Protein AF-0000000080881670 (afdb_homodimer)

Organism: NCBI:txid3140254

Secondary structure (DSSP, 8-state):
----------------------------SSEEEEEEEEEE------SS-TTSSS------HHHHHHHHHHHHHHHHHHT-TT-TTPPTT--SS--TTTEEEEEES-HHHHHHHHHHHHHHT----HHHH--S-TTTTS-GGG--TTSHHHH------EEE-TTSGGGGGT-TTTS--HHHHHHHHHHTTSHHHHHHHHHHHHHHHHHIIIIIBTTB-GGG-SGGGHHHHHHHHHHHHHTT-HHHHTS-HHHHHHHHHHHHHHHHHHHT--TT--SS-TT-TT--S--TTHHHHHHHHHHHHHHHHHHHTTS-S-SEEEEEE-HHHHHHHHHHTTGGGT-GGGGSPPPTT-EEEEEEEE--TTHHHH----GGGEEEEEEEE-SSSTT---EE---TTPPPPTT-TTEEEHHHHHHHHHHH---SHHHHHHHHT--SH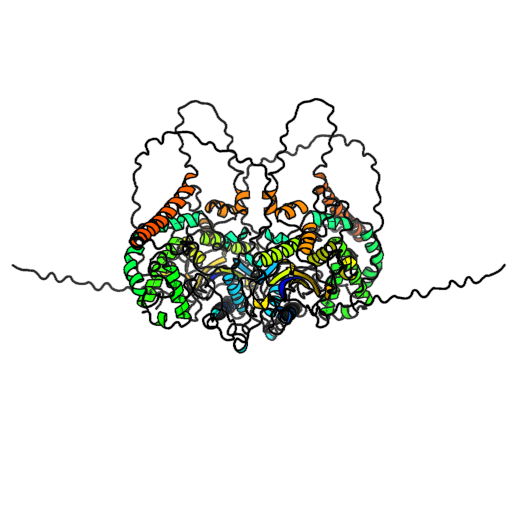HHHHHHTTS-----------S---------TTHHHHHHHHHHHHHHHHHHHHHHHHTTS---------------TT--S--------S-------S---------------------------------------/----------------------------SSEEEEEEEEEE------SS-TTSSS------HHHHHHHHHHHHHHHHHHT-TT-TTPPTT--SS--TTTEEEEEES-HHHHHHHHHHHHHHT----HHHH--S-TTTTTTGGG--TTSHHHH------EEE-TTSGGGGGT-TTTS--HHHHHHHHHHTTSHHHHHHHHHHHHHHHHHIIIIIBTTB-GGG-SGGGHHHHHHHHHHHHHTT-HHHHTS-HHHHHHHHHHHHHHHHHHHT--TT--SSSTT-TT--S--TTHHHHHHHHHHHHHHHHHHHTTS-S-SEEEEEE-HHHHHHHHHHTTGGGT-GGGGSPPPTT-EEEEEEEE--TTHHHH----GGGEEEEEEEE-SSSTT---EE---TTPPPPTT-TTEEEHHHHHHHHHHH---SHHHHHHHHT--SHHHHHHHTTS-----------S---------TTHHHHHHHHHHHHHHHHHHHHHHHHTTS------S--------SS--S--------S-------S---------------------------------------

Sequence (1144 aa):
MKVSFIAASFGLLGLAAAQSTTSPVLATNGTVLAVFIYHNHCDRTSLYSSDGTYSGGLFGSPGATMCFTDGTFYWNKYLREASALKIYGTTQIYNEDYVNAEVPNVDISIQSATAFMQGVFKPVDLVSSVTSGPSLLESDNSTFMNGPLSGYQYTPITTYRSTDPQSVYVASSLLQCNYQRVSANLYYGSDDYDEAYVESMSFYVSLYEPYFAGAFRKDQMIYYNAYVLYDYANQNRLAGNETLLAMSDDDFQRLRVYANRLQFNIFANTTVATLPDWADDAYDGDRREVAGRALAGKIALMFRNSVASGGWQNKFNFVLGDYDLMLSFFAIANLTSRSDNFYGLPDLGSSMVFELYTDDPTLRTDGQLDPESIKIAFGFRNGTTVDDTLTYWPLFDEDPQGDEPAGMVYDRFLEKMDTVSIKSVGQWCSVCSSQVDFCKTNGNGNSGQPSNSPVTSGPDGGKKRMAPAVAGIIGAIIMLAIVGILAAIAFFVFGVGVKRDRRRSSVLSSVGSIGRSGRKEKMDSEIELPLSPTAQPMARNFDDEFDYGTASTAATKVASPLASPEEAHFKTMKVSFIAASFGLLGLAAAQSTTSPVLATNGTVLAVFIYHNHCDRTSLYSSDGTYSGGLFGSPGATMCFTDGTFYWNKYLREASALKIYGTTQIYNEDYVNAEVPNVDISIQSATAFMQGVFKPVDLVSSVTSGPSLLESDNSTFMNGPLSGYQYTPITTYRSTDPQSVYVASSLLQCNYQRVSANLYYGSDDYDEAYVESMSFYVSLYEPYFAGAFRKDQMIYYNAYVLYDYANQNRLAGNETLLAMSDDDFQRLRVYANRLQFNIFANTTVATLPDWADDAYDGDRREVAGRALAGKIALMFRNSVASGGWQNKFNFVLGDYDLMLSFFAIANLTSRSDNFYGLPDLGSSMVFELYTDDPTLRTDGQLDPESIKIAFGFRNGTTVDDTLTYWPLFDEDPQGDEPAGMVYDRFLEKMDTVSIKSVGQWCSVCSSQVDFCKTNGNGNSGQPSNSPVTSGPDGGKKRMAPAVAGIIGAIIMLAIVGILAAIAFFVFGVGVKRDRRRSSVLSSVGSIGRSGRKEKMDSEIELPLSPTAQPMARNFDDEFDYGTASTAATKVASPLASPEEAHFKT

Radius of gyration: 34.01 Å; Cα contacts (8 Å, |Δi|>4): 1827; chains: 2; bounding box: 92×154×95 Å

pLDDT: mean 72.1, std 30.13, range [16.12, 98.69]

Foldseek 3Di:
DCPPPPPPPPPPPPPPPPPPPLPPPCPPLWEFLAKAKEWEFFAWAACFDLQQDRPTQHDDDRRLVLLLLLLLVVLQAAADPPHPHHHPPDHLFDDPQAAAAEEAPFDRQVSSSQSNVLNNNPADPVPPPPPDDPPPVVPPVRWQCVPPPRRGGDDDYHYDACQDLLCLQFPCLRPPQQLLQQLLLVVCVDPVVVVLFVVCVVLLLVCAVQAPDSRHDSVCSTLVCLQSVLSNLVSVVVVVPPSSVPDDPVSSVVSQVSNLVSLLSSAADPPQDDDPQLLDLVHNSDDRLQNLQSNLQVVLVLVVVCVVVQSRHNRYHYGYDHQSNQLSNCRLQVVCVVALLSSGGADHGKMKMKTWIFSPPCCVPPVGDDLQRIKIWIWIFRGRDPPTDTGTAATHPDADDPPSGGIGGSVVSSVSSVRRHDNDSQSSCSSSVDPRPVNVVNPDPPPPPPPPPPVDPDPPPDPPPVDPPVVPVSVVVVVVVVVVVVVVVCVVPPDDDDDDDDCPVVPDDPDDSDGRDTDDDDPPVPPDPDDDPDDDPPDPPVDDDPDPDDDDDDDDPDPDDDDDSPDNDDDD/DCPDPPPPPPPPPPPPPPPPPLPPPCPPLWEFLAKAKEWEFFAWAACFDLQQDRPTQHDDDRRLVLLLLLLLVVLQAAADPPHPHHHPPDHLFDDPQAAAAEEAQFDRQVSSSQSNVLNNNPADPVPPPPPDDPPVVVPPVRFQCPPPPRRGHDDDYHYDACQDLLCLQFPCLRPPQQLLQQLLLVVCVDPVVVVLFVVCVVLLLVCAVQAPDSRHDSVCSTLVCLQSVLSNLVSVVVVVPPSSVPDDPVSSVVSQVSNLVSLLSSAADPVQDDDPQLLDLVHNSDDRLQNLQSNLQVVLVLVVVCVVVQSRHNRYHYGYDHQSNQLSNCRLQVVCVVAVLSSGGADHGKMKMKTWIFSPPCCVPPVGDDLQRIKIWIWIFRGRDPPTD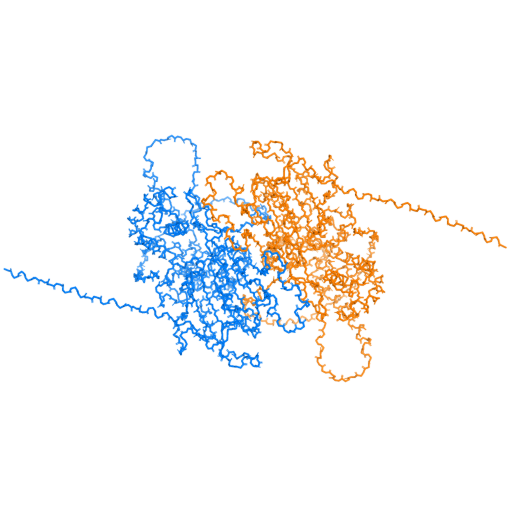TGTDATHPDADDDPRGGIGGSVVSSVSSVRRHDNDSQSSCSSSVDDRPVNVVNPDDPPPPPCPPPPDDDPPPDPPPPDPPVVPVSVVVVVCVVVVVVVVVCVVPPPDDPPPDDDPCPDDDDDDSDGRHGDDDDPPVPPDPDDDPDDPPPPPPVDDDDDPDDPDDDDDPDPDDDDDSPDNDDDD

Nearest PDB structures (foldseek):
  3it2-assembly1_B  TM=8.153E-01  e=1.564E-12  Francisella tularensis subsp. holarctica LVS
  3it0-assembly1_A  TM=7.943E-01  e=1.017E-12  Francisella tularensis subsp. holarctica LVS
  3it3-assembly1_B  TM=7.971E-01  e=3.150E-12  Francisella tularensis subsp. holarctica LVS
  5cdh-assembly1_B  TM=6.666E-01  e=9.245E-12  Legionella pneumophila
  7d2f-assembly1_B  TM=6.855E-01  e=2.437E-11  Legionella pneumophila subsp. pneumophila str. Philadelphia 1

Structure (mmCIF, N/CA/C/O backbone):
data_AF-0000000080881670-model_v1
#
loop_
_entity.id
_entity.type
_entity.pdbx_description
1 polymer 'Histidine acid phosphatase'
#
loop_
_atom_site.group_PDB
_atom_site.id
_atom_site.type_symbol
_atom_site.label_atom_id
_atom_site.label_alt_id
_atom_site.label_comp_id
_atom_site.label_asym_id
_atom_site.label_entity_id
_atom_site.label_seq_id
_atom_site.pdbx_PDB_ins_code
_atom_site.Cartn_x
_atom_site.Cartn_y
_atom_site.Cartn_z
_atom_site.occupancy
_atom_site.B_iso_or_equiv
_atom_site.auth_seq_id
_atom_site.auth_comp_id
_atom_site.auth_asym_id
_atom_site.auth_atom_id
_atom_site.pdbx_PDB_model_num
ATOM 1 N N . MET A 1 1 ? -8.578 -78.438 -35.625 1 18.69 1 MET A N 1
ATOM 2 C CA . MET A 1 1 ? -8.047 -77.062 -35.812 1 18.69 1 MET A CA 1
ATOM 3 C C . MET A 1 1 ? -7.355 -76.562 -34.562 1 18.69 1 MET A C 1
ATOM 5 O O . MET A 1 1 ? -7.836 -76.812 -33.438 1 18.69 1 MET A O 1
ATOM 9 N N . LYS A 1 2 ? -5.973 -76.188 -34.812 1 19.95 2 LYS A N 1
ATOM 10 C CA . LYS A 1 2 ? -4.762 -75.812 -34.094 1 19.95 2 LYS A CA 1
ATOM 11 C C . LYS A 1 2 ? -5.016 -74.562 -33.188 1 19.95 2 LYS A C 1
ATOM 13 O O . LYS A 1 2 ? -5.406 -73.5 -33.688 1 19.95 2 LYS A O 1
ATOM 18 N N . VAL A 1 3 ? -5.484 -74.75 -31.984 1 23.16 3 VAL A N 1
ATOM 19 C CA . VAL A 1 3 ? -5.863 -73.875 -30.875 1 23.16 3 VAL A CA 1
ATOM 20 C C . VAL A 1 3 ? -4.66 -73.062 -30.422 1 23.16 3 VAL A C 1
ATOM 22 O O . VAL A 1 3 ? -3.922 -73.438 -29.531 1 23.16 3 VAL A O 1
ATOM 25 N N . SER A 1 4 ? -3.809 -72.625 -31.453 1 25.27 4 SER A N 1
ATOM 26 C CA . SER A 1 4 ? -2.527 -72.125 -30.953 1 25.27 4 SER A CA 1
ATOM 27 C C . SER A 1 4 ? -2.723 -70.938 -30 1 25.27 4 SER A C 1
ATOM 29 O O . SER A 1 4 ? -3.539 -70.062 -30.25 1 25.27 4 SER A O 1
ATOM 31 N N . PHE A 1 5 ? -2.426 -71.188 -28.688 1 24.08 5 PHE A N 1
ATOM 32 C CA . PHE A 1 5 ? -2.334 -70.375 -27.453 1 24.08 5 PHE A CA 1
ATOM 33 C C . PHE A 1 5 ? -1.397 -69.188 -27.625 1 24.08 5 PHE A C 1
ATOM 35 O O . PHE A 1 5 ? -0.194 -69.375 -27.828 1 24.08 5 PHE A O 1
ATOM 42 N N . ILE A 1 6 ? -1.775 -68.125 -28.406 1 23.27 6 ILE A N 1
ATOM 43 C CA . ILE A 1 6 ? -0.98 -66.938 -28.656 1 23.27 6 ILE A CA 1
ATOM 44 C C . ILE A 1 6 ? -0.633 -66.25 -27.328 1 23.27 6 ILE A C 1
ATOM 46 O O . ILE A 1 6 ? -1.522 -65.812 -26.594 1 23.27 6 ILE A O 1
ATOM 50 N N . ALA A 1 7 ? 0.347 -66.75 -26.531 1 24.45 7 ALA A N 1
ATOM 51 C CA . ALA A 1 7 ? 0.951 -66.25 -25.297 1 24.45 7 ALA A CA 1
ATOM 52 C C . ALA A 1 7 ? 1.446 -64.812 -25.453 1 24.45 7 ALA A C 1
ATOM 54 O O . ALA A 1 7 ? 2.352 -64.562 -26.25 1 24.45 7 ALA A O 1
ATOM 55 N N . ALA A 1 8 ? 0.576 -63.812 -25.531 1 24.12 8 ALA A N 1
ATOM 56 C CA . ALA A 1 8 ? 0.942 -62.406 -25.641 1 24.12 8 ALA A CA 1
ATOM 57 C C . ALA A 1 8 ? 1.909 -62 -24.531 1 24.12 8 ALA A C 1
ATOM 59 O O . ALA A 1 8 ? 1.615 -62.188 -23.344 1 24.12 8 ALA A O 1
ATOM 60 N N . SER A 1 9 ? 3.24 -62.125 -24.734 1 21.89 9 SER A N 1
ATOM 61 C CA . SER A 1 9 ? 4.383 -61.688 -23.938 1 21.89 9 SER A CA 1
ATOM 62 C C . SER A 1 9 ? 4.234 -60.25 -23.484 1 21.89 9 SER A C 1
ATOM 64 O O . SER A 1 9 ? 4.172 -59.344 -24.312 1 21.89 9 SER A O 1
ATOM 66 N N . PHE A 1 10 ? 3.477 -59.938 -22.422 1 25.16 10 PHE A N 1
ATOM 67 C CA . PHE A 1 10 ? 3.354 -58.656 -21.719 1 25.16 10 PHE A CA 1
ATOM 68 C C . PHE A 1 10 ? 4.723 -58.125 -21.328 1 25.16 10 PHE A C 1
ATOM 70 O O . PHE A 1 10 ? 5.406 -58.688 -20.469 1 25.16 10 PHE A O 1
ATOM 77 N N . GLY A 1 11 ? 5.531 -57.625 -22.312 1 21.81 11 GLY A N 1
ATOM 78 C CA . GLY A 1 11 ? 6.832 -57 -22.078 1 21.81 11 GLY A CA 1
ATOM 79 C C . GLY A 1 11 ? 6.836 -56.062 -20.906 1 21.81 11 GLY A C 1
ATOM 80 O O . GLY A 1 11 ? 5.859 -55.344 -20.672 1 21.81 11 GLY A O 1
ATOM 81 N N . LEU A 1 12 ? 7.613 -56.281 -19.844 1 24.91 12 LEU A N 1
ATOM 82 C CA . LEU A 1 12 ? 8.062 -55.562 -18.656 1 24.91 12 LEU A CA 1
ATOM 83 C C . LEU A 1 12 ? 8.508 -54.156 -19.016 1 24.91 12 LEU A C 1
ATOM 85 O O . LEU A 1 12 ? 9.539 -53.969 -19.672 1 24.91 12 LEU A O 1
ATOM 89 N N . LEU A 1 13 ? 7.562 -53.281 -19.406 1 26.94 13 LEU A N 1
ATOM 90 C CA . LEU A 1 13 ? 7.934 -51.875 -19.578 1 26.94 13 LEU A CA 1
ATOM 91 C C . LEU A 1 13 ? 8.703 -51.375 -18.375 1 26.94 13 LEU A C 1
ATOM 93 O O . LEU A 1 13 ? 8.188 -51.375 -17.25 1 26.94 13 LEU A O 1
ATOM 97 N N . GLY A 1 14 ? 10.023 -51.469 -18.344 1 25.44 14 GLY A N 1
ATOM 98 C CA . GLY A 1 14 ? 10.984 -50.906 -17.422 1 25.44 14 GLY A CA 1
ATOM 99 C C . GLY A 1 14 ? 10.688 -49.438 -17.078 1 25.44 14 GLY A C 1
ATOM 100 O O . GLY A 1 14 ? 10.57 -48.594 -17.969 1 25.44 14 GLY A O 1
ATOM 101 N N . LEU A 1 15 ? 9.984 -49.219 -16.031 1 27.59 15 LEU A N 1
ATOM 102 C CA . LEU A 1 15 ? 9.82 -47.906 -15.367 1 27.59 15 LEU A CA 1
ATOM 103 C C . LEU A 1 15 ? 11.156 -47.188 -15.219 1 27.59 15 LEU A C 1
ATOM 105 O O . LEU A 1 15 ? 12.016 -47.625 -14.445 1 27.59 15 LEU A O 1
ATOM 109 N N . ALA A 1 16 ? 11.703 -46.625 -16.281 1 29.34 16 ALA A N 1
ATOM 110 C CA . ALA A 1 16 ? 12.867 -45.781 -16.062 1 29.34 16 ALA A CA 1
ATOM 111 C C . ALA A 1 16 ? 12.57 -44.688 -15.031 1 29.34 16 ALA A C 1
ATOM 113 O O . ALA A 1 16 ? 11.688 -43.844 -15.234 1 29.34 16 ALA A O 1
ATOM 114 N N . ALA A 1 17 ? 12.852 -44.906 -13.797 1 29.92 17 ALA A N 1
ATOM 115 C CA . ALA A 1 17 ? 12.961 -43.906 -12.742 1 29.92 17 ALA A CA 1
ATOM 116 C C . ALA A 1 17 ? 13.781 -42.719 -13.203 1 29.92 17 ALA A C 1
ATOM 118 O O . ALA A 1 17 ? 15.008 -42.812 -13.352 1 29.92 17 ALA A O 1
ATOM 119 N N . ALA A 1 18 ? 13.227 -41.875 -13.977 1 33.06 18 ALA A N 1
ATOM 120 C CA . ALA A 1 18 ? 13.969 -40.625 -14.141 1 33.06 18 ALA A CA 1
ATOM 121 C C . ALA A 1 18 ? 14.391 -40.062 -12.789 1 33.06 18 ALA A C 1
ATOM 123 O O . ALA A 1 18 ? 13.547 -39.75 -11.945 1 33.06 18 ALA A O 1
ATOM 124 N N . GLN A 1 19 ? 15.562 -40.375 -12.297 1 29.09 19 GLN A N 1
ATOM 125 C CA . GLN A 1 19 ? 16.25 -39.75 -11.164 1 29.09 19 GLN A CA 1
ATOM 126 C C . GLN A 1 19 ? 16.109 -38.219 -11.195 1 29.09 19 GLN A C 1
ATOM 128 O O . GLN A 1 19 ? 16.469 -37.594 -12.18 1 29.09 19 GLN A O 1
ATOM 133 N N . SER A 1 20 ? 15.062 -37.719 -10.562 1 34.56 20 SER A N 1
ATOM 134 C CA . SER A 1 20 ? 15.055 -36.281 -10.234 1 34.56 20 SER A CA 1
ATOM 135 C C . SER A 1 20 ? 16.438 -35.812 -9.805 1 34.56 20 SER A C 1
ATOM 137 O O . SER A 1 20 ? 16.938 -36.219 -8.75 1 34.56 20 SER A O 1
ATOM 139 N N . THR A 1 21 ? 17.391 -35.719 -10.641 1 32.25 21 THR A N 1
ATOM 140 C CA . THR A 1 21 ? 18.625 -35.062 -10.234 1 32.25 21 THR A CA 1
ATOM 141 C C . THR A 1 21 ? 18.344 -33.75 -9.531 1 32.25 21 THR A C 1
ATOM 143 O O . THR A 1 21 ? 17.922 -32.781 -10.164 1 32.25 21 THR A O 1
ATOM 146 N N . THR A 1 22 ? 17.797 -33.812 -8.289 1 37.06 22 THR A N 1
ATOM 147 C CA . THR A 1 22 ? 17.828 -32.625 -7.434 1 37.06 22 THR A CA 1
ATOM 148 C C . THR A 1 22 ? 19.141 -31.844 -7.633 1 37.06 22 THR A C 1
ATOM 150 O O . THR A 1 22 ? 20.219 -32.406 -7.512 1 37.06 22 THR A O 1
ATOM 153 N N . SER A 1 23 ? 19.203 -30.984 -8.477 1 37.47 23 SER A N 1
ATOM 154 C CA . SER A 1 23 ? 20.422 -30.203 -8.609 1 37.47 23 SER A CA 1
ATOM 155 C C . SER A 1 23 ? 20.953 -29.766 -7.25 1 37.47 23 SER A C 1
ATOM 157 O O . SER A 1 23 ? 20.188 -29.375 -6.367 1 37.47 23 SER A O 1
ATOM 159 N N . PRO A 1 24 ? 22.172 -30.125 -6.914 1 40.06 24 PRO A N 1
ATOM 160 C CA . PRO A 1 24 ? 22.844 -29.703 -5.68 1 40.06 24 PRO A CA 1
ATOM 161 C C . PRO A 1 24 ? 22.578 -28.25 -5.328 1 40.06 24 PRO A C 1
ATOM 163 O O . PRO A 1 24 ? 22.234 -27.453 -6.207 1 40.06 24 PRO A O 1
ATOM 166 N N . VAL A 1 25 ? 22.203 -27.938 -4.02 1 43.34 25 VAL A N 1
ATOM 167 C CA . VAL A 1 25 ? 22.375 -26.594 -3.459 1 43.34 25 VAL A CA 1
ATOM 168 C C . VAL A 1 25 ? 23.484 -25.859 -4.215 1 43.34 25 VAL A C 1
ATOM 170 O O . VAL A 1 25 ? 24.594 -26.375 -4.355 1 43.34 25 VAL A O 1
ATOM 173 N N . LEU A 1 26 ? 23.172 -25.141 -5.137 1 45.59 26 LEU A N 1
ATOM 174 C CA . LEU A 1 26 ? 24.188 -24.328 -5.801 1 45.59 26 LEU A CA 1
ATOM 175 C C . LEU A 1 26 ? 25.25 -23.875 -4.812 1 45.59 26 LEU A C 1
ATOM 177 O O . LEU A 1 26 ? 24.953 -23.188 -3.832 1 45.59 26 LEU A O 1
ATOM 181 N N . ALA A 1 27 ? 26.141 -24.594 -4.352 1 45.88 27 ALA A N 1
ATOM 182 C CA . ALA A 1 27 ? 27.375 -24.016 -3.84 1 45.88 27 ALA A CA 1
ATOM 183 C C . ALA A 1 27 ? 27.859 -22.875 -4.734 1 45.88 27 ALA A C 1
ATOM 185 O O . ALA A 1 27 ? 28.344 -23.109 -5.844 1 45.88 27 ALA A O 1
ATOM 186 N N . THR A 1 28 ? 26.984 -21.875 -4.922 1 52.69 28 THR A N 1
ATOM 187 C CA . THR A 1 28 ? 27.391 -20.922 -5.953 1 52.69 28 THR A CA 1
ATOM 188 C C . THR A 1 28 ? 28.797 -20.391 -5.672 1 52.69 28 THR A C 1
ATOM 190 O O . THR A 1 28 ? 29.188 -20.234 -4.516 1 52.69 28 THR A O 1
ATOM 193 N N . ASN A 1 29 ? 29.719 -20.75 -6.453 1 56.12 29 ASN A N 1
ATOM 194 C CA . ASN A 1 29 ? 31.031 -20.141 -6.594 1 56.12 29 ASN A CA 1
ATOM 195 C C . ASN A 1 29 ? 30.906 -18.641 -6.883 1 56.12 29 ASN A C 1
ATOM 197 O O . ASN A 1 29 ? 31.906 -18 -7.238 1 56.12 29 ASN A O 1
ATOM 201 N N . GLY A 1 30 ? 29.656 -17.891 -6.723 1 80.19 30 GLY A N 1
ATOM 202 C CA . GLY A 1 30 ? 29.656 -16.469 -7.02 1 80.19 30 GLY A CA 1
ATOM 203 C C . GLY A 1 30 ? 29.031 -15.633 -5.926 1 80.19 30 GLY A C 1
ATOM 204 O O . GLY A 1 30 ? 28.609 -16.156 -4.898 1 80.19 30 GLY A O 1
ATOM 205 N N . THR A 1 31 ? 29.219 -14.375 -6.168 1 90.06 31 THR A N 1
ATOM 206 C CA . THR A 1 31 ? 28.688 -13.375 -5.25 1 90.06 31 THR A CA 1
ATOM 207 C C . THR A 1 31 ? 27.344 -12.867 -5.734 1 90.06 31 THR A C 1
ATOM 209 O O . THR A 1 31 ? 27.219 -12.352 -6.848 1 90.06 31 THR A O 1
ATOM 212 N N . VAL A 1 32 ? 26.312 -13.031 -4.891 1 94.06 32 VAL A N 1
ATOM 213 C CA . VAL A 1 32 ? 24.969 -12.547 -5.246 1 94.06 32 VAL A CA 1
ATOM 214 C C . VAL A 1 32 ? 24.938 -11.023 -5.172 1 94.06 32 VAL A C 1
ATOM 216 O O . VAL A 1 32 ? 25.375 -10.438 -4.184 1 94.06 32 VAL A O 1
ATOM 219 N N . LEU A 1 33 ? 24.469 -10.406 -6.258 1 95.06 33 LEU A N 1
ATOM 220 C CA . LEU A 1 33 ? 24.375 -8.953 -6.352 1 95.06 33 LEU A CA 1
ATOM 221 C C . LEU A 1 33 ? 22.969 -8.469 -6.059 1 95.06 33 LEU A C 1
ATOM 223 O O . LEU A 1 33 ? 22.781 -7.402 -5.473 1 95.06 33 LEU A O 1
ATOM 227 N N . ALA A 1 34 ? 21.984 -9.188 -6.5 1 97.06 34 ALA A N 1
ATOM 228 C CA . ALA A 1 34 ? 20.562 -8.836 -6.348 1 97.06 34 ALA A CA 1
ATOM 229 C C . ALA A 1 34 ? 19.672 -10.07 -6.461 1 97.06 34 ALA A C 1
ATOM 231 O O . ALA A 1 34 ? 20.078 -11.078 -7.043 1 97.06 34 ALA A O 1
ATOM 232 N N . VAL A 1 35 ? 18.547 -9.984 -5.891 1 97.69 35 VAL A N 1
ATOM 233 C CA . VAL A 1 35 ? 17.562 -11.055 -6.023 1 97.69 35 VAL A CA 1
ATOM 234 C C . VAL A 1 35 ? 16.203 -10.461 -6.363 1 97.69 35 VAL A C 1
ATOM 236 O O . VAL A 1 35 ? 15.906 -9.32 -5.992 1 97.69 35 VAL A O 1
ATOM 239 N N . PHE A 1 36 ? 15.469 -11.164 -7.16 1 98.19 36 PHE A N 1
ATOM 240 C CA . PHE A 1 36 ? 14.047 -10.945 -7.387 1 98.19 36 PHE A CA 1
ATOM 241 C C . PHE A 1 36 ? 13.234 -12.156 -6.938 1 98.19 36 PHE A C 1
ATOM 243 O O . PHE A 1 36 ? 13.398 -13.258 -7.469 1 98.19 36 PHE A O 1
ATOM 250 N N . ILE A 1 37 ? 12.367 -11.953 -5.945 1 98.5 37 ILE A N 1
ATOM 251 C CA . ILE A 1 37 ? 11.531 -13.023 -5.41 1 98.5 37 ILE A CA 1
ATOM 252 C C . ILE A 1 37 ? 10.07 -12.75 -5.762 1 98.5 37 ILE A C 1
ATOM 254 O O . ILE A 1 37 ? 9.492 -11.75 -5.332 1 98.5 37 ILE A O 1
ATOM 258 N N . TYR A 1 38 ? 9.469 -13.57 -6.609 1 98.44 38 TYR A N 1
ATOM 259 C CA . TYR A 1 38 ? 8.016 -13.609 -6.719 1 98.44 38 TYR A CA 1
ATOM 260 C C . TYR A 1 38 ? 7.43 -14.664 -5.785 1 98.44 38 TYR A C 1
ATOM 262 O O . TYR A 1 38 ? 7.832 -15.828 -5.824 1 98.44 38 TYR A O 1
ATOM 270 N N . HIS A 1 39 ? 6.535 -14.289 -4.984 1 98.25 39 HIS A N 1
ATOM 271 C CA . HIS A 1 39 ? 6.008 -15.156 -3.936 1 98.25 39 HIS A CA 1
ATOM 272 C C . HIS A 1 39 ? 4.492 -15.297 -4.043 1 98.25 39 HIS A C 1
ATOM 274 O O . HIS A 1 39 ? 3.781 -14.297 -4.16 1 98.25 39 HIS A O 1
ATOM 280 N N . ASN A 1 40 ? 3.992 -16.531 -4.121 1 97.44 40 ASN A N 1
ATOM 281 C CA . ASN A 1 40 ? 2.561 -16.797 -4 1 97.44 40 ASN A CA 1
ATOM 282 C C . ASN A 1 40 ? 2.037 -16.422 -2.617 1 97.44 40 ASN A C 1
ATOM 284 O O . ASN A 1 40 ? 2.764 -16.516 -1.626 1 97.44 40 ASN A O 1
ATOM 288 N N . HIS A 1 41 ? 0.817 -15.938 -2.555 1 96.81 41 HIS A N 1
ATOM 289 C CA . HIS A 1 41 ? 0.28 -15.617 -1.238 1 96.81 41 HIS A CA 1
ATOM 290 C C . HIS A 1 41 ? 0.236 -16.844 -0.343 1 96.81 41 HIS A C 1
ATOM 292 O O . HIS A 1 41 ? 0.333 -17.984 -0.83 1 96.81 41 HIS A O 1
ATOM 298 N N . CYS A 1 42 ? 0.116 -16.641 0.965 1 96 42 CYS A N 1
ATOM 299 C CA . CYS A 1 42 ? 0.223 -17.719 1.947 1 96 42 CYS A CA 1
ATOM 300 C C . CYS A 1 42 ? -1.152 -18.266 2.307 1 96 42 CYS A C 1
ATOM 302 O O . CYS A 1 42 ? -2.146 -17.938 1.656 1 96 42 CYS A O 1
ATOM 304 N N . ASP A 1 43 ? -1.164 -19.109 3.236 1 93.62 43 ASP A N 1
ATOM 305 C CA . ASP A 1 43 ? -2.348 -19.891 3.604 1 93.62 43 ASP A CA 1
ATOM 306 C C . ASP A 1 43 ? -3.549 -18.984 3.836 1 93.62 43 ASP A C 1
ATOM 308 O O . ASP A 1 43 ? -3.398 -17.859 4.32 1 93.62 43 ASP A O 1
ATOM 312 N N . ARG A 1 44 ? -4.68 -19.5 3.512 1 93 44 ARG A N 1
ATOM 313 C CA . ARG A 1 44 ? -5.988 -18.875 3.686 1 93 44 ARG A CA 1
ATOM 314 C C . ARG A 1 44 ? -7.086 -19.922 3.777 1 93 44 ARG A C 1
ATOM 316 O O . ARG A 1 44 ? -6.855 -21.109 3.488 1 93 44 ARG A O 1
ATOM 323 N N . THR A 1 45 ? -8.219 -19.516 4.195 1 91.12 45 THR A N 1
ATOM 324 C CA . THR A 1 45 ? -9.367 -20.406 4.094 1 91.12 45 THR A CA 1
ATOM 325 C C . THR A 1 45 ? -9.719 -20.672 2.631 1 91.12 45 THR A C 1
ATOM 327 O O . THR A 1 45 ? -9.266 -19.969 1.736 1 91.12 45 THR A O 1
ATOM 330 N N . SER A 1 46 ? -10.484 -21.797 2.447 1 94 46 SER A N 1
ATOM 331 C CA . SER A 1 46 ? -10.93 -22.062 1.086 1 94 46 SER A CA 1
ATOM 332 C C . SER A 1 46 ? -11.742 -20.906 0.522 1 94 46 SER A C 1
ATOM 334 O O . SER A 1 46 ? -12.375 -20.156 1.274 1 94 46 SER A O 1
ATOM 336 N N . LEU A 1 47 ? -11.641 -20.734 -0.775 1 92.94 47 LEU A N 1
ATOM 337 C CA . LEU A 1 47 ? -12.391 -19.672 -1.429 1 92.94 47 LEU A CA 1
ATOM 338 C C . LEU A 1 47 ? -13.891 -19.875 -1.243 1 92.94 47 LEU A C 1
ATOM 340 O O . LEU A 1 47 ? -14.617 -18.922 -0.969 1 92.94 47 LEU A O 1
ATOM 344 N N . TYR A 1 48 ? -14.266 -21.094 -1.533 1 91.88 48 TYR A N 1
ATOM 345 C CA . TYR A 1 48 ? -15.648 -21.5 -1.312 1 91.88 48 TYR A CA 1
ATOM 346 C C . TYR A 1 48 ? -15.852 -22 0.115 1 91.88 48 TYR A C 1
ATOM 348 O O . TYR A 1 48 ? -15.078 -22.828 0.606 1 91.88 48 TYR A O 1
ATOM 356 N N . SER A 1 49 ? -16.859 -21.344 0.771 1 88.75 49 SER A N 1
ATOM 357 C CA . SER A 1 49 ? -17.078 -21.656 2.18 1 88.75 49 SER A CA 1
ATOM 358 C C . SER A 1 49 ? -18.094 -22.781 2.35 1 88.75 49 SER A C 1
ATOM 360 O O . SER A 1 49 ? -18.812 -23.109 1.412 1 88.75 49 SER A O 1
ATOM 362 N N . SER A 1 50 ? -18.141 -23.344 3.539 1 88.12 50 SER A N 1
ATOM 363 C CA . SER A 1 50 ? -18.984 -24.5 3.832 1 88.12 50 SER A CA 1
ATOM 364 C C . SER A 1 50 ? -20.469 -24.125 3.785 1 88.12 50 SER A C 1
ATOM 366 O O . SER A 1 50 ? -21.328 -25 3.693 1 88.12 50 SER A O 1
ATOM 368 N N . ASP A 1 51 ? -20.688 -22.812 3.814 1 88 51 ASP A N 1
ATOM 369 C CA . ASP A 1 51 ? -22.094 -22.375 3.756 1 88 51 ASP A CA 1
ATOM 370 C C . ASP A 1 51 ? -22.547 -22.219 2.311 1 88 51 ASP A C 1
ATOM 372 O O . ASP A 1 51 ? -23.672 -21.766 2.059 1 88 51 ASP A O 1
ATOM 376 N N . GLY A 1 52 ? -21.703 -22.578 1.41 1 86.81 52 GLY A N 1
ATOM 377 C CA . GLY A 1 52 ? -22.078 -22.594 0.006 1 86.81 52 GLY A CA 1
ATOM 378 C C . GLY A 1 52 ? -21.891 -21.25 -0.673 1 86.81 52 GLY A C 1
ATOM 379 O O . GLY A 1 52 ? -22.5 -20.984 -1.706 1 86.81 52 GLY A O 1
ATOM 380 N N . THR A 1 53 ? -21 -20.406 -0.044 1 86.44 53 THR A N 1
ATOM 381 C CA . THR A 1 53 ? -20.781 -19.078 -0.616 1 86.44 53 THR A CA 1
ATOM 382 C C . THR A 1 53 ? -19.297 -18.828 -0.864 1 86.44 53 THR A C 1
ATOM 384 O O . THR A 1 53 ? -18.438 -19.547 -0.331 1 86.44 53 THR A O 1
ATOM 387 N N . TYR A 1 54 ? -19.078 -17.891 -1.764 1 86.62 54 TYR A N 1
ATOM 388 C CA . TYR A 1 54 ? -17.703 -17.453 -2.008 1 86.62 54 TYR A CA 1
ATOM 389 C C . TYR A 1 54 ? -17.281 -16.406 -0.984 1 86.62 54 TYR A C 1
ATOM 391 O O . TYR A 1 54 ? -16.938 -15.273 -1.346 1 86.62 54 TYR A O 1
ATOM 399 N N . SER A 1 55 ? -17.266 -16.703 0.318 1 81.06 55 SER A N 1
ATOM 400 C CA . SER A 1 55 ? -16.938 -15.789 1.406 1 81.06 55 SER A CA 1
ATOM 401 C C . SER A 1 55 ? -15.625 -16.172 2.066 1 81.06 55 SER A C 1
ATOM 403 O O . SER A 1 55 ? -15.25 -15.594 3.094 1 81.06 55 SER A O 1
ATOM 405 N N . GLY A 1 56 ? -14.945 -17.078 1.428 1 86.19 56 GLY A N 1
ATOM 406 C CA . GLY A 1 56 ? -13.68 -17.516 2 1 86.19 56 GLY A CA 1
ATOM 407 C C . GLY A 1 56 ? -12.484 -16.75 1.468 1 86.19 56 GLY A C 1
ATOM 408 O O . GLY A 1 56 ? -12.578 -15.547 1.211 1 86.19 56 GLY A O 1
ATOM 409 N N . GLY A 1 57 ? -11.297 -17.422 1.531 1 88.88 57 GLY A N 1
ATOM 410 C CA . GLY A 1 57 ? -10.062 -16.781 1.127 1 88.88 57 GLY A CA 1
ATOM 411 C C . GLY A 1 57 ? -9.5 -15.852 2.189 1 88.88 57 GLY A C 1
ATOM 412 O O . GLY A 1 57 ? -8.836 -14.867 1.871 1 88.88 57 GLY A O 1
ATOM 413 N N . LEU A 1 58 ? -9.789 -16.156 3.391 1 86.5 58 LEU A N 1
ATOM 414 C CA . LEU A 1 58 ? -9.438 -15.273 4.496 1 86.5 58 LEU A CA 1
ATOM 415 C C . LEU A 1 58 ? -8.062 -15.625 5.055 1 86.5 58 LEU A C 1
ATOM 417 O O . LEU A 1 58 ? -7.727 -16.797 5.207 1 86.5 58 LEU A O 1
ATOM 421 N N . PHE A 1 59 ? -7.324 -14.562 5.289 1 89.56 59 PHE A N 1
ATOM 422 C CA . PHE A 1 59 ? -5.984 -14.68 5.855 1 89.56 59 PHE A CA 1
ATOM 423 C C . PHE A 1 59 ? -6.051 -14.797 7.371 1 89.56 59 PHE A C 1
ATOM 425 O O . PHE A 1 59 ? -6.812 -14.086 8.023 1 89.56 59 PHE A O 1
ATOM 432 N N . GLY A 1 60 ? -5.344 -15.773 8 1 85.25 60 GLY A N 1
ATOM 433 C CA . GLY A 1 60 ? -5.305 -15.977 9.445 1 85.25 60 GLY A CA 1
ATOM 434 C C . GLY A 1 60 ? -3.924 -16.328 9.961 1 85.25 60 GLY A C 1
ATOM 435 O O . GLY A 1 60 ? -2.918 -16.016 9.32 1 85.25 60 GLY A O 1
ATOM 436 N N . SER A 1 61 ? -3.859 -16.906 11.102 1 85.69 61 SER A N 1
ATOM 437 C CA . SER A 1 61 ? -2.602 -17.219 11.781 1 85.69 61 SER A CA 1
ATOM 438 C C . SER A 1 61 ? -1.765 -18.203 10.969 1 85.69 61 SER A C 1
ATOM 440 O O . SER A 1 61 ? -0.545 -18.062 10.867 1 85.69 61 SER A O 1
ATOM 442 N N . PRO A 1 62 ? -2.461 -19.219 10.344 1 87.12 62 PRO A N 1
ATOM 443 C CA . PRO A 1 62 ? -1.643 -20.156 9.562 1 87.12 62 PRO A CA 1
ATOM 444 C C . PRO A 1 62 ? -0.938 -19.469 8.391 1 87.12 62 PRO A C 1
ATOM 446 O O . PRO A 1 62 ? 0.23 -19.766 8.117 1 87.12 62 PRO A O 1
ATOM 449 N N . GLY A 1 63 ? -1.67 -18.594 7.727 1 91.94 63 GLY A N 1
ATOM 450 C CA . GLY A 1 63 ? -1.05 -17.859 6.637 1 91.94 63 GLY A CA 1
ATOM 451 C C . GLY A 1 63 ? 0.067 -16.938 7.094 1 91.94 63 GLY A C 1
ATOM 452 O O . GLY A 1 63 ? 1.121 -16.859 6.457 1 91.94 63 GLY A O 1
ATOM 453 N N . ALA A 1 64 ? -0.152 -16.219 8.188 1 91.19 64 ALA A N 1
ATOM 454 C CA . ALA A 1 64 ? 0.859 -15.328 8.742 1 91.19 64 ALA A CA 1
ATOM 455 C C . ALA A 1 64 ? 2.117 -16.094 9.133 1 91.19 64 ALA A C 1
ATOM 457 O O . ALA A 1 64 ? 3.234 -15.656 8.852 1 91.19 64 ALA A O 1
ATOM 458 N N . THR A 1 65 ? 1.909 -17.234 9.766 1 89.81 65 THR A N 1
ATOM 459 C CA . THR A 1 65 ? 3.035 -18.062 10.18 1 89.81 65 THR A CA 1
ATOM 460 C C . THR A 1 65 ? 3.795 -18.594 8.969 1 89.81 65 THR A C 1
ATOM 462 O O . THR A 1 65 ? 5.027 -18.578 8.945 1 89.81 65 THR A O 1
ATOM 465 N N . MET A 1 66 ? 3.047 -19.047 8.016 1 92.38 66 MET A N 1
ATOM 466 C CA . MET A 1 66 ? 3.641 -19.562 6.789 1 92.38 66 MET A CA 1
ATOM 467 C C . MET A 1 66 ? 4.523 -18.516 6.125 1 92.38 66 MET A C 1
ATOM 469 O O . MET A 1 66 ? 5.684 -18.781 5.809 1 92.38 66 MET A O 1
ATOM 473 N N . CYS A 1 67 ? 3.994 -17.297 5.957 1 95.06 67 CYS A N 1
ATOM 474 C CA . CYS A 1 67 ? 4.73 -16.234 5.273 1 95.06 67 CYS A CA 1
ATOM 475 C C . CYS A 1 67 ? 5.902 -15.758 6.125 1 95.06 67 CYS A C 1
ATOM 477 O O . CYS A 1 67 ? 6.977 -15.469 5.602 1 95.06 67 CYS A O 1
ATOM 479 N N . PHE A 1 68 ? 5.707 -15.633 7.43 1 91.56 68 PHE A N 1
ATOM 480 C CA . PHE A 1 68 ? 6.785 -15.227 8.32 1 91.56 68 PHE A CA 1
ATOM 481 C C . PHE A 1 68 ? 7.945 -16.203 8.258 1 91.56 68 PHE A C 1
ATOM 483 O O . PHE A 1 68 ? 9.109 -15.805 8.188 1 91.56 68 PHE A O 1
ATOM 490 N N . THR A 1 69 ? 7.613 -17.5 8.281 1 91.25 69 THR A N 1
ATOM 491 C CA . THR A 1 69 ? 8.625 -18.547 8.219 1 91.25 69 THR A CA 1
ATOM 492 C C . THR A 1 69 ? 9.352 -18.516 6.879 1 91.25 69 THR A C 1
ATOM 494 O O . THR A 1 69 ? 10.57 -18.688 6.824 1 91.25 69 THR A O 1
ATOM 497 N N . ASP A 1 70 ? 8.617 -18.281 5.863 1 95.06 70 ASP A N 1
ATOM 498 C CA . ASP A 1 70 ? 9.242 -18.172 4.547 1 95.06 70 ASP A CA 1
ATOM 499 C C . ASP A 1 70 ? 10.164 -16.969 4.477 1 95.06 70 ASP A C 1
ATOM 501 O O . ASP A 1 70 ? 11.242 -17.031 3.883 1 95.06 70 ASP A O 1
ATOM 505 N N . GLY A 1 71 ? 9.656 -15.844 4.98 1 95.19 71 GLY A N 1
ATOM 506 C CA . GLY A 1 71 ? 10.531 -14.688 5.07 1 95.19 71 GLY A CA 1
ATOM 507 C C . GLY A 1 71 ? 11.828 -14.977 5.809 1 95.19 71 GLY A C 1
ATOM 508 O O . GLY A 1 71 ? 12.898 -14.555 5.375 1 95.19 71 GLY A O 1
ATOM 509 N N . THR A 1 72 ? 11.727 -15.719 6.867 1 91.81 72 THR A N 1
ATOM 510 C CA . THR A 1 72 ? 12.898 -16.094 7.652 1 91.81 72 THR A CA 1
ATOM 511 C C . THR A 1 72 ? 13.828 -16.984 6.844 1 91.81 72 THR A C 1
ATOM 513 O O . THR A 1 72 ? 15.055 -16.875 6.953 1 91.81 72 THR A O 1
ATOM 516 N N . PHE A 1 73 ? 13.266 -17.938 6.09 1 93.81 73 PHE A N 1
ATOM 517 C CA . PHE A 1 73 ? 14.047 -18.781 5.191 1 93.81 73 PHE A CA 1
ATOM 518 C C . PHE A 1 73 ? 14.922 -17.938 4.273 1 93.81 73 PHE A C 1
ATOM 520 O O . PHE A 1 73 ? 16.109 -18.203 4.113 1 93.81 73 PHE A O 1
ATOM 527 N N . TYR A 1 74 ? 14.414 -16.875 3.736 1 95.94 74 TYR A N 1
ATOM 528 C CA . TYR A 1 74 ? 15.156 -16.062 2.787 1 95.94 74 TYR A CA 1
ATOM 529 C C . TYR A 1 74 ? 16.078 -15.086 3.512 1 95.94 74 TYR A C 1
ATOM 531 O O . TYR A 1 74 ? 17.109 -14.672 2.967 1 95.94 74 TYR A O 1
ATOM 539 N N . TRP A 1 75 ? 15.695 -14.641 4.715 1 93.81 75 TRP A N 1
ATOM 540 C CA . TRP A 1 75 ? 16.656 -13.938 5.555 1 93.81 75 TRP A CA 1
ATOM 541 C C . TRP A 1 75 ? 17.922 -14.758 5.742 1 93.81 75 TRP A C 1
ATOM 543 O O . TRP A 1 75 ? 19.031 -14.242 5.586 1 93.81 75 TRP A O 1
ATOM 553 N N . ASN A 1 76 ? 17.766 -16.031 6.055 1 92.44 76 ASN A N 1
ATOM 554 C CA . ASN A 1 76 ? 18.891 -16.938 6.27 1 92.44 76 ASN A CA 1
ATOM 555 C C . ASN A 1 76 ? 19.734 -17.078 5.008 1 92.44 76 ASN A C 1
ATOM 557 O O . ASN A 1 76 ? 20.953 -17.234 5.094 1 92.44 76 ASN A O 1
ATOM 561 N N . LYS A 1 77 ? 19.125 -16.969 3.961 1 93.31 77 LYS A N 1
ATOM 562 C CA . LYS A 1 77 ? 19.812 -17.203 2.693 1 93.31 77 LYS A CA 1
ATOM 563 C C . LYS A 1 77 ? 20.5 -15.945 2.186 1 93.31 77 LYS A C 1
ATOM 565 O O . LYS A 1 77 ? 21.656 -16 1.74 1 93.31 77 LYS A O 1
ATOM 570 N N . TYR A 1 78 ? 19.844 -14.789 2.293 1 95.81 78 TYR A N 1
ATOM 571 C CA . TYR A 1 78 ? 20.328 -13.656 1.511 1 95.81 78 TYR A CA 1
ATOM 572 C C . TYR A 1 78 ? 20.781 -12.523 2.42 1 95.81 78 TYR A C 1
ATOM 574 O O . TYR A 1 78 ? 21.438 -11.578 1.962 1 95.81 78 TYR A O 1
ATOM 582 N N . LEU A 1 79 ? 20.438 -12.555 3.748 1 93.38 79 LEU A N 1
ATOM 583 C CA . LEU A 1 79 ? 20.75 -11.406 4.59 1 93.38 79 LEU A CA 1
ATOM 584 C C . LEU A 1 79 ? 21.625 -11.82 5.777 1 93.38 79 LEU A C 1
ATOM 586 O O . LEU A 1 79 ? 22.297 -10.984 6.375 1 93.38 79 LEU A O 1
ATOM 590 N N . ARG A 1 80 ? 21.516 -13.062 6.141 1 90.81 80 ARG A N 1
ATOM 591 C CA . ARG A 1 80 ? 22.359 -13.531 7.242 1 90.81 80 ARG A CA 1
ATOM 592 C C . ARG A 1 80 ? 23.828 -13.344 6.926 1 90.81 80 ARG A C 1
ATOM 594 O O . ARG A 1 80 ? 24.297 -13.711 5.84 1 90.81 80 ARG A O 1
ATOM 601 N N . GLU A 1 81 ? 24.609 -12.883 7.883 1 87.12 81 GLU A N 1
ATOM 602 C CA . GLU A 1 81 ? 26.016 -12.508 7.672 1 87.12 81 GLU A CA 1
ATOM 603 C C . GLU A 1 81 ? 26.844 -13.719 7.273 1 87.12 81 GLU A C 1
ATOM 605 O O . GLU A 1 81 ? 27.75 -13.617 6.441 1 87.12 81 GLU A O 1
ATOM 610 N N . ALA A 1 82 ? 26.594 -14.844 7.785 1 88.56 82 ALA A N 1
ATOM 611 C CA . ALA A 1 82 ? 27.406 -16.047 7.57 1 88.56 82 ALA A CA 1
ATOM 612 C C . ALA A 1 82 ? 26.969 -16.781 6.316 1 88.56 82 ALA A C 1
ATOM 614 O O . ALA A 1 82 ? 27.594 -17.781 5.926 1 88.56 82 ALA A O 1
ATOM 615 N N . SER A 1 83 ? 25.953 -16.266 5.648 1 90.19 83 SER A N 1
ATOM 616 C CA . SER A 1 83 ? 25.453 -16.969 4.477 1 90.19 83 SER A CA 1
ATOM 617 C C . SER A 1 83 ? 26.406 -16.812 3.287 1 90.19 83 SER A C 1
ATOM 619 O O . SER A 1 83 ? 26.859 -15.703 3.004 1 90.19 83 SER A O 1
ATOM 621 N N . ALA A 1 84 ? 26.625 -17.922 2.559 1 87.88 84 ALA A N 1
ATOM 622 C CA . ALA A 1 84 ? 27.438 -17.875 1.345 1 87.88 84 ALA A CA 1
ATOM 623 C C . ALA A 1 84 ? 26.703 -17.125 0.23 1 87.88 84 ALA A C 1
ATOM 625 O O . ALA A 1 84 ? 27.328 -16.703 -0.745 1 87.88 84 ALA A O 1
ATOM 626 N N . LEU A 1 85 ? 25.359 -16.938 0.401 1 92.06 85 LEU A N 1
ATOM 627 C CA . LEU A 1 85 ? 24.562 -16.297 -0.641 1 92.06 85 LEU A CA 1
ATOM 628 C C . LEU A 1 85 ? 24.125 -14.906 -0.208 1 92.06 85 LEU A C 1
ATOM 630 O O . LEU A 1 85 ? 23.25 -14.305 -0.839 1 92.06 85 LEU A O 1
ATOM 634 N N . LYS A 1 86 ? 24.734 -14.43 0.821 1 93.19 86 LYS A N 1
ATOM 635 C CA . LYS A 1 86 ? 24.375 -13.086 1.256 1 93.19 86 LYS A CA 1
ATOM 636 C C . LYS A 1 86 ? 24.547 -12.078 0.119 1 93.19 86 LYS A C 1
ATOM 638 O O . LYS A 1 86 ? 25.562 -12.078 -0.574 1 93.19 86 LYS A O 1
ATOM 643 N N . ILE A 1 87 ? 23.578 -11.242 -0.061 1 95.69 87 ILE A N 1
ATOM 644 C CA . ILE A 1 87 ? 23.641 -10.234 -1.116 1 95.69 87 ILE A CA 1
ATOM 645 C C . ILE A 1 87 ? 24.75 -9.227 -0.817 1 95.69 87 ILE A C 1
ATOM 647 O O . ILE A 1 87 ? 24.812 -8.68 0.283 1 95.69 87 ILE A O 1
ATOM 651 N N . TYR A 1 88 ? 25.547 -8.992 -1.784 1 93.25 88 TYR A N 1
ATOM 652 C CA . TYR A 1 88 ? 26.688 -8.102 -1.666 1 93.25 88 TYR A CA 1
ATOM 653 C C . TYR A 1 88 ? 26.25 -6.684 -1.332 1 93.25 88 TYR A C 1
ATOM 655 O O . TYR A 1 88 ? 25.359 -6.137 -1.984 1 93.25 88 TYR A O 1
ATOM 663 N N . GLY A 1 89 ? 26.828 -6.102 -0.262 1 90.5 89 GLY A N 1
ATOM 664 C CA . GLY A 1 89 ? 26.625 -4.699 0.054 1 90.5 89 GLY A CA 1
ATOM 665 C C . GLY A 1 89 ? 25.375 -4.441 0.865 1 90.5 89 GLY A C 1
ATOM 666 O O . GLY A 1 89 ? 24.969 -3.293 1.044 1 90.5 89 GLY A O 1
ATOM 667 N N . THR A 1 90 ? 24.719 -5.527 1.337 1 92.12 90 THR A N 1
ATOM 668 C CA . THR A 1 90 ? 23.516 -5.336 2.143 1 92.12 90 THR A CA 1
ATOM 669 C C . THR A 1 90 ? 23.797 -5.629 3.613 1 92.12 90 THR A C 1
ATOM 671 O O . THR A 1 90 ? 24.844 -6.184 3.951 1 92.12 90 THR A O 1
ATOM 674 N N . THR A 1 91 ? 22.938 -5.121 4.449 1 88.38 91 THR A N 1
ATOM 675 C CA . THR A 1 91 ? 22.938 -5.453 5.867 1 88.38 91 THR A CA 1
ATOM 676 C C . THR A 1 91 ? 21.594 -6.066 6.277 1 88.38 91 THR A C 1
ATOM 678 O O . THR A 1 91 ? 20.719 -6.281 5.434 1 88.38 91 THR A O 1
ATOM 681 N N . GLN A 1 92 ? 21.5 -6.395 7.512 1 88 92 GLN A N 1
ATOM 682 C CA . GLN A 1 92 ? 20.266 -6.957 8.031 1 88 92 GLN A CA 1
ATOM 683 C C . GLN A 1 92 ? 19.266 -5.859 8.383 1 88 92 GLN A C 1
ATOM 685 O O . GLN A 1 92 ? 18.109 -6.145 8.727 1 88 92 GLN A O 1
ATOM 690 N N . ILE A 1 93 ? 19.703 -4.609 8.266 1 85.19 93 ILE A N 1
ATOM 691 C CA . ILE A 1 93 ? 18.844 -3.459 8.516 1 85.19 93 ILE A CA 1
ATOM 692 C C . ILE A 1 93 ? 18.172 -3.031 7.215 1 85.19 93 ILE A C 1
ATOM 694 O O . ILE A 1 93 ? 18.812 -2.92 6.176 1 85.19 93 ILE A O 1
ATOM 698 N N . TYR A 1 94 ? 16.953 -2.893 7.312 1 89 94 TYR A N 1
ATOM 699 C CA . TYR A 1 94 ? 16.188 -2.428 6.156 1 89 94 TYR A CA 1
ATOM 700 C C . TYR A 1 94 ? 16.781 -1.143 5.594 1 89 94 TYR A C 1
ATOM 702 O O . TYR A 1 94 ? 17.141 -0.232 6.352 1 89 94 TYR A O 1
ATOM 710 N N . ASN A 1 95 ? 16.891 -1.138 4.273 1 87.81 95 ASN A N 1
ATOM 711 C CA . ASN A 1 95 ? 17.375 0.035 3.559 1 87.81 95 ASN A CA 1
ATOM 712 C C . ASN A 1 95 ? 16.484 0.382 2.367 1 87.81 95 ASN A C 1
ATOM 714 O O . ASN A 1 95 ? 16.344 -0.419 1.44 1 87.81 95 ASN A O 1
ATOM 718 N N . GLU A 1 96 ? 15.938 1.533 2.354 1 85.44 96 GLU A N 1
ATOM 719 C CA . GLU A 1 96 ? 14.977 1.954 1.337 1 85.44 96 GLU A CA 1
ATOM 720 C C . GLU A 1 96 ? 15.648 2.119 -0.023 1 85.44 96 GLU A C 1
ATOM 722 O O . GLU A 1 96 ? 14.984 2.096 -1.059 1 85.44 96 GLU A O 1
ATOM 727 N N . ASP A 1 97 ? 16.906 2.238 -0.053 1 84.88 97 ASP A N 1
ATOM 728 C CA . ASP A 1 97 ? 17.625 2.523 -1.297 1 84.88 97 ASP A CA 1
ATOM 729 C C . ASP A 1 97 ? 17.672 1.289 -2.195 1 84.88 97 ASP A C 1
ATOM 731 O O . ASP A 1 97 ? 17.812 1.407 -3.414 1 84.88 97 ASP A O 1
ATOM 735 N N . TYR A 1 98 ? 17.547 0.065 -1.549 1 92.81 98 TYR A N 1
ATOM 736 C CA . TYR A 1 98 ? 17.766 -1.066 -2.443 1 92.81 98 TYR A CA 1
ATOM 737 C C . TYR A 1 98 ? 16.75 -2.176 -2.166 1 92.81 98 TYR A C 1
ATOM 739 O O . TYR A 1 98 ? 16.828 -3.256 -2.758 1 92.81 98 TYR A O 1
ATOM 747 N N . VAL A 1 99 ? 15.805 -1.976 -1.216 1 95.25 99 VAL A N 1
ATOM 748 C CA . VAL A 1 99 ? 14.75 -2.955 -0.951 1 95.25 99 VAL A CA 1
ATOM 749 C C . VAL A 1 99 ? 13.438 -2.482 -1.566 1 95.25 99 VAL A C 1
ATOM 751 O O . VAL A 1 99 ? 13.008 -1.35 -1.338 1 95.25 99 VAL A O 1
ATOM 754 N N . ASN A 1 100 ? 12.859 -3.326 -2.371 1 96 100 ASN A N 1
ATOM 755 C CA . ASN A 1 100 ? 11.57 -3.059 -2.994 1 96 100 ASN A CA 1
ATOM 756 C C . ASN A 1 100 ? 10.57 -4.18 -2.719 1 96 100 ASN A C 1
ATOM 758 O O . ASN A 1 100 ? 10.906 -5.359 -2.844 1 96 100 ASN A O 1
ATOM 762 N N . ALA A 1 101 ? 9.422 -3.848 -2.264 1 97.62 101 ALA A N 1
ATOM 763 C CA . ALA A 1 101 ? 8.328 -4.797 -2.062 1 97.62 101 ALA A CA 1
ATOM 764 C C . ALA A 1 101 ? 7.031 -4.277 -2.68 1 97.62 101 ALA A C 1
ATOM 766 O O . ALA A 1 101 ? 6.617 -3.146 -2.414 1 97.62 101 ALA A O 1
ATOM 767 N N . GLU A 1 102 ? 6.418 -5.094 -3.527 1 97.31 102 GLU A N 1
ATOM 768 C CA . GLU A 1 102 ? 5.25 -4.668 -4.293 1 97.31 102 GLU A CA 1
ATOM 769 C C . GLU A 1 102 ? 4.184 -5.754 -4.328 1 97.31 102 GLU A C 1
ATOM 771 O O . GLU A 1 102 ? 4.5 -6.941 -4.449 1 97.31 102 GLU A O 1
ATOM 776 N N . VAL A 1 103 ? 2.912 -5.34 -4.176 1 97.38 103 VAL A N 1
ATOM 777 C CA . VAL A 1 103 ? 1.813 -6.301 -4.195 1 97.38 103 VAL A CA 1
ATOM 778 C C . VAL A 1 103 ? 0.576 -5.656 -4.816 1 97.38 103 VAL A C 1
ATOM 780 O O . VAL A 1 103 ? 0.438 -4.43 -4.816 1 97.38 103 VAL A O 1
ATOM 783 N N . PRO A 1 104 ? -0.316 -6.516 -5.418 1 96.12 104 PRO A N 1
ATOM 784 C CA . PRO A 1 104 ? -1.629 -5.957 -5.754 1 96.12 104 PRO A CA 1
ATOM 785 C C . PRO A 1 104 ? -2.414 -5.516 -4.523 1 96.12 104 PRO A C 1
ATOM 787 O O . PRO A 1 104 ? -2.234 -6.074 -3.438 1 96.12 104 PRO A O 1
ATOM 790 N N . ASN A 1 105 ? -3.219 -4.484 -4.684 1 95.56 105 ASN A N 1
ATOM 791 C CA . ASN A 1 105 ? -4.047 -3.986 -3.59 1 95.56 105 ASN A CA 1
ATOM 792 C C . ASN A 1 105 ? -5.195 -4.941 -3.277 1 95.56 105 ASN A C 1
ATOM 794 O O . ASN A 1 105 ? -6.363 -4.594 -3.459 1 95.56 105 ASN A O 1
ATOM 798 N N . VAL A 1 106 ? -4.828 -6.109 -2.832 1 94.12 106 VAL A N 1
ATOM 799 C CA . VAL A 1 106 ? -5.699 -7.191 -2.387 1 94.12 106 VAL A CA 1
ATOM 800 C C . VAL A 1 106 ? -5.336 -7.598 -0.96 1 94.12 106 VAL A C 1
ATOM 802 O O . VAL A 1 106 ? -4.156 -7.699 -0.62 1 94.12 106 VAL A O 1
ATOM 805 N N . ASP A 1 107 ? -6.316 -7.82 -0.119 1 91.56 107 ASP A N 1
ATOM 806 C CA . ASP A 1 107 ? -6.09 -8.008 1.31 1 91.56 107 ASP A CA 1
ATOM 807 C C . ASP A 1 107 ? -5.102 -9.148 1.562 1 91.56 107 ASP A C 1
ATOM 809 O O . ASP A 1 107 ? -4.094 -8.961 2.248 1 91.56 107 ASP A O 1
ATOM 813 N N . ILE A 1 108 ? -5.32 -10.266 0.979 1 93.25 108 ILE A N 1
ATOM 814 C CA . ILE A 1 108 ? -4.492 -11.43 1.254 1 93.25 108 ILE A CA 1
ATOM 815 C C . ILE A 1 108 ? -3.064 -11.172 0.776 1 93.25 108 ILE A C 1
ATOM 817 O O . ILE A 1 108 ? -2.104 -11.641 1.392 1 93.25 108 ILE A O 1
ATOM 821 N N . SER A 1 109 ? -2.904 -10.453 -0.328 1 96.25 109 SER A N 1
ATOM 822 C CA . SER A 1 109 ? -1.571 -10.148 -0.834 1 96.25 109 SER A CA 1
ATOM 823 C C . SER A 1 109 ? -0.819 -9.219 0.117 1 96.25 109 SER A C 1
ATOM 825 O O . SER A 1 109 ? 0.35 -9.453 0.426 1 96.25 109 SER A O 1
ATOM 827 N N . ILE A 1 110 ? -1.5 -8.211 0.583 1 96.94 110 ILE A N 1
ATOM 828 C CA . ILE A 1 110 ? -0.887 -7.242 1.49 1 96.94 110 ILE A CA 1
ATOM 829 C C . ILE A 1 110 ? -0.542 -7.926 2.812 1 96.94 110 ILE A C 1
ATOM 831 O O . ILE A 1 110 ? 0.562 -7.758 3.334 1 96.94 110 ILE A O 1
ATOM 835 N N . GLN A 1 111 ? -1.459 -8.719 3.332 1 94.88 111 GLN A N 1
ATOM 836 C CA . GLN A 1 111 ? -1.26 -9.398 4.609 1 94.88 111 GLN A CA 1
ATOM 837 C C . GLN A 1 111 ? -0.122 -10.414 4.523 1 94.88 111 GLN A C 1
ATOM 839 O O . GLN A 1 111 ? 0.747 -10.453 5.395 1 94.88 111 GLN A O 1
ATOM 844 N N . SER A 1 112 ? -0.114 -11.164 3.43 1 96.69 112 SER A N 1
ATOM 845 C CA . SER A 1 112 ? 0.953 -12.133 3.201 1 96.69 112 SER A CA 1
ATOM 846 C C . SER A 1 112 ? 2.309 -11.453 3.084 1 96.69 112 SER A C 1
ATOM 848 O O . SER A 1 112 ? 3.285 -11.883 3.699 1 96.69 112 SER A O 1
ATOM 850 N N . ALA A 1 113 ? 2.324 -10.414 2.305 1 97.94 113 ALA A N 1
ATOM 851 C CA . ALA A 1 113 ? 3.578 -9.695 2.092 1 97.94 113 ALA A CA 1
ATOM 852 C C . ALA A 1 113 ? 4.09 -9.086 3.393 1 97.94 113 ALA A C 1
ATOM 854 O O . ALA A 1 113 ? 5.297 -9.078 3.648 1 97.94 113 ALA A O 1
ATOM 855 N N . THR A 1 114 ? 3.186 -8.523 4.172 1 95.56 114 THR A N 1
ATOM 856 C CA . THR A 1 114 ? 3.576 -7.93 5.445 1 95.56 114 THR A CA 1
ATOM 857 C C . THR A 1 114 ? 4.219 -8.977 6.355 1 95.56 114 THR A C 1
ATOM 859 O O . THR A 1 114 ? 5.289 -8.742 6.922 1 95.56 114 THR A O 1
ATOM 862 N N . ALA A 1 115 ? 3.582 -10.117 6.484 1 93.81 115 ALA A N 1
ATOM 863 C CA . ALA A 1 115 ? 4.129 -11.188 7.316 1 93.81 115 ALA A CA 1
ATOM 864 C C . ALA A 1 115 ? 5.477 -11.664 6.785 1 93.81 115 ALA A C 1
ATOM 866 O O . ALA A 1 115 ? 6.41 -11.891 7.559 1 93.81 115 ALA A O 1
ATOM 867 N N . PHE A 1 116 ? 5.551 -11.852 5.48 1 96.31 116 PHE A N 1
ATOM 868 C CA . PHE A 1 116 ? 6.789 -12.289 4.84 1 96.31 116 PHE A CA 1
ATOM 869 C C . PHE A 1 116 ? 7.926 -11.312 5.148 1 96.31 116 PHE A C 1
ATOM 871 O O . PHE A 1 116 ? 9.008 -11.734 5.559 1 96.31 116 PHE A O 1
ATOM 878 N N . MET A 1 117 ? 7.676 -10.008 4.969 1 96 117 MET A N 1
ATOM 879 C CA . MET A 1 117 ? 8.711 -9 5.152 1 96 117 MET A CA 1
ATOM 880 C C . MET A 1 117 ? 9.125 -8.906 6.617 1 96 117 MET A C 1
ATOM 882 O O . MET A 1 117 ? 10.281 -8.609 6.922 1 96 117 MET A O 1
ATOM 886 N N . GLN A 1 118 ? 8.219 -9.172 7.492 1 91.5 118 GLN A N 1
ATOM 887 C CA . GLN A 1 118 ? 8.562 -9.219 8.914 1 91.5 118 GLN A CA 1
ATOM 888 C C . GLN A 1 118 ? 9.531 -10.359 9.203 1 91.5 118 GLN A C 1
ATOM 890 O O . GLN A 1 118 ? 10.359 -10.266 10.109 1 91.5 118 GLN A O 1
ATOM 895 N N . GLY A 1 119 ? 9.391 -11.43 8.461 1 91.69 119 GLY A N 1
ATOM 896 C CA . GLY A 1 119 ? 10.344 -12.516 8.578 1 91.69 119 GLY A CA 1
ATOM 897 C C . GLY A 1 119 ? 11.703 -12.188 7.996 1 91.69 119 GLY A C 1
ATOM 898 O O . GLY A 1 119 ? 12.734 -12.594 8.539 1 91.69 119 GLY A O 1
ATOM 899 N N . VAL A 1 120 ? 11.727 -11.461 6.926 1 94.69 120 VAL A N 1
ATOM 900 C CA . VAL A 1 120 ? 12.969 -11.078 6.258 1 94.69 120 VAL A CA 1
ATOM 901 C C . VAL A 1 120 ? 13.719 -10.07 7.113 1 94.69 120 VAL A C 1
ATOM 903 O O . VAL A 1 120 ? 14.945 -10.156 7.254 1 94.69 120 VAL A O 1
ATOM 906 N N . PHE A 1 121 ? 13.031 -9.102 7.617 1 90.12 121 PHE A N 1
ATOM 907 C CA . PHE A 1 121 ? 13.664 -8.047 8.398 1 90.12 121 PHE A CA 1
ATOM 908 C C . PHE A 1 121 ? 13.25 -8.141 9.867 1 90.12 121 PHE A C 1
ATOM 910 O O . PHE A 1 121 ? 12.625 -7.227 10.398 1 90.12 121 PHE A O 1
ATOM 917 N N . LYS A 1 122 ? 13.656 -9.227 10.422 1 84.25 122 LYS A N 1
ATOM 918 C CA . LYS A 1 122 ? 13.422 -9.492 11.836 1 84.25 122 LYS A CA 1
ATOM 919 C C . LYS A 1 122 ? 14.195 -8.516 12.719 1 84.25 122 LYS A C 1
ATOM 921 O O . LYS A 1 122 ? 15.086 -7.812 12.242 1 84.25 122 LYS A O 1
ATOM 926 N N . PRO A 1 123 ? 13.805 -8.469 13.961 1 77.06 123 PRO A N 1
ATOM 927 C CA . PRO A 1 123 ? 14.531 -7.586 14.875 1 77.06 123 PRO A CA 1
ATOM 928 C C . PRO A 1 123 ? 16.031 -7.871 14.906 1 77.06 123 PRO A C 1
ATOM 930 O O . PRO A 1 123 ? 16.438 -9.031 14.844 1 77.06 123 PRO A O 1
ATOM 933 N N . VAL A 1 124 ? 16.812 -6.855 14.742 1 72.5 124 VAL A N 1
ATOM 934 C CA . VAL A 1 124 ? 18.266 -7 14.789 1 72.5 124 VAL A CA 1
ATOM 935 C C . VAL A 1 124 ? 18.781 -6.59 16.172 1 72.5 124 VAL A C 1
ATOM 937 O O . VAL A 1 124 ? 18.281 -5.629 16.766 1 72.5 124 VAL A O 1
ATOM 940 N N . ASP A 1 125 ? 19.359 -7.645 16.938 1 54.59 125 ASP A N 1
ATOM 941 C CA . ASP A 1 125 ? 20 -7.309 18.203 1 54.59 125 ASP A CA 1
ATOM 942 C C . ASP A 1 125 ? 21.188 -6.375 17.984 1 54.59 125 ASP A C 1
ATOM 944 O O . ASP A 1 125 ? 22.078 -6.676 17.188 1 54.59 125 ASP A O 1
ATOM 948 N N . LEU A 1 126 ? 21 -5.137 17.969 1 47.28 126 LEU A N 1
ATOM 949 C CA . LEU A 1 126 ? 22.125 -4.223 17.75 1 47.28 126 LEU A CA 1
ATOM 950 C C . LEU A 1 126 ? 23.359 -4.699 18.516 1 47.28 126 LEU A C 1
ATOM 952 O O . LEU A 1 126 ? 24.453 -4.188 18.297 1 47.28 126 LEU A O 1
ATOM 956 N N . VAL A 1 127 ? 23.281 -5.414 19.625 1 40.06 127 VAL A N 1
ATOM 957 C CA . VAL A 1 127 ? 24.609 -5.633 20.188 1 40.06 127 VAL A CA 1
ATOM 958 C C . VAL A 1 127 ? 25.562 -6.105 19.094 1 40.06 127 VAL A C 1
ATOM 960 O O . VAL A 1 127 ? 26.703 -5.617 19.016 1 40.06 127 VAL A O 1
ATOM 963 N N . SER A 1 128 ? 25.422 -7.195 18.469 1 35.59 128 SER A N 1
ATOM 964 C CA . SER A 1 128 ? 26.406 -7.887 17.641 1 35.59 128 SER A CA 1
ATOM 965 C C . SER A 1 128 ? 26.578 -7.211 16.297 1 35.59 128 SER A C 1
ATOM 967 O O . SER A 1 128 ? 27.516 -7.516 15.555 1 35.59 128 SER A O 1
ATOM 969 N N . SER A 1 129 ? 25.5 -6.77 15.625 1 36.06 129 SER A N 1
ATOM 970 C CA . SER A 1 129 ? 25.703 -6.391 14.234 1 36.06 129 SER A CA 1
ATOM 971 C C . SER A 1 129 ? 26.406 -5.043 14.125 1 36.06 129 SER A C 1
ATOM 973 O O . SER A 1 129 ? 26.703 -4.586 13.016 1 36.06 129 SER A O 1
ATOM 975 N N . VAL A 1 130 ? 26 -4.098 14.953 1 36.22 130 VAL A N 1
ATOM 976 C CA . VAL A 1 130 ? 26.625 -2.799 14.734 1 36.22 130 VAL A CA 1
ATOM 977 C C . VAL A 1 130 ? 28.109 -2.873 15.078 1 36.22 130 VAL A C 1
ATOM 979 O O . VAL A 1 130 ? 28.484 -2.93 16.25 1 36.22 130 VAL A O 1
ATOM 982 N N . THR A 1 131 ? 28.922 -3.562 14.414 1 32.81 131 THR A N 1
ATOM 983 C CA . THR A 1 131 ? 30.344 -3.287 14.57 1 32.81 131 THR A CA 1
ATOM 984 C C . THR A 1 131 ? 30.594 -1.788 14.688 1 32.81 131 THR A C 1
ATOM 986 O O . THR A 1 131 ? 29.703 -0.98 14.43 1 32.81 131 THR A O 1
ATOM 989 N N . SER A 1 132 ? 31.969 -1.288 14.328 1 31.52 132 SER A N 1
ATOM 990 C CA . SER A 1 132 ? 32.844 -0.184 14.695 1 31.52 132 SER A CA 1
ATOM 991 C C . SER A 1 132 ? 32.281 1.154 14.242 1 31.52 132 SER A C 1
ATOM 993 O O . SER A 1 132 ? 32.781 2.213 14.633 1 31.52 132 SER A O 1
ATOM 995 N N . GLY A 1 133 ? 31.719 1.288 12.969 1 31.62 133 GLY A N 1
ATOM 996 C CA . GLY A 1 133 ? 31.922 2.648 12.5 1 31.62 133 GLY A CA 1
ATOM 997 C C . GLY A 1 133 ? 30.953 3.641 13.109 1 31.62 133 GLY A C 1
ATOM 998 O O . GLY A 1 133 ? 29.922 3.248 13.672 1 31.62 133 GLY A O 1
ATOM 999 N N . PRO A 1 134 ? 31.359 4.988 13.336 1 32.72 134 PRO A N 1
ATOM 1000 C CA . PRO A 1 134 ? 30.688 6.145 13.93 1 32.72 134 PRO A CA 1
ATOM 1001 C C . PRO A 1 134 ? 29.203 6.227 13.547 1 32.72 134 PRO A C 1
ATOM 1003 O O . PRO A 1 134 ? 28.453 7.027 14.117 1 32.72 134 PRO A O 1
ATOM 1006 N N . SER A 1 135 ? 28.891 5.691 12.484 1 31.92 135 SER A N 1
ATOM 1007 C CA . SER A 1 135 ? 27.594 6.035 11.922 1 31.92 135 SER A CA 1
ATOM 1008 C C . SER A 1 135 ? 26.469 5.324 12.664 1 31.92 135 SER A C 1
ATOM 1010 O O . SER A 1 135 ? 25.297 5.461 12.305 1 31.92 135 SER A O 1
ATOM 1012 N N . LEU A 1 136 ? 26.734 4.414 13.562 1 35.59 136 LEU A N 1
ATOM 1013 C CA . LEU A 1 136 ? 25.672 3.584 14.125 1 35.59 136 LEU A CA 1
ATOM 1014 C C . LEU A 1 136 ? 24.766 4.406 15.039 1 35.59 136 LEU A C 1
ATOM 1016 O O . LEU A 1 136 ? 23.562 4.148 15.117 1 35.59 136 LEU A O 1
ATOM 1020 N N . LEU A 1 137 ? 25.406 4.977 16.109 1 36.53 137 LEU A N 1
ATOM 1021 C CA . LEU A 1 137 ? 24.688 5.625 17.203 1 36.53 137 LEU A CA 1
ATOM 1022 C C . LEU A 1 137 ? 23.828 6.773 16.703 1 36.53 137 LEU A C 1
ATOM 1024 O O . LEU A 1 137 ? 22.938 7.254 17.406 1 36.53 137 LEU A O 1
ATOM 1028 N N . GLU A 1 138 ? 24.484 7.523 15.883 1 35.53 138 GLU A N 1
ATOM 1029 C CA . GLU A 1 138 ? 23.672 8.656 15.453 1 35.53 138 GLU A CA 1
ATOM 1030 C C . GLU A 1 138 ? 22.359 8.195 14.828 1 35.53 138 GLU A C 1
ATOM 1032 O O . GLU A 1 138 ? 21.438 9 14.625 1 35.53 138 GLU A O 1
ATOM 1037 N N . SER A 1 139 ? 22.391 6.895 14.242 1 35.47 139 SER A N 1
ATOM 1038 C CA . SER A 1 139 ? 21.188 6.367 13.609 1 35.47 139 SER A CA 1
ATOM 1039 C C . SER A 1 139 ? 20.25 5.742 14.633 1 35.47 139 SER A C 1
ATOM 1041 O O . SER A 1 139 ? 20.172 4.52 14.75 1 35.47 139 SER A O 1
ATOM 1043 N N . ASP A 1 140 ? 20.344 5.965 15.844 1 37.72 140 ASP A N 1
ATOM 1044 C CA . ASP A 1 140 ? 19.312 5.539 16.781 1 37.72 140 ASP A CA 1
ATOM 1045 C C . ASP A 1 140 ? 17.984 5.277 16.062 1 37.72 140 ASP A C 1
ATOM 1047 O O . ASP A 1 140 ? 17.203 4.418 16.469 1 37.72 140 ASP A O 1
ATOM 1051 N N . ASN A 1 141 ? 17.719 6.125 15.172 1 40.94 141 ASN A N 1
ATOM 1052 C CA . ASN A 1 141 ? 16.438 6.094 14.477 1 40.94 141 ASN A CA 1
ATOM 1053 C C . ASN A 1 141 ? 16.281 4.82 13.648 1 40.94 141 ASN A C 1
ATOM 1055 O O . ASN A 1 141 ? 15.18 4.484 13.227 1 40.94 141 ASN A O 1
ATOM 1059 N N . SER A 1 142 ? 17.484 4.203 13.297 1 46.44 142 SER A N 1
ATOM 1060 C CA . SER A 1 142 ? 17.375 3.15 12.297 1 46.44 142 SER A CA 1
ATOM 1061 C C . SER A 1 142 ? 17.078 1.8 12.938 1 46.44 142 SER A C 1
ATOM 1063 O O . SER A 1 142 ? 16.75 0.834 12.25 1 46.44 142 SER A O 1
ATOM 1065 N N . THR A 1 143 ? 17.219 1.776 14.43 1 55.5 143 THR A N 1
ATOM 1066 C CA . THR A 1 143 ? 17.031 0.405 14.891 1 55.5 143 THR A CA 1
ATOM 1067 C C . THR A 1 143 ? 15.742 0.273 15.68 1 55.5 143 THR A C 1
ATOM 1069 O O . THR A 1 143 ? 15.344 1.201 16.391 1 55.5 143 THR A O 1
ATOM 1072 N N . PHE A 1 144 ? 14.844 -0.556 15.242 1 58.41 144 PHE A N 1
ATOM 1073 C CA . PHE A 1 144 ? 13.547 -0.88 15.812 1 58.41 144 PHE A CA 1
ATOM 1074 C C . PHE A 1 144 ? 13.703 -1.685 17.094 1 58.41 144 PHE A C 1
ATOM 1076 O O . PHE A 1 144 ? 12.711 -2.107 17.703 1 58.41 144 PHE A O 1
ATOM 1083 N N . MET A 1 145 ? 14.898 -1.86 17.703 1 56.44 145 MET A N 1
ATOM 1084 C CA . MET A 1 145 ? 15.117 -2.795 18.812 1 56.44 145 MET A CA 1
ATOM 1085 C C . MET A 1 145 ? 14.203 -2.469 19.984 1 56.44 145 MET A C 1
ATOM 1087 O O . MET A 1 145 ? 13.68 -3.373 20.641 1 56.44 145 MET A O 1
ATOM 1091 N N . ASN A 1 146 ? 13.977 -1.277 20.172 1 64.69 146 ASN A N 1
ATOM 1092 C CA . ASN A 1 146 ? 13.117 -0.94 21.312 1 64.69 146 ASN A CA 1
ATOM 1093 C C . ASN A 1 146 ? 11.734 -0.489 20.844 1 64.69 146 ASN A C 1
ATOM 1095 O O . ASN A 1 146 ? 11.008 0.164 21.609 1 64.69 146 ASN A O 1
ATOM 1099 N N . GLY A 1 147 ? 11.508 -1.008 19.719 1 73.19 147 GLY A N 1
ATOM 1100 C CA . GLY A 1 147 ? 10.195 -0.64 19.203 1 73.19 147 GLY A CA 1
ATOM 1101 C C . GLY A 1 147 ? 9.102 -1.612 19.625 1 73.19 147 GLY A C 1
ATOM 1102 O O . GLY A 1 147 ? 9.367 -2.582 20.328 1 73.19 147 GLY A O 1
ATOM 1103 N N . PRO A 1 148 ? 7.961 -1.264 19.203 1 76.69 148 PRO A N 1
ATOM 1104 C CA . PRO A 1 148 ? 6.832 -2.135 19.547 1 76.69 148 PRO A CA 1
ATOM 1105 C C . PRO A 1 148 ? 6.957 -3.527 18.938 1 76.69 148 PRO A C 1
ATOM 1107 O O . PRO A 1 148 ? 7.723 -3.723 17.984 1 76.69 148 PRO A O 1
ATOM 1110 N N . LEU A 1 149 ? 6.254 -4.59 19.531 1 75 149 LEU A N 1
ATOM 1111 C CA . LEU A 1 149 ? 6.145 -5.965 19.047 1 75 149 LEU A CA 1
ATOM 1112 C C . LEU A 1 149 ? 7.523 -6.582 18.859 1 75 149 LEU A C 1
ATOM 1114 O O . LEU A 1 149 ? 7.809 -7.164 17.812 1 75 149 LEU A O 1
ATOM 1118 N N . SER A 1 150 ? 8.383 -6.328 19.656 1 72 150 SER A N 1
ATOM 1119 C CA . SER A 1 150 ? 9.711 -6.926 19.766 1 72 150 SER A CA 1
ATOM 1120 C C . SER A 1 150 ? 10.664 -6.367 18.719 1 72 150 SER A C 1
ATOM 1122 O O . SER A 1 150 ? 11.594 -7.051 18.297 1 72 150 SER A O 1
ATOM 1124 N N . GLY A 1 151 ? 10.367 -5.25 18.172 1 73.19 151 GLY A N 1
ATOM 1125 C CA . GLY A 1 151 ? 11.328 -4.465 17.422 1 73.19 151 GLY A CA 1
ATOM 1126 C C . GLY A 1 151 ? 11.453 -4.906 15.969 1 73.19 151 GLY A C 1
ATOM 1127 O O . GLY A 1 151 ? 12.523 -4.805 15.375 1 73.19 151 GLY A O 1
ATOM 1128 N N . TYR A 1 152 ? 10.484 -5.5 15.344 1 77.19 152 TYR A N 1
ATOM 1129 C CA . TYR A 1 152 ? 10.672 -5.793 13.93 1 77.19 152 TYR A CA 1
ATOM 1130 C C . TYR A 1 152 ? 10.82 -4.512 13.117 1 77.19 152 TYR A C 1
ATOM 1132 O O . TYR A 1 152 ? 10.414 -3.436 13.562 1 77.19 152 TYR A O 1
ATOM 1140 N N . GLN A 1 153 ? 11.422 -4.598 12.039 1 85.81 153 GLN A N 1
ATOM 1141 C CA . GLN A 1 153 ? 11.648 -3.445 11.172 1 85.81 153 GLN A CA 1
ATOM 1142 C C . GLN A 1 153 ? 10.453 -3.211 10.25 1 85.81 153 GLN A C 1
ATOM 1144 O O . GLN A 1 153 ? 9.891 -4.16 9.695 1 85.81 153 GLN A O 1
ATOM 1149 N N . TYR A 1 154 ? 9.961 -2.074 10.211 1 90 154 TYR A N 1
ATOM 1150 C CA . TYR A 1 154 ? 8.82 -1.718 9.375 1 90 154 TYR A CA 1
ATOM 1151 C C . TYR A 1 154 ? 9.25 -1.478 7.934 1 90 154 TYR A C 1
ATOM 1153 O O . TYR A 1 154 ? 9.82 -0.434 7.617 1 90 154 TYR A O 1
ATOM 1161 N N . THR A 1 155 ? 9.016 -2.439 7.094 1 92.56 155 THR A N 1
ATOM 1162 C CA . THR A 1 155 ? 9.383 -2.344 5.688 1 92.56 155 THR A CA 1
ATOM 1163 C C . THR A 1 155 ? 8.203 -1.871 4.844 1 92.56 155 THR A C 1
ATOM 1165 O O . THR A 1 155 ? 7.145 -2.506 4.84 1 92.56 155 THR A O 1
ATOM 1168 N N . PRO A 1 156 ? 8.359 -0.831 4.113 1 95.88 156 PRO A N 1
ATOM 1169 C CA . PRO A 1 156 ? 7.246 -0.338 3.297 1 95.88 156 PRO A CA 1
ATOM 1170 C C . PRO A 1 156 ? 6.91 -1.271 2.135 1 95.88 156 PRO A C 1
ATOM 1172 O O . PRO A 1 156 ? 7.812 -1.765 1.454 1 95.88 156 PRO A O 1
ATOM 1175 N N . ILE A 1 157 ? 5.641 -1.505 1.955 1 97.75 157 ILE A N 1
ATOM 1176 C CA . ILE A 1 157 ? 5.129 -2.301 0.845 1 97.75 157 ILE A CA 1
ATOM 1177 C C . ILE A 1 157 ? 4.246 -1.432 -0.047 1 97.75 157 ILE A C 1
ATOM 1179 O O . ILE A 1 157 ? 3.312 -0.783 0.434 1 97.75 157 ILE A O 1
ATOM 1183 N N . THR A 1 158 ? 4.574 -1.357 -1.319 1 97.38 158 THR A N 1
ATOM 1184 C CA . THR A 1 158 ? 3.744 -0.658 -2.295 1 97.38 158 THR A CA 1
ATOM 1185 C C . THR A 1 158 ? 2.553 -1.52 -2.709 1 97.38 158 THR A C 1
ATOM 1187 O O . THR A 1 158 ? 2.721 -2.688 -3.066 1 97.38 158 THR A O 1
ATOM 1190 N N . THR A 1 159 ? 1.351 -0.996 -2.629 1 97.19 159 THR A N 1
ATOM 1191 C CA . THR A 1 159 ? 0.147 -1.709 -3.043 1 97.19 159 THR A CA 1
ATOM 1192 C C . THR A 1 159 ? -0.447 -1.079 -4.301 1 97.19 159 THR A C 1
ATOM 1194 O O . THR A 1 159 ? -0.667 0.133 -4.352 1 97.19 159 THR A O 1
ATOM 1197 N N . TYR A 1 160 ? -0.66 -1.864 -5.344 1 95.44 160 TYR A N 1
ATOM 1198 C CA . TYR A 1 160 ? -1.126 -1.356 -6.633 1 95.44 160 TYR A CA 1
ATOM 1199 C C . TYR A 1 160 ? -2.623 -1.591 -6.801 1 95.44 160 TYR A C 1
ATOM 1201 O O . TYR A 1 160 ? -3.078 -2.736 -6.832 1 95.44 160 TYR A O 1
ATOM 1209 N N . ARG A 1 161 ? -3.332 -0.501 -6.918 1 93.81 161 ARG A N 1
ATOM 1210 C CA . ARG A 1 161 ? -4.734 -0.571 -7.312 1 93.81 161 ARG A CA 1
ATOM 1211 C C . ARG A 1 161 ? -4.875 -0.722 -8.82 1 93.81 161 ARG A C 1
ATOM 1213 O O . ARG A 1 161 ? -3.928 -0.459 -9.57 1 93.81 161 ARG A O 1
ATOM 1220 N N . SER A 1 162 ? -6.07 -1.091 -9.258 1 90.94 162 SER A N 1
ATOM 1221 C CA . SER A 1 162 ? -6.32 -1.271 -10.688 1 90.94 162 SER A CA 1
ATOM 1222 C C . SER A 1 162 ? -6.246 0.058 -11.43 1 90.94 162 SER A C 1
ATOM 1224 O O . SER A 1 162 ? -6.062 0.082 -12.648 1 90.94 162 SER A O 1
ATOM 1226 N N . THR A 1 163 ? -6.32 1.181 -10.68 1 91.25 163 THR A N 1
ATOM 1227 C CA . THR A 1 163 ? -6.316 2.49 -11.32 1 91.25 163 THR A CA 1
ATOM 1228 C C . THR A 1 163 ? -4.887 2.982 -11.539 1 91.25 163 THR A C 1
ATOM 1230 O O . THR A 1 163 ? -4.664 3.965 -12.25 1 91.25 163 THR A O 1
ATOM 1233 N N . ASP A 1 164 ? -3.914 2.389 -10.953 1 93.56 164 ASP A N 1
ATOM 1234 C CA . ASP A 1 164 ? -2.504 2.699 -11.172 1 93.56 164 ASP A CA 1
ATOM 1235 C C . ASP A 1 164 ? -1.964 1.961 -12.398 1 93.56 164 ASP A C 1
ATOM 1237 O O . ASP A 1 164 ? -1.926 0.729 -12.414 1 93.56 164 ASP A O 1
ATOM 1241 N N . PRO A 1 165 ? -1.426 2.607 -13.367 1 92.69 165 PRO A N 1
ATOM 1242 C CA . PRO A 1 165 ? -0.954 1.931 -14.578 1 92.69 165 PRO A CA 1
ATOM 1243 C C . PRO A 1 165 ? 0.16 0.924 -14.297 1 92.69 165 PRO A C 1
ATOM 1245 O O . PRO A 1 165 ? 0.295 -0.07 -15.016 1 92.69 165 PRO A O 1
ATOM 1248 N N . GLN A 1 166 ? 0.901 1.104 -13.273 1 93.38 166 GLN A N 1
ATOM 1249 C CA . GLN A 1 166 ? 2.014 0.21 -12.969 1 93.38 166 GLN A CA 1
ATOM 1250 C C . GLN A 1 166 ? 1.513 -1.124 -12.422 1 93.38 166 GLN A C 1
ATOM 1252 O O . GLN A 1 166 ? 2.275 -2.088 -12.328 1 93.38 166 GLN A O 1
ATOM 1257 N N . SER A 1 167 ? 0.201 -1.175 -12.195 1 94.69 167 SER A N 1
ATOM 1258 C CA . SER A 1 167 ? -0.395 -2.408 -11.688 1 94.69 167 SER A CA 1
ATOM 1259 C C . SER A 1 167 ? -0.323 -3.521 -12.727 1 94.69 167 SER A C 1
ATOM 1261 O O . SER A 1 167 ? -0.419 -4.703 -12.391 1 94.69 167 SER A O 1
ATOM 1263 N N . VAL A 1 168 ? -0.053 -3.23 -13.961 1 94.56 168 VAL A N 1
ATOM 1264 C CA . VAL A 1 168 ? -0.107 -4.203 -15.047 1 94.56 168 VAL A CA 1
ATOM 1265 C C . VAL A 1 168 ? 0.964 -5.27 -14.844 1 94.56 168 VAL A C 1
ATOM 1267 O O . VAL A 1 168 ? 0.821 -6.402 -15.312 1 94.56 168 VAL A O 1
ATOM 1270 N N . TYR A 1 169 ? 1.973 -4.934 -14.094 1 94.06 169 TYR A N 1
ATOM 1271 C CA . TYR A 1 169 ? 3.129 -5.816 -13.992 1 94.06 169 TYR A CA 1
ATOM 1272 C C . TYR A 1 169 ? 2.957 -6.816 -12.852 1 94.06 169 TYR A C 1
ATOM 1274 O O . TYR A 1 169 ? 3.66 -7.828 -12.797 1 94.06 169 TYR A O 1
ATOM 1282 N N . VAL A 1 170 ? 2.08 -6.484 -11.891 1 91.12 170 VAL A N 1
ATOM 1283 C CA . VAL A 1 170 ? 2.086 -7.324 -10.695 1 91.12 170 VAL A CA 1
ATOM 1284 C C . VAL A 1 170 ? 0.651 -7.664 -10.297 1 91.12 170 VAL A C 1
ATOM 1286 O O . VAL A 1 170 ? 0.425 -8.539 -9.453 1 91.12 170 VAL A O 1
ATOM 1289 N N . ALA A 1 171 ? -0.33 -6.961 -10.859 1 87.25 171 ALA A N 1
ATOM 1290 C CA . ALA A 1 171 ? -1.698 -7.078 -10.359 1 87.25 171 ALA A CA 1
ATOM 1291 C C . ALA A 1 171 ? -2.629 -7.625 -11.445 1 87.25 171 ALA A C 1
ATOM 1293 O O . ALA A 1 171 ? -3.693 -7.059 -11.695 1 87.25 171 ALA A O 1
ATOM 1294 N N . SER A 1 172 ? -2.283 -8.695 -12.016 1 77.5 172 SER A N 1
ATOM 1295 C CA . SER A 1 172 ? -3.092 -9.289 -13.07 1 77.5 172 SER A CA 1
ATOM 1296 C C . SER A 1 172 ? -4.469 -9.695 -12.555 1 77.5 172 SER A C 1
ATOM 1298 O O . SER A 1 172 ? -5.457 -9.633 -13.289 1 77.5 172 SER A O 1
ATOM 1300 N N . SER A 1 173 ? -4.512 -9.992 -11.344 1 72.94 173 SER A N 1
ATOM 1301 C CA . SER A 1 173 ? -5.758 -10.445 -10.742 1 72.94 173 SER A CA 1
ATOM 1302 C C . SER A 1 173 ? -6.766 -9.305 -10.625 1 72.94 173 SER A C 1
ATOM 1304 O O . SER A 1 173 ? -7.973 -9.539 -10.57 1 72.94 173 SER A O 1
ATOM 1306 N N . LEU A 1 174 ? -6.199 -8.125 -10.523 1 79.69 174 LEU A N 1
ATOM 1307 C CA . LEU A 1 174 ? -7.051 -6.953 -10.375 1 79.69 174 LEU A CA 1
ATOM 1308 C C . LEU A 1 174 ? -7.414 -6.363 -11.734 1 79.69 174 LEU A C 1
ATOM 1310 O O . LEU A 1 174 ? -8.539 -5.906 -11.93 1 79.69 174 LEU A O 1
ATOM 1314 N N . LEU A 1 175 ? -6.328 -6.398 -12.562 1 80.12 175 LEU A N 1
ATOM 1315 C CA . LEU A 1 175 ? -6.469 -5.805 -13.891 1 80.12 175 LEU A CA 1
ATOM 1316 C C . LEU A 1 175 ? -6.816 -6.867 -14.922 1 80.12 175 LEU A C 1
ATOM 1318 O O . LEU A 1 175 ? -6.098 -7.859 -15.07 1 80.12 175 LEU A O 1
ATOM 1322 N N . GLN A 1 176 ? -7.961 -6.852 -15.359 1 79.25 176 GLN A N 1
ATOM 1323 C CA . GLN A 1 176 ? -8.359 -7.918 -16.281 1 79.25 176 GLN A CA 1
ATOM 1324 C C . GLN A 1 176 ? -7.988 -7.57 -17.719 1 79.25 176 GLN A C 1
ATOM 1326 O O . GLN A 1 176 ? -8.508 -6.602 -18.281 1 79.25 176 GLN A O 1
ATOM 1331 N N . CYS A 1 177 ? -7.059 -8.258 -18.203 1 91.56 177 CYS A N 1
ATOM 1332 C CA . CYS A 1 177 ? -6.707 -8.227 -19.625 1 91.56 177 CYS A CA 1
ATOM 1333 C C . CYS A 1 177 ? -7.809 -8.859 -20.469 1 91.56 177 CYS A C 1
ATOM 1335 O O . CYS A 1 177 ? -8.102 -10.047 -20.328 1 91.56 177 CYS A O 1
ATOM 1337 N N . ASN A 1 178 ? -8.383 -8.055 -21.344 1 92.06 178 ASN A N 1
ATOM 1338 C CA . ASN A 1 178 ? -9.523 -8.508 -22.141 1 92.06 178 ASN A CA 1
ATOM 1339 C C . ASN A 1 178 ? -9.164 -9.719 -23 1 92.06 178 ASN A C 1
ATOM 1341 O O . ASN A 1 178 ? -9.883 -10.727 -22.984 1 92.06 178 ASN A O 1
ATOM 1345 N N . TYR A 1 179 ? -8.062 -9.703 -23.703 1 93.56 179 TYR A N 1
ATOM 1346 C CA . TYR A 1 179 ? -7.703 -10.797 -24.609 1 93.56 179 TYR A CA 1
ATOM 1347 C C . TYR A 1 179 ? -7.309 -12.047 -23.828 1 93.56 179 TYR A C 1
ATOM 1349 O O . TYR A 1 179 ? -7.434 -13.164 -24.328 1 93.56 179 TYR A O 1
ATOM 1357 N N . GLN A 1 180 ? -6.816 -11.883 -22.641 1 94.94 180 GLN A N 1
ATOM 1358 C CA . GLN A 1 180 ? -6.59 -13.055 -21.797 1 94.94 180 GLN A CA 1
ATOM 1359 C C . GLN A 1 180 ? -7.91 -13.719 -21.422 1 94.94 180 GLN A C 1
ATOM 1361 O O . GLN A 1 180 ? -8.023 -14.945 -21.438 1 94.94 180 GLN A O 1
ATOM 1366 N N . ARG A 1 181 ? -8.867 -12.883 -21.047 1 93.25 181 ARG A N 1
ATOM 1367 C CA . ARG A 1 181 ? -10.18 -13.414 -20.703 1 93.25 181 ARG A CA 1
ATOM 1368 C C . ARG A 1 181 ? -10.812 -14.133 -21.891 1 93.25 181 ARG A C 1
ATOM 1370 O O . ARG A 1 181 ? -11.367 -15.219 -21.734 1 93.25 181 ARG A O 1
ATOM 1377 N N . VAL A 1 182 ? -10.719 -13.516 -23.031 1 92.31 182 VAL A N 1
ATOM 1378 C CA . VAL A 1 182 ? -11.25 -14.117 -24.25 1 92.31 182 VAL A CA 1
ATOM 1379 C C . VAL A 1 182 ? -10.562 -15.453 -24.516 1 92.31 182 VAL A C 1
ATOM 1381 O O . VAL A 1 182 ? -11.219 -16.453 -24.766 1 92.31 182 VAL A O 1
ATOM 1384 N N . SER A 1 183 ? -9.289 -15.43 -24.453 1 94.31 183 SER A N 1
ATOM 1385 C CA . SER A 1 183 ? -8.508 -16.641 -24.688 1 94.31 183 SER A CA 1
ATOM 1386 C C . SER A 1 183 ? -8.875 -17.734 -23.703 1 94.31 183 SER A C 1
ATOM 1388 O O . SER A 1 183 ? -9.031 -18.891 -24.078 1 94.31 183 SER A O 1
ATOM 1390 N N . ALA A 1 184 ? -8.984 -17.406 -22.453 1 93.5 184 ALA A N 1
ATOM 1391 C CA . ALA A 1 184 ? -9.383 -18.359 -21.422 1 93.5 184 ALA A CA 1
ATOM 1392 C C . ALA A 1 184 ? -10.758 -18.938 -21.719 1 93.5 184 ALA A C 1
ATOM 1394 O O . ALA A 1 184 ? -10.977 -20.141 -21.562 1 93.5 184 ALA A O 1
ATOM 1395 N N . ASN A 1 185 ? -11.602 -18.109 -22.172 1 92.75 185 ASN A N 1
ATOM 1396 C CA . ASN A 1 185 ? -12.953 -18.562 -22.469 1 92.75 185 ASN A CA 1
ATOM 1397 C C . ASN A 1 185 ? -12.977 -19.516 -23.656 1 92.75 185 ASN A C 1
ATOM 1399 O O . ASN A 1 185 ? -13.805 -20.422 -23.719 1 92.75 185 ASN A O 1
ATOM 1403 N N . LEU A 1 186 ? -12.141 -19.328 -24.578 1 94.06 186 LEU A N 1
ATOM 1404 C CA . LEU A 1 186 ? -12.039 -20.234 -25.734 1 94.06 186 LEU A CA 1
ATOM 1405 C C . LEU A 1 186 ? -11.703 -21.641 -25.281 1 94.06 186 LEU A C 1
ATOM 1407 O O . LEU A 1 186 ? -12.07 -22.609 -25.953 1 94.06 186 LEU A O 1
ATOM 1411 N N . TYR A 1 187 ? -11.094 -21.781 -24.219 1 96 187 TYR A N 1
ATOM 1412 C CA . TYR A 1 187 ? -10.773 -23.109 -23.703 1 96 187 TYR A CA 1
ATOM 1413 C C . TYR A 1 187 ? -12.039 -23.922 -23.422 1 96 187 TYR A C 1
ATOM 1415 O O . TYR A 1 187 ? -12.086 -25.125 -23.688 1 96 187 TYR A O 1
ATOM 1423 N N . TYR A 1 188 ? -13.039 -23.312 -22.938 1 94.5 188 TYR A N 1
ATOM 1424 C CA . TYR A 1 188 ? -14.258 -24 -22.531 1 94.5 188 TYR A CA 1
ATOM 1425 C C . TYR A 1 188 ? -15 -24.547 -23.75 1 94.5 188 TYR A C 1
ATOM 1427 O O . TYR A 1 188 ? -15.891 -25.391 -23.609 1 94.5 188 TYR A O 1
ATOM 1435 N N . GLY A 1 189 ? -14.672 -24.109 -24.875 1 93.12 189 GLY A N 1
ATOM 1436 C CA . GLY A 1 189 ? -15.242 -24.641 -26.094 1 93.12 189 GLY A CA 1
ATOM 1437 C C . GLY A 1 189 ? -14.305 -25.578 -26.844 1 93.12 189 GLY A C 1
ATOM 1438 O O . GLY A 1 189 ? -14.602 -25.984 -27.969 1 93.12 189 GLY A O 1
ATOM 1439 N N . SER A 1 190 ? -13.242 -25.953 -26.297 1 94.94 190 SER A N 1
ATOM 1440 C CA . SER A 1 190 ? -12.227 -26.75 -26.953 1 94.94 190 SER A CA 1
ATOM 1441 C C . SER A 1 190 ? -12.5 -28.25 -26.781 1 94.94 190 SER A C 1
ATOM 1443 O O . SER A 1 190 ? -13.258 -28.641 -25.891 1 94.94 190 SER A O 1
ATOM 1445 N N . ASP A 1 191 ? -11.836 -29.078 -27.625 1 94.94 191 ASP A N 1
ATOM 1446 C CA . ASP A 1 191 ? -11.922 -30.531 -27.516 1 94.94 191 ASP A CA 1
ATOM 1447 C C . ASP A 1 191 ? -11.297 -31.016 -26.219 1 94.94 191 ASP A C 1
ATOM 1449 O O . ASP A 1 191 ? -11.797 -31.953 -25.594 1 94.94 191 ASP A O 1
ATOM 1453 N N . ASP A 1 192 ? -10.234 -30.328 -25.875 1 95.69 192 ASP A N 1
ATOM 1454 C CA . ASP A 1 192 ? -9.562 -30.703 -24.641 1 95.69 192 ASP A CA 1
ATOM 1455 C C . ASP A 1 192 ? -10.492 -30.547 -23.438 1 95.69 192 ASP A C 1
ATOM 1457 O O . ASP A 1 192 ? -10.547 -31.422 -22.578 1 95.69 192 ASP A O 1
ATOM 1461 N N . TYR A 1 193 ? -11.211 -29.469 -23.344 1 97.12 193 TYR A N 1
ATOM 1462 C CA . TYR A 1 193 ? -12.141 -29.234 -22.25 1 97.12 193 TYR A CA 1
ATOM 1463 C C . TYR A 1 193 ? -13.242 -30.297 -22.25 1 97.12 193 TYR A C 1
ATOM 1465 O O . TYR A 1 193 ? -13.578 -30.859 -21.203 1 97.12 193 TYR A O 1
ATOM 1473 N N . ASP A 1 194 ? -13.773 -30.547 -23.422 1 97 194 ASP A N 1
ATOM 1474 C CA . ASP A 1 194 ? -14.852 -31.531 -23.547 1 97 194 ASP A CA 1
ATOM 1475 C C . ASP A 1 194 ? -14.406 -32.906 -23.078 1 97 194 ASP A C 1
ATOM 1477 O O . ASP A 1 194 ? -15.148 -33.594 -22.391 1 97 194 ASP A O 1
ATOM 1481 N N . GLU A 1 195 ? -13.242 -33.25 -23.5 1 97.56 195 GLU A N 1
ATOM 1482 C CA . GLU A 1 195 ? -12.688 -34.531 -23.094 1 97.56 195 GLU A CA 1
ATOM 1483 C C . GLU A 1 195 ? -12.531 -34.625 -21.578 1 97.56 195 GLU A C 1
ATOM 1485 O O . GLU A 1 195 ? -12.945 -35.594 -20.953 1 97.56 195 GLU A O 1
ATOM 1490 N N . ALA A 1 196 ? -11.992 -33.562 -20.984 1 97.75 196 ALA A N 1
ATOM 1491 C CA . ALA A 1 196 ? -11.805 -33.531 -19.547 1 97.75 196 ALA A CA 1
ATOM 1492 C C . ALA A 1 196 ? -13.148 -33.562 -18.812 1 97.75 196 ALA A C 1
ATOM 1494 O O . ALA A 1 196 ? -13.289 -34.219 -17.781 1 97.75 196 ALA A O 1
ATOM 1495 N N . TYR A 1 197 ? -14.086 -32.844 -19.328 1 97.81 197 TYR A N 1
ATOM 1496 C CA . TYR A 1 197 ? -15.43 -32.781 -18.75 1 97.81 197 TYR A CA 1
ATOM 1497 C C . TYR A 1 197 ? -16.062 -34.156 -18.703 1 97.81 197 TYR A C 1
ATOM 1499 O O . TYR A 1 197 ? -16.547 -34.594 -17.656 1 97.81 197 TYR A O 1
ATOM 1507 N N . VAL A 1 198 ? -16.016 -34.875 -19.797 1 97.69 198 VAL A N 1
ATOM 1508 C CA . VAL A 1 198 ? -16.641 -36.188 -19.906 1 97.69 198 VAL A CA 1
ATOM 1509 C C . VAL A 1 198 ? -15.883 -37.219 -19.047 1 97.69 198 VAL A C 1
ATOM 1511 O O . VAL A 1 198 ? -16.484 -37.969 -18.297 1 97.69 198 VAL A O 1
ATOM 1514 N N . GLU A 1 199 ? -14.578 -37.125 -19.125 1 97.62 199 GLU A N 1
ATOM 1515 C CA . GLU A 1 199 ? -13.727 -38.094 -18.422 1 97.62 199 GLU A CA 1
ATOM 1516 C C . GLU A 1 199 ? -13.883 -37.938 -16.906 1 97.62 199 GLU A C 1
ATOM 1518 O O . GLU A 1 199 ? -13.789 -38.938 -16.172 1 97.62 199 GLU A O 1
ATOM 1523 N N . SER A 1 200 ? -14.156 -36.75 -16.453 1 98.12 200 SER A N 1
ATOM 1524 C CA . SER A 1 200 ? -14.133 -36.5 -15.008 1 98.12 200 SER A CA 1
ATOM 1525 C C . SER A 1 200 ? -15.531 -36.562 -14.414 1 98.12 200 SER A C 1
ATOM 1527 O O . SER A 1 200 ? -15.695 -36.562 -13.188 1 98.12 200 SER A O 1
ATOM 1529 N N . MET A 1 201 ? -16.5 -36.688 -15.141 1 97.69 201 MET A N 1
ATOM 1530 C CA . MET A 1 201 ? -17.891 -36.562 -14.703 1 97.69 201 MET A CA 1
ATOM 1531 C C . MET A 1 201 ? -18.203 -37.562 -13.602 1 97.69 201 MET A C 1
ATOM 1533 O O . MET A 1 201 ? -18.688 -37.156 -12.531 1 97.69 201 MET A O 1
ATOM 1537 N N . SER A 1 202 ? -17.984 -38.875 -13.898 1 97.88 202 SER A N 1
ATOM 1538 C CA . SER A 1 202 ? -18.312 -39.906 -12.914 1 97.88 202 SER A CA 1
ATOM 1539 C C . SER A 1 202 ? -17.5 -39.719 -11.633 1 97.88 202 SER A C 1
ATOM 1541 O O . SER A 1 202 ? -18 -40 -10.539 1 97.88 202 SER A O 1
ATOM 1543 N N . PHE A 1 203 ? -16.297 -39.312 -11.719 1 98.44 203 PHE A N 1
ATOM 1544 C CA . PHE A 1 203 ? -15.414 -39.094 -10.586 1 98.44 203 PHE A CA 1
ATOM 1545 C C . PHE A 1 203 ? -15.984 -38 -9.672 1 98.44 203 PHE A C 1
ATOM 1547 O O . PHE A 1 203 ? -16.156 -38.219 -8.469 1 98.44 203 PHE A O 1
ATOM 1554 N N . TYR A 1 204 ? -16.359 -36.812 -10.289 1 98.69 204 TYR A N 1
ATOM 1555 C CA . TYR A 1 204 ? -16.875 -35.688 -9.492 1 98.69 204 TYR A CA 1
ATOM 1556 C C . TYR A 1 204 ? -18.203 -36.062 -8.844 1 98.69 204 TYR A C 1
ATOM 1558 O O . TYR A 1 204 ? -18.453 -35.719 -7.684 1 98.69 204 TYR A O 1
ATOM 1566 N N . VAL A 1 205 ? -19.062 -36.75 -9.586 1 97.88 205 VAL A N 1
ATOM 1567 C CA . VAL A 1 205 ? -20.344 -37.156 -9.039 1 97.88 205 VAL A CA 1
ATOM 1568 C C . VAL A 1 205 ? -20.125 -38.094 -7.852 1 97.88 205 VAL A C 1
ATOM 1570 O O . VAL A 1 205 ? -20.828 -38.031 -6.848 1 97.88 205 VAL A O 1
ATOM 1573 N N . SER A 1 206 ? -19.141 -38.969 -7.945 1 98.12 206 SER A N 1
ATOM 1574 C CA . SER A 1 206 ? -18.859 -39.938 -6.902 1 98.12 206 SER A CA 1
ATOM 1575 C C . SER A 1 206 ? -18.391 -39.25 -5.621 1 98.12 206 SER A C 1
ATOM 1577 O O . SER A 1 206 ? -18.5 -39.844 -4.535 1 98.12 206 SER A O 1
ATOM 1579 N N . LEU A 1 207 ? -17.859 -38.062 -5.66 1 98.56 207 LEU A N 1
ATOM 1580 C CA . LEU A 1 207 ? -17.281 -37.375 -4.512 1 98.56 207 LEU A CA 1
ATOM 1581 C C . LEU A 1 207 ? -18.328 -36.531 -3.793 1 98.56 207 LEU A C 1
ATOM 1583 O O . LEU A 1 207 ? -18.109 -36.094 -2.67 1 98.56 207 LEU A O 1
ATOM 1587 N N . TYR A 1 208 ? -19.5 -36.344 -4.375 1 98.06 208 TYR A N 1
ATOM 1588 C CA . TYR A 1 208 ? -20.484 -35.406 -3.861 1 98.06 208 TYR A CA 1
ATOM 1589 C C . TYR A 1 208 ? -20.984 -35.844 -2.486 1 98.06 208 TYR A C 1
ATOM 1591 O O . TYR A 1 208 ? -20.781 -35.125 -1.495 1 98.06 208 TYR A O 1
ATOM 1599 N N . GLU A 1 209 ? -21.531 -36.969 -2.26 1 97.5 209 GLU A N 1
ATOM 1600 C CA . GLU A 1 209 ? -22.203 -37.375 -1.027 1 97.5 209 GLU A CA 1
ATOM 1601 C C . GLU A 1 209 ? -21.203 -37.5 0.123 1 97.5 209 GLU A C 1
ATOM 1603 O O . GLU A 1 209 ? -21.453 -37 1.222 1 97.5 209 GLU A O 1
ATOM 1608 N N . PRO A 1 210 ? -20.031 -38.125 -0.179 1 97.69 210 PRO A N 1
ATOM 1609 C CA . PRO A 1 210 ? -19.156 -38.344 0.973 1 97.69 210 PRO A CA 1
ATOM 1610 C C . PRO A 1 210 ? -18.406 -37.094 1.389 1 97.69 210 PRO A C 1
ATOM 1612 O O . PRO A 1 210 ? -18.062 -36.938 2.562 1 97.69 210 PRO A O 1
ATOM 1615 N N . TYR A 1 211 ? -18.219 -36.156 0.494 1 97.94 211 TYR A N 1
ATOM 1616 C CA . TYR A 1 211 ? -17.219 -35.156 0.865 1 97.94 211 TYR A CA 1
ATOM 1617 C C . TYR A 1 211 ? -17.734 -33.75 0.629 1 97.94 211 TYR A C 1
ATOM 1619 O O . TYR A 1 211 ? -17.344 -32.812 1.32 1 97.94 211 TYR A O 1
ATOM 1627 N N . PHE A 1 212 ? -18.562 -33.469 -0.407 1 98.06 212 PHE A N 1
ATOM 1628 C CA . PHE A 1 212 ? -18.812 -32.094 -0.837 1 98.06 212 PHE A CA 1
ATOM 1629 C C . PHE A 1 212 ? -20.266 -31.719 -0.582 1 98.06 212 PHE A C 1
ATOM 1631 O O . PHE A 1 212 ? -20.609 -30.531 -0.634 1 98.06 212 PHE A O 1
ATOM 1638 N N . ALA A 1 213 ? -21.109 -32.688 -0.265 1 96.5 213 ALA A N 1
ATOM 1639 C CA . ALA A 1 213 ? -22.516 -32.406 0.017 1 96.5 213 ALA A CA 1
ATOM 1640 C C . ALA A 1 213 ? -22.641 -31.422 1.18 1 96.5 213 ALA A C 1
ATOM 1642 O O . ALA A 1 213 ? -21.922 -31.531 2.178 1 96.5 213 ALA A O 1
ATOM 1643 N N . GLY A 1 214 ? -23.562 -30.438 1.074 1 93.62 214 GLY A N 1
ATOM 1644 C CA . GLY A 1 214 ? -23.734 -29.406 2.08 1 93.62 214 GLY A CA 1
ATOM 1645 C C . GLY A 1 214 ? -23.062 -28.094 1.701 1 93.62 214 GLY A C 1
ATOM 1646 O O . GLY A 1 214 ? -23.672 -27.016 1.841 1 93.62 214 GLY A O 1
ATOM 1647 N N . ALA A 1 215 ? -21.812 -28.266 1.265 1 94.06 215 ALA A N 1
ATOM 1648 C CA . ALA A 1 215 ? -21.094 -27.062 0.84 1 94.06 215 ALA A CA 1
ATOM 1649 C C . ALA A 1 215 ? -21.375 -26.734 -0.622 1 94.06 215 ALA A C 1
ATOM 1651 O O . ALA A 1 215 ? -21.562 -25.578 -0.98 1 94.06 215 ALA A O 1
ATOM 1652 N N . PHE A 1 216 ? -21.469 -27.75 -1.397 1 96.94 216 PHE A N 1
ATOM 1653 C CA . PHE A 1 216 ? -21.719 -27.594 -2.826 1 96.94 216 PHE A CA 1
ATOM 1654 C C . PHE A 1 216 ? -23.047 -28.219 -3.207 1 96.94 216 PHE A C 1
ATOM 1656 O O . PHE A 1 216 ? -23.547 -29.109 -2.516 1 96.94 216 PHE A O 1
ATOM 1663 N N . ARG A 1 217 ? -23.547 -27.719 -4.27 1 95.75 217 ARG A N 1
ATOM 1664 C CA . ARG A 1 217 ? -24.688 -28.406 -4.887 1 95.75 217 ARG A CA 1
ATOM 1665 C C . ARG A 1 217 ? -24.219 -29.516 -5.824 1 95.75 217 ARG A C 1
ATOM 1667 O O . ARG A 1 217 ? -23.094 -29.469 -6.336 1 95.75 217 ARG A O 1
ATOM 1674 N N . LYS A 1 218 ? -25.094 -30.453 -6.113 1 95.81 218 LYS A N 1
ATOM 1675 C CA . LYS A 1 218 ? -24.75 -31.609 -6.949 1 95.81 218 LYS A CA 1
ATOM 1676 C C . LYS A 1 218 ? -24.359 -31.156 -8.359 1 95.81 218 LYS A C 1
ATOM 1678 O O . LYS A 1 218 ? -23.484 -31.766 -8.984 1 95.81 218 LYS A O 1
ATOM 1683 N N . ASP A 1 219 ? -24.969 -30.141 -8.883 1 93.5 219 ASP A N 1
ATOM 1684 C CA . ASP A 1 219 ? -24.734 -29.688 -10.242 1 93.5 219 ASP A CA 1
ATOM 1685 C C . ASP A 1 219 ? -23.406 -28.938 -10.352 1 93.5 219 ASP A C 1
ATOM 1687 O O . ASP A 1 219 ? -22.922 -28.688 -11.461 1 93.5 219 ASP A O 1
ATOM 1691 N N . GLN A 1 220 ? -22.781 -28.641 -9.234 1 95.81 220 GLN A N 1
ATOM 1692 C CA . GLN A 1 220 ? -21.5 -27.953 -9.227 1 95.81 220 GLN A CA 1
ATOM 1693 C C . GLN A 1 220 ? -20.344 -28.938 -9.297 1 95.81 220 GLN A C 1
ATOM 1695 O O . GLN A 1 220 ? -19.188 -28.547 -9.484 1 95.81 220 GLN A O 1
ATOM 1700 N N . MET A 1 221 ? -20.672 -30.234 -9.203 1 97.94 221 MET A N 1
ATOM 1701 C CA . MET A 1 221 ? -19.656 -31.281 -9.211 1 97.94 221 MET A CA 1
ATOM 1702 C C . MET A 1 221 ? -19.219 -31.625 -10.633 1 97.94 221 MET A C 1
ATOM 1704 O O . MET A 1 221 ? -19.391 -32.75 -11.078 1 97.94 221 MET A O 1
ATOM 1708 N N . ILE A 1 222 ? -18.641 -30.625 -11.359 1 97.38 222 ILE A N 1
ATOM 1709 C CA . ILE A 1 222 ? -18.234 -30.766 -12.758 1 97.38 222 ILE A CA 1
ATOM 1710 C C . ILE A 1 222 ? -16.844 -30.172 -12.961 1 97.38 222 ILE A C 1
ATOM 1712 O O . ILE A 1 222 ? -16.344 -29.438 -12.109 1 97.38 222 ILE A O 1
ATOM 1716 N N . TYR A 1 223 ? -16.219 -30.422 -14.062 1 98.38 223 TYR A N 1
ATOM 1717 C CA . TYR A 1 223 ? -14.844 -30.031 -14.398 1 98.38 223 TYR A CA 1
ATOM 1718 C C . TYR A 1 223 ? -14.688 -28.516 -14.406 1 98.38 223 TYR A C 1
ATOM 1720 O O . TYR A 1 223 ? -13.633 -28 -14.047 1 98.38 223 TYR A O 1
ATOM 1728 N N . TYR A 1 224 ? -15.719 -27.812 -14.711 1 97.38 224 TYR A N 1
ATOM 1729 C CA . TYR A 1 224 ? -15.703 -26.359 -14.695 1 97.38 224 TYR A CA 1
ATOM 1730 C C . TYR A 1 224 ? -15.25 -25.828 -13.336 1 97.38 224 TYR A C 1
ATOM 1732 O O . TYR A 1 224 ? -14.578 -24.797 -13.25 1 97.38 224 TYR A O 1
ATOM 1740 N N . ASN A 1 225 ? -15.562 -26.562 -12.258 1 97.62 225 ASN A N 1
ATOM 1741 C CA . ASN A 1 225 ? -15.281 -26.156 -10.883 1 97.62 225 ASN A CA 1
ATOM 1742 C C . ASN A 1 225 ? -14.07 -26.891 -10.32 1 97.62 225 ASN A C 1
ATOM 1744 O O . ASN A 1 225 ? -13.906 -26.969 -9.102 1 97.62 225 ASN A O 1
ATOM 1748 N N . ALA A 1 226 ? -13.266 -27.438 -11.227 1 98.62 226 ALA A N 1
ATOM 1749 C CA . ALA A 1 226 ? -12.172 -28.297 -10.789 1 98.62 226 ALA A CA 1
ATOM 1750 C C . ALA A 1 226 ? -11.289 -27.578 -9.773 1 98.62 226 ALA A C 1
ATOM 1752 O O . ALA A 1 226 ? -10.906 -28.156 -8.758 1 98.62 226 ALA A O 1
ATOM 1753 N N . TYR A 1 227 ? -10.984 -26.344 -10.039 1 98.06 227 TYR A N 1
ATOM 1754 C CA . TYR A 1 227 ? -10.094 -25.625 -9.133 1 98.06 227 TYR A CA 1
ATOM 1755 C C . TYR A 1 227 ? -10.766 -25.359 -7.789 1 98.06 227 TYR A C 1
ATOM 1757 O O . TYR A 1 227 ? -10.156 -25.547 -6.734 1 98.06 227 TYR A O 1
ATOM 1765 N N . VAL A 1 228 ? -11.992 -24.859 -7.789 1 97.81 228 VAL A N 1
ATOM 1766 C CA . VAL A 1 228 ? -12.688 -24.484 -6.559 1 97.81 228 VAL A CA 1
ATOM 1767 C C . VAL A 1 228 ? -12.914 -25.734 -5.699 1 97.81 228 VAL A C 1
ATOM 1769 O O . VAL A 1 228 ? -12.828 -25.672 -4.473 1 97.81 228 VAL A O 1
ATOM 1772 N N . LEU A 1 229 ? -13.203 -26.859 -6.363 1 98.38 229 LEU A N 1
ATOM 1773 C CA . LEU A 1 229 ? -13.383 -28.109 -5.641 1 98.38 229 LEU A CA 1
ATOM 1774 C C . LEU A 1 229 ? -12.062 -28.562 -5.016 1 98.38 229 LEU A C 1
ATOM 1776 O O . LEU A 1 229 ? -12.031 -28.969 -3.85 1 98.38 229 LEU A O 1
ATOM 1780 N N . TYR A 1 230 ? -11.047 -28.484 -5.766 1 98.5 230 TYR A N 1
ATOM 1781 C CA . TYR A 1 230 ? -9.734 -28.828 -5.23 1 98.5 230 TYR A CA 1
ATOM 1782 C C . TYR A 1 230 ? -9.359 -27.891 -4.082 1 98.5 230 TYR A C 1
ATOM 1784 O O . TYR A 1 230 ? -8.891 -28.359 -3.035 1 98.5 230 TYR A O 1
ATOM 1792 N N . ASP A 1 231 ? -9.477 -26.609 -4.305 1 97.81 231 ASP A N 1
ATOM 1793 C CA . ASP A 1 231 ? -9.141 -25.609 -3.297 1 97.81 231 ASP A CA 1
ATOM 1794 C C . ASP A 1 231 ? -9.898 -25.875 -1.997 1 97.81 231 ASP A C 1
ATOM 1796 O O . ASP A 1 231 ? -9.32 -25.797 -0.911 1 97.81 231 ASP A O 1
ATOM 1800 N N . TYR A 1 232 ? -11.203 -26.156 -2.139 1 97.5 232 TYR A N 1
ATOM 1801 C CA . TYR A 1 232 ? -12.023 -26.469 -0.975 1 97.5 232 TYR A CA 1
ATOM 1802 C C . TYR A 1 232 ? -11.469 -27.656 -0.21 1 97.5 232 TYR A C 1
ATOM 1804 O O . TYR A 1 232 ? -11.305 -27.594 1.012 1 97.5 232 TYR A O 1
ATOM 1812 N N . ALA A 1 233 ? -11.164 -28.703 -0.907 1 97.94 233 ALA A N 1
ATOM 1813 C CA . ALA A 1 233 ? -10.641 -29.922 -0.281 1 97.94 233 ALA A CA 1
ATOM 1814 C C . ALA A 1 233 ? -9.266 -29.672 0.327 1 97.94 233 ALA A C 1
ATOM 1816 O O . ALA A 1 233 ? -9.008 -30.047 1.474 1 97.94 233 ALA A O 1
ATOM 1817 N N . ASN A 1 234 ? -8.406 -29.047 -0.432 1 96.56 234 ASN A N 1
ATOM 1818 C CA . ASN A 1 234 ? -7.023 -28.828 -0.012 1 96.56 234 ASN A CA 1
ATOM 1819 C C . ASN A 1 234 ? -6.957 -27.984 1.261 1 96.56 234 ASN A C 1
ATOM 1821 O O . ASN A 1 234 ? -6.309 -28.375 2.232 1 96.56 234 ASN A O 1
ATOM 1825 N N . GLN A 1 235 ? -7.633 -26.859 1.281 1 94.5 235 GLN A N 1
ATOM 1826 C CA . GLN A 1 235 ? -7.566 -25.922 2.404 1 94.5 235 GLN A CA 1
ATOM 1827 C C . GLN A 1 235 ? -8.219 -26.516 3.648 1 94.5 235 GLN A C 1
ATOM 1829 O O . GLN A 1 235 ? -7.723 -26.344 4.762 1 94.5 235 GLN A O 1
ATOM 1834 N N . ASN A 1 236 ? -9.289 -27.203 3.453 1 94 236 ASN A N 1
ATOM 1835 C CA . ASN A 1 236 ? -9.977 -27.781 4.605 1 94 236 ASN A CA 1
ATOM 1836 C C . ASN A 1 236 ? -9.242 -29 5.152 1 94 236 ASN A C 1
ATOM 1838 O O . ASN A 1 236 ? -9.258 -29.25 6.359 1 94 236 ASN A O 1
ATOM 1842 N N . ARG A 1 237 ? -8.57 -29.75 4.301 1 94.12 237 ARG A N 1
ATOM 1843 C CA . ARG A 1 237 ? -7.699 -30.812 4.789 1 94.12 237 ARG A CA 1
ATOM 1844 C C . ARG A 1 237 ? -6.562 -30.25 5.633 1 94.12 237 ARG A C 1
ATOM 1846 O O . ARG A 1 237 ? -6.266 -30.766 6.715 1 94.12 237 ARG A O 1
ATOM 1853 N N . LEU A 1 238 ? -5.98 -29.219 5.148 1 88.5 238 LEU A N 1
ATOM 1854 C CA . LEU A 1 238 ? -4.895 -28.562 5.867 1 88.5 238 LEU A CA 1
ATOM 1855 C C . LEU A 1 238 ? -5.375 -28.031 7.215 1 88.5 238 LEU A C 1
ATOM 1857 O O . LEU A 1 238 ? -4.609 -28 8.18 1 88.5 238 LEU A O 1
ATOM 1861 N N . ALA A 1 239 ? -6.637 -27.672 7.238 1 87.38 239 ALA A N 1
ATOM 1862 C CA . ALA A 1 239 ? -7.227 -27.125 8.461 1 87.38 239 ALA A CA 1
ATOM 1863 C C . ALA A 1 239 ? -7.695 -28.25 9.383 1 87.38 239 ALA A C 1
ATOM 1865 O O . ALA A 1 239 ? -8.258 -27.984 10.453 1 87.38 239 ALA A O 1
ATOM 1866 N N . GLY A 1 240 ? -7.594 -29.516 8.984 1 88.5 240 GLY A N 1
ATOM 1867 C CA . GLY A 1 240 ? -7.887 -30.656 9.844 1 88.5 240 GLY A CA 1
ATOM 1868 C C . GLY A 1 240 ? -9.32 -31.141 9.719 1 88.5 240 GLY A C 1
ATOM 1869 O O . GLY A 1 240 ? -9.828 -31.828 10.602 1 88.5 240 GLY A O 1
ATOM 1870 N N . ASN A 1 241 ? -10.008 -30.781 8.656 1 92.31 241 ASN A N 1
ATOM 1871 C CA . ASN A 1 241 ? -11.367 -31.25 8.445 1 92.31 241 ASN A CA 1
ATOM 1872 C C . ASN A 1 241 ? -11.422 -32.781 8.344 1 92.31 241 ASN A C 1
ATOM 1874 O O . ASN A 1 241 ? -10.961 -33.344 7.352 1 92.31 241 ASN A O 1
ATOM 1878 N N . GLU A 1 242 ? -12.086 -33.406 9.18 1 92.94 242 GLU A N 1
ATOM 1879 C CA . GLU A 1 242 ? -12.062 -34.875 9.281 1 92.94 242 GLU A CA 1
ATOM 1880 C C . GLU A 1 242 ? -12.719 -35.531 8.07 1 92.94 242 GLU A C 1
ATOM 1882 O O . GLU A 1 242 ? -12.266 -36.562 7.594 1 92.94 242 GLU A O 1
ATOM 1887 N N . THR A 1 243 ? -13.781 -34.938 7.656 1 95.25 243 THR A N 1
ATOM 1888 C CA . THR A 1 243 ? -14.492 -35.469 6.504 1 95.25 243 THR A CA 1
ATOM 1889 C C . THR A 1 243 ? -13.578 -35.5 5.277 1 95.25 243 THR A C 1
ATOM 1891 O O . THR A 1 243 ? -13.492 -36.531 4.59 1 95.25 243 THR A O 1
ATOM 1894 N N . LEU A 1 244 ? -12.93 -34.469 5.008 1 96.5 244 LEU A N 1
ATOM 1895 C CA . LEU A 1 244 ? -12.094 -34.375 3.818 1 96.5 244 LEU A CA 1
ATOM 1896 C C . LEU A 1 244 ? -10.789 -35.125 4.008 1 96.5 244 LEU A C 1
ATOM 1898 O O . LEU A 1 244 ? -10.195 -35.625 3.041 1 96.5 244 LEU A O 1
ATOM 1902 N N . LEU A 1 245 ? -10.367 -35.281 5.211 1 95.88 245 LEU A N 1
ATOM 1903 C CA . LEU A 1 245 ? -9.18 -36.062 5.504 1 95.88 245 LEU A CA 1
ATOM 1904 C C . LEU A 1 245 ? -9.438 -37.531 5.273 1 95.88 245 LEU A C 1
ATOM 1906 O O . LEU A 1 245 ? -8.5 -38.312 5.09 1 95.88 245 LEU A O 1
ATOM 1910 N N . ALA A 1 246 ? -10.688 -37.906 5.289 1 97.5 246 ALA A N 1
ATOM 1911 C CA . ALA A 1 246 ? -11.055 -39.281 5.039 1 97.5 246 ALA A CA 1
ATOM 1912 C C . ALA A 1 246 ? -10.969 -39.625 3.553 1 97.5 246 ALA A C 1
ATOM 1914 O O . ALA A 1 246 ? -10.953 -40.812 3.174 1 97.5 246 ALA A O 1
ATOM 1915 N N . MET A 1 247 ? -10.906 -38.656 2.707 1 97.94 247 MET A N 1
ATOM 1916 C CA . MET A 1 247 ? -10.727 -38.875 1.274 1 97.94 247 MET A CA 1
ATOM 1917 C C . MET A 1 247 ? -9.391 -39.562 0.994 1 97.94 247 MET A C 1
ATOM 1919 O O . MET A 1 247 ? -8.375 -39.219 1.598 1 97.94 247 MET A O 1
ATOM 1923 N N . SER A 1 248 ? -9.422 -40.531 0.065 1 97.5 248 SER A N 1
ATOM 1924 C CA . SER A 1 248 ? -8.18 -41.219 -0.271 1 97.5 248 SER A CA 1
ATOM 1925 C C . SER A 1 248 ? -7.18 -40.281 -0.921 1 97.5 248 SER A C 1
ATOM 1927 O O . SER A 1 248 ? -7.566 -39.312 -1.599 1 97.5 248 SER A O 1
ATOM 1929 N N . ASP A 1 249 ? -5.973 -40.594 -0.723 1 96.31 249 ASP A N 1
ATOM 1930 C CA . ASP A 1 249 ? -4.926 -39.781 -1.343 1 96.31 249 ASP A CA 1
ATOM 1931 C C . ASP A 1 249 ? -5.043 -39.812 -2.865 1 96.31 249 ASP A C 1
ATOM 1933 O O . ASP A 1 249 ? -4.754 -38.812 -3.531 1 96.31 249 ASP A O 1
ATOM 1937 N N . ASP A 1 250 ? -5.465 -40.906 -3.398 1 97.25 250 ASP A N 1
ATOM 1938 C CA . ASP A 1 250 ? -5.629 -41.031 -4.844 1 97.25 250 ASP A CA 1
ATOM 1939 C C . ASP A 1 250 ? -6.719 -40.094 -5.355 1 97.25 250 ASP A C 1
ATOM 1941 O O . ASP A 1 250 ? -6.535 -39.406 -6.375 1 97.25 250 ASP A O 1
ATOM 1945 N N . ASP A 1 251 ? -7.82 -40.062 -4.625 1 98.19 251 ASP A N 1
ATOM 1946 C CA . ASP A 1 251 ? -8.906 -39.156 -5.016 1 98.19 251 ASP A CA 1
ATOM 1947 C C . ASP A 1 251 ? -8.492 -37.719 -4.895 1 98.19 251 ASP A C 1
ATOM 1949 O O . ASP A 1 251 ? -8.805 -36.875 -5.766 1 98.19 251 ASP A O 1
ATOM 1953 N N . PHE A 1 252 ? -7.793 -37.438 -3.828 1 98.31 252 PHE A N 1
ATOM 1954 C CA . PHE A 1 252 ? -7.324 -36.094 -3.623 1 98.31 252 PHE A CA 1
ATOM 1955 C C . PHE A 1 252 ? -6.352 -35.656 -4.723 1 98.31 252 PHE A C 1
ATOM 1957 O O . PHE A 1 252 ? -6.418 -34.562 -5.234 1 98.31 252 PHE A O 1
ATOM 1964 N N . GLN A 1 253 ? -5.484 -36.562 -5.043 1 97.56 253 GLN A N 1
ATOM 1965 C CA . GLN A 1 253 ? -4.543 -36.281 -6.125 1 97.56 253 GLN A CA 1
ATOM 1966 C C . GLN A 1 253 ? -5.273 -36.094 -7.449 1 97.56 253 GLN A C 1
ATOM 1968 O O . GLN A 1 253 ? -4.883 -35.25 -8.258 1 97.56 253 GLN A O 1
ATOM 1973 N N . ARG A 1 254 ? -6.25 -36.875 -7.723 1 98.12 254 ARG A N 1
ATOM 1974 C CA . ARG A 1 254 ? -7.023 -36.75 -8.953 1 98.12 254 ARG A CA 1
ATOM 1975 C C . ARG A 1 254 ? -7.742 -35.406 -9 1 98.12 254 ARG A C 1
ATOM 1977 O O . ARG A 1 254 ? -7.84 -34.781 -10.062 1 98.12 254 ARG A O 1
ATOM 1984 N N . LEU A 1 255 ? -8.266 -34.906 -7.812 1 98.69 255 LEU A N 1
ATOM 1985 C CA . LEU A 1 255 ? -8.797 -33.562 -7.734 1 98.69 255 LEU A CA 1
ATOM 1986 C C . LEU A 1 255 ? -7.758 -32.531 -8.188 1 98.69 255 LEU A C 1
ATOM 1988 O O . LEU A 1 255 ? -8.062 -31.625 -8.977 1 98.69 255 LEU A O 1
ATOM 1992 N N . ARG A 1 256 ? -6.613 -32.688 -7.75 1 98.19 256 ARG A N 1
ATOM 1993 C CA . ARG A 1 256 ? -5.531 -31.75 -8.07 1 98.19 256 ARG A CA 1
ATOM 1994 C C . ARG A 1 256 ? -5.176 -31.812 -9.547 1 98.19 256 ARG A C 1
ATOM 1996 O O . ARG A 1 256 ? -4.922 -30.781 -10.172 1 98.19 256 ARG A O 1
ATOM 2003 N N . VAL A 1 257 ? -5.109 -32.969 -10.094 1 98.19 257 VAL A N 1
ATOM 2004 C CA . VAL A 1 257 ? -4.727 -33.156 -11.492 1 98.19 257 VAL A CA 1
ATOM 2005 C C . VAL A 1 257 ? -5.703 -32.438 -12.398 1 98.19 257 VAL A C 1
ATOM 2007 O O . VAL A 1 257 ? -5.289 -31.734 -13.336 1 98.19 257 VAL A O 1
ATOM 2010 N N . TYR A 1 258 ? -7.016 -32.531 -12.141 1 98.69 258 TYR A N 1
ATOM 2011 C CA . TYR A 1 258 ? -8 -31.812 -12.961 1 98.69 258 TYR A CA 1
ATOM 2012 C C . TYR A 1 258 ? -7.914 -30.312 -12.742 1 98.69 258 TYR A C 1
ATOM 2014 O O . TYR A 1 258 ? -8.109 -29.531 -13.68 1 98.69 258 TYR A O 1
ATOM 2022 N N . ALA A 1 259 ? -7.621 -29.906 -11.508 1 98.69 259 ALA A N 1
ATOM 2023 C CA . ALA A 1 259 ? -7.414 -28.484 -11.242 1 98.69 259 ALA A CA 1
ATOM 2024 C C . ALA A 1 259 ? -6.195 -27.969 -11.992 1 98.69 259 ALA A C 1
ATOM 2026 O O . ALA A 1 259 ? -6.238 -26.875 -12.57 1 98.69 259 ALA A O 1
ATOM 2027 N N . ASN A 1 260 ? -5.129 -28.734 -12.008 1 98.44 260 ASN A N 1
ATOM 2028 C CA . ASN A 1 260 ? -3.93 -28.375 -12.758 1 98.44 260 ASN A CA 1
ATOM 2029 C C . ASN A 1 260 ? -4.238 -28.156 -14.234 1 98.44 260 ASN A C 1
ATOM 2031 O O . ASN A 1 260 ? -3.852 -27.141 -14.812 1 98.44 260 ASN A O 1
ATOM 2035 N N . ARG A 1 261 ? -4.891 -29.172 -14.797 1 97.94 261 ARG A N 1
ATOM 2036 C CA . ARG A 1 261 ? -5.219 -29.141 -16.219 1 97.94 261 ARG A CA 1
ATOM 2037 C C . ARG A 1 261 ? -6.059 -27.922 -16.562 1 97.94 261 ARG A C 1
ATOM 2039 O O . ARG A 1 261 ? -5.766 -27.203 -17.516 1 97.94 261 ARG A O 1
ATOM 2046 N N . LEU A 1 262 ? -7 -27.656 -15.742 1 98.5 262 LEU A N 1
ATOM 2047 C CA . LEU A 1 262 ? -7.891 -26.516 -15.984 1 98.5 262 LEU A CA 1
ATOM 2048 C C . LEU A 1 262 ? -7.129 -25.203 -15.875 1 98.5 262 LEU A C 1
ATOM 2050 O O . LEU A 1 262 ? -7.211 -24.359 -16.766 1 98.5 262 LEU A O 1
ATOM 2054 N N . GLN A 1 263 ? -6.367 -25.016 -14.82 1 98.06 263 GLN A N 1
ATOM 2055 C CA . GLN A 1 263 ? -5.73 -23.734 -14.539 1 98.06 263 GLN A CA 1
ATOM 2056 C C . GLN A 1 263 ? -4.586 -23.469 -15.508 1 98.06 263 GLN A C 1
ATOM 2058 O O . GLN A 1 263 ? -4.367 -22.328 -15.914 1 98.06 263 GLN A O 1
ATOM 2063 N N . PHE A 1 264 ? -3.871 -24.469 -15.883 1 98.12 264 PHE A N 1
ATOM 2064 C CA . PHE A 1 264 ? -2.809 -24.281 -16.859 1 98.12 264 PHE A CA 1
ATOM 2065 C C . PHE A 1 264 ? -3.383 -23.844 -18.203 1 98.12 264 PHE A C 1
ATOM 2067 O O . PHE A 1 264 ? -2.826 -22.969 -18.875 1 98.12 264 PHE A O 1
ATOM 2074 N N . ASN A 1 265 ? -4.504 -24.438 -18.609 1 97.81 265 ASN A N 1
ATOM 2075 C CA . ASN A 1 265 ? -5.117 -24.109 -19.891 1 97.81 265 ASN A CA 1
ATOM 2076 C C . ASN A 1 265 ? -5.734 -22.719 -19.875 1 97.81 265 ASN A C 1
ATOM 2078 O O . ASN A 1 265 ? -5.871 -22.078 -20.922 1 97.81 265 ASN A O 1
ATOM 2082 N N . ILE A 1 266 ? -5.953 -22.219 -18.703 1 96.19 266 ILE A N 1
ATOM 2083 C CA . ILE A 1 266 ? -6.609 -20.922 -18.578 1 96.19 266 ILE A CA 1
ATOM 2084 C C . ILE A 1 266 ? -5.559 -19.812 -18.5 1 96.19 266 ILE A C 1
ATOM 2086 O O . ILE A 1 266 ? -5.75 -18.719 -19.031 1 96.19 266 ILE A O 1
ATOM 2090 N N . PHE A 1 267 ? -4.387 -20.141 -17.906 1 96.06 267 PHE A N 1
ATOM 2091 C CA . PHE A 1 267 ? -3.51 -19.031 -17.547 1 96.06 267 PHE A CA 1
ATOM 2092 C C . PHE A 1 267 ? -2.146 -19.172 -18.203 1 96.06 267 PHE A C 1
ATOM 2094 O O . PHE A 1 267 ? -1.321 -18.266 -18.156 1 96.06 267 PHE A O 1
ATOM 2101 N N . ALA A 1 268 ? -1.887 -20.266 -18.906 1 97.06 268 ALA A N 1
ATOM 2102 C CA . ALA A 1 268 ? -0.47 -20.453 -19.219 1 97.06 268 ALA A CA 1
ATOM 2103 C C . ALA A 1 268 ? -0.281 -21.094 -20.594 1 97.06 268 ALA A C 1
ATOM 2105 O O . ALA A 1 268 ? 0.752 -20.891 -21.234 1 97.06 268 ALA A O 1
ATOM 2106 N N . ASN A 1 269 ? -1.269 -21.891 -21.047 1 96.25 269 ASN A N 1
ATOM 2107 C CA . ASN A 1 269 ? -1.08 -22.734 -22.219 1 96.25 269 ASN A CA 1
ATOM 2108 C C . ASN A 1 269 ? -0.795 -21.891 -23.469 1 96.25 269 ASN A C 1
ATOM 2110 O O . ASN A 1 269 ? -1.671 -21.172 -23.953 1 96.25 269 ASN A O 1
ATOM 2114 N N . THR A 1 270 ? 0.37 -22.016 -24.031 1 94.25 270 THR A N 1
ATOM 2115 C CA . THR A 1 270 ? 0.792 -21.219 -25.172 1 94.25 270 THR A CA 1
ATOM 2116 C C . THR A 1 270 ? 0.646 -22 -26.469 1 94.25 270 THR A C 1
ATOM 2118 O O . THR A 1 270 ? 0.913 -21.484 -27.562 1 94.25 270 THR A O 1
ATOM 2121 N N . THR A 1 271 ? 0.3 -23.188 -26.406 1 91.44 271 THR A N 1
ATOM 2122 C CA . THR A 1 271 ? 0.338 -24.047 -27.578 1 91.44 271 THR A CA 1
ATOM 2123 C C . THR A 1 271 ? -0.84 -23.766 -28.5 1 91.44 271 THR A C 1
ATOM 2125 O O . THR A 1 271 ? -0.878 -24.25 -29.641 1 91.44 271 THR A O 1
ATOM 2128 N N . VAL A 1 272 ? -1.713 -22.953 -28.094 1 90.31 272 VAL A N 1
ATOM 2129 C CA . VAL A 1 272 ? -2.873 -22.625 -28.906 1 90.31 272 VAL A CA 1
ATOM 2130 C C . VAL A 1 272 ? -2.529 -21.484 -29.859 1 90.31 272 VAL A C 1
ATOM 2132 O O . VAL A 1 272 ? -3.324 -21.141 -30.75 1 90.31 272 VAL A O 1
ATOM 2135 N N . ALA A 1 273 ? -1.41 -20.906 -29.625 1 91.69 273 ALA A N 1
ATOM 2136 C CA . ALA A 1 273 ? -0.971 -19.797 -30.469 1 91.69 273 ALA A CA 1
ATOM 2137 C C . ALA A 1 273 ? -0.761 -20.25 -31.906 1 91.69 273 ALA A C 1
ATOM 2139 O O . ALA A 1 273 ? -0.243 -21.344 -32.156 1 91.69 273 ALA A O 1
ATOM 2140 N N . THR A 1 274 ? -1.125 -19.375 -32.906 1 91.31 274 THR A N 1
ATOM 2141 C CA . THR A 1 274 ? -0.939 -19.703 -34.312 1 91.31 274 THR A CA 1
ATOM 2142 C C . THR A 1 274 ? -0.006 -18.703 -34.969 1 91.31 274 THR A C 1
ATOM 2144 O O . THR A 1 274 ? 0.5 -18.938 -36.062 1 91.31 274 THR A O 1
ATOM 2147 N N . LEU A 1 275 ? 0.229 -17.609 -34.312 1 91.81 275 LEU A N 1
ATOM 2148 C CA . LEU A 1 275 ? 1.145 -16.594 -34.812 1 91.81 275 LEU A CA 1
ATOM 2149 C C . LEU A 1 275 ? 2.504 -16.688 -34.125 1 91.81 275 LEU A C 1
ATOM 2151 O O . LEU A 1 275 ? 2.582 -16.984 -32.938 1 91.81 275 LEU A O 1
ATOM 2155 N N . PRO A 1 276 ? 3.568 -16.422 -34.938 1 90.44 276 PRO A N 1
ATOM 2156 C CA . PRO A 1 276 ? 4.898 -16.484 -34.312 1 90.44 276 PRO A CA 1
ATOM 2157 C C . PRO A 1 276 ? 5.133 -15.367 -33.312 1 90.44 276 PRO A C 1
ATOM 2159 O O . PRO A 1 276 ? 5.82 -15.578 -32.281 1 90.44 276 PRO A O 1
ATOM 2162 N N . ASP A 1 277 ? 4.605 -14.25 -33.625 1 93.19 277 ASP A N 1
ATOM 2163 C CA . ASP A 1 277 ? 4.688 -13.125 -32.688 1 93.19 277 ASP A CA 1
ATOM 2164 C C . ASP A 1 277 ? 3.49 -13.102 -31.75 1 93.19 277 ASP A C 1
ATOM 2166 O O . ASP A 1 277 ? 2.367 -12.812 -32.188 1 93.19 277 ASP A O 1
ATOM 2170 N N . TRP A 1 278 ? 3.783 -13.359 -30.5 1 94.69 278 TRP A N 1
ATOM 2171 C CA . TRP A 1 278 ? 2.709 -13.461 -29.516 1 94.69 278 TRP A CA 1
ATOM 2172 C C . TRP A 1 278 ? 1.993 -12.125 -29.359 1 94.69 278 TRP A C 1
ATOM 2174 O O . TRP A 1 278 ? 0.84 -12.078 -28.922 1 94.69 278 TRP A O 1
ATOM 2184 N N . ALA A 1 279 ? 2.719 -11.023 -29.641 1 93.19 279 ALA A N 1
ATOM 2185 C CA . ALA A 1 279 ? 2.186 -9.688 -29.391 1 93.19 279 ALA A CA 1
ATOM 2186 C C . ALA A 1 279 ? 1.564 -9.102 -30.656 1 93.19 279 ALA A C 1
ATOM 2188 O O . ALA A 1 279 ? 1.26 -7.91 -30.719 1 93.19 279 ALA A O 1
ATOM 2189 N N . ASP A 1 280 ? 1.39 -9.906 -31.609 1 91.38 280 ASP A N 1
ATOM 2190 C CA . ASP A 1 280 ? 0.864 -9.43 -32.875 1 91.38 280 ASP A CA 1
ATOM 2191 C C . ASP A 1 280 ? -0.534 -8.836 -32.719 1 91.38 280 ASP A C 1
ATOM 2193 O O . ASP A 1 280 ? -1.366 -9.391 -32 1 91.38 280 ASP A O 1
ATOM 2197 N N . ASP A 1 281 ? -0.816 -7.781 -33.375 1 86.31 281 ASP A N 1
ATOM 2198 C CA . ASP A 1 281 ? -2.088 -7.066 -33.312 1 86.31 281 ASP A CA 1
ATOM 2199 C C . ASP A 1 281 ? -3.219 -7.887 -33.906 1 86.31 281 ASP A C 1
ATOM 2201 O O . ASP A 1 281 ? -4.387 -7.691 -33.594 1 86.31 281 ASP A O 1
ATOM 2205 N N . ALA A 1 282 ? -2.916 -8.742 -34.812 1 87.56 282 ALA A N 1
ATOM 2206 C CA . ALA A 1 282 ? -3.939 -9.562 -35.438 1 87.56 282 ALA A CA 1
ATOM 2207 C C . ALA A 1 282 ? -4.598 -10.5 -34.438 1 87.56 282 ALA A C 1
ATOM 2209 O O . ALA A 1 282 ? -5.715 -10.977 -34.656 1 87.56 282 ALA A O 1
ATOM 2210 N N . TYR A 1 283 ? -3.994 -10.68 -33.219 1 88.75 283 TYR A N 1
ATOM 2211 C CA . TYR A 1 283 ? -4.5 -11.531 -32.156 1 88.75 283 TYR A CA 1
ATOM 2212 C C . TYR A 1 283 ? -4.969 -12.875 -32.719 1 88.75 283 TYR A C 1
ATOM 2214 O O . TYR A 1 283 ? -5.852 -12.922 -33.562 1 88.75 283 TYR A O 1
ATOM 2222 N N . ASP A 1 284 ? -4.539 -13.984 -32.312 1 88.81 284 ASP A N 1
ATOM 2223 C CA . ASP A 1 284 ? -4.867 -15.305 -32.844 1 88.81 284 ASP A CA 1
ATOM 2224 C C . ASP A 1 284 ? -5.621 -16.141 -31.828 1 88.81 284 ASP A C 1
ATOM 2226 O O . ASP A 1 284 ? -5.66 -17.375 -31.938 1 88.81 284 ASP A O 1
ATOM 2230 N N . GLY A 1 285 ? -6.035 -15.484 -30.797 1 89.81 285 GLY A N 1
ATOM 2231 C CA . GLY A 1 285 ? -6.812 -16.203 -29.812 1 89.81 285 GLY A CA 1
ATOM 2232 C C . GLY A 1 285 ? -5.992 -16.641 -28.609 1 89.81 285 GLY A C 1
ATOM 2233 O O . GLY A 1 285 ? -6.531 -17.203 -27.656 1 89.81 285 GLY A O 1
ATOM 2234 N N . ASP A 1 286 ? -4.762 -16.359 -28.672 1 92.12 286 ASP A N 1
ATOM 2235 C CA . ASP A 1 286 ? -3.908 -16.75 -27.547 1 92.12 286 ASP A CA 1
ATOM 2236 C C . ASP A 1 286 ? -3.363 -15.523 -26.812 1 92.12 286 ASP A C 1
ATOM 2238 O O . ASP A 1 286 ? -2.668 -14.703 -27.406 1 92.12 286 ASP A O 1
ATOM 2242 N N . ARG A 1 287 ? -3.672 -15.461 -25.516 1 94.38 287 ARG A N 1
ATOM 2243 C CA . ARG A 1 287 ? -3.123 -14.477 -24.594 1 94.38 287 ARG A CA 1
ATOM 2244 C C . ARG A 1 287 ? -3.203 -14.969 -23.141 1 94.38 287 ARG A C 1
ATOM 2246 O O . ARG A 1 287 ? -3.262 -14.164 -22.219 1 94.38 287 ARG A O 1
ATOM 2253 N N . ARG A 1 288 ? -3.18 -16.266 -23 1 95.06 288 ARG A N 1
ATOM 2254 C CA . ARG A 1 288 ? -3.4 -16.859 -21.688 1 95.06 288 ARG A CA 1
ATOM 2255 C C . ARG A 1 288 ? -2.268 -16.5 -20.734 1 95.06 288 ARG A C 1
ATOM 2257 O O . ARG A 1 288 ? -2.488 -16.344 -19.531 1 95.06 288 ARG A O 1
ATOM 2264 N N . GLU A 1 289 ? -1.112 -16.328 -21.25 1 96.31 289 GLU A N 1
ATOM 2265 C CA . GLU A 1 289 ? 0.102 -16.203 -20.438 1 96.31 289 GLU A CA 1
ATOM 2266 C C . GLU A 1 289 ? 0.493 -14.734 -20.266 1 96.31 289 GLU A C 1
ATOM 2268 O O . GLU A 1 289 ? 1.646 -14.43 -19.953 1 96.31 289 GLU A O 1
ATOM 2273 N N . VAL A 1 290 ? -0.408 -13.805 -20.375 1 95.88 290 VAL A N 1
ATOM 2274 C CA . VAL A 1 290 ? -0.096 -12.383 -20.391 1 95.88 290 VAL A CA 1
ATOM 2275 C C . VAL A 1 290 ? 0.471 -11.977 -19.031 1 95.88 290 VAL A C 1
ATOM 2277 O O . VAL A 1 290 ? 1.363 -11.125 -18.953 1 95.88 290 VAL A O 1
ATOM 2280 N N . ALA A 1 291 ? -0.002 -12.531 -17.922 1 96.19 291 ALA A N 1
ATOM 2281 C CA . ALA A 1 291 ? 0.458 -12.164 -16.594 1 96.19 291 ALA A CA 1
ATOM 2282 C C . ALA A 1 291 ? 1.941 -12.477 -16.422 1 96.19 291 ALA A C 1
ATOM 2284 O O . ALA A 1 291 ? 2.68 -11.695 -15.812 1 96.19 291 ALA A O 1
ATOM 2285 N N . GLY A 1 292 ? 2.369 -13.602 -16.922 1 97.25 292 GLY A N 1
ATOM 2286 C CA . GLY A 1 292 ? 3.779 -13.953 -16.859 1 97.25 292 GLY A CA 1
ATOM 2287 C C . GLY A 1 292 ? 4.648 -13.055 -17.719 1 97.25 292 GLY A C 1
ATOM 2288 O O . GLY A 1 292 ? 5.801 -12.773 -17.375 1 97.25 292 GLY A O 1
ATOM 2289 N N . ARG A 1 293 ? 4.102 -12.648 -18.875 1 97.62 293 ARG A N 1
ATOM 2290 C CA . ARG A 1 293 ? 4.836 -11.75 -19.75 1 97.62 293 ARG A CA 1
ATOM 2291 C C . ARG A 1 293 ? 5.047 -10.391 -19.094 1 97.62 293 ARG A C 1
ATOM 2293 O O . ARG A 1 293 ? 6.105 -9.773 -19.25 1 97.62 293 ARG A O 1
ATOM 2300 N N . ALA A 1 294 ? 4.039 -9.922 -18.391 1 97.06 294 ALA A N 1
ATOM 2301 C CA . ALA A 1 294 ? 4.18 -8.672 -17.641 1 97.06 294 ALA A CA 1
ATOM 2302 C C . ALA A 1 294 ? 5.211 -8.812 -16.516 1 97.06 294 ALA A C 1
ATOM 2304 O O . ALA A 1 294 ? 6.078 -7.953 -16.359 1 97.06 294 ALA A O 1
ATOM 2305 N N . LEU A 1 295 ? 5.133 -9.875 -15.766 1 97.69 295 LEU A N 1
ATOM 2306 C CA . LEU A 1 295 ? 6.094 -10.133 -14.695 1 97.69 295 LEU A CA 1
ATOM 2307 C C . LEU A 1 295 ? 7.512 -10.211 -15.25 1 97.69 295 LEU A C 1
ATOM 2309 O O . LEU A 1 295 ? 8.453 -9.703 -14.625 1 97.69 295 LEU A O 1
ATOM 2313 N N . ALA A 1 296 ? 7.66 -10.852 -16.406 1 98.25 296 ALA A N 1
ATOM 2314 C CA . ALA A 1 296 ? 8.969 -10.938 -17.047 1 98.25 296 ALA A CA 1
ATOM 2315 C C . ALA A 1 296 ? 9.539 -9.547 -17.328 1 98.25 296 ALA A C 1
ATOM 2317 O O . ALA A 1 296 ? 10.734 -9.312 -17.141 1 98.25 296 ALA A O 1
ATOM 2318 N N . GLY A 1 297 ? 8.68 -8.703 -17.797 1 97.62 297 GLY A N 1
ATOM 2319 C CA . GLY A 1 297 ? 9.109 -7.332 -18 1 97.62 297 GLY A CA 1
ATOM 2320 C C . GLY A 1 297 ? 9.609 -6.668 -16.734 1 97.62 297 GLY A C 1
ATOM 2321 O O . GLY A 1 297 ? 10.633 -5.984 -16.75 1 97.62 297 GLY A O 1
ATOM 2322 N N . LYS A 1 298 ? 8.914 -6.879 -15.664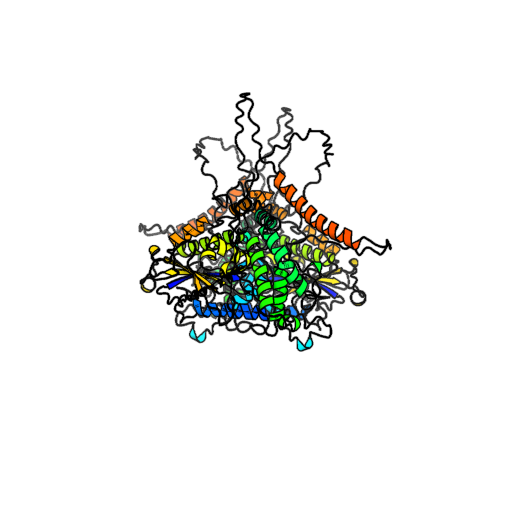 1 97.12 298 LYS A N 1
ATOM 2323 C CA . LYS 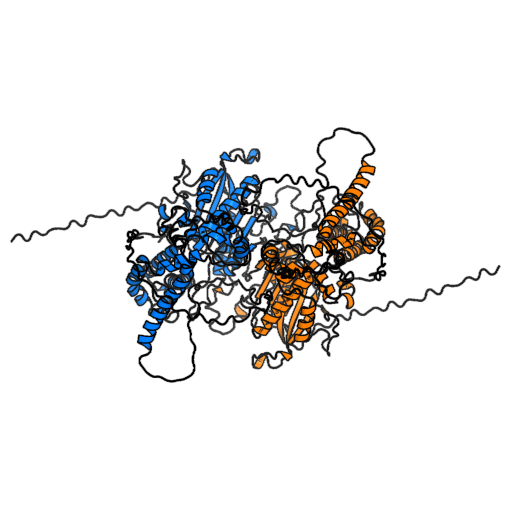A 1 298 ? 9.289 -6.305 -14.375 1 97.12 298 LYS A CA 1
ATOM 2324 C C . LYS A 1 298 ? 10.633 -6.855 -13.898 1 97.12 298 LYS A C 1
ATOM 2326 O O . LYS A 1 298 ? 11.484 -6.102 -13.422 1 97.12 298 LYS A O 1
ATOM 2331 N N . ILE A 1 299 ? 10.82 -8.117 -13.984 1 97.94 299 ILE A N 1
ATOM 2332 C CA . ILE A 1 299 ? 12.055 -8.758 -13.562 1 97.94 299 ILE A CA 1
ATOM 2333 C C . ILE A 1 299 ? 13.234 -8.18 -14.344 1 97.94 299 ILE A C 1
ATOM 2335 O O . ILE A 1 299 ? 14.242 -7.785 -13.758 1 97.94 299 ILE A O 1
ATOM 2339 N N . ALA A 1 300 ? 13.078 -8.133 -15.688 1 97.75 300 ALA A N 1
ATOM 2340 C CA . ALA A 1 300 ? 14.133 -7.602 -16.547 1 97.75 300 ALA A CA 1
ATOM 2341 C C . ALA A 1 300 ? 14.453 -6.152 -16.188 1 97.75 300 ALA A C 1
ATOM 2343 O O . ALA A 1 300 ? 15.625 -5.773 -16.094 1 97.75 300 ALA A O 1
ATOM 2344 N N . LEU A 1 301 ? 13.43 -5.395 -15.945 1 95.81 301 LEU A N 1
ATOM 2345 C CA . LEU A 1 301 ? 13.609 -3.986 -15.609 1 95.81 301 LEU A CA 1
ATOM 2346 C C . LEU A 1 301 ? 14.375 -3.832 -14.297 1 95.81 301 LEU A C 1
ATOM 2348 O O . LEU A 1 301 ? 15.281 -3.01 -14.195 1 95.81 301 LEU A O 1
ATOM 2352 N N . MET A 1 302 ? 14.016 -4.582 -13.281 1 95.94 302 MET A N 1
ATOM 2353 C CA . MET A 1 302 ? 14.664 -4.465 -11.977 1 95.94 302 MET A CA 1
ATOM 2354 C C . MET A 1 302 ? 16.141 -4.824 -12.07 1 95.94 302 MET A C 1
ATOM 2356 O O . MET A 1 302 ? 16.984 -4.16 -11.469 1 95.94 302 MET A O 1
ATOM 2360 N N . PHE A 1 303 ? 16.453 -5.801 -12.828 1 96.44 303 PHE A N 1
ATOM 2361 C CA . PHE A 1 303 ? 17.844 -6.207 -12.953 1 96.44 303 PHE A CA 1
ATOM 2362 C C . PHE A 1 303 ? 18.625 -5.211 -13.805 1 96.44 303 PHE A C 1
ATOM 2364 O O . PHE A 1 303 ? 19.781 -4.926 -13.523 1 96.44 303 PHE A O 1
ATOM 2371 N N . ARG A 1 304 ? 18.016 -4.691 -14.867 1 94.88 304 ARG A N 1
ATOM 2372 C CA . ARG A 1 304 ? 18.656 -3.621 -15.617 1 94.88 304 ARG A CA 1
ATOM 2373 C C . ARG A 1 304 ? 19.016 -2.449 -14.703 1 94.88 304 ARG A C 1
ATOM 2375 O O . ARG A 1 304 ? 20.109 -1.903 -14.781 1 94.88 304 ARG A O 1
ATOM 2382 N N . ASN A 1 305 ? 18.078 -2.119 -13.82 1 91.75 305 ASN A N 1
ATOM 2383 C CA . ASN A 1 305 ? 18.312 -1.025 -12.883 1 91.75 305 ASN A CA 1
ATOM 2384 C C . ASN A 1 305 ? 19.422 -1.354 -11.891 1 91.75 305 ASN A C 1
ATOM 2386 O O . ASN A 1 305 ? 20.234 -0.486 -11.547 1 91.75 305 ASN A O 1
ATOM 2390 N N . SER A 1 306 ? 19.422 -2.582 -11.438 1 91.5 306 SER A N 1
ATOM 2391 C CA . SER A 1 306 ? 20.469 -3.01 -10.523 1 91.5 306 SER A CA 1
ATOM 2392 C C . SER A 1 306 ? 21.844 -2.887 -11.156 1 91.5 306 SER A C 1
ATOM 2394 O O . SER A 1 306 ? 22.766 -2.305 -10.57 1 91.5 306 SER A O 1
ATOM 2396 N N . VAL A 1 307 ? 22.016 -3.33 -12.359 1 91.94 307 VAL A N 1
ATOM 2397 C CA . VAL A 1 307 ? 23.312 -3.326 -13.039 1 91.94 307 VAL A CA 1
ATOM 2398 C C . VAL A 1 307 ? 23.688 -1.897 -13.43 1 91.94 307 VAL A C 1
ATOM 2400 O O . VAL A 1 307 ? 24.828 -1.489 -13.281 1 91.94 307 VAL A O 1
ATOM 2403 N N . ALA A 1 308 ? 22.719 -1.124 -13.906 1 89.06 308 ALA A N 1
ATOM 2404 C CA . ALA A 1 308 ? 22.969 0.254 -14.32 1 89.06 308 ALA A CA 1
ATOM 2405 C C . ALA A 1 308 ? 23.453 1.103 -13.148 1 89.06 308 ALA A C 1
ATOM 2407 O O . ALA A 1 308 ? 24.203 2.062 -13.328 1 89.06 308 ALA A O 1
ATOM 2408 N N . SER A 1 309 ? 23.047 0.759 -11.953 1 85.38 309 SER A N 1
ATOM 2409 C CA . SER A 1 309 ? 23.453 1.503 -10.758 1 85.38 309 SER A CA 1
ATOM 2410 C C . SER A 1 309 ? 24.781 1.006 -10.219 1 85.38 309 SER A C 1
ATOM 2412 O O . SER A 1 309 ? 25.234 1.447 -9.156 1 85.38 309 SER A O 1
ATOM 2414 N N . GLY A 1 310 ? 25.438 0.101 -10.867 1 79.5 310 GLY A N 1
ATOM 2415 C CA . GLY A 1 310 ? 26.656 -0.518 -10.367 1 79.5 310 GLY A CA 1
ATOM 2416 C C . GLY A 1 310 ? 26.406 -1.521 -9.258 1 79.5 310 GLY A C 1
ATOM 2417 O O . GLY A 1 310 ? 27.297 -1.801 -8.453 1 79.5 310 GLY A O 1
ATOM 2418 N N . GLY A 1 311 ? 25.125 -1.917 -9.172 1 78 311 GLY A N 1
ATOM 2419 C CA . GLY A 1 311 ? 24.766 -2.906 -8.172 1 78 311 GLY A CA 1
ATOM 2420 C C . GLY A 1 311 ? 24.281 -2.293 -6.875 1 78 311 GLY A C 1
ATOM 2421 O O . GLY A 1 311 ? 24.188 -2.977 -5.855 1 78 311 GLY A O 1
ATOM 2422 N N . TRP A 1 312 ? 23.906 -1.039 -6.887 1 81 312 TRP A N 1
ATOM 2423 C CA . TRP A 1 312 ? 23.609 -0.37 -5.625 1 81 312 TRP A CA 1
ATOM 2424 C C . TRP A 1 312 ? 22.094 -0.186 -5.445 1 81 312 TRP A C 1
ATOM 2426 O O . TRP A 1 312 ? 21.625 0.08 -4.34 1 81 312 TRP A O 1
ATOM 2436 N N . GLN A 1 313 ? 21.391 -0.367 -6.543 1 87.31 313 GLN A N 1
ATOM 2437 C CA . GLN A 1 313 ? 19.938 -0.267 -6.457 1 87.31 313 GLN A CA 1
ATOM 2438 C C . GLN A 1 313 ? 19.281 -1.619 -6.707 1 87.31 313 GLN A C 1
ATOM 2440 O O . GLN A 1 313 ? 19.891 -2.521 -7.277 1 87.31 313 GLN A O 1
ATOM 2445 N N . ASN A 1 314 ? 18.141 -1.787 -6.223 1 94.19 314 ASN A N 1
ATOM 2446 C CA . ASN A 1 314 ? 17.312 -2.957 -6.492 1 94.19 314 ASN A CA 1
ATOM 2447 C C . ASN A 1 314 ? 18.031 -4.25 -6.125 1 94.19 314 ASN A C 1
ATOM 2449 O O . ASN A 1 314 ? 18.109 -5.18 -6.934 1 94.19 314 ASN A O 1
ATOM 2453 N N . LYS A 1 315 ? 18.625 -4.328 -4.973 1 96.5 315 LYS A N 1
ATOM 2454 C CA . LYS A 1 315 ? 19.359 -5.508 -4.52 1 96.5 315 LYS A CA 1
ATOM 2455 C C . LYS A 1 315 ? 18.406 -6.59 -4.027 1 96.5 315 LYS A C 1
ATOM 2457 O O . LYS A 1 315 ? 18.672 -7.781 -4.191 1 96.5 315 LYS A O 1
ATOM 2462 N N . PHE A 1 316 ? 17.344 -6.141 -3.363 1 97.56 316 PHE A N 1
ATOM 2463 C CA . PHE A 1 316 ? 16.312 -7.047 -2.881 1 97.56 316 PHE A CA 1
ATOM 2464 C C . PHE A 1 316 ? 14.938 -6.641 -3.42 1 97.56 316 PHE A C 1
ATOM 2466 O O . PHE A 1 316 ? 14.352 -5.664 -2.955 1 97.56 316 PHE A O 1
ATOM 2473 N N . ASN A 1 317 ? 14.461 -7.379 -4.387 1 98.19 317 ASN A N 1
ATOM 2474 C CA . ASN A 1 317 ? 13.172 -7.113 -5.02 1 98.19 317 ASN A CA 1
ATOM 2475 C C . ASN A 1 317 ? 12.156 -8.203 -4.703 1 98.19 317 ASN A C 1
ATOM 2477 O O . ASN A 1 317 ? 12.414 -9.383 -4.949 1 98.19 317 ASN A O 1
ATOM 2481 N N . PHE A 1 318 ? 11.078 -7.789 -4.129 1 98.44 318 PHE A N 1
ATOM 2482 C CA . PHE A 1 318 ? 10.039 -8.719 -3.699 1 98.44 318 PHE A CA 1
ATOM 2483 C C . PHE A 1 318 ? 8.695 -8.344 -4.301 1 98.44 318 PHE A C 1
ATOM 2485 O O . PHE A 1 318 ? 8.25 -7.199 -4.188 1 98.44 318 PHE A O 1
ATOM 2492 N N . VAL A 1 319 ? 8.055 -9.266 -5.012 1 98.25 319 VAL A N 1
ATOM 2493 C CA . VAL A 1 319 ? 6.688 -9.141 -5.512 1 98.25 319 VAL A CA 1
ATOM 2494 C C . VAL A 1 319 ? 5.855 -10.328 -5.035 1 98.25 319 VAL A C 1
ATOM 2496 O O . VAL A 1 319 ? 6.32 -11.469 -5.055 1 98.25 319 VAL A O 1
ATOM 2499 N N . LEU A 1 320 ? 4.723 -10.062 -4.512 1 97.81 320 LEU A N 1
ATOM 2500 C CA . LEU A 1 320 ? 3.83 -11.133 -4.086 1 97.81 320 LEU A CA 1
ATOM 2501 C C . LEU A 1 320 ? 2.48 -11.023 -4.785 1 97.81 320 LEU A C 1
ATOM 2503 O O . LEU A 1 320 ? 1.944 -9.93 -4.945 1 97.81 320 LEU A O 1
ATOM 2507 N N . GLY A 1 321 ? 1.97 -12.133 -5.266 1 94.94 321 GLY A N 1
ATOM 2508 C CA . GLY A 1 321 ? 0.68 -12.234 -5.93 1 94.94 321 GLY A CA 1
ATOM 2509 C C . GLY A 1 321 ? 0.125 -13.641 -5.945 1 94.94 321 GLY A C 1
ATOM 2510 O O . GLY A 1 321 ? 0.293 -14.391 -4.984 1 94.94 321 GLY A O 1
ATOM 2511 N N . ASP A 1 322 ? -0.572 -13.953 -7.004 1 93.56 322 ASP A N 1
ATOM 2512 C CA . ASP A 1 322 ? -1.232 -15.25 -7.113 1 93.56 322 ASP A CA 1
ATOM 2513 C C . ASP A 1 322 ? -0.443 -16.188 -8.023 1 93.56 322 ASP A C 1
ATOM 2515 O O . ASP A 1 322 ? 0.534 -15.789 -8.648 1 93.56 322 ASP A O 1
ATOM 2519 N N . TYR A 1 323 ? -0.86 -17.391 -8.07 1 95.94 323 TYR A N 1
ATOM 2520 C CA . TYR A 1 323 ? -0.14 -18.453 -8.758 1 95.94 323 TYR A CA 1
ATOM 2521 C C . TYR A 1 323 ? -0.248 -18.297 -10.273 1 95.94 323 TYR A C 1
ATOM 2523 O O . TYR A 1 323 ? 0.513 -18.906 -11.023 1 95.94 323 TYR A O 1
ATOM 2531 N N . ASP A 1 324 ? -1.246 -17.562 -10.773 1 94.69 324 ASP A N 1
ATOM 2532 C CA . ASP A 1 324 ? -1.445 -17.469 -12.211 1 94.69 324 ASP A CA 1
ATOM 2533 C C . ASP A 1 324 ? -0.219 -16.875 -12.898 1 94.69 324 ASP A C 1
ATOM 2535 O O . ASP A 1 324 ? 0.141 -17.281 -14.008 1 94.69 324 ASP A O 1
ATOM 2539 N N . LEU A 1 325 ? 0.441 -15.906 -12.219 1 96.44 325 LEU A N 1
ATOM 2540 C CA . LEU A 1 325 ? 1.663 -15.328 -12.773 1 96.44 325 LEU A CA 1
ATOM 2541 C C . LEU A 1 325 ? 2.771 -16.375 -12.844 1 96.44 325 LEU A C 1
ATOM 2543 O O . LEU A 1 325 ? 3.564 -16.391 -13.789 1 96.44 325 LEU A O 1
ATOM 2547 N N . MET A 1 326 ? 2.801 -17.234 -11.898 1 97.31 326 MET A N 1
ATOM 2548 C CA . MET A 1 326 ? 3.814 -18.281 -11.875 1 97.31 326 MET A CA 1
ATOM 2549 C C . MET A 1 326 ? 3.582 -19.297 -13 1 97.31 326 MET A C 1
ATOM 2551 O O . MET A 1 326 ? 4.504 -19.609 -13.758 1 97.31 326 MET A O 1
ATOM 2555 N N . LEU A 1 327 ? 2.328 -19.75 -13.156 1 97.38 327 LEU A N 1
ATOM 2556 C CA . LEU A 1 327 ? 1.999 -20.688 -14.227 1 97.38 327 LEU A CA 1
ATOM 2557 C C . LEU A 1 327 ? 2.332 -20.078 -15.594 1 97.38 327 LEU A C 1
ATOM 2559 O O . LEU A 1 327 ? 2.92 -20.75 -16.438 1 97.38 327 LEU A O 1
ATOM 2563 N N . SER A 1 328 ? 1.93 -18.828 -15.695 1 97.19 328 SER A N 1
ATOM 2564 C CA . SER A 1 328 ? 2.195 -18.109 -16.938 1 97.19 328 SER A CA 1
ATOM 2565 C C . SER A 1 328 ? 3.691 -18.031 -17.219 1 97.19 328 SER A C 1
ATOM 2567 O O . SER A 1 328 ? 4.125 -18.281 -18.359 1 97.19 328 SER A O 1
ATOM 2569 N N . PHE A 1 329 ? 4.422 -17.734 -16.25 1 98.12 329 PHE A N 1
ATOM 2570 C CA . PHE A 1 329 ? 5.863 -17.609 -16.438 1 98.12 329 PHE A CA 1
ATOM 2571 C C . PHE A 1 329 ? 6.488 -18.969 -16.734 1 98.12 329 PHE A C 1
ATOM 2573 O O . PHE A 1 329 ? 7.398 -19.062 -17.562 1 98.12 329 PHE A O 1
ATOM 2580 N N . PHE A 1 330 ? 6.09 -20 -16.078 1 98.25 330 PHE A N 1
ATOM 2581 C CA . PHE A 1 330 ? 6.598 -21.344 -16.344 1 98.25 330 PHE A CA 1
ATOM 2582 C C . PHE A 1 330 ? 6.492 -21.688 -17.828 1 98.25 330 PHE A C 1
ATOM 2584 O O . PHE A 1 330 ? 7.434 -22.219 -18.422 1 98.25 330 PHE A O 1
ATOM 2591 N N . ALA A 1 331 ? 5.379 -21.344 -18.344 1 97.69 331 ALA A N 1
ATOM 2592 C CA . ALA A 1 331 ? 5.121 -21.688 -19.734 1 97.69 331 ALA A CA 1
ATOM 2593 C C . ALA A 1 331 ? 6.035 -20.891 -20.672 1 97.69 331 ALA A C 1
ATOM 2595 O O . ALA A 1 331 ? 6.707 -21.469 -21.531 1 97.69 331 ALA A O 1
ATOM 2596 N N . ILE A 1 332 ? 6.133 -19.578 -20.453 1 97.56 332 ILE A N 1
ATOM 2597 C CA . ILE A 1 332 ? 6.844 -18.75 -21.406 1 97.56 332 ILE A CA 1
ATOM 2598 C C . ILE A 1 332 ? 8.352 -18.922 -21.234 1 97.56 332 ILE A C 1
ATOM 2600 O O . ILE A 1 332 ? 9.133 -18.609 -22.141 1 97.56 332 ILE A O 1
ATOM 2604 N N . ALA A 1 333 ? 8.766 -19.406 -20.062 1 97.31 333 ALA A N 1
ATOM 2605 C CA . ALA A 1 333 ? 10.18 -19.641 -19.812 1 97.31 333 ALA A CA 1
ATOM 2606 C C . ALA A 1 333 ? 10.562 -21.078 -20.172 1 97.31 333 ALA A C 1
ATOM 2608 O O . ALA A 1 333 ? 11.688 -21.516 -19.922 1 97.31 333 ALA A O 1
ATOM 2609 N N . ASN A 1 334 ? 9.625 -21.844 -20.672 1 95.69 334 ASN A N 1
ATOM 2610 C CA . ASN A 1 334 ? 9.82 -23.203 -21.172 1 95.69 334 ASN A CA 1
ATOM 2611 C C . ASN A 1 334 ? 10.219 -24.156 -20.047 1 95.69 334 ASN A C 1
ATOM 2613 O O . ASN A 1 334 ? 11.008 -25.078 -20.266 1 95.69 334 ASN A O 1
ATOM 2617 N N . LEU A 1 335 ? 9.734 -23.922 -18.906 1 96.12 335 LEU A N 1
ATOM 2618 C CA . LEU A 1 335 ? 10.039 -24.797 -17.766 1 96.12 335 LEU A CA 1
ATOM 2619 C C . LEU A 1 335 ? 9.266 -26.109 -17.859 1 96.12 335 LEU A C 1
ATOM 2621 O O . LEU A 1 335 ? 9.695 -27.125 -17.312 1 96.12 335 LEU A O 1
ATOM 2625 N N . THR A 1 336 ? 8.133 -26.078 -18.625 1 95.06 336 THR A N 1
ATOM 2626 C CA . THR A 1 336 ? 7.336 -27.281 -18.812 1 95.06 336 THR A CA 1
ATOM 2627 C C . THR A 1 336 ? 8.125 -28.328 -19.578 1 95.06 336 THR A C 1
ATOM 2629 O O . THR A 1 336 ? 7.84 -29.531 -19.469 1 95.06 336 THR A O 1
ATOM 2632 N N . SER A 1 337 ? 9.117 -27.891 -20.312 1 93.19 337 SER A N 1
ATOM 2633 C CA . SER A 1 337 ? 9.977 -28.828 -21.031 1 93.19 337 SER A CA 1
ATOM 2634 C C . SER A 1 337 ? 10.992 -29.484 -20.094 1 93.19 337 SER A C 1
ATOM 2636 O O . SER A 1 337 ? 11.562 -30.531 -20.422 1 93.19 337 SER A O 1
ATOM 2638 N N . ARG A 1 338 ? 11.242 -28.812 -18.953 1 91.19 338 ARG A N 1
ATOM 2639 C CA . ARG A 1 338 ? 12.219 -29.312 -18 1 91.19 338 ARG A CA 1
ATOM 2640 C C . ARG A 1 338 ? 11.594 -30.359 -17.062 1 91.19 338 ARG A C 1
ATOM 2642 O O . ARG A 1 338 ? 12.258 -31.297 -16.641 1 91.19 338 ARG A O 1
ATOM 2649 N N . SER A 1 339 ? 10.367 -30.109 -16.781 1 93.31 339 SER A N 1
ATOM 2650 C CA . SER A 1 339 ? 9.648 -31 -15.875 1 93.31 339 SER A CA 1
ATOM 2651 C C . SER A 1 339 ? 8.141 -30.844 -16.031 1 93.31 339 SER A C 1
ATOM 2653 O O . SER A 1 339 ? 7.637 -29.719 -16.172 1 93.31 339 SER A O 1
ATOM 2655 N N . ASP A 1 340 ? 7.379 -31.953 -15.914 1 94 340 ASP A N 1
ATOM 2656 C CA . ASP A 1 340 ? 5.918 -31.938 -15.961 1 94 340 ASP A CA 1
ATOM 2657 C C . ASP A 1 340 ? 5.34 -31.234 -14.734 1 94 340 ASP A C 1
ATOM 2659 O O . ASP A 1 340 ? 4.18 -30.812 -14.742 1 94 340 ASP A O 1
ATOM 2663 N N . ASN A 1 341 ? 6.16 -31.062 -13.742 1 93.69 341 ASN A N 1
ATOM 2664 C CA . ASN A 1 341 ? 5.707 -30.406 -12.523 1 93.69 341 ASN A CA 1
ATOM 2665 C C . ASN A 1 341 ? 5.305 -28.953 -12.789 1 93.69 341 ASN A C 1
ATOM 2667 O O . ASN A 1 341 ? 4.453 -28.406 -12.086 1 93.69 341 ASN A O 1
ATOM 2671 N N . PHE A 1 342 ? 5.832 -28.391 -13.812 1 96.94 342 PHE A N 1
ATOM 2672 C CA . PHE A 1 342 ? 5.609 -26.969 -14.078 1 96.94 342 PHE A CA 1
ATOM 2673 C C . PHE A 1 342 ? 4.266 -26.766 -14.766 1 96.94 342 PHE A C 1
ATOM 2675 O O . PHE A 1 342 ? 3.85 -25.625 -14.984 1 96.94 342 PHE A O 1
ATOM 2682 N N . TYR A 1 343 ? 3.498 -27.891 -15.102 1 96.5 343 TYR A N 1
ATOM 2683 C CA . TYR A 1 343 ? 2.111 -27.781 -15.539 1 96.5 343 TYR A CA 1
ATOM 2684 C C . TYR A 1 343 ? 1.17 -27.641 -14.352 1 96.5 343 TYR A C 1
ATOM 2686 O O . TYR A 1 343 ? -0.002 -27.297 -14.516 1 96.5 343 TYR A O 1
ATOM 2694 N N . GLY A 1 344 ? 1.66 -27.953 -13.156 1 96.94 344 GLY A N 1
ATOM 2695 C CA . GLY A 1 344 ? 0.817 -28.031 -11.969 1 96.94 344 GLY A CA 1
ATOM 2696 C C . GLY A 1 344 ? 0.728 -26.719 -11.211 1 96.94 344 GLY A C 1
ATOM 2697 O O . GLY A 1 344 ? 1.631 -25.891 -11.297 1 96.94 344 GLY A O 1
ATOM 2698 N N . LEU A 1 345 ? -0.292 -26.594 -10.414 1 97.06 345 LEU A N 1
ATOM 2699 C CA . LEU A 1 345 ? -0.485 -25.453 -9.523 1 97.06 345 LEU A CA 1
ATOM 2700 C C . LEU A 1 345 ? 0.611 -25.391 -8.461 1 97.06 345 LEU A C 1
ATOM 2702 O O . LEU A 1 345 ? 0.867 -26.391 -7.777 1 97.06 345 LEU A O 1
ATOM 2706 N N . PRO A 1 346 ? 1.25 -24.203 -8.383 1 96.44 346 PRO A N 1
ATOM 2707 C CA . PRO A 1 346 ? 2.133 -24.062 -7.227 1 96.44 346 PRO A CA 1
ATOM 2708 C C . PRO A 1 346 ? 1.373 -24.094 -5.898 1 96.44 346 PRO A C 1
ATOM 2710 O O . PRO A 1 346 ? 0.251 -23.578 -5.82 1 96.44 346 PRO A O 1
ATOM 2713 N N . ASP A 1 347 ? 2.01 -24.625 -4.902 1 95 347 ASP A N 1
ATOM 2714 C CA . ASP A 1 347 ? 1.433 -24.578 -3.564 1 95 347 ASP A CA 1
ATOM 2715 C C . ASP A 1 347 ? 1.384 -23.141 -3.049 1 95 347 ASP A C 1
ATOM 2717 O O . ASP A 1 347 ? 2.141 -22.281 -3.512 1 95 347 ASP A O 1
ATOM 2721 N N . LEU A 1 348 ? 0.522 -22.922 -2.119 1 95.5 348 LEU A N 1
ATOM 2722 C CA . LEU A 1 348 ? 0.533 -21.625 -1.45 1 95.5 348 LEU A CA 1
ATOM 2723 C C . LEU A 1 348 ? 1.872 -21.375 -0.766 1 95.5 348 LEU A C 1
ATOM 2725 O O . LEU A 1 348 ? 2.498 -22.312 -0.258 1 95.5 348 LEU A O 1
ATOM 2729 N N . GLY A 1 349 ? 2.334 -20.141 -0.872 1 96.5 349 GLY A N 1
ATOM 2730 C CA . GLY A 1 349 ? 3.594 -19.781 -0.246 1 96.5 349 GLY A CA 1
ATOM 2731 C C . GLY A 1 349 ? 4.805 -20.125 -1.097 1 96.5 349 GLY A C 1
ATOM 2732 O O . GLY A 1 349 ? 5.941 -19.875 -0.69 1 96.5 349 GLY A O 1
ATOM 2733 N N . SER A 1 350 ? 4.59 -20.688 -2.322 1 97.06 350 SER A N 1
ATOM 2734 C CA . SER A 1 350 ? 5.707 -21 -3.207 1 97.06 350 SER A CA 1
ATOM 2735 C C . SER A 1 350 ? 6.402 -19.734 -3.699 1 97.06 350 SER A C 1
ATOM 2737 O O . SER A 1 350 ? 5.816 -18.656 -3.68 1 97.06 350 SER A O 1
ATOM 2739 N N . SER A 1 351 ? 7.695 -19.922 -4.137 1 97.62 351 SER A N 1
ATOM 2740 C CA . SER A 1 351 ? 8.469 -18.766 -4.578 1 97.62 351 SER A CA 1
ATOM 2741 C C . SER A 1 351 ? 9.258 -19.078 -5.844 1 97.62 351 SER A C 1
ATOM 2743 O O . SER A 1 351 ? 9.805 -20.172 -5.98 1 97.62 351 SER A O 1
ATOM 2745 N N . MET A 1 352 ? 9.234 -18.172 -6.785 1 97.62 352 MET A N 1
ATOM 2746 C CA . MET A 1 352 ? 10.219 -18.078 -7.855 1 97.62 352 MET A CA 1
ATOM 2747 C C . MET A 1 352 ? 11.312 -17.062 -7.504 1 97.62 352 MET A C 1
ATOM 2749 O O . MET A 1 352 ? 11.016 -15.938 -7.113 1 97.62 352 MET A O 1
ATOM 2753 N N . VAL A 1 353 ? 12.539 -17.516 -7.648 1 97.12 353 VAL A N 1
ATOM 2754 C CA . VAL A 1 353 ? 13.648 -16.641 -7.25 1 97.12 353 VAL A CA 1
ATOM 2755 C C . VAL A 1 353 ? 14.633 -16.5 -8.406 1 97.12 353 VAL A C 1
ATOM 2757 O O . VAL A 1 353 ? 15.047 -17.5 -9 1 97.12 353 VAL A O 1
ATOM 2760 N N . PHE A 1 354 ? 14.945 -15.289 -8.734 1 97.12 354 PHE A N 1
ATOM 2761 C CA . PHE A 1 354 ? 16.016 -14.945 -9.656 1 97.12 354 PHE A CA 1
ATOM 2762 C C . PHE A 1 354 ? 17.203 -14.336 -8.914 1 97.12 354 PHE A C 1
ATOM 2764 O O . PHE A 1 354 ? 17.047 -13.359 -8.18 1 97.12 354 PHE A O 1
ATOM 2771 N N . GLU A 1 355 ? 18.328 -14.906 -9.062 1 95.44 355 GLU A N 1
ATOM 2772 C CA . GLU A 1 355 ? 19.562 -14.391 -8.461 1 95.44 355 GLU A CA 1
ATOM 2773 C C . GLU A 1 355 ? 20.484 -13.789 -9.516 1 95.44 355 GLU A C 1
ATOM 2775 O O . GLU A 1 355 ? 20.891 -14.477 -10.453 1 95.44 355 GLU A O 1
ATOM 2780 N N . LEU A 1 356 ? 20.719 -12.547 -9.406 1 95.25 356 LEU A N 1
ATOM 2781 C CA . LEU A 1 356 ? 21.797 -11.891 -10.133 1 95.25 356 LEU A CA 1
ATOM 2782 C C . LEU A 1 356 ? 23.125 -12.055 -9.398 1 95.25 356 LEU A C 1
ATOM 2784 O O . LEU A 1 356 ? 23.266 -11.633 -8.25 1 95.25 356 LEU A O 1
ATOM 2788 N N . TYR A 1 357 ? 24.062 -12.742 -10.047 1 92.44 357 TYR A N 1
ATOM 2789 C CA . TYR A 1 357 ? 25.312 -12.992 -9.344 1 92.44 357 TYR A CA 1
ATOM 2790 C C . TYR A 1 357 ? 26.516 -12.836 -10.281 1 92.44 357 TYR A C 1
ATOM 2792 O O . TYR A 1 357 ? 26.344 -12.672 -11.492 1 92.44 357 TYR A O 1
ATOM 2800 N N . THR A 1 358 ? 27.688 -12.734 -9.688 1 91.06 358 THR A N 1
ATOM 2801 C CA . THR A 1 358 ? 28.922 -12.57 -10.445 1 91.06 358 THR A CA 1
ATOM 2802 C C . THR A 1 358 ? 30.016 -13.508 -9.922 1 91.06 358 THR A C 1
ATOM 2804 O O . THR A 1 358 ? 30.047 -13.805 -8.727 1 91.06 358 THR A O 1
ATOM 2807 N N . ASP A 1 359 ? 30.844 -13.945 -10.812 1 85.81 359 ASP A N 1
ATOM 2808 C CA . ASP A 1 359 ? 32.031 -14.719 -10.445 1 85.81 359 ASP A CA 1
ATOM 2809 C C . ASP A 1 359 ? 33.281 -13.852 -10.445 1 85.81 359 ASP A C 1
ATOM 2811 O O . ASP A 1 359 ? 34.406 -14.359 -10.5 1 85.81 359 ASP A O 1
ATOM 2815 N N . ASP A 1 360 ? 32.969 -12.641 -10.43 1 84.38 360 ASP A N 1
ATOM 2816 C CA . ASP A 1 360 ? 34.094 -11.703 -10.406 1 84.38 360 ASP A CA 1
ATOM 2817 C C . ASP A 1 360 ? 34.906 -11.859 -9.125 1 84.38 360 ASP A C 1
ATOM 2819 O O . ASP A 1 360 ? 34.438 -11.508 -8.039 1 84.38 360 ASP A O 1
ATOM 2823 N N . PRO A 1 361 ? 36.125 -12.305 -9.234 1 81.81 361 PRO A N 1
ATOM 2824 C CA . PRO A 1 361 ? 36.938 -12.547 -8.031 1 81.81 361 PRO A CA 1
ATOM 2825 C C . PRO A 1 361 ? 37.406 -11.258 -7.367 1 81.81 361 PRO A C 1
ATOM 2827 O O . PRO A 1 361 ? 37.844 -11.273 -6.215 1 81.81 361 PRO A O 1
ATOM 2830 N N . THR A 1 362 ? 37.281 -10.172 -8.062 1 85.62 362 THR A N 1
ATOM 2831 C CA . THR A 1 362 ? 37.875 -8.945 -7.531 1 85.62 362 THR A CA 1
ATOM 2832 C C . THR A 1 362 ? 36.812 -8.031 -6.957 1 85.62 362 THR A C 1
ATOM 2834 O O . THR A 1 362 ? 37.125 -7.008 -6.344 1 85.62 362 THR A O 1
ATOM 2837 N N . LEU A 1 363 ? 35.656 -8.375 -7.066 1 85.75 363 LEU A N 1
ATOM 2838 C CA . LEU A 1 363 ? 34.562 -7.496 -6.613 1 85.75 363 LEU A CA 1
ATOM 2839 C C . LEU A 1 363 ? 34.781 -7.102 -5.156 1 85.75 363 LEU A C 1
ATOM 2841 O O . LEU A 1 363 ? 34.656 -5.926 -4.801 1 85.75 363 LEU A O 1
ATOM 2845 N N . ARG A 1 364 ? 35.188 -7.957 -4.289 1 82.62 364 ARG A N 1
ATOM 2846 C CA . ARG A 1 364 ? 35.281 -7.719 -2.854 1 82.62 364 ARG A CA 1
ATOM 2847 C C . ARG A 1 364 ? 36.531 -6.898 -2.518 1 82.62 364 ARG A C 1
ATOM 2849 O O . ARG A 1 364 ? 36.594 -6.234 -1.478 1 82.62 364 ARG A O 1
ATOM 2856 N N . THR A 1 365 ? 37.469 -6.961 -3.406 1 85.62 365 THR A N 1
ATOM 2857 C CA . THR A 1 365 ? 38.719 -6.285 -3.107 1 85.62 365 THR A CA 1
ATOM 2858 C C . THR A 1 365 ? 38.719 -4.879 -3.699 1 85.62 365 THR A C 1
ATOM 2860 O O . THR A 1 365 ? 39.219 -3.939 -3.066 1 85.62 365 THR A O 1
ATOM 2863 N N . ASP A 1 366 ? 38.125 -4.676 -4.891 1 84.5 366 ASP A N 1
ATOM 2864 C CA . ASP A 1 366 ? 38.25 -3.363 -5.52 1 84.5 366 ASP A CA 1
ATOM 2865 C C . ASP A 1 366 ? 36.875 -2.684 -5.648 1 84.5 366 ASP A C 1
ATOM 2867 O O . ASP A 1 366 ? 36.781 -1.507 -6.008 1 84.5 366 ASP A O 1
ATOM 2871 N N . GLY A 1 367 ? 35.875 -3.432 -5.422 1 81.06 367 GLY A N 1
ATOM 2872 C CA . GLY A 1 367 ? 34.531 -2.881 -5.441 1 81.06 367 GLY A CA 1
ATOM 2873 C C . GLY A 1 367 ? 34 -2.611 -6.84 1 81.06 367 GLY A C 1
ATOM 2874 O O . GLY A 1 367 ? 33 -1.911 -7.016 1 81.06 367 GLY A O 1
ATOM 2875 N N . GLN A 1 368 ? 34.719 -3.129 -7.844 1 84 368 GLN A N 1
ATOM 2876 C CA . GLN A 1 368 ? 34.344 -2.889 -9.227 1 84 368 GLN A CA 1
ATOM 2877 C C . GLN A 1 368 ? 33.719 -4.141 -9.859 1 84 368 GLN A C 1
ATOM 2879 O O . GLN A 1 368 ? 34.344 -5.199 -9.875 1 84 368 GLN A O 1
ATOM 2884 N N . LEU A 1 369 ? 32.531 -4.02 -10.398 1 87.31 369 LEU A N 1
ATOM 2885 C CA . LEU A 1 369 ? 31.797 -5.141 -10.992 1 87.31 369 LEU A CA 1
ATOM 2886 C C . LEU A 1 369 ? 32.125 -5.281 -12.469 1 87.31 369 LEU A C 1
ATOM 2888 O O . LEU A 1 369 ? 32.031 -4.324 -13.234 1 87.31 369 LEU A O 1
ATOM 2892 N N . ASP A 1 370 ? 32.625 -6.43 -12.836 1 86.5 370 ASP A N 1
ATOM 2893 C CA . ASP A 1 370 ? 32.781 -6.77 -14.25 1 86.5 370 ASP A CA 1
ATOM 2894 C C . ASP A 1 370 ? 31.453 -7.188 -14.875 1 86.5 370 ASP A C 1
ATOM 2896 O O . ASP A 1 370 ? 30.938 -8.258 -14.578 1 86.5 370 ASP A O 1
ATOM 2900 N N . PRO A 1 371 ? 30.969 -6.395 -15.758 1 86.19 371 PRO A N 1
ATOM 2901 C CA . PRO A 1 371 ? 29.641 -6.699 -16.312 1 86.19 371 PRO A CA 1
ATOM 2902 C C . PRO A 1 371 ? 29.609 -8.031 -17.062 1 86.19 371 PRO A C 1
ATOM 2904 O O . PRO A 1 371 ? 28.562 -8.688 -17.109 1 86.19 371 PRO A O 1
ATOM 2907 N N . GLU A 1 372 ? 30.734 -8.484 -17.562 1 88.44 372 GLU A N 1
ATOM 2908 C CA . GLU A 1 372 ? 30.781 -9.703 -18.359 1 88.44 372 GLU A CA 1
ATOM 2909 C C . GLU A 1 372 ? 30.703 -10.945 -17.469 1 88.44 372 GLU A C 1
ATOM 2911 O O . GLU A 1 372 ? 30.469 -12.055 -17.969 1 88.44 372 GLU A O 1
ATOM 2916 N N . SER A 1 373 ? 30.922 -10.75 -16.234 1 89.94 373 SER A N 1
ATOM 2917 C CA . SER A 1 373 ? 30.922 -11.875 -15.297 1 89.94 373 SER A CA 1
ATOM 2918 C C . SER A 1 373 ? 29.547 -12.117 -14.695 1 89.94 373 SER A C 1
ATOM 2920 O O . SER A 1 373 ? 29.359 -13.062 -13.938 1 89.94 373 SER A O 1
ATOM 2922 N N . ILE A 1 374 ? 28.594 -11.258 -15.016 1 92.75 374 ILE A N 1
ATOM 2923 C CA . ILE A 1 374 ? 27.297 -11.289 -14.375 1 92.75 374 ILE A CA 1
ATOM 2924 C C . ILE A 1 374 ? 26.438 -12.398 -14.992 1 92.75 374 ILE A C 1
ATOM 2926 O O . ILE A 1 374 ? 26.406 -12.562 -16.219 1 92.75 374 ILE A O 1
ATOM 2930 N N . LYS A 1 375 ? 25.766 -13.148 -14.117 1 91.88 375 LYS A N 1
ATOM 2931 C CA . LYS A 1 375 ? 24.906 -14.258 -14.508 1 91.88 375 LYS A CA 1
ATOM 2932 C C . LYS A 1 375 ? 23.594 -14.234 -13.727 1 91.88 375 LYS A C 1
ATOM 2934 O O . LYS A 1 375 ? 23.438 -13.445 -12.797 1 91.88 375 LYS A O 1
ATOM 2939 N N . ILE A 1 376 ? 22.656 -15.039 -14.234 1 94.12 376 ILE A N 1
ATOM 2940 C CA . ILE A 1 376 ? 21.359 -15.195 -13.578 1 94.12 376 ILE A CA 1
ATOM 2941 C C . ILE A 1 376 ? 21.109 -16.672 -13.25 1 94.12 376 ILE A C 1
ATOM 2943 O O . ILE A 1 376 ? 21.344 -17.547 -14.094 1 94.12 376 ILE A O 1
ATOM 2947 N N . ALA A 1 377 ? 20.688 -16.953 -12.055 1 93 377 ALA A N 1
ATOM 2948 C CA . ALA A 1 377 ? 20.172 -18.266 -11.672 1 93 377 ALA A CA 1
ATOM 2949 C C . ALA A 1 377 ? 18.703 -18.188 -11.305 1 93 377 ALA A C 1
ATOM 2951 O O . ALA A 1 377 ? 18.266 -17.234 -10.656 1 93 377 ALA A O 1
ATOM 2952 N N . PHE A 1 378 ? 17.953 -19.188 -11.828 1 95.25 378 PHE A N 1
ATOM 2953 C CA . PHE A 1 378 ? 16.547 -19.281 -11.492 1 95.25 378 PHE A CA 1
ATOM 2954 C C . PHE A 1 378 ? 16.297 -20.453 -10.547 1 95.25 378 PHE A C 1
ATOM 2956 O O . PHE A 1 378 ? 16.734 -21.578 -10.805 1 95.25 378 PHE A O 1
ATOM 2963 N N . GLY A 1 379 ? 15.594 -20.125 -9.438 1 94.25 379 GLY A N 1
ATOM 2964 C CA . GLY A 1 379 ? 15.172 -21.156 -8.492 1 94.25 379 GLY A CA 1
ATOM 2965 C C . GLY A 1 379 ? 13.672 -21.156 -8.242 1 94.25 379 GLY A C 1
ATOM 2966 O O . GLY A 1 379 ? 13.031 -20.109 -8.289 1 94.25 379 GLY A O 1
ATOM 2967 N N . PHE A 1 380 ? 13.18 -22.359 -8 1 95.75 380 PHE A N 1
ATOM 2968 C CA . PHE A 1 380 ? 11.781 -22.516 -7.625 1 95.75 380 PHE A CA 1
ATOM 2969 C C . PHE A 1 380 ? 11.656 -23.344 -6.355 1 95.75 380 PHE A C 1
ATOM 2971 O O . PHE A 1 380 ? 12.25 -24.422 -6.242 1 95.75 380 PHE A O 1
ATOM 2978 N N . ARG A 1 381 ? 11 -22.766 -5.391 1 95.06 381 ARG A N 1
ATOM 2979 C CA . ARG A 1 381 ? 10.641 -23.438 -4.148 1 95.06 381 ARG A CA 1
ATOM 2980 C C . ARG A 1 381 ? 9.125 -23.641 -4.055 1 95.06 381 ARG A C 1
ATOM 2982 O O . ARG A 1 381 ? 8.383 -22.672 -3.848 1 95.06 381 ARG A O 1
ATOM 2989 N N . ASN A 1 382 ? 8.664 -24.875 -4.211 1 92.69 382 ASN A N 1
ATOM 2990 C CA . ASN A 1 382 ? 7.238 -25.172 -4.219 1 92.69 382 ASN A CA 1
ATOM 2991 C C . ASN A 1 382 ? 6.715 -25.453 -2.812 1 92.69 382 ASN A C 1
ATOM 2993 O O . ASN A 1 382 ? 6.688 -26.609 -2.377 1 92.69 382 ASN A O 1
ATOM 2997 N N . GLY A 1 383 ? 6.293 -24.469 -2.131 1 85.38 383 GLY A N 1
ATOM 2998 C CA . GLY A 1 383 ? 5.793 -24.594 -0.771 1 85.38 383 GLY A CA 1
ATOM 2999 C C . GLY A 1 383 ? 6.711 -23.984 0.264 1 85.38 383 GLY A C 1
ATOM 3000 O O . GLY A 1 383 ? 7.539 -23.125 -0.064 1 85.38 383 GLY A O 1
ATOM 3001 N N . THR A 1 384 ? 6.438 -24.328 1.596 1 83.62 384 THR A N 1
ATOM 3002 C CA . THR A 1 384 ? 7.137 -23.625 2.662 1 83.62 384 THR A CA 1
ATOM 3003 C C . THR A 1 384 ? 7.617 -24.594 3.734 1 83.62 384 THR A C 1
ATOM 3005 O O . THR A 1 384 ? 8.18 -24.188 4.75 1 83.62 384 THR A O 1
ATOM 3008 N N . THR A 1 385 ? 7.402 -25.781 3.48 1 76.88 385 THR A N 1
ATOM 3009 C CA . THR A 1 385 ? 7.797 -26.734 4.512 1 76.88 385 THR A CA 1
ATOM 3010 C C . THR A 1 385 ? 9.312 -26.922 4.52 1 76.88 385 THR A C 1
ATOM 3012 O O . THR A 1 385 ? 10 -26.469 3.602 1 76.88 385 THR A O 1
ATOM 3015 N N . VAL A 1 386 ? 9.82 -27.438 5.551 1 73 386 VAL A N 1
ATOM 3016 C CA . VAL A 1 386 ? 11.25 -27.641 5.75 1 73 386 VAL A CA 1
ATOM 3017 C C . VAL A 1 386 ? 11.812 -28.5 4.625 1 73 386 VAL A C 1
ATOM 3019 O O . VAL A 1 386 ? 13 -28.406 4.285 1 73 386 VAL A O 1
ATOM 3022 N N . ASP A 1 387 ? 10.992 -29.266 4.047 1 71.38 387 ASP A N 1
ATOM 3023 C CA . ASP A 1 387 ? 11.422 -30.172 2.98 1 71.38 387 ASP A CA 1
ATOM 3024 C C . ASP A 1 387 ? 11.469 -29.438 1.638 1 71.38 387 ASP A C 1
ATOM 3026 O O . ASP A 1 387 ? 12.078 -29.938 0.683 1 71.38 387 ASP A O 1
ATOM 3030 N N . ASP A 1 388 ? 10.852 -28.312 1.676 1 78.62 388 ASP A N 1
ATOM 3031 C CA . ASP A 1 388 ? 10.844 -27.562 0.429 1 78.62 388 ASP A CA 1
ATOM 3032 C C . ASP A 1 388 ? 12.125 -26.734 0.282 1 78.62 388 ASP A C 1
ATOM 3034 O O . ASP A 1 388 ? 12.383 -25.828 1.074 1 78.62 388 ASP A O 1
ATOM 3038 N N . THR A 1 389 ? 12.914 -27.062 -0.698 1 83.19 389 THR A N 1
ATOM 3039 C CA . THR A 1 389 ? 14.172 -26.375 -0.943 1 83.19 389 THR A CA 1
ATOM 3040 C C . THR A 1 389 ? 14.086 -25.531 -2.223 1 83.19 389 THR A C 1
ATOM 3042 O O . THR A 1 389 ? 13.227 -25.781 -3.068 1 83.19 389 THR A O 1
ATOM 3045 N N . LEU A 1 390 ? 14.828 -24.547 -2.264 1 90.5 390 LEU A N 1
ATOM 3046 C CA . LEU A 1 390 ? 14.969 -23.797 -3.506 1 90.5 390 LEU A CA 1
ATOM 3047 C C . LEU A 1 390 ? 15.758 -24.594 -4.539 1 90.5 390 LEU A C 1
ATOM 3049 O O . LEU A 1 390 ? 16.984 -24.703 -4.445 1 90.5 390 LEU A O 1
ATOM 3053 N N . THR A 1 391 ? 15.055 -25.125 -5.555 1 90.25 391 THR A N 1
ATOM 3054 C CA . THR A 1 391 ? 15.664 -25.922 -6.613 1 90.25 391 THR A CA 1
ATOM 3055 C C . THR A 1 391 ? 15.914 -25.062 -7.855 1 90.25 391 THR A C 1
ATOM 3057 O O . THR A 1 391 ? 15.031 -24.344 -8.312 1 90.25 391 THR A O 1
ATOM 3060 N N . TYR A 1 392 ? 17.078 -25.188 -8.383 1 90.19 392 TYR A N 1
ATOM 3061 C CA . TYR A 1 392 ? 17.453 -24.344 -9.516 1 90.19 392 TYR A CA 1
ATOM 3062 C C . TYR A 1 392 ? 17.156 -25.062 -10.836 1 90.19 392 TYR A C 1
ATOM 3064 O O . TYR A 1 392 ? 17.328 -26.281 -10.945 1 90.19 392 TYR A O 1
ATOM 3072 N N . TRP A 1 393 ? 16.688 -24.344 -11.828 1 90.81 393 TRP A N 1
ATOM 3073 C CA . TRP A 1 393 ? 16.297 -24.859 -13.141 1 90.81 393 TRP A CA 1
ATOM 3074 C C . TRP A 1 393 ? 16.844 -23.969 -14.258 1 90.81 393 TRP A C 1
ATOM 3076 O O . TRP A 1 393 ? 16.859 -22.75 -14.125 1 90.81 393 TRP A O 1
ATOM 3086 N N . PRO A 1 394 ? 17.281 -24.547 -15.344 1 91.56 394 PRO A N 1
ATOM 3087 C CA . PRO A 1 394 ? 17.594 -23.719 -16.5 1 91.56 394 PRO A CA 1
ATOM 3088 C C . PRO A 1 394 ? 16.375 -23.031 -17.109 1 91.56 394 PRO A C 1
ATOM 3090 O O . PRO A 1 394 ? 15.289 -23.625 -17.141 1 91.56 394 PRO A O 1
ATOM 3093 N N . LEU A 1 395 ? 16.594 -21.875 -17.531 1 93.75 395 LEU A N 1
ATOM 3094 C CA . LEU A 1 395 ? 15.508 -21.125 -18.141 1 93.75 395 LEU A CA 1
ATOM 3095 C C . LEU A 1 395 ? 15.555 -21.25 -19.672 1 93.75 395 LEU A C 1
ATOM 3097 O O . LEU A 1 395 ? 16.625 -21.391 -20.25 1 93.75 395 LEU A O 1
ATOM 3101 N N . PHE A 1 396 ? 14.336 -21.203 -20.172 1 93.81 396 PHE A N 1
ATOM 3102 C CA . PHE A 1 396 ? 14.172 -21.172 -21.625 1 93.81 396 PHE A CA 1
ATOM 3103 C C . PHE A 1 396 ? 14.797 -22.406 -22.25 1 93.81 396 PHE A C 1
ATOM 3105 O O . PHE A 1 396 ? 14.703 -23.516 -21.703 1 93.81 396 PHE A O 1
ATOM 3112 N N . ASP A 1 397 ? 15.203 -22.422 -23.469 1 84.06 397 ASP A N 1
ATOM 3113 C CA . ASP A 1 397 ? 15.773 -23.547 -24.203 1 84.06 397 ASP A CA 1
ATOM 3114 C C . ASP A 1 397 ? 17.297 -23.562 -24.094 1 84.06 397 ASP A C 1
ATOM 3116 O O . ASP A 1 397 ? 17.984 -24.109 -24.953 1 84.06 397 ASP A O 1
ATOM 3120 N N . GLU A 1 398 ? 17.703 -22.922 -22.953 1 78.75 398 GLU A N 1
ATOM 3121 C CA . GLU A 1 398 ? 19.141 -22.812 -22.812 1 78.75 398 GLU A CA 1
ATOM 3122 C C . GLU A 1 398 ? 19.688 -23.906 -21.891 1 78.75 398 GLU A C 1
ATOM 3124 O O . GLU A 1 398 ? 19.156 -24.141 -20.812 1 78.75 398 GLU A O 1
ATOM 3129 N N . ASP A 1 399 ? 20.562 -24.656 -22.469 1 72.06 399 ASP A N 1
ATOM 3130 C CA . ASP A 1 399 ? 21.219 -25.656 -21.641 1 72.06 399 ASP A CA 1
ATOM 3131 C C . ASP A 1 399 ? 22.297 -25.031 -20.75 1 72.06 399 ASP A C 1
ATOM 3133 O O . ASP A 1 399 ? 22.859 -24 -21.094 1 72.06 399 ASP A O 1
ATOM 3137 N N . PRO A 1 400 ? 22.328 -25.531 -19.562 1 65.75 400 PRO A N 1
ATOM 3138 C CA . PRO A 1 400 ? 23.359 -24.984 -18.672 1 65.75 400 PRO A CA 1
ATOM 3139 C C . PRO A 1 400 ? 24.734 -24.906 -19.328 1 65.75 400 PRO A C 1
ATOM 3141 O O . PRO A 1 400 ? 25.078 -25.781 -20.141 1 65.75 400 PRO A O 1
ATOM 3144 N N . GLN A 1 401 ? 25.203 -23.703 -19.422 1 58.19 401 GLN A N 1
ATOM 3145 C CA . GLN A 1 401 ? 26.562 -23.578 -19.938 1 58.19 401 GLN A CA 1
ATOM 3146 C C . GLN A 1 401 ? 27.594 -23.953 -18.875 1 58.19 401 GLN A C 1
ATOM 3148 O O . GLN A 1 401 ? 27.641 -23.344 -17.812 1 58.19 401 GLN A O 1
ATOM 3153 N N . GLY A 1 402 ? 28.266 -24.828 -19.188 1 54.5 402 GLY A N 1
ATOM 3154 C CA . GLY A 1 402 ? 29.344 -25.297 -18.344 1 54.5 402 GLY A CA 1
ATOM 3155 C C . GLY A 1 402 ? 28.875 -26.141 -17.172 1 54.5 402 GLY A C 1
ATOM 3156 O O . GLY A 1 402 ? 27.844 -26.812 -17.266 1 54.5 402 GLY A O 1
ATOM 3157 N N . ASP A 1 403 ? 29.766 -26.188 -16.188 1 50.72 403 ASP A N 1
ATOM 3158 C CA . ASP A 1 403 ? 29.609 -27.078 -15.031 1 50.72 403 ASP A CA 1
ATOM 3159 C C . ASP A 1 403 ? 28.547 -26.547 -14.07 1 50.72 403 ASP A C 1
ATOM 3161 O O . ASP A 1 403 ? 28.219 -27.188 -13.07 1 50.72 403 ASP A O 1
ATOM 3165 N N . GLU A 1 404 ? 28.156 -25.203 -14.367 1 55.28 404 GLU A N 1
ATOM 3166 C CA . GLU A 1 404 ? 27.172 -24.719 -13.406 1 55.28 404 GLU A CA 1
ATOM 3167 C C . GLU A 1 404 ? 25.75 -24.922 -13.93 1 55.28 404 GLU A C 1
ATOM 3169 O O . GLU A 1 404 ? 25.406 -24.469 -15.023 1 55.28 404 GLU A O 1
ATOM 3174 N N . PRO A 1 405 ? 25.125 -25.891 -13.492 1 55.62 405 PRO A N 1
ATOM 3175 C CA . PRO A 1 405 ? 23.891 -26.344 -14.117 1 55.62 405 PRO A CA 1
ATOM 3176 C C . PRO A 1 405 ? 22.844 -25.234 -14.266 1 55.62 405 PRO A C 1
ATOM 3178 O O . PRO A 1 405 ? 22.016 -25.281 -15.18 1 55.62 405 PRO A O 1
ATOM 3181 N N . ALA A 1 406 ? 22.859 -24.078 -13.562 1 65 406 ALA A N 1
ATOM 3182 C CA . ALA A 1 406 ? 21.594 -23.359 -13.617 1 65 406 ALA A CA 1
ATOM 3183 C C . ALA A 1 406 ? 21.828 -21.859 -13.836 1 65 406 ALA A C 1
ATOM 3185 O O . ALA A 1 406 ? 20.891 -21.078 -13.875 1 65 406 ALA A O 1
ATOM 3186 N N . GLY A 1 407 ? 23.078 -21.5 -14.344 1 82.38 407 GLY A N 1
ATOM 3187 C CA . GLY A 1 407 ? 23.281 -20.078 -14.516 1 82.38 407 GLY A CA 1
ATOM 3188 C C . GLY A 1 407 ? 23.266 -19.641 -15.969 1 82.38 407 GLY A C 1
ATOM 3189 O O . GLY A 1 407 ? 23.719 -20.375 -16.844 1 82.38 407 GLY A O 1
ATOM 3190 N N . MET A 1 408 ? 22.641 -18.547 -16.297 1 88.69 408 MET A N 1
ATOM 3191 C CA . MET A 1 408 ? 22.609 -17.906 -17.625 1 88.69 408 MET A CA 1
ATOM 3192 C C . MET A 1 408 ? 23.344 -16.578 -17.594 1 88.69 408 MET A C 1
ATOM 3194 O O . MET A 1 408 ? 23.219 -15.812 -16.641 1 88.69 408 MET A O 1
ATOM 3198 N N . VAL A 1 409 ? 24.156 -16.375 -18.703 1 90.94 409 VAL A N 1
ATOM 3199 C CA . VAL A 1 409 ? 24.828 -15.078 -18.828 1 90.94 409 VAL A CA 1
ATOM 3200 C C . VAL A 1 409 ? 23.781 -13.961 -18.875 1 90.94 409 VAL A C 1
ATOM 3202 O O . VAL A 1 409 ? 22.75 -14.094 -19.516 1 90.94 409 VAL A O 1
ATOM 3205 N N . TYR A 1 410 ? 24.125 -12.938 -18.266 1 93.81 410 TYR A N 1
ATOM 3206 C CA . TYR A 1 410 ? 23.188 -11.836 -18.031 1 93.81 410 TYR A CA 1
ATOM 3207 C C . TYR A 1 410 ? 22.641 -11.312 -19.359 1 93.81 410 TYR A C 1
ATOM 3209 O O . TYR A 1 410 ? 21.422 -11.148 -19.5 1 93.81 410 TYR A O 1
ATOM 3217 N N . ASP A 1 411 ? 23.453 -11.031 -20.297 1 92.75 411 ASP A N 1
ATOM 3218 C CA . ASP A 1 411 ? 23.016 -10.477 -21.578 1 92.75 411 ASP A CA 1
ATOM 3219 C C . ASP A 1 411 ? 22.078 -11.453 -22.297 1 92.75 411 ASP A C 1
ATOM 3221 O O . ASP A 1 411 ? 21.094 -11.031 -22.922 1 92.75 411 ASP A O 1
ATOM 3225 N N . ARG A 1 412 ? 22.422 -12.734 -22.234 1 93.38 412 ARG A N 1
ATOM 3226 C CA . ARG A 1 412 ? 21.578 -13.75 -22.859 1 93.38 412 ARG A CA 1
ATOM 3227 C C . ARG A 1 412 ? 20.234 -13.836 -22.172 1 93.38 412 ARG A C 1
ATOM 3229 O O . ARG A 1 412 ? 19.203 -13.969 -22.828 1 93.38 412 ARG A O 1
ATOM 3236 N N . PHE A 1 413 ? 20.25 -13.789 -20.906 1 95.69 413 PHE A N 1
ATOM 3237 C CA . PHE A 1 413 ? 19.031 -13.7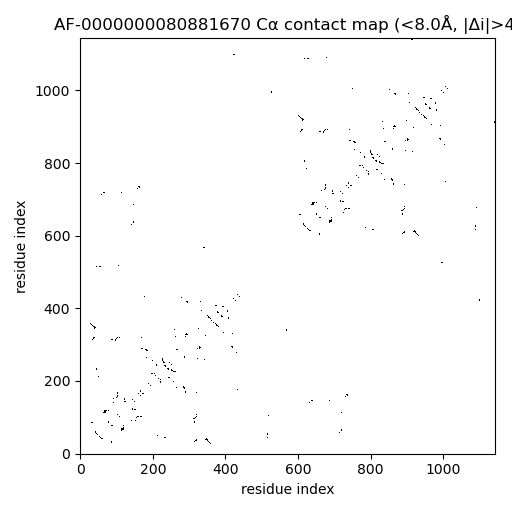73 -20.125 1 95.69 413 PHE A CA 1
ATOM 3238 C C . PHE A 1 413 ? 18.125 -12.617 -20.547 1 95.69 413 PHE A C 1
ATOM 3240 O O . PHE A 1 413 ? 16.938 -12.82 -20.797 1 95.69 413 PHE A O 1
ATOM 3247 N N . LEU A 1 414 ? 18.656 -11.383 -20.641 1 96.56 414 LEU A N 1
ATOM 3248 C CA . LEU A 1 414 ? 17.859 -10.211 -21.016 1 96.56 414 LEU A CA 1
ATOM 3249 C C . LEU A 1 414 ? 17.312 -10.336 -22.422 1 96.56 414 LEU A C 1
ATOM 3251 O O . LEU A 1 414 ? 16.203 -9.914 -22.703 1 96.56 414 LEU A O 1
ATOM 3255 N N . GLU A 1 415 ? 18.156 -10.891 -23.281 1 95.94 415 GLU A N 1
ATOM 3256 C CA . GLU A 1 415 ? 17.688 -11.125 -24.641 1 95.94 415 GLU A CA 1
ATOM 3257 C C . GLU A 1 415 ? 16.469 -12.031 -24.656 1 95.94 415 GLU A C 1
ATOM 3259 O O . GLU A 1 415 ? 15.477 -11.734 -25.344 1 95.94 415 GLU A O 1
ATOM 3264 N N . LYS A 1 416 ? 16.547 -13.164 -23.938 1 96.38 416 LYS A N 1
ATOM 3265 C CA . LYS A 1 416 ? 15.43 -14.102 -23.875 1 96.38 416 LYS A CA 1
ATOM 3266 C C . LYS A 1 416 ? 14.219 -13.469 -23.203 1 96.38 416 LYS A C 1
ATOM 3268 O O . LYS A 1 416 ? 13.094 -13.609 -23.688 1 96.38 416 LYS A O 1
ATOM 3273 N N . MET A 1 417 ? 14.445 -12.734 -22.141 1 97.62 417 MET A N 1
ATOM 3274 C CA . MET A 1 417 ? 13.359 -12.039 -21.453 1 97.62 417 MET A CA 1
ATOM 3275 C C . MET A 1 417 ? 12.688 -11.023 -22.375 1 97.62 417 MET A C 1
ATOM 3277 O O . MET A 1 417 ? 11.461 -10.914 -22.391 1 97.62 417 MET A O 1
ATOM 3281 N N . ASP A 1 418 ? 13.43 -10.352 -23.109 1 96.19 418 ASP A N 1
ATOM 3282 C CA . ASP A 1 418 ? 12.898 -9.312 -23.984 1 96.19 418 ASP A CA 1
ATOM 3283 C C . ASP A 1 418 ? 12.008 -9.914 -25.062 1 96.19 418 ASP A C 1
ATOM 3285 O O . ASP A 1 418 ? 11.094 -9.25 -25.562 1 96.19 418 ASP A O 1
ATOM 3289 N N . THR A 1 419 ? 12.25 -11.141 -25.422 1 95.81 419 THR A N 1
ATOM 3290 C CA . THR A 1 419 ? 11.461 -11.797 -26.453 1 95.81 419 THR A CA 1
ATOM 3291 C C . THR A 1 419 ? 10.078 -12.156 -25.922 1 95.81 419 THR A C 1
ATOM 3293 O O . THR A 1 419 ? 9.109 -12.203 -26.688 1 95.81 419 THR A O 1
ATOM 3296 N N . VAL A 1 420 ? 9.977 -12.328 -24.641 1 97.12 420 VAL A N 1
ATOM 3297 C CA . VAL A 1 420 ? 8.727 -12.891 -24.141 1 97.12 420 VAL A CA 1
ATOM 3298 C C . VAL A 1 420 ? 7.992 -11.852 -23.297 1 97.12 420 VAL A C 1
ATOM 3300 O O . VAL A 1 420 ? 6.828 -12.039 -22.953 1 97.12 420 VAL A O 1
ATOM 3303 N N . SER A 1 421 ? 8.555 -10.688 -22.984 1 97.81 421 SER A N 1
ATOM 3304 C CA . SER A 1 421 ? 8.055 -9.797 -21.938 1 97.81 421 SER A CA 1
ATOM 3305 C C . SER A 1 421 ? 7.195 -8.68 -22.531 1 97.81 421 SER A C 1
ATOM 3307 O O . SER A 1 421 ? 7.316 -8.367 -23.719 1 97.81 421 SER A O 1
ATOM 3309 N N . ILE A 1 422 ? 6.289 -8.234 -21.719 1 96.62 422 ILE A N 1
ATOM 3310 C CA . ILE A 1 422 ? 5.68 -6.926 -21.906 1 96.62 422 ILE A CA 1
ATOM 3311 C C . ILE A 1 422 ? 6.602 -5.84 -21.359 1 96.62 422 ILE A C 1
ATOM 3313 O O . ILE A 1 422 ? 7.008 -5.898 -20.203 1 96.62 422 ILE A O 1
ATOM 3317 N N . LYS A 1 423 ? 6.82 -4.809 -22.125 1 94.25 423 LYS A N 1
ATOM 3318 C CA . LYS A 1 423 ? 7.914 -3.902 -21.781 1 94.25 423 LYS A CA 1
ATOM 3319 C C . LYS A 1 423 ? 7.383 -2.539 -21.344 1 94.25 423 LYS A C 1
ATOM 3321 O O . LYS A 1 423 ? 8.125 -1.721 -20.797 1 94.25 423 LYS A O 1
ATOM 3326 N N . SER A 1 424 ? 6.105 -2.295 -21.562 1 93.12 424 SER A N 1
ATOM 3327 C CA . SER A 1 424 ? 5.535 -1.002 -21.188 1 93.12 424 SER A CA 1
ATOM 3328 C C . SER A 1 424 ? 4.043 -1.117 -20.906 1 93.12 424 SER A C 1
ATOM 3330 O O . SER A 1 424 ? 3.404 -2.096 -21.297 1 93.12 424 SER A O 1
ATOM 3332 N N . VAL A 1 425 ? 3.59 -0.108 -20.234 1 94 425 VAL A N 1
ATOM 3333 C CA . VAL A 1 425 ? 2.158 -0.035 -19.969 1 94 425 VAL A CA 1
ATOM 3334 C C . VAL A 1 425 ? 1.391 0.044 -21.281 1 94 425 VAL A C 1
ATOM 3336 O O . VAL A 1 425 ? 0.353 -0.604 -21.453 1 94 425 VAL A O 1
ATOM 3339 N N . GLY A 1 426 ? 1.903 0.835 -22.234 1 92.94 426 GLY A N 1
ATOM 3340 C CA . GLY A 1 426 ? 1.281 0.935 -23.547 1 92.94 426 GLY A CA 1
ATOM 3341 C C . GLY A 1 426 ? 1.194 -0.396 -24.266 1 92.94 426 GLY A C 1
ATOM 3342 O O . GLY A 1 426 ? 0.17 -0.712 -24.875 1 92.94 426 GLY A O 1
ATOM 3343 N N . GLN A 1 427 ? 2.266 -1.17 -24.188 1 94.62 427 GLN A N 1
ATOM 3344 C CA . GLN A 1 427 ? 2.246 -2.49 -24.812 1 94.62 427 GLN A CA 1
ATOM 3345 C C . GLN A 1 427 ? 1.213 -3.395 -24.141 1 94.62 427 GLN A C 1
ATOM 3347 O O . GLN A 1 427 ? 0.516 -4.152 -24.828 1 94.62 427 GLN A O 1
ATOM 3352 N N . TRP A 1 428 ? 1.138 -3.348 -22.844 1 96 428 TRP A N 1
ATOM 3353 C CA . TRP A 1 428 ? 0.122 -4.125 -22.141 1 96 428 TRP A CA 1
ATOM 3354 C C . TRP A 1 428 ? -1.277 -3.752 -22.625 1 96 428 TRP A C 1
ATOM 3356 O O . TRP A 1 428 ? -2.111 -4.625 -22.859 1 96 428 TRP A O 1
ATOM 3366 N N . CYS A 1 429 ? -1.539 -2.451 -22.719 1 93.62 429 CYS A N 1
ATOM 3367 C CA . CYS A 1 429 ? -2.838 -1.978 -23.188 1 93.62 429 CYS A CA 1
ATOM 3368 C C . CYS A 1 429 ? -3.162 -2.539 -24.562 1 93.62 429 CYS A C 1
ATOM 3370 O O . CYS A 1 429 ? -4.281 -2.996 -24.797 1 93.62 429 CYS A O 1
ATOM 3372 N N . SER A 1 430 ? -2.164 -2.572 -25.391 1 93.25 430 SER A N 1
ATOM 3373 C CA . SER A 1 430 ? -2.355 -3.041 -26.766 1 93.25 430 SER A CA 1
ATOM 3374 C C . SER A 1 430 ? -2.586 -4.547 -26.812 1 93.25 430 SER A C 1
ATOM 3376 O O . SER A 1 430 ? -3.562 -5.016 -27.391 1 93.25 430 SER A O 1
ATOM 3378 N N . VAL A 1 431 ? -1.731 -5.285 -26.109 1 95.31 431 VAL A N 1
ATOM 3379 C CA . VAL A 1 431 ? -1.799 -6.738 -26.203 1 95.31 431 VAL A CA 1
ATOM 3380 C C . VAL A 1 431 ? -3.061 -7.242 -25.516 1 95.31 431 VAL A C 1
ATOM 3382 O O . VAL A 1 431 ? -3.537 -8.344 -25.797 1 95.31 431 VAL A O 1
ATOM 3385 N N . CYS A 1 432 ? -3.615 -6.426 -24.641 1 94.94 432 CYS A N 1
ATOM 3386 C CA . CYS A 1 432 ? -4.805 -6.816 -23.891 1 94.94 432 CYS A CA 1
ATOM 3387 C C . CYS A 1 432 ? -6.062 -6.234 -24.516 1 94.94 432 CYS A C 1
ATOM 3389 O O . CYS A 1 432 ? -7.18 -6.605 -24.156 1 94.94 432 CYS A O 1
ATOM 3391 N N . SER A 1 433 ? -5.914 -5.367 -25.469 1 93.06 433 SER A N 1
ATOM 3392 C CA . SER A 1 433 ? -7.062 -4.602 -25.953 1 93.06 433 SER A CA 1
ATOM 3393 C C . SER A 1 433 ? -7.887 -4.055 -24.797 1 93.06 433 SER A C 1
ATOM 3395 O O . SER A 1 433 ? -9.102 -4.266 -24.734 1 93.06 433 SER A O 1
ATOM 3397 N N . SER A 1 434 ? -7.184 -3.455 -23.844 1 90.94 434 SER A N 1
ATOM 3398 C CA . SER A 1 434 ? -7.816 -3.031 -22.609 1 90.94 434 SER A CA 1
ATOM 3399 C C . SER A 1 434 ? -8.508 -1.682 -22.766 1 90.94 434 SER A C 1
ATOM 3401 O O . SER A 1 434 ? -8.016 -0.807 -23.484 1 90.94 434 SER A O 1
ATOM 3403 N N . GLN A 1 435 ? -9.672 -1.562 -21.984 1 85.75 435 GLN A N 1
ATOM 3404 C CA . GLN A 1 435 ? -10.422 -0.314 -22.047 1 85.75 435 GLN A CA 1
ATOM 3405 C C . GLN A 1 435 ? -10.383 0.418 -20.703 1 85.75 435 GLN A C 1
ATOM 3407 O O . GLN A 1 435 ? -11.227 1.271 -20.438 1 85.75 435 GLN A O 1
ATOM 3412 N N . VAL A 1 436 ? -9.445 -0.028 -19.906 1 87.06 436 VAL A N 1
ATOM 3413 C CA . VAL A 1 436 ? -9.297 0.681 -18.641 1 87.06 436 VAL A CA 1
ATOM 3414 C C . VAL A 1 436 ? -8.883 2.127 -18.891 1 87.06 436 VAL A C 1
ATOM 3416 O O . VAL A 1 436 ? -8.305 2.434 -19.938 1 87.06 436 VAL A O 1
ATOM 3419 N N . ASP A 1 437 ? -9.031 3.047 -18 1 84.06 437 ASP A N 1
ATOM 3420 C CA . ASP A 1 437 ? -8.953 4.484 -18.234 1 84.06 437 ASP A CA 1
ATOM 3421 C C . ASP A 1 437 ? -7.559 4.887 -18.703 1 84.06 437 ASP A C 1
ATOM 3423 O O . ASP A 1 437 ? -7.422 5.68 -19.641 1 84.06 437 ASP A O 1
ATOM 3427 N N . PHE A 1 438 ? -6.523 4.328 -18.156 1 88.62 438 PHE A N 1
ATOM 3428 C CA . PHE A 1 438 ? -5.188 4.762 -18.547 1 88.62 438 PHE A CA 1
ATOM 3429 C C . PHE A 1 438 ? -4.812 4.211 -19.906 1 88.62 438 PHE A C 1
ATOM 3431 O O . PHE A 1 438 ? -3.84 4.656 -20.531 1 88.62 438 PHE A O 1
ATOM 3438 N N . CYS A 1 439 ? -5.535 3.236 -20.391 1 89.38 439 CYS A N 1
ATOM 3439 C CA . CYS A 1 439 ? -5.305 2.707 -21.734 1 89.38 439 CYS A CA 1
ATOM 3440 C C . CYS A 1 439 ? -6.059 3.518 -22.781 1 89.38 439 CYS A C 1
ATOM 3442 O O . CYS A 1 439 ? -5.719 3.486 -23.969 1 89.38 439 CYS A O 1
ATOM 3444 N N . LYS A 1 440 ? -7.188 4.141 -22.531 1 79.62 440 LYS A N 1
ATOM 3445 C CA . LYS A 1 440 ? -7.957 4.957 -23.453 1 79.62 440 LYS A CA 1
ATOM 3446 C C . LYS A 1 440 ? -7.164 6.184 -23.906 1 79.62 440 LYS A C 1
ATOM 3448 O O . LYS A 1 440 ? -7.293 6.633 -25.047 1 79.62 440 LYS A O 1
ATOM 3453 N N . THR A 1 441 ? -6.496 6.781 -23.141 1 62.47 441 THR A N 1
ATOM 3454 C CA . THR A 1 441 ? -5.734 7.992 -23.438 1 62.47 441 THR A CA 1
ATOM 3455 C C . THR A 1 441 ? -4.535 7.672 -24.312 1 62.47 441 THR A C 1
ATOM 3457 O O . THR A 1 441 ? -4.094 8.516 -25.109 1 62.47 441 THR A O 1
ATOM 3460 N N . ASN A 1 442 ? -4.07 6.465 -24.391 1 49.12 442 ASN A N 1
ATOM 3461 C CA . ASN A 1 442 ? -2.906 6.055 -25.172 1 49.12 442 ASN A CA 1
ATOM 3462 C C . ASN A 1 442 ? -3.293 5.641 -26.578 1 49.12 442 ASN A C 1
ATOM 3464 O O . ASN A 1 442 ? -2.449 5.625 -27.484 1 49.12 442 ASN A O 1
ATOM 3468 N N . GLY A 1 443 ? -4.465 5.266 -27.078 1 43.53 443 GLY A N 1
ATOM 3469 C CA . GLY A 1 443 ? -4.891 4.719 -28.359 1 43.53 443 GLY A CA 1
ATOM 3470 C C . GLY A 1 443 ? -4.977 5.766 -29.453 1 43.53 443 GLY A C 1
ATOM 3471 O O . GLY A 1 443 ? -4.879 5.445 -30.641 1 43.53 443 GLY A O 1
ATOM 3472 N N . ASN A 1 444 ? -5.734 6.906 -29.406 1 37.22 444 ASN A N 1
ATOM 3473 C CA . ASN A 1 444 ? -6.191 7.52 -30.641 1 37.22 444 ASN A CA 1
ATOM 3474 C C . ASN A 1 444 ? -5.031 8.102 -31.438 1 37.22 444 ASN A C 1
ATOM 3476 O O . ASN A 1 444 ? -5.242 8.852 -32.406 1 37.22 444 ASN A O 1
ATOM 3480 N N . GLY A 1 445 ? -3.869 8.25 -31.141 1 33.56 445 GLY A N 1
ATOM 3481 C CA . GLY A 1 445 ? -3.021 9.016 -32.031 1 33.56 445 GLY A CA 1
ATOM 3482 C C . GLY A 1 445 ? -2.672 8.258 -33.312 1 33.56 445 GLY A C 1
ATOM 3483 O O . GLY A 1 445 ? -2.135 8.828 -34.25 1 33.56 445 GLY A O 1
ATOM 3484 N N . ASN A 1 446 ? -2.342 6.969 -33.406 1 30.31 446 ASN A N 1
ATOM 3485 C CA . ASN A 1 446 ? -1.632 6.562 -34.625 1 30.31 446 ASN A CA 1
ATOM 3486 C C . ASN A 1 446 ? -2.594 6.301 -35.781 1 30.31 446 ASN A C 1
ATOM 3488 O O . ASN A 1 446 ? -2.227 5.656 -36.75 1 30.31 446 ASN A O 1
ATOM 3492 N N . SER A 1 447 ? -3.871 6.297 -35.781 1 30.11 447 SER A N 1
ATOM 3493 C CA . SER A 1 447 ? -4.426 6.012 -37.094 1 30.11 447 SER A CA 1
ATOM 3494 C C . SER A 1 447 ? -4.332 7.23 -38.031 1 30.11 447 SER A C 1
ATOM 3496 O O . SER A 1 447 ? -5.352 7.828 -38.375 1 30.11 447 SER A O 1
ATOM 3498 N N . GLY A 1 448 ? -3.424 8.156 -37.906 1 27.41 448 GLY A N 1
ATOM 3499 C CA . GLY A 1 448 ? -3.357 9.156 -38.938 1 27.41 448 GLY A CA 1
ATOM 3500 C C . GLY A 1 448 ? -2.855 8.609 -40.281 1 27.41 448 GLY A C 1
ATOM 3501 O O . GLY A 1 448 ? -1.661 8.688 -40.562 1 27.41 448 GLY A O 1
ATOM 3502 N N . GLN A 1 449 ? -3.266 7.449 -40.875 1 25.84 449 GLN A N 1
ATOM 3503 C CA . GLN A 1 449 ? -3.039 7.297 -42.312 1 25.84 449 GLN A CA 1
ATOM 3504 C C . GLN A 1 449 ? -3.582 8.5 -43.062 1 25.84 449 GLN A C 1
ATOM 3506 O O . GLN A 1 449 ? -4.734 8.891 -42.906 1 25.84 449 GLN A O 1
ATOM 3511 N N . PRO A 1 450 ? -2.66 9.328 -43.562 1 25.69 450 PRO A N 1
ATOM 3512 C CA . PRO A 1 450 ? -3.125 10.258 -44.594 1 25.69 450 PRO A CA 1
ATOM 3513 C C . PRO A 1 450 ? -3.887 9.562 -45.719 1 25.69 450 PRO A C 1
ATOM 3515 O O . PRO A 1 450 ? -3.422 8.555 -46.25 1 25.69 450 PRO A O 1
ATOM 3518 N N . SER A 1 451 ? -5.207 9.5 -45.75 1 23.83 451 SER A N 1
ATOM 3519 C CA . SER A 1 451 ? -6.066 9.117 -46.875 1 23.83 451 SER A CA 1
ATOM 3520 C C . SER A 1 451 ? -5.699 9.891 -48.156 1 23.83 451 SER A C 1
ATOM 3522 O O . SER A 1 451 ? -6.035 11.07 -48.281 1 23.83 451 SER A O 1
ATOM 3524 N N . ASN A 1 452 ? -4.434 9.922 -48.594 1 22.7 452 ASN A N 1
ATOM 3525 C CA . ASN A 1 452 ? -4.324 10.391 -49.969 1 22.7 452 ASN A CA 1
ATOM 3526 C C . ASN A 1 452 ? -5.137 9.516 -50.906 1 22.7 452 ASN A C 1
ATOM 3528 O O . ASN A 1 452 ? -4.816 8.344 -51.125 1 22.7 452 ASN A O 1
ATOM 3532 N N . SER A 1 453 ? -6.457 9.711 -50.938 1 21.36 453 SER A N 1
ATOM 3533 C CA . SER A 1 453 ? -7.438 9.172 -51.875 1 21.36 453 SER A CA 1
ATOM 3534 C C . SER A 1 453 ? -7.078 9.523 -53.312 1 21.36 453 SER A C 1
ATOM 3536 O O . SER A 1 453 ? -7.168 10.688 -53.688 1 21.36 453 SER A O 1
ATOM 3538 N N . PRO A 1 454 ? -5.918 9.094 -53.938 1 25.31 454 PRO A N 1
ATOM 3539 C CA . PRO A 1 454 ? -6.133 9.289 -55.375 1 25.31 454 PRO A CA 1
ATOM 3540 C C . PRO A 1 454 ? -7.41 8.625 -55.875 1 25.31 454 PRO A C 1
ATOM 3542 O O . PRO A 1 454 ? -7.844 7.609 -55.312 1 25.31 454 PRO A O 1
ATOM 3545 N N . VAL A 1 455 ? -8.359 9.406 -56.562 1 24.67 455 VAL A N 1
ATOM 3546 C CA . VAL A 1 455 ? -9.672 9.102 -57.125 1 24.67 455 VAL A CA 1
ATOM 3547 C C . VAL A 1 455 ? -9.539 7.957 -58.125 1 24.67 455 VAL A C 1
ATOM 3549 O O . VAL A 1 455 ? -10.508 7.621 -58.812 1 24.67 455 VAL A O 1
ATOM 3552 N N . THR A 1 456 ? -8.305 7.375 -58.344 1 23.45 456 THR A N 1
ATOM 3553 C CA . THR A 1 456 ? -8.492 6.551 -59.531 1 23.45 456 THR A CA 1
ATOM 3554 C C . THR A 1 456 ? -9.492 5.434 -59.281 1 23.45 456 THR A C 1
ATOM 3556 O O . THR A 1 456 ? -9.57 4.914 -58.156 1 23.45 456 THR A O 1
ATOM 3559 N N . SER A 1 457 ? -10.539 5.195 -60.219 1 23.91 457 SER A N 1
ATOM 3560 C CA . SER A 1 457 ? -11.781 4.445 -60.406 1 23.91 457 SER A CA 1
ATOM 3561 C C . SER A 1 457 ? -11.562 2.951 -60.219 1 23.91 457 SER A C 1
ATOM 3563 O O . SER A 1 457 ? -12.516 2.17 -60.25 1 23.91 457 SER A O 1
ATOM 3565 N N . GLY A 1 458 ? -10.273 2.455 -60.25 1 24.14 458 GLY A N 1
ATOM 3566 C CA . GLY A 1 458 ? -10.484 1.065 -60.625 1 24.14 458 GLY A CA 1
ATOM 3567 C C . GLY A 1 458 ? -11.203 0.263 -59.562 1 24.14 458 GLY A C 1
ATOM 3568 O O . GLY A 1 458 ? -11.312 0.701 -58.406 1 24.14 458 GLY A O 1
ATOM 3569 N N . PRO A 1 459 ? -11.945 -0.947 -59.938 1 27.58 459 PRO A N 1
ATOM 3570 C CA . PRO A 1 459 ? -12.898 -1.749 -59.156 1 27.58 459 PRO A CA 1
ATOM 3571 C C . PRO A 1 459 ? -12.32 -2.238 -57.844 1 27.58 459 PRO A C 1
ATOM 3573 O O . PRO A 1 459 ? -11.312 -2.953 -57.812 1 27.58 459 PRO A O 1
ATOM 3576 N N . ASP A 1 460 ? -12.023 -1.26 -56.938 1 25.53 460 ASP A N 1
ATOM 3577 C CA . ASP A 1 460 ? -11.195 -1.469 -55.75 1 25.53 460 ASP A CA 1
ATOM 3578 C C . ASP A 1 460 ? -11.797 -2.547 -54.844 1 25.53 460 ASP A C 1
ATOM 3580 O O . ASP A 1 460 ? -12.953 -2.445 -54.438 1 25.53 460 ASP A O 1
ATOM 3584 N N . GLY A 1 461 ? -11.312 -3.799 -55.031 1 23.11 461 GLY A N 1
ATOM 3585 C CA . GLY A 1 461 ? -11.703 -4.992 -54.312 1 23.11 461 GLY A CA 1
ATOM 3586 C C . GLY A 1 461 ? -11.75 -4.781 -52.812 1 23.11 461 GLY A C 1
ATOM 3587 O O . GLY A 1 461 ? -11.062 -3.908 -52.281 1 23.11 461 GLY A O 1
ATOM 3588 N N . GLY A 1 462 ? -12.906 -5.184 -52.219 1 25.22 462 GLY A N 1
ATOM 3589 C CA . GLY A 1 462 ? -13.578 -5.062 -50.938 1 25.22 462 GLY A CA 1
ATOM 3590 C C . GLY A 1 462 ? -12.727 -5.504 -49.75 1 25.22 462 GLY A C 1
ATOM 3591 O O . GLY A 1 462 ? -12.469 -6.695 -49.594 1 25.22 462 GLY A O 1
ATOM 3592 N N . LYS A 1 463 ? -11.555 -4.777 -49.531 1 26.25 463 LYS A N 1
ATOM 3593 C CA . LYS A 1 463 ? -10.828 -5.211 -48.344 1 26.25 463 LYS A CA 1
ATOM 3594 C C . LYS A 1 463 ? -11.758 -5.305 -47.125 1 26.25 463 LYS A C 1
ATOM 3596 O O . LYS A 1 463 ? -12.367 -4.309 -46.719 1 26.25 463 LYS A O 1
ATOM 3601 N N . LYS A 1 464 ? -12.32 -6.508 -46.938 1 26.31 464 LYS A N 1
ATOM 3602 C CA . LYS A 1 464 ? -13.125 -6.918 -45.781 1 26.31 464 LYS A CA 1
ATOM 3603 C C . LYS A 1 464 ? -12.414 -6.59 -44.469 1 26.31 464 LYS A C 1
ATOM 3605 O O . LYS A 1 464 ? -11.43 -7.238 -44.125 1 26.31 464 LYS A O 1
ATOM 3610 N N . ARG A 1 465 ? -12.258 -5.324 -44.125 1 26.25 465 ARG A N 1
ATOM 3611 C CA . ARG A 1 465 ? -11.828 -4.961 -42.781 1 26.25 465 ARG A CA 1
ATOM 3612 C C . ARG A 1 465 ? -12.57 -5.773 -41.75 1 26.25 465 ARG A C 1
ATOM 3614 O O . ARG A 1 465 ? -13.805 -5.84 -41.75 1 26.25 465 ARG A O 1
ATOM 3621 N N . MET A 1 466 ? -11.93 -6.777 -41.375 1 25.05 466 MET A N 1
ATOM 3622 C CA . MET A 1 466 ? -12.422 -7.578 -40.25 1 25.05 466 MET A CA 1
ATOM 3623 C C . MET A 1 466 ? -13.016 -6.688 -39.156 1 25.05 466 MET A C 1
ATOM 3625 O O . MET A 1 466 ? -12.336 -5.793 -38.656 1 25.05 466 MET A O 1
ATOM 3629 N N . ALA A 1 467 ? -14.32 -6.32 -39.281 1 26.44 467 ALA A N 1
ATOM 3630 C CA . ALA A 1 467 ? -15.203 -5.523 -38.438 1 26.44 467 ALA A CA 1
ATOM 3631 C C . ALA A 1 467 ? -15.086 -5.941 -37 1 26.44 467 ALA A C 1
ATOM 3633 O O . ALA A 1 467 ? -14.719 -7.078 -36.688 1 26.44 467 ALA A O 1
ATOM 3634 N N . PRO A 1 468 ? -15.312 -4.953 -36.094 1 32.03 468 PRO A N 1
ATOM 3635 C CA . PRO A 1 468 ? -15.406 -4.938 -34.625 1 32.03 468 PRO A CA 1
ATOM 3636 C C . PRO A 1 468 ? -16.266 -6.078 -34.062 1 32.03 468 PRO A C 1
ATOM 3638 O O . PRO A 1 468 ? -16.594 -6.09 -32.875 1 32.03 468 PRO A O 1
ATOM 3641 N N . ALA A 1 469 ? -16.734 -7.047 -34.906 1 30.36 469 ALA A N 1
ATOM 3642 C CA . ALA A 1 469 ? -17.766 -8.047 -34.656 1 30.36 469 ALA A CA 1
ATOM 3643 C C . ALA A 1 469 ? -17.312 -9.008 -33.562 1 30.36 469 ALA A C 1
ATOM 3645 O O . ALA A 1 469 ? -18.141 -9.742 -32.969 1 30.36 469 ALA A O 1
ATOM 3646 N N . VAL A 1 470 ? -16.094 -9.156 -33.406 1 29.53 470 VAL A N 1
ATOM 3647 C CA . VAL A 1 470 ? -15.727 -10.305 -32.594 1 29.53 470 VAL A CA 1
ATOM 3648 C C . VAL A 1 470 ? -16.078 -10.023 -31.125 1 29.53 470 VAL A C 1
ATOM 3650 O O . VAL A 1 470 ? -16.297 -10.953 -30.344 1 29.53 470 VAL A O 1
ATOM 3653 N N . ALA A 1 471 ? -16.219 -8.828 -30.688 1 31.89 471 ALA A N 1
ATOM 3654 C CA . ALA A 1 471 ? -16.469 -8.562 -29.266 1 31.89 471 ALA A CA 1
ATOM 3655 C C . ALA A 1 471 ? -17.859 -9.047 -28.859 1 31.89 471 ALA A C 1
ATOM 3657 O O . ALA A 1 471 ? -18.062 -9.523 -27.734 1 31.89 471 ALA A O 1
ATOM 3658 N N . GLY A 1 472 ? -18.875 -8.969 -29.703 1 31.06 472 GLY A N 1
ATOM 3659 C CA . GLY A 1 472 ? -20.281 -9.281 -29.453 1 31.06 472 GLY A CA 1
ATOM 3660 C C . GLY A 1 472 ? -20.547 -10.766 -29.297 1 31.06 472 GLY A C 1
ATOM 3661 O O . GLY A 1 472 ? -21.469 -11.172 -28.594 1 31.06 472 GLY A O 1
ATOM 3662 N N . ILE A 1 473 ? -19.938 -11.602 -30.109 1 30.58 473 ILE A N 1
ATOM 3663 C CA . ILE A 1 473 ? -20.297 -13.016 -30.203 1 30.58 473 ILE A CA 1
ATOM 3664 C C . ILE A 1 473 ? -19.906 -13.734 -28.906 1 30.58 473 ILE A C 1
ATOM 3666 O O . ILE A 1 473 ? -20.641 -14.602 -28.438 1 30.58 473 ILE A O 1
ATOM 3670 N N . ILE A 1 474 ? -18.891 -13.344 -28.312 1 32.22 474 ILE A N 1
ATOM 3671 C CA . ILE A 1 474 ? -18.438 -14.094 -27.141 1 32.22 474 ILE A CA 1
ATOM 3672 C C . ILE A 1 474 ? -19.422 -13.914 -26 1 32.22 474 ILE A C 1
ATOM 3674 O O . ILE A 1 474 ? -19.75 -14.883 -25.297 1 32.22 474 ILE A O 1
ATOM 3678 N N . GLY A 1 475 ? -20.078 -12.805 -25.875 1 34.22 475 GLY A N 1
ATOM 3679 C CA . GLY A 1 475 ? -21.141 -12.664 -24.906 1 34.22 475 GLY A CA 1
ATOM 3680 C C . GLY A 1 475 ? -22.312 -13.586 -25.172 1 34.22 475 GLY A C 1
ATOM 3681 O O . GLY A 1 475 ? -22.891 -14.148 -24.234 1 34.22 475 GLY A O 1
ATOM 3682 N N . ALA A 1 476 ? -22.641 -13.766 -26.469 1 35.41 476 ALA A N 1
ATOM 3683 C CA . ALA A 1 476 ? -23.797 -14.594 -26.828 1 35.41 476 ALA A CA 1
ATOM 3684 C C . ALA A 1 476 ? -23.516 -16.062 -26.547 1 35.41 476 ALA A C 1
ATOM 3686 O O . ALA A 1 476 ? -24.391 -16.797 -26.078 1 35.41 476 ALA A O 1
ATOM 3687 N N . ILE A 1 477 ? -22.375 -16.531 -26.844 1 33.91 477 ILE A N 1
ATOM 3688 C CA . ILE A 1 477 ? -22.109 -17.953 -26.625 1 33.91 477 ILE A CA 1
ATOM 3689 C C . ILE A 1 477 ? -22.031 -18.219 -25.125 1 33.91 477 ILE A C 1
ATOM 3691 O O . ILE A 1 477 ? -22.578 -19.219 -24.641 1 33.91 477 ILE A O 1
ATOM 3695 N N . ILE A 1 478 ? -21.5 -17.281 -24.406 1 35.75 478 ILE A N 1
ATOM 3696 C CA . ILE A 1 478 ? -21.516 -17.5 -22.969 1 35.75 478 ILE A CA 1
ATOM 3697 C C . ILE A 1 478 ? -22.953 -17.422 -22.453 1 35.75 478 ILE A C 1
ATOM 3699 O O . ILE A 1 478 ? -23.375 -18.25 -21.641 1 35.75 478 ILE A O 1
ATOM 3703 N N . MET A 1 479 ? -23.766 -16.562 -23 1 36.88 479 MET A N 1
ATOM 3704 C CA . MET A 1 479 ? -25.172 -16.578 -22.672 1 36.88 479 MET A CA 1
ATOM 3705 C C . MET A 1 479 ? -25.828 -17.875 -23.141 1 36.88 479 MET A C 1
ATOM 3707 O O . MET A 1 479 ? -26.672 -18.453 -22.438 1 36.88 479 MET A O 1
ATOM 3711 N N . LEU A 1 480 ? -25.453 -18.312 -24.297 1 37.25 480 LEU A N 1
ATOM 3712 C CA . LEU A 1 480 ? -26.062 -19.547 -24.766 1 37.25 480 LEU A CA 1
ATOM 3713 C C . LEU A 1 480 ? -25.625 -20.734 -23.922 1 37.25 480 LEU A C 1
ATOM 3715 O O . LEU A 1 480 ? -26.438 -21.609 -23.609 1 37.25 480 LEU A O 1
ATOM 3719 N N . ALA A 1 481 ? -24.422 -20.797 -23.578 1 38.06 481 ALA A N 1
ATOM 3720 C CA . ALA A 1 481 ? -24.016 -21.906 -22.719 1 38.06 481 ALA A CA 1
ATOM 3721 C C . ALA A 1 481 ? -24.609 -21.766 -21.328 1 38.06 481 ALA A C 1
ATOM 3723 O O . ALA A 1 481 ? -25.094 -22.75 -20.75 1 38.06 481 ALA A O 1
ATOM 3724 N N . ILE A 1 482 ? -24.719 -20.594 -20.812 1 38.69 482 ILE A N 1
ATOM 3725 C CA . ILE A 1 482 ? -25.422 -20.422 -19.547 1 38.69 482 ILE A CA 1
ATOM 3726 C C . ILE A 1 482 ? -26.922 -20.594 -19.75 1 38.69 482 ILE A C 1
ATOM 3728 O O . ILE A 1 482 ? -27.578 -21.281 -18.969 1 38.69 482 ILE A O 1
ATOM 3732 N N . VAL A 1 483 ? -27.453 -20.047 -20.828 1 42.5 483 VAL A N 1
ATOM 3733 C CA . VAL A 1 483 ? -28.875 -20.281 -21.094 1 42.5 483 VAL A CA 1
ATOM 3734 C C . VAL A 1 483 ? -29.109 -21.75 -21.391 1 42.5 483 VAL A C 1
ATOM 3736 O O . VAL A 1 483 ? -30.109 -22.328 -20.969 1 42.5 483 VAL A O 1
ATOM 3739 N N . GLY A 1 484 ? -28.172 -22.438 -22.109 1 39.75 484 GLY A N 1
ATOM 3740 C CA . GLY A 1 484 ? -28.344 -23.875 -22.312 1 39.75 484 GLY A CA 1
ATOM 3741 C C . GLY A 1 484 ? -28.312 -24.656 -21.016 1 39.75 484 GLY A C 1
ATOM 3742 O O . GLY A 1 484 ? -29.141 -25.562 -20.828 1 39.75 484 GLY A O 1
ATOM 3743 N N . ILE A 1 485 ? -27.406 -24.328 -20.172 1 40.06 485 ILE A N 1
ATOM 3744 C CA . ILE A 1 485 ? -27.375 -25.047 -18.906 1 40.06 485 ILE A CA 1
ATOM 3745 C C . ILE A 1 485 ? -28.594 -24.656 -18.062 1 40.06 485 ILE A C 1
ATOM 3747 O O . ILE A 1 485 ? -29.25 -25.516 -17.484 1 40.06 485 ILE A O 1
ATOM 3751 N N . LEU A 1 486 ? -28.922 -23.406 -18.094 1 41.66 486 LEU A N 1
ATOM 3752 C CA . LEU A 1 486 ? -30.156 -23.047 -17.375 1 41.66 486 LEU A CA 1
ATOM 3753 C C . LEU A 1 486 ? -31.375 -23.672 -18.031 1 41.66 486 LEU A C 1
ATOM 3755 O O . LEU A 1 486 ? -32.281 -24.141 -17.359 1 41.66 486 LEU A O 1
ATOM 3759 N N . ALA A 1 487 ? -31.344 -23.672 -19.328 1 40.72 487 ALA A N 1
ATOM 3760 C CA . ALA A 1 487 ? -32.469 -24.359 -20.016 1 40.72 487 ALA A CA 1
ATOM 3761 C C . ALA A 1 487 ? -32.469 -25.844 -19.688 1 40.72 487 ALA A C 1
ATOM 3763 O O . ALA A 1 487 ? -33.531 -26.422 -19.484 1 40.72 487 ALA A O 1
ATOM 3764 N N . ALA A 1 488 ? -31.375 -26.516 -19.609 1 40.03 488 ALA A N 1
ATOM 3765 C CA . ALA A 1 488 ? -31.359 -27.938 -19.25 1 40.03 488 ALA A CA 1
ATOM 3766 C C . ALA A 1 488 ? -31.812 -28.141 -17.812 1 40.03 488 ALA A C 1
ATOM 3768 O O . ALA A 1 488 ? -32.625 -29.047 -17.516 1 40.03 488 ALA A O 1
ATOM 3769 N N . ILE A 1 489 ? -31.438 -27.281 -16.906 1 40.59 489 ILE A N 1
ATOM 3770 C CA . ILE A 1 489 ? -31.906 -27.406 -15.539 1 40.59 489 ILE A CA 1
ATOM 3771 C C . ILE A 1 489 ? -33.406 -27.047 -15.461 1 40.59 489 ILE A C 1
ATOM 3773 O O . ILE A 1 489 ? -34.188 -27.75 -14.82 1 40.59 489 ILE A O 1
ATOM 3777 N N . ALA A 1 490 ? -33.75 -26.016 -16.156 1 38.06 490 ALA A N 1
ATOM 3778 C CA . ALA A 1 490 ? -35.156 -25.656 -16.141 1 38.06 490 ALA A CA 1
ATOM 3779 C C . ALA A 1 490 ? -36.031 -26.812 -16.656 1 38.06 490 ALA A C 1
ATOM 3781 O O . ALA A 1 490 ? -37.125 -27.047 -16.141 1 38.06 490 ALA A O 1
ATOM 3782 N N . PHE A 1 491 ? -35.562 -27.5 -17.703 1 37.25 491 PHE A N 1
ATOM 3783 C CA . PHE A 1 491 ? -36.375 -28.594 -18.188 1 37.25 491 PHE A CA 1
ATOM 3784 C C . PHE A 1 491 ? -36.594 -29.641 -17.094 1 37.25 491 PHE A C 1
ATOM 3786 O O . PHE A 1 491 ? -37.688 -30.234 -16.984 1 37.25 491 PHE A O 1
ATOM 3793 N N . PHE A 1 492 ? -35.5 -29.984 -16.406 1 34 492 PHE A N 1
ATOM 3794 C CA . PHE A 1 492 ? -35.688 -31.062 -15.43 1 34 492 PHE A CA 1
ATOM 3795 C C . PHE A 1 492 ? -36.562 -30.578 -14.266 1 34 492 PHE A C 1
ATOM 3797 O O . PHE A 1 492 ? -37.344 -31.344 -13.727 1 34 492 PHE A O 1
ATOM 3804 N N . VAL A 1 493 ? -36.219 -29.391 -13.742 1 33.81 493 VAL A N 1
ATOM 3805 C CA . VAL A 1 493 ? -36.938 -29 -12.531 1 33.81 493 VAL A CA 1
ATOM 3806 C C . VAL A 1 493 ? -38.375 -28.625 -12.883 1 33.81 493 VAL A C 1
ATOM 3808 O O . VAL A 1 493 ? -39.281 -28.875 -12.109 1 33.81 493 VAL A O 1
ATOM 3811 N N . PHE A 1 494 ? -38.562 -27.875 -13.906 1 36.5 494 PHE A N 1
ATOM 3812 C CA . PHE A 1 494 ? -39.906 -27.312 -14.039 1 36.5 494 PHE A CA 1
ATOM 3813 C C . PHE A 1 494 ? -40.875 -28.375 -14.516 1 36.5 494 PHE A C 1
ATOM 3815 O O . PHE A 1 494 ? -41.812 -28.062 -15.25 1 36.5 494 PHE A O 1
ATOM 3822 N N . GLY A 1 495 ? -40.812 -29.641 -14.25 1 30.83 495 GLY A N 1
ATOM 3823 C CA . GLY A 1 495 ? -42.094 -30.281 -14.383 1 30.83 495 GLY A CA 1
ATOM 3824 C C . GLY A 1 495 ? -43.219 -29.516 -13.703 1 30.83 495 GLY A C 1
ATOM 3825 O O . GLY A 1 495 ? -44.281 -29.281 -14.305 1 30.83 495 GLY A O 1
ATOM 3826 N N . VAL A 1 496 ? -43.5 -29.734 -12.391 1 28.67 496 VAL A N 1
ATOM 3827 C CA . VAL A 1 496 ? -44.875 -29.562 -11.945 1 28.67 496 VAL A CA 1
ATOM 3828 C C . VAL A 1 496 ? -45.219 -28.078 -11.828 1 28.67 496 VAL A C 1
ATOM 3830 O O . VAL A 1 496 ? -46.031 -27.562 -12.602 1 28.67 496 VAL A O 1
ATOM 3833 N N . GLY A 1 497 ? -45.844 -27.656 -10.547 1 28.11 497 GLY A N 1
ATOM 3834 C CA . GLY A 1 497 ? -46.906 -26.766 -10.094 1 28.11 497 GLY A CA 1
ATOM 3835 C C . GLY A 1 497 ? -46.531 -25.297 -10.188 1 28.11 497 GLY A C 1
ATOM 3836 O O . GLY A 1 497 ? -45.375 -24.922 -9.945 1 28.11 497 GLY A O 1
ATOM 3837 N N . VAL A 1 498 ? -47.375 -24.469 -10.812 1 25.75 498 VAL A N 1
ATOM 3838 C CA . VAL A 1 498 ? -47.406 -23.094 -11.32 1 25.75 498 VAL A CA 1
ATOM 3839 C C . VAL A 1 498 ? -47.312 -22.109 -10.156 1 25.75 498 VAL A C 1
ATOM 3841 O O . VAL A 1 498 ? -47.5 -20.906 -10.344 1 25.75 498 VAL A O 1
ATOM 3844 N N . LYS A 1 499 ? -47.344 -22.469 -8.805 1 24.64 499 LYS A N 1
ATOM 3845 C CA . LYS A 1 499 ? -47.781 -21.25 -8.133 1 24.64 499 LYS A CA 1
ATOM 3846 C C . LYS A 1 499 ? -47 -20.031 -8.617 1 24.64 499 LYS A C 1
ATOM 3848 O O . LYS A 1 499 ? -45.844 -20.156 -8.977 1 24.64 499 LYS A O 1
ATOM 3853 N N . ARG A 1 500 ? -47.75 -18.906 -8.625 1 21.39 500 ARG A N 1
ATOM 3854 C CA . ARG A 1 500 ? -47.688 -17.531 -9.078 1 21.39 500 ARG A CA 1
ATOM 3855 C C . ARG A 1 500 ? -46.344 -16.891 -8.719 1 21.39 500 ARG A C 1
ATOM 3857 O O . ARG A 1 500 ? -45.656 -16.312 -9.578 1 21.39 500 ARG A O 1
ATOM 3864 N N . ASP A 1 501 ? -46.469 -16.141 -7.586 1 20.55 501 ASP A N 1
ATOM 3865 C CA . ASP A 1 501 ? -46.188 -14.703 -7.688 1 20.55 501 ASP A CA 1
ATOM 3866 C C . ASP A 1 501 ? -44.688 -14.438 -7.836 1 20.55 501 ASP A C 1
ATOM 3868 O O . ASP A 1 501 ? -44.281 -13.656 -8.695 1 20.55 501 ASP A O 1
ATOM 3872 N N . ARG A 1 502 ? -44.188 -14.445 -6.57 1 22.2 502 ARG A N 1
ATOM 3873 C CA . ARG A 1 502 ? -43.219 -13.422 -6.199 1 22.2 502 ARG A CA 1
ATOM 3874 C C . ARG A 1 502 ? -41.875 -13.633 -6.93 1 22.2 502 ARG A C 1
ATOM 3876 O O . ARG A 1 502 ? -41.281 -14.695 -6.816 1 22.2 502 ARG A O 1
ATOM 3883 N N . ARG A 1 503 ? -41.875 -12.977 -8.109 1 22.16 503 ARG A N 1
ATOM 3884 C CA . ARG A 1 503 ? -40.781 -12.867 -9.078 1 22.16 503 ARG A CA 1
ATOM 3885 C C . ARG A 1 503 ? -39.438 -12.789 -8.367 1 22.16 503 ARG A C 1
ATOM 3887 O O . ARG A 1 503 ? -39.094 -11.781 -7.742 1 22.16 503 ARG A O 1
ATOM 3894 N N . ARG A 1 504 ? -39.125 -13.922 -7.738 1 22.52 504 ARG A N 1
ATOM 3895 C CA . ARG A 1 504 ? -37.75 -14.086 -7.281 1 22.52 504 ARG A CA 1
ATOM 3896 C C . ARG A 1 504 ? -36.75 -13.859 -8.422 1 22.52 504 ARG A C 1
ATOM 3898 O O . ARG A 1 504 ? -36.625 -14.695 -9.312 1 22.52 504 ARG A O 1
ATOM 3905 N N . SER A 1 505 ? -37.094 -12.672 -9.133 1 21.31 505 SER A N 1
ATOM 3906 C CA . SER A 1 505 ? -36.094 -12.469 -10.156 1 21.31 505 SER A CA 1
ATOM 3907 C C . SER A 1 505 ? -34.719 -12.93 -9.68 1 21.31 505 SER A C 1
ATOM 3909 O O . SER A 1 505 ? -34.188 -12.383 -8.719 1 21.31 505 SER A O 1
ATOM 3911 N N . SER A 1 506 ? -34.625 -14.109 -9.633 1 22.3 506 SER A N 1
ATOM 3912 C CA . SER A 1 506 ? -33.375 -14.844 -9.406 1 22.3 506 SER A CA 1
ATOM 3913 C C . SER A 1 506 ? -32.312 -14.438 -10.406 1 22.3 506 SER A C 1
ATOM 3915 O O . SER A 1 506 ? -31.312 -15.141 -10.562 1 22.3 506 SER A O 1
ATOM 3917 N N . VAL A 1 507 ? -32.812 -13.797 -11.516 1 21.83 507 VAL A N 1
ATOM 3918 C CA . VAL A 1 507 ? -31.828 -13.773 -12.594 1 21.83 507 VAL A CA 1
ATOM 3919 C C . VAL A 1 507 ? -30.438 -13.594 -12.016 1 21.83 507 VAL A C 1
ATOM 3921 O O . VAL A 1 507 ? -30.234 -12.82 -11.07 1 21.83 507 VAL A O 1
ATOM 3924 N N . LEU A 1 508 ? -29.469 -14.32 -12.594 1 20.8 508 LEU A N 1
ATOM 3925 C CA . LEU A 1 508 ? -28.219 -15.078 -12.766 1 20.8 508 LEU A CA 1
ATOM 3926 C C . LEU A 1 508 ? -27.031 -14.141 -12.898 1 20.8 508 LEU A C 1
ATOM 3928 O O . LEU A 1 508 ? -26.938 -13.375 -13.859 1 20.8 508 LEU A O 1
ATOM 3932 N N . SER A 1 509 ? -26.656 -13.602 -12.016 1 22.47 509 SER A N 1
ATOM 3933 C CA . SER A 1 509 ? -25.516 -12.805 -11.586 1 22.47 509 SER A CA 1
ATOM 3934 C C . SER A 1 509 ? -24.266 -13.164 -12.367 1 22.47 509 SER A C 1
ATOM 3936 O O . SER A 1 509 ? -24.156 -14.273 -12.891 1 22.47 509 SER A O 1
ATOM 3938 N N . SER A 1 510 ? -23.547 -12.234 -13.242 1 23.75 510 SER A N 1
ATOM 3939 C CA . SER A 1 510 ? -22.172 -11.984 -13.664 1 23.75 510 SER A CA 1
ATOM 3940 C C . SER A 1 510 ? -21.188 -12.883 -12.93 1 23.75 510 SER A C 1
ATOM 3942 O O . SER A 1 510 ? -20.953 -12.703 -11.734 1 23.75 510 SER A O 1
ATOM 3944 N N . VAL A 1 511 ? -20.875 -14.266 -13.086 1 24.16 511 VAL A N 1
ATOM 3945 C CA . VAL A 1 511 ? -20.344 -15.547 -12.641 1 24.16 511 VAL A CA 1
ATOM 3946 C C . VAL A 1 511 ? -18.828 -15.469 -12.516 1 24.16 511 VAL A C 1
ATOM 3948 O O . VAL A 1 511 ? -18.266 -15.828 -11.484 1 24.16 511 VAL A O 1
ATOM 3951 N N . GLY A 1 512 ? -17.906 -16.25 -13.664 1 25.73 512 GLY A N 1
ATOM 3952 C CA . GLY A 1 512 ? -16.703 -16.906 -13.164 1 25.73 512 GLY A CA 1
ATOM 3953 C C . GLY A 1 512 ? -15.664 -15.922 -12.641 1 25.73 512 GLY A C 1
ATOM 3954 O O . GLY A 1 512 ? -14.469 -16.234 -12.625 1 25.73 512 GLY A O 1
ATOM 3955 N N . SER A 1 513 ? -15.711 -14.992 -12.984 1 27.83 513 SER A N 1
ATOM 3956 C CA . SER A 1 513 ? -14.656 -14.188 -12.383 1 27.83 513 SER A CA 1
ATOM 3957 C C . SER A 1 513 ? -14.445 -14.555 -10.922 1 27.83 513 SER A C 1
ATOM 3959 O O . SER A 1 513 ? -13.867 -13.773 -10.156 1 27.83 513 SER A O 1
ATOM 3961 N N . ILE A 1 514 ? -15.055 -15.75 -10.273 1 26.52 514 ILE A N 1
ATOM 3962 C CA . ILE A 1 514 ? -15.461 -15.844 -8.883 1 26.52 514 ILE A CA 1
ATOM 3963 C C . ILE A 1 514 ? -14.266 -16.234 -8.016 1 26.52 514 ILE A C 1
ATOM 3965 O O . ILE A 1 514 ? -14.25 -15.992 -6.809 1 26.52 514 ILE A O 1
ATOM 3969 N N . GLY A 1 515 ? -13.641 -17.453 -8.039 1 28.17 515 GLY A N 1
ATOM 3970 C CA . GLY A 1 515 ? -13.484 -18.062 -6.727 1 28.17 515 GLY A CA 1
ATOM 3971 C C . GLY A 1 515 ? -12.688 -17.188 -5.766 1 28.17 515 GLY A C 1
ATOM 3972 O O . GLY A 1 515 ? -13.047 -17.062 -4.594 1 28.17 515 GLY A O 1
ATOM 3973 N N . ARG A 1 516 ? -11.344 -17.484 -5.828 1 30.48 516 ARG A N 1
ATOM 3974 C CA . ARG A 1 516 ? -10.805 -17.062 -4.539 1 30.48 516 ARG A CA 1
ATOM 3975 C C . ARG A 1 516 ? -11.273 -15.656 -4.176 1 30.48 516 ARG A C 1
ATOM 3977 O O . ARG A 1 516 ? -11.758 -14.922 -5.039 1 30.48 516 ARG A O 1
ATOM 3984 N N . SER A 1 517 ? -10.352 -15.383 -3.273 1 32.88 517 SER A N 1
ATOM 3985 C CA . SER A 1 517 ? -9.938 -14.734 -2.035 1 32.88 517 SER A CA 1
ATOM 3986 C C . SER A 1 517 ? -9.75 -13.234 -2.236 1 32.88 517 SER A C 1
ATOM 3988 O O . SER A 1 517 ? -9.297 -12.531 -1.331 1 32.88 517 SER A O 1
ATOM 3990 N N . GLY A 1 518 ? -9.891 -12.586 -3.453 1 40.19 518 GLY A N 1
ATOM 3991 C CA . GLY A 1 518 ? -9.086 -11.375 -3.434 1 40.19 518 GLY A CA 1
ATOM 3992 C C . GLY A 1 518 ? -9.82 -10.188 -2.838 1 40.19 518 GLY A C 1
ATOM 3993 O O . GLY A 1 518 ? -9.328 -9.055 -2.906 1 40.19 518 GLY A O 1
ATOM 3994 N N . ARG A 1 519 ? -10.203 -9.805 -1.986 1 41.97 519 ARG A N 1
ATOM 3995 C CA . ARG A 1 519 ? -10.789 -8.477 -1.871 1 41.97 519 ARG A CA 1
ATOM 3996 C C . ARG A 1 519 ? -9.711 -7.43 -1.593 1 41.97 519 ARG A C 1
ATOM 3998 O O . ARG A 1 519 ? -8.711 -7.723 -0.942 1 41.97 519 ARG A O 1
ATOM 4005 N N . LYS A 1 520 ? -8.828 -6.609 -1.23 1 48.22 520 LYS A N 1
ATOM 4006 C CA . LYS A 1 520 ? -9.172 -5.199 -1.08 1 48.22 520 LYS A CA 1
ATOM 4007 C C . LYS A 1 520 ? -9.273 -4.512 -2.438 1 48.22 520 LYS A C 1
ATOM 4009 O O . LYS A 1 520 ? -8.953 -3.326 -2.564 1 48.22 520 LYS A O 1
ATOM 4014 N N . GLU A 1 521 ? -10.383 -4.227 -3.645 1 49.56 521 GLU A N 1
ATOM 4015 C CA . GLU A 1 521 ? -10.375 -2.955 -4.359 1 49.56 521 GLU A CA 1
ATOM 4016 C C . GLU A 1 521 ? -11.453 -2.014 -3.822 1 49.56 521 GLU A C 1
ATOM 4018 O O . GLU A 1 521 ? -12.562 -1.964 -4.352 1 49.56 521 GLU A O 1
ATOM 4023 N N . LYS A 1 522 ? -11.852 -1.437 -3.131 1 43.16 522 LYS A N 1
ATOM 4024 C CA . LYS A 1 522 ? -12.922 -0.475 -2.857 1 43.16 522 LYS A CA 1
ATOM 4025 C C . LYS A 1 522 ? -12.469 0.95 -3.16 1 43.16 522 LYS A C 1
ATOM 4027 O O . LYS A 1 522 ? -11.344 1.332 -2.828 1 43.16 522 LYS A O 1
ATOM 4032 N N . MET A 1 523 ? -12.25 2.07 -4.301 1 38.06 523 MET A N 1
ATOM 4033 C CA . MET A 1 523 ? -12.953 3.352 -4.359 1 38.06 523 MET A CA 1
ATOM 4034 C C . MET A 1 523 ? -14.266 3.221 -5.113 1 38.06 523 MET A C 1
ATOM 4036 O O . MET A 1 523 ? -14.281 3.141 -6.344 1 38.06 523 MET A O 1
ATOM 4040 N N . ASP A 1 524 ? -15.469 2.74 -4.875 1 36.06 524 ASP A N 1
ATOM 4041 C CA . ASP A 1 524 ? -16.688 3.01 -5.633 1 36.06 524 ASP A CA 1
ATOM 4042 C C . ASP A 1 524 ? -16.984 4.504 -5.68 1 36.06 524 ASP A C 1
ATOM 4044 O O . ASP A 1 524 ? -17.281 5.051 -6.746 1 36.06 524 ASP A O 1
ATOM 4048 N N . SER A 1 525 ? -18.031 5.016 -4.828 1 32.34 525 SER A N 1
ATOM 4049 C CA . SER A 1 525 ? -18.547 6.301 -5.273 1 32.34 525 SER A CA 1
ATOM 4050 C C . SER A 1 525 ? -17.438 7.207 -5.789 1 32.34 525 SER A C 1
ATOM 4052 O O . SER A 1 525 ? -16.719 7.828 -5.004 1 32.34 525 SER A O 1
ATOM 4054 N N . GLU A 1 526 ? -16.875 6.93 -6.73 1 34.38 526 GLU A N 1
ATOM 4055 C CA . GLU A 1 526 ? -16.078 7.852 -7.527 1 34.38 526 GLU A CA 1
ATOM 4056 C C . GLU A 1 526 ? -16.719 9.242 -7.57 1 34.38 526 GLU A C 1
ATOM 4058 O O . GLU A 1 526 ? -17.906 9.375 -7.863 1 34.38 526 GLU A O 1
ATOM 4063 N N . ILE A 1 527 ? -16.297 9.984 -6.852 1 34.91 527 ILE A N 1
ATOM 4064 C CA . ILE A 1 527 ? -16.688 11.328 -7.273 1 34.91 527 ILE A CA 1
ATOM 4065 C C . ILE A 1 527 ? -16.688 11.406 -8.797 1 34.91 527 ILE A C 1
ATOM 4067 O O . ILE A 1 527 ? -15.641 11.297 -9.438 1 34.91 527 ILE A O 1
ATOM 4071 N N . GLU A 1 528 ? -17.797 10.992 -9.391 1 32.06 528 GLU A N 1
ATOM 4072 C CA . GLU A 1 528 ? -18.078 10.938 -10.828 1 32.06 528 GLU A CA 1
ATOM 4073 C C . GLU A 1 528 ? -17.578 12.195 -11.531 1 32.06 528 GLU A C 1
ATOM 4075 O O . GLU A 1 528 ? -17.781 13.312 -11.039 1 32.06 528 GLU A O 1
ATOM 4080 N N . LEU A 1 529 ? -16.844 12.117 -12.469 1 29.7 529 LEU A N 1
ATOM 4081 C CA . LEU A 1 529 ? -16.672 13.195 -13.445 1 29.7 529 LEU A CA 1
ATOM 4082 C C . LEU A 1 529 ? -18 13.578 -14.078 1 29.7 529 LEU A C 1
ATOM 4084 O O . LEU A 1 529 ? -18.703 12.727 -14.625 1 29.7 529 LEU A O 1
ATOM 4088 N N . PRO A 1 530 ? -18.812 14.578 -13.664 1 24.69 530 PRO A N 1
ATOM 4089 C CA . PRO A 1 530 ? -20.047 15 -14.312 1 24.69 530 PRO A CA 1
ATOM 4090 C C . PRO A 1 530 ? -19.938 15.055 -15.836 1 24.69 530 PRO A C 1
ATOM 4092 O O . PRO A 1 530 ? -19.125 15.805 -16.375 1 24.69 530 PRO A O 1
ATOM 4095 N N . LEU A 1 531 ? -20.281 14.055 -16.672 1 23.5 531 LEU A N 1
ATOM 4096 C CA . LEU A 1 531 ? -20.453 14.195 -18.109 1 23.5 531 LEU A CA 1
ATOM 4097 C C . LEU A 1 531 ? -21.641 15.094 -18.422 1 23.5 531 LEU A C 1
ATOM 4099 O O . LEU A 1 531 ? -22.609 15.148 -17.656 1 23.5 531 LEU A O 1
ATOM 4103 N N . SER A 1 532 ? -21.578 16.062 -19.453 1 20.66 532 SER A N 1
ATOM 4104 C CA . SER A 1 532 ? -22.516 17 -20.031 1 20.66 532 SER A CA 1
ATOM 4105 C C . SER A 1 532 ? -23.766 16.297 -20.531 1 20.66 532 SER A C 1
ATOM 4107 O O . SER A 1 532 ? -23.703 15.188 -21.062 1 20.66 532 SER A O 1
ATOM 4109 N N . PRO A 1 533 ? -25.016 16.797 -20.328 1 20.97 533 PRO A N 1
ATOM 4110 C CA . PRO A 1 533 ? -26.391 16.344 -20.516 1 20.97 533 PRO A CA 1
ATOM 4111 C C . PRO A 1 533 ? -26.766 16.172 -21.984 1 20.97 533 PRO A C 1
ATOM 4113 O O . PRO A 1 533 ? -27.891 15.758 -22.297 1 20.97 533 PRO A O 1
ATOM 4116 N N . THR A 1 534 ? -26.172 16.812 -23.016 1 20.22 534 THR A N 1
ATOM 4117 C CA . THR A 1 534 ? -27.047 17.188 -24.109 1 20.22 534 THR A CA 1
ATOM 4118 C C . THR A 1 534 ? -27.438 15.961 -24.938 1 20.22 534 THR A C 1
ATOM 4120 O O . THR A 1 534 ? -28.094 16.094 -25.969 1 20.22 534 THR A O 1
ATOM 4123 N N . ALA A 1 535 ? -26.734 14.828 -24.906 1 19.17 535 ALA A N 1
ATOM 4124 C CA . ALA A 1 535 ? -26.891 14.055 -26.141 1 19.17 535 ALA A CA 1
ATOM 4125 C C . ALA A 1 535 ? -28.312 13.516 -26.281 1 19.17 535 ALA A C 1
ATOM 4127 O O . ALA A 1 535 ? -28.844 12.906 -25.344 1 19.17 535 ALA A O 1
ATOM 4128 N N . GLN A 1 536 ? -29.062 14.109 -27.219 1 18.7 536 GLN A N 1
ATOM 4129 C CA . GLN A 1 536 ? -30.438 13.883 -27.641 1 18.7 536 GLN A CA 1
ATOM 4130 C C . GLN A 1 536 ? -30.688 12.406 -27.922 1 18.7 536 GLN A C 1
ATOM 4132 O O . GLN A 1 536 ? -29.781 11.68 -28.328 1 18.7 536 GLN A O 1
ATOM 4137 N N . PRO A 1 537 ? -31.734 11.898 -27.453 1 19.19 537 PRO A N 1
ATOM 4138 C CA . PRO A 1 537 ? -32.156 10.508 -27.578 1 19.19 537 PRO A CA 1
ATOM 4139 C C . PRO A 1 537 ? -32.406 10.094 -29.031 1 19.19 537 PRO A C 1
ATOM 4141 O O . PRO A 1 537 ? -33.25 10.664 -29.719 1 19.19 537 PRO A O 1
ATOM 4144 N N . MET A 1 538 ? -31.266 10.109 -29.891 1 17.92 538 MET A N 1
ATOM 4145 C CA . MET A 1 538 ? -31.609 9.828 -31.281 1 17.92 538 MET A CA 1
ATOM 4146 C C . MET A 1 538 ? -32.438 8.547 -31.406 1 17.92 538 MET A C 1
ATOM 4148 O O . MET A 1 538 ? -32.156 7.57 -30.703 1 17.92 538 MET A O 1
ATOM 4152 N N . ALA A 1 539 ? -33.625 8.727 -31.844 1 18.12 539 ALA A N 1
ATOM 4153 C CA . ALA A 1 539 ? -34.656 7.754 -32.125 1 18.12 539 ALA A CA 1
ATOM 4154 C C . ALA A 1 539 ? -34.125 6.617 -33 1 18.12 539 ALA A C 1
ATOM 4156 O O . ALA A 1 539 ? -33.438 6.859 -34 1 18.12 539 ALA A O 1
ATOM 4157 N N . ARG A 1 540 ? -33.875 5.559 -32.375 1 18.86 540 ARG A N 1
ATOM 4158 C CA . ARG A 1 540 ? -33.375 4.309 -32.938 1 18.86 540 ARG A CA 1
ATOM 4159 C C . ARG A 1 540 ? -34.188 3.881 -34.156 1 18.86 540 ARG A C 1
ATOM 4161 O O . ARG A 1 540 ? -34.969 2.947 -34.094 1 18.86 540 ARG A O 1
ATOM 4168 N N . ASN A 1 541 ? -34.5 4.785 -35.062 1 17.61 541 ASN A N 1
ATOM 4169 C CA . ASN A 1 541 ? -35.375 4.195 -36.062 1 17.61 541 ASN A CA 1
ATOM 4170 C C . ASN A 1 541 ? -34.625 3.174 -36.938 1 17.61 541 ASN A C 1
ATOM 4172 O O . ASN A 1 541 ? -33.969 3.541 -37.906 1 17.61 541 ASN A O 1
ATOM 4176 N N . PHE A 1 542 ? -33.781 2.273 -36.344 1 18.8 542 PHE A N 1
ATOM 4177 C CA . PHE A 1 542 ? -33.031 1.401 -37.219 1 18.8 542 PHE A CA 1
ATOM 4178 C C . PHE A 1 542 ? -33.938 0.583 -38.125 1 18.8 542 PHE A C 1
ATOM 4180 O O . PHE A 1 542 ? -34.531 -0.406 -37.688 1 18.8 542 PHE A O 1
ATOM 4187 N N . ASP A 1 543 ? -34.688 1.164 -38.906 1 17.27 543 ASP A N 1
ATOM 4188 C CA . ASP A 1 543 ? -35.594 0.358 -39.719 1 17.27 543 ASP A CA 1
ATOM 4189 C C . ASP A 1 543 ? -34.812 -0.648 -40.562 1 17.27 543 ASP A C 1
ATOM 4191 O O . ASP A 1 543 ? -35.25 -1.784 -40.75 1 17.27 543 ASP A O 1
ATOM 4195 N N . ASP A 1 544 ? -33.719 -0.254 -41.281 1 17.52 544 ASP A N 1
ATOM 4196 C CA . ASP A 1 544 ? -33.812 -0.703 -42.688 1 17.52 544 ASP A CA 1
ATOM 4197 C C . ASP A 1 544 ? -33.406 -2.172 -42.812 1 17.52 544 ASP A C 1
ATOM 4199 O O . ASP A 1 544 ? -32.656 -2.689 -42 1 17.52 544 ASP A O 1
ATOM 4203 N N . GLU A 1 545 ? -33.812 -3.004 -43.875 1 18.39 545 GLU A N 1
ATOM 4204 C CA . GLU A 1 545 ? -34.156 -4.309 -44.438 1 18.39 545 GLU A CA 1
ATOM 4205 C C . GLU A 1 545 ? -32.906 -5.02 -44.938 1 18.39 545 GLU A C 1
ATOM 4207 O O . GLU A 1 545 ? -33 -6.098 -45.531 1 18.39 545 GLU A O 1
ATOM 4212 N N . PHE A 1 546 ? -31.641 -4.66 -44.469 1 17.64 546 PHE A N 1
ATOM 4213 C CA . PHE A 1 546 ? -30.672 -5.102 -45.469 1 17.64 546 PHE A CA 1
ATOM 4214 C C . PHE A 1 546 ? -30.656 -6.621 -45.562 1 17.64 546 PHE A C 1
ATOM 4216 O O . PHE A 1 546 ? -30.859 -7.316 -44.562 1 17.64 546 PHE A O 1
ATOM 4223 N N . ASP A 1 547 ? -30.672 -7.223 -46.75 1 17.52 547 ASP A N 1
ATOM 4224 C CA . ASP A 1 547 ? -30.781 -8.539 -47.375 1 17.52 547 ASP A CA 1
ATOM 4225 C C . ASP A 1 547 ? -29.531 -9.375 -47.125 1 17.52 547 ASP A C 1
ATOM 4227 O O . ASP A 1 547 ? -28.422 -8.93 -47.406 1 17.52 547 ASP A O 1
ATOM 4231 N N . TYR A 1 548 ? -29.578 -10.336 -46.156 1 17.03 548 TYR A N 1
ATOM 4232 C CA . TYR A 1 548 ? -28.656 -11.273 -45.5 1 17.03 548 TYR A CA 1
ATOM 4233 C C . TYR A 1 548 ? -28.016 -12.203 -46.5 1 17.03 548 TYR A C 1
ATOM 4235 O O . TYR A 1 548 ? -28.656 -13.141 -47 1 17.03 548 TYR A O 1
ATOM 4243 N N . GLY A 1 549 ? -27.219 -11.594 -47.5 1 17.28 549 GLY A N 1
ATOM 4244 C CA . GLY A 1 549 ? -26.75 -12.516 -48.531 1 17.28 549 GLY A CA 1
ATOM 4245 C C . GLY A 1 549 ? -26 -13.711 -47.969 1 17.28 549 GLY A C 1
ATOM 4246 O O . GLY A 1 549 ? -25.609 -13.711 -46.812 1 17.28 549 GLY A O 1
ATOM 4247 N N . THR A 1 550 ? -25.641 -14.781 -48.812 1 16.25 550 THR A N 1
ATOM 4248 C CA . THR A 1 550 ? -25.406 -16.219 -48.875 1 16.25 550 THR A CA 1
ATOM 4249 C C . THR A 1 550 ? -24.031 -16.562 -48.312 1 16.25 550 THR A C 1
ATOM 4251 O O . THR A 1 550 ? -23.047 -15.852 -48.562 1 16.25 550 THR A O 1
ATOM 4254 N N . ALA A 1 551 ? -23.938 -17.328 -47.25 1 16.58 551 ALA A N 1
ATOM 4255 C CA . ALA A 1 551 ? -23.094 -17.891 -46.188 1 16.58 551 ALA A CA 1
ATOM 4256 C C . ALA A 1 551 ? -21.984 -18.75 -46.781 1 16.58 551 ALA A C 1
ATOM 4258 O O . ALA A 1 551 ? -22.25 -19.844 -47.312 1 16.58 551 ALA A O 1
ATOM 4259 N N . SER A 1 552 ? -20.938 -18.172 -47.531 1 16.89 552 SER A N 1
ATOM 4260 C CA . SER A 1 552 ? -20.094 -19.156 -48.188 1 16.89 552 SER A CA 1
ATOM 4261 C C . SER A 1 552 ? -19.344 -20.016 -47.188 1 16.89 552 SER A C 1
ATOM 4263 O O . SER A 1 552 ? -19.125 -19.594 -46.031 1 16.89 552 SER A O 1
ATOM 4265 N N . THR A 1 553 ? -18.781 -21.344 -47.469 1 16.94 553 THR A N 1
ATOM 4266 C CA . THR A 1 553 ? -18.438 -22.688 -47 1 16.94 553 THR A CA 1
ATOM 4267 C C . THR A 1 553 ? -17.016 -22.719 -46.438 1 16.94 553 THR A C 1
ATOM 4269 O O . THR A 1 553 ? -16.5 -23.781 -46.094 1 16.94 553 THR A O 1
ATOM 4272 N N . ALA A 1 554 ? -16.438 -21.703 -45.875 1 17.33 554 ALA A N 1
ATOM 4273 C CA . ALA A 1 554 ? -15 -21.938 -45.844 1 17.33 554 ALA A CA 1
ATOM 4274 C C . ALA A 1 554 ? -14.672 -23.156 -44.969 1 17.33 554 ALA A C 1
ATOM 4276 O O . ALA A 1 554 ? -15.391 -23.438 -44 1 17.33 554 ALA A O 1
ATOM 4277 N N . ALA A 1 555 ? -13.594 -23.969 -45.25 1 17.05 555 ALA A N 1
ATOM 4278 C CA . ALA A 1 555 ? -12.961 -25.25 -44.938 1 17.05 555 ALA A CA 1
ATOM 4279 C C . ALA A 1 555 ? -12.297 -25.234 -43.562 1 17.05 555 ALA A C 1
ATOM 4281 O O . ALA A 1 555 ? -11.633 -24.266 -43.219 1 17.05 555 ALA A O 1
ATOM 4282 N N . THR A 1 556 ? -12.68 -26.031 -42.625 1 17 556 THR A N 1
ATOM 4283 C CA . THR A 1 556 ? -12.508 -26.328 -41.219 1 17 556 THR A CA 1
ATOM 4284 C C . THR A 1 556 ? -11.086 -26.812 -40.938 1 17 556 THR A C 1
ATOM 4286 O O . THR A 1 556 ? -10.719 -27.922 -41.281 1 17 556 THR A O 1
ATOM 4289 N N . LYS A 1 557 ? -9.992 -26.094 -41.188 1 19.27 557 LYS A N 1
ATOM 4290 C CA . LYS A 1 557 ? -8.703 -26.734 -40.938 1 19.27 557 LYS A CA 1
ATOM 4291 C C . LYS A 1 557 ? -8.594 -27.188 -39.5 1 19.27 557 LYS A C 1
ATOM 4293 O O . LYS A 1 557 ? -8.789 -26.391 -38.562 1 19.27 557 LYS A O 1
ATOM 4298 N N . VAL A 1 558 ? -8.656 -28.547 -39.062 1 18.17 558 VAL A N 1
ATOM 4299 C CA . VAL A 1 558 ? -8.695 -29.375 -37.875 1 18.17 558 VAL A CA 1
ATOM 4300 C C . VAL A 1 558 ? -7.34 -29.328 -37.156 1 18.17 558 VAL A C 1
ATOM 4302 O O . VAL A 1 558 ? -6.305 -29.625 -37.781 1 18.17 558 VAL A O 1
ATOM 4305 N N . ALA A 1 559 ? -7.086 -28.531 -36.188 1 21.52 559 ALA A N 1
ATOM 4306 C CA . ALA A 1 559 ? -5.879 -28.422 -35.375 1 21.52 559 ALA A CA 1
ATOM 4307 C C . ALA A 1 559 ? -5.555 -29.766 -34.719 1 21.52 559 ALA A C 1
ATOM 4309 O O . ALA A 1 559 ? -6.457 -30.484 -34.312 1 21.52 559 ALA A O 1
ATOM 4310 N N . SER A 1 560 ? -4.453 -30.375 -35.031 1 20.47 560 SER A N 1
ATOM 4311 C CA . SER A 1 560 ? -3.926 -31.656 -34.562 1 20.47 560 SER A CA 1
ATOM 4312 C C . SER A 1 560 ? -3.889 -31.734 -33.062 1 20.47 560 SER A C 1
ATOM 4314 O O . SER A 1 560 ? -3.711 -30.719 -32.375 1 20.47 560 SER A O 1
ATOM 4316 N N . PRO A 1 561 ? -4.254 -32.875 -32.375 1 21.11 561 PRO A N 1
ATOM 4317 C 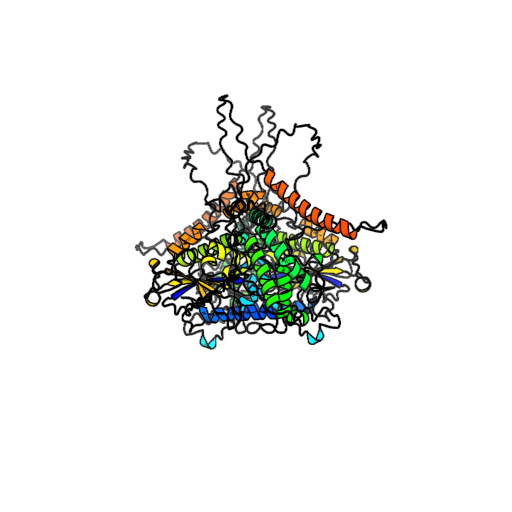CA . PRO A 1 561 ? -4.5 -33.281 -30.984 1 21.11 561 PRO A CA 1
ATOM 4318 C C . PRO A 1 561 ? -3.27 -33.125 -30.094 1 21.11 561 PRO A C 1
ATOM 4320 O O . PRO A 1 561 ? -2.16 -33.469 -30.5 1 21.11 561 PRO A O 1
ATOM 4323 N N . LEU A 1 562 ? -3.195 -32.156 -29.25 1 23.94 562 LEU A N 1
ATOM 4324 C CA . LEU A 1 562 ? -2.152 -31.938 -28.25 1 23.94 562 LEU A CA 1
ATOM 4325 C C . LEU A 1 562 ? -1.924 -33.188 -27.406 1 23.94 562 LEU A C 1
ATOM 4327 O O . LEU A 1 562 ? -2.871 -33.906 -27.094 1 23.94 562 LEU A O 1
ATOM 4331 N N . ALA A 1 563 ? -0.722 -33.719 -27.281 1 25.44 563 ALA A N 1
ATOM 4332 C CA . ALA A 1 563 ? -0.222 -34.906 -26.578 1 25.44 563 ALA A CA 1
ATOM 4333 C C . ALA A 1 563 ? -0.605 -34.844 -25.109 1 25.44 563 ALA A C 1
ATOM 4335 O O . ALA A 1 563 ? -0.795 -33.781 -24.531 1 25.44 563 ALA A O 1
ATOM 4336 N N . SER A 1 564 ? -1.12 -36 -24.484 1 21.89 564 SER A N 1
ATOM 4337 C CA . SER A 1 564 ? -1.704 -36.344 -23.203 1 21.89 564 SER A CA 1
ATOM 4338 C C . SER A 1 564 ? -0.738 -36.031 -22.062 1 21.89 564 SER A C 1
ATOM 4340 O O . SER A 1 564 ? 0.435 -36.406 -22.109 1 21.89 564 SER A O 1
ATOM 4342 N N . PRO A 1 565 ? -0.932 -35.062 -21.234 1 23.59 565 PRO A N 1
ATOM 4343 C CA . PRO A 1 565 ? -0.183 -34.688 -20.031 1 23.59 565 PRO A CA 1
ATOM 4344 C C . PRO A 1 565 ? -0.062 -35.812 -19.016 1 23.59 565 PRO A C 1
ATOM 4346 O O . PRO A 1 565 ? -1.031 -36.125 -18.328 1 23.59 565 PRO A O 1
ATOM 4349 N N . GLU A 1 566 ? 0.431 -36.938 -19.312 1 22.53 566 GLU A N 1
ATOM 4350 C CA . GLU A 1 566 ? 0.431 -38 -18.312 1 22.53 566 GLU A CA 1
ATOM 4351 C C . GLU A 1 566 ? 0.993 -37.5 -16.984 1 22.53 566 GLU A C 1
ATOM 4353 O O . GLU A 1 566 ? 0.353 -37.656 -15.938 1 22.53 566 GLU A O 1
ATOM 4358 N N . GLU A 1 567 ? 2.355 -37.812 -16.625 1 23.78 567 GLU A N 1
ATOM 4359 C CA . GLU A 1 567 ? 2.91 -38.219 -15.344 1 23.78 567 GLU A CA 1
ATOM 4360 C C . GLU A 1 567 ? 3.289 -37.031 -14.477 1 23.78 567 GLU A C 1
ATOM 4362 O O . GLU A 1 567 ? 4.418 -36.531 -14.555 1 23.78 567 GLU A O 1
ATOM 4367 N N . ALA A 1 568 ? 2.643 -36 -14.297 1 25.62 568 ALA A N 1
ATOM 4368 C CA . ALA A 1 568 ? 3.158 -34.812 -13.609 1 25.62 568 ALA A CA 1
ATOM 4369 C C . ALA A 1 568 ? 3.215 -35.062 -12.102 1 25.62 568 ALA A C 1
ATOM 4371 O O . ALA A 1 568 ? 2.193 -34.969 -11.414 1 25.62 568 ALA A O 1
ATOM 4372 N N . HIS A 1 569 ? 3.932 -36.125 -11.617 1 25.56 569 HIS A N 1
ATOM 4373 C CA . HIS A 1 569 ? 3.807 -36.375 -10.188 1 25.56 569 HIS A CA 1
ATOM 4374 C C . HIS A 1 569 ? 4.66 -35.375 -9.391 1 25.56 569 HIS A C 1
ATOM 4376 O O . HIS A 1 569 ? 5.836 -35.188 -9.703 1 25.56 569 HIS A O 1
ATOM 4382 N N . PHE A 1 570 ? 4.098 -34.406 -8.859 1 23.53 570 PHE A N 1
ATOM 4383 C CA . PHE A 1 570 ? 4.828 -33.688 -7.801 1 23.53 570 PHE A CA 1
ATOM 4384 C C . PHE A 1 570 ? 5.145 -34.656 -6.648 1 23.53 570 PHE A C 1
ATOM 4386 O O . PHE A 1 570 ? 4.484 -35.656 -6.48 1 23.53 570 PHE A O 1
ATOM 4393 N N . LYS A 1 571 ? 6.117 -34.625 -5.77 1 26.14 571 LYS A N 1
ATOM 4394 C CA . LYS A 1 571 ? 6.398 -35.5 -4.629 1 26.14 571 LYS A CA 1
ATOM 4395 C C . LYS A 1 571 ? 5.121 -35.844 -3.865 1 26.14 571 LYS A C 1
ATOM 4397 O O . LYS A 1 571 ? 4.25 -34.969 -3.699 1 26.14 571 LYS A O 1
ATOM 4402 N N . THR A 1 572 ? 4.898 -37.5 -3.729 1 20.78 572 THR A N 1
ATOM 4403 C CA . THR A 1 572 ? 4.727 -38.25 -2.486 1 20.78 572 THR A CA 1
ATOM 4404 C C . THR A 1 572 ? 5.844 -37.906 -1.501 1 20.78 572 THR A C 1
ATOM 4406 O O . THR A 1 572 ? 7.008 -37.812 -1.891 1 20.78 572 THR A O 1
ATOM 4409 N N . MET B 1 1 ? 10.867 77.75 33.906 1 18.72 1 MET B N 1
ATOM 4410 C CA . MET B 1 1 ? 9.891 77.062 33.062 1 18.72 1 MET B CA 1
ATOM 4411 C C . MET B 1 1 ? 9.57 75.688 33.562 1 18.72 1 MET B C 1
ATOM 4413 O O . MET B 1 1 ? 10.469 74.938 33.969 1 18.72 1 MET B O 1
ATOM 4417 N N . LYS B 1 2 ? 8.172 75.5 33.844 1 19.91 2 LYS B N 1
ATOM 4418 C CA . LYS B 1 2 ? 7.246 74.562 34.469 1 19.91 2 LYS B CA 1
ATOM 4419 C C . LYS B 1 2 ? 7.262 73.188 33.781 1 19.91 2 LYS B C 1
ATOM 4421 O O . LYS B 1 2 ? 6.688 73.062 32.688 1 19.91 2 LYS B O 1
ATOM 4426 N N . VAL B 1 3 ? 8.367 72.562 33.625 1 23.84 3 VAL B N 1
ATOM 4427 C CA . VAL B 1 3 ? 8.516 71.312 32.875 1 23.84 3 VAL B CA 1
ATOM 4428 C C . VAL B 1 3 ? 7.59 70.25 33.469 1 23.84 3 VAL B C 1
ATOM 4430 O O . VAL B 1 3 ? 7.77 69.812 34.625 1 23.84 3 VAL B O 1
ATOM 4433 N N . SER B 1 4 ? 6.285 70.438 33.312 1 24.55 4 SER B N 1
ATOM 4434 C CA . SER B 1 4 ? 5.277 69.562 33.906 1 24.55 4 SER B CA 1
ATOM 4435 C C . SER B 1 4 ? 5.488 68.125 33.5 1 24.55 4 SER B C 1
ATOM 4437 O O . SER B 1 4 ? 5.812 67.812 32.344 1 24.55 4 SER B O 1
ATOM 4439 N N . PHE B 1 5 ? 5.84 67.25 34.469 1 24.25 5 PHE B N 1
ATOM 4440 C CA . PHE B 1 5 ? 6.062 65.812 34.656 1 24.25 5 PHE B CA 1
ATOM 4441 C C . PHE B 1 5 ? 4.824 65 34.25 1 24.25 5 PHE B C 1
ATOM 4443 O O . PHE B 1 5 ? 3.812 65.062 34.969 1 24.25 5 PHE B O 1
ATOM 4450 N N . ILE B 1 6 ? 4.367 65.062 32.969 1 24.27 6 ILE B N 1
ATOM 4451 C CA . ILE B 1 6 ? 3.152 64.375 32.594 1 24.27 6 ILE B CA 1
ATOM 4452 C C . ILE B 1 6 ? 3.324 62.875 32.906 1 24.27 6 ILE B C 1
ATOM 4454 O O . ILE B 1 6 ? 4.223 62.219 32.344 1 24.27 6 ILE B O 1
ATOM 4458 N N . ALA B 1 7 ? 2.951 62.344 34.094 1 24.11 7 ALA B N 1
ATOM 4459 C CA . ALA B 1 7 ? 2.848 61 34.688 1 24.11 7 ALA B CA 1
ATOM 4460 C C . ALA B 1 7 ? 1.988 60.062 33.844 1 24.11 7 ALA B C 1
ATOM 4462 O O . ALA B 1 7 ? 0.785 60.312 33.688 1 24.11 7 ALA B O 1
ATOM 4463 N N . ALA B 1 8 ? 2.451 59.656 32.656 1 23.89 8 ALA B N 1
ATOM 4464 C CA . ALA B 1 8 ? 1.729 58.719 31.781 1 23.89 8 ALA B CA 1
ATOM 4465 C C . ALA B 1 8 ? 1.307 57.469 32.531 1 23.89 8 ALA B C 1
ATOM 4467 O O . ALA B 1 8 ? 2.145 56.781 33.125 1 23.89 8 ALA B O 1
ATOM 4468 N N . SER B 1 9 ? 0.114 57.438 33.125 1 21.75 9 SER B N 1
ATOM 4469 C CA . SER B 1 9 ? -0.587 56.344 33.812 1 21.75 9 SER B CA 1
ATOM 4470 C C . SER B 1 9 ? -0.611 55.094 32.969 1 21.75 9 SER B C 1
ATOM 4472 O O . SER B 1 9 ? -1.135 55.094 31.844 1 21.75 9 SER B O 1
ATOM 4474 N N . PHE B 1 10 ? 0.399 54.188 33 1 25 10 PHE B N 1
ATOM 4475 C CA . PHE B 1 10 ? 0.553 52.844 32.469 1 25 10 PHE B CA 1
ATOM 4476 C C . PHE B 1 10 ? -0.621 51.969 32.875 1 25 10 PHE B C 1
ATOM 4478 O O . PHE B 1 10 ? -0.752 51.594 34.031 1 25 10 PHE B O 1
ATOM 4485 N N . GLY B 1 11 ? -1.85 52.25 32.344 1 21.67 11 GLY B N 1
ATOM 4486 C CA . GLY B 1 11 ? -3.012 51.438 32.625 1 21.67 11 GLY B CA 1
ATOM 4487 C C . GLY B 1 11 ? -2.73 49.938 32.531 1 21.67 11 GLY B C 1
ATOM 4488 O O . GLY B 1 11 ? -1.971 49.5 31.656 1 21.67 11 GLY B O 1
ATOM 4489 N N . LEU B 1 12 ? -2.902 49.156 33.594 1 24.7 12 LEU B N 1
ATOM 4490 C CA . LEU B 1 12 ? -2.947 47.719 33.906 1 24.7 12 LEU B CA 1
ATOM 4491 C C . LEU B 1 12 ? -3.811 46.969 32.906 1 24.7 12 LEU B C 1
ATOM 4493 O O . LEU B 1 12 ? -5.031 47.125 32.875 1 24.7 12 LEU B O 1
ATOM 4497 N N . LEU B 1 13 ? -3.369 46.875 31.625 1 26.97 13 LEU B N 1
ATOM 4498 C CA . LEU B 1 13 ? -4.109 46.031 30.703 1 26.97 13 LEU B CA 1
ATOM 4499 C C . LEU B 1 13 ? -4.359 44.656 31.297 1 26.97 13 LEU B C 1
ATOM 4501 O O . LEU B 1 13 ? -3.414 43.969 31.656 1 26.97 13 LEU B O 1
ATOM 4505 N N . GLY B 1 14 ? -5.469 44.438 31.969 1 25.47 14 GLY B N 1
ATOM 4506 C CA . GLY B 1 14 ? -6.016 43.188 32.469 1 25.47 14 GLY B CA 1
ATOM 4507 C C . GLY B 1 14 ? -5.918 42.062 31.469 1 25.47 14 GLY B C 1
ATOM 4508 O O . GLY B 1 14 ? -6.367 42.188 30.328 1 25.47 14 GLY B O 1
ATOM 4509 N N . LEU B 1 15 ? -4.938 41.25 31.578 1 27.23 15 LEU B N 1
ATOM 4510 C CA . LEU B 1 15 ? -4.762 39.938 30.953 1 27.23 15 LEU B CA 1
ATOM 4511 C C . LEU B 1 15 ? -6.039 39.125 31.047 1 27.23 15 LEU B C 1
ATOM 4513 O O . LEU B 1 15 ? -6.422 38.688 32.125 1 27.23 15 LEU B O 1
ATOM 4517 N N . ALA B 1 16 ? -7.059 39.438 30.281 1 29.5 16 ALA B N 1
ATOM 4518 C CA . ALA B 1 16 ? -8.164 38.469 30.266 1 29.5 16 ALA B CA 1
ATOM 4519 C C . ALA B 1 16 ? -7.68 37.094 29.906 1 29.5 16 ALA B C 1
ATOM 4521 O O . ALA B 1 16 ? -7.148 36.844 28.812 1 29.5 16 ALA B O 1
ATOM 4522 N N . ALA B 1 17 ? -7.367 36.281 30.844 1 29.58 17 ALA B N 1
ATOM 4523 C CA . ALA B 1 17 ? -7.211 34.812 30.75 1 29.58 17 ALA B CA 1
ATOM 4524 C C . ALA B 1 17 ? -8.359 34.219 29.969 1 29.58 17 ALA B C 1
ATOM 4526 O O . ALA B 1 17 ? -9.484 34.125 30.453 1 29.58 17 ALA B O 1
ATOM 4527 N N . ALA B 1 18 ? -8.344 34.312 28.703 1 32.75 18 ALA B N 1
ATOM 4528 C CA . ALA B 1 18 ? -9.312 33.469 28.016 1 32.75 18 ALA B CA 1
ATOM 4529 C C . ALA B 1 18 ? -9.211 32.031 28.516 1 32.75 18 ALA B C 1
ATOM 4531 O O . ALA B 1 18 ? -8.156 31.391 28.406 1 32.75 18 ALA B O 1
ATOM 4532 N N . GLN B 1 19 ? -9.984 31.609 29.484 1 28.73 19 GLN B N 1
ATOM 4533 C CA . GLN B 1 19 ? -10.219 30.25 29.938 1 28.73 19 GLN B CA 1
ATOM 4534 C C . GLN B 1 19 ? -10.359 29.281 28.766 1 28.73 19 GLN B C 1
ATOM 4536 O O . GLN B 1 19 ? -11.195 29.5 27.891 1 28.73 19 GLN B O 1
ATOM 4541 N N . SER B 1 20 ? -9.266 28.719 28.328 1 34.38 20 SER B N 1
ATOM 4542 C CA . SER B 1 20 ? -9.375 27.531 27.484 1 34.38 20 SER B CA 1
ATOM 4543 C C . SER B 1 20 ? -10.523 26.625 27.938 1 34.38 20 SER B C 1
ATOM 4545 O O . SER B 1 20 ? -10.469 26.047 29.031 1 34.38 20 SER B O 1
ATOM 4547 N N . THR B 1 21 ? -11.719 27 27.781 1 32.38 21 THR B N 1
ATOM 4548 C CA . THR B 1 21 ? -12.781 26.031 28.031 1 32.38 21 THR B CA 1
ATOM 4549 C C . THR B 1 21 ? -12.461 24.688 27.359 1 32.38 21 THR B C 1
ATOM 4551 O O . THR B 1 21 ? -12.508 24.578 26.141 1 32.38 21 THR B O 1
ATOM 4554 N N . THR B 1 22 ? -11.445 23.953 27.859 1 36.62 22 THR B N 1
ATOM 4555 C CA . THR B 1 22 ? -11.344 22.531 27.547 1 36.62 22 THR B CA 1
ATOM 4556 C C . THR B 1 22 ? -12.727 21.906 27.406 1 36.62 22 THR B C 1
ATOM 4558 O O . THR B 1 22 ? -13.539 21.969 28.344 1 36.62 22 THR B O 1
ATOM 4561 N N . SER B 1 23 ? -13.305 21.938 26.328 1 37.5 23 SER B N 1
ATOM 4562 C CA . SER B 1 23 ? -14.609 21.312 26.172 1 37.5 23 SER B CA 1
ATOM 4563 C C . SER B 1 23 ? -14.633 19.922 26.812 1 37.5 23 SER B C 1
ATOM 4565 O O . SER B 1 23 ? -13.664 19.172 26.719 1 37.5 23 SER B O 1
ATOM 4567 N N . PRO B 1 24 ? -15.531 19.672 27.719 1 39.91 24 PRO B N 1
ATOM 4568 C CA . PRO B 1 24 ? -15.742 18.375 28.375 1 39.91 24 PRO B CA 1
ATOM 4569 C C . PRO B 1 24 ? -15.633 17.203 27.406 1 39.91 24 PRO B C 1
ATOM 4571 O O . PRO B 1 24 ? -15.82 17.375 26.203 1 39.91 24 PRO B O 1
ATOM 4574 N N . VAL B 1 25 ? -14.797 16.141 27.75 1 42.75 25 VAL B N 1
ATOM 4575 C CA . VAL B 1 25 ? -14.984 14.82 27.188 1 42.75 25 VAL B CA 1
ATOM 4576 C C . VAL B 1 25 ? -16.422 14.656 26.719 1 42.75 25 VAL B C 1
ATOM 4578 O O . VAL B 1 25 ? -17.359 14.914 27.469 1 42.75 25 VAL B O 1
ATOM 4581 N N . LEU B 1 26 ? -16.672 14.852 25.531 1 45.69 26 LEU B N 1
ATOM 4582 C CA . LEU B 1 26 ? -18.016 14.578 25.031 1 45.69 26 LEU B CA 1
ATOM 4583 C C . LEU B 1 26 ? -18.641 13.391 25.766 1 45.69 26 LEU B C 1
ATOM 4585 O O . LEU B 1 26 ? -18.094 12.281 25.719 1 45.69 26 LEU B O 1
ATOM 4589 N N . ALA B 1 27 ? -19.047 13.406 26.906 1 45.91 27 ALA B N 1
ATOM 4590 C CA . ALA B 1 27 ? -20.047 12.43 27.375 1 45.91 27 ALA B CA 1
ATOM 4591 C C . ALA B 1 27 ? -21.078 12.156 26.281 1 45.91 27 ALA B C 1
ATOM 4593 O O . ALA B 1 27 ? -21.938 13.008 26 1 45.91 27 ALA B O 1
ATOM 4594 N N . THR B 1 28 ? -20.609 11.719 25.094 1 52.62 28 THR B N 1
ATOM 4595 C CA . THR B 1 28 ? -21.562 11.734 23.984 1 52.62 28 THR B CA 1
ATOM 4596 C C . THR B 1 28 ? -22.828 10.977 24.359 1 52.62 28 THR B C 1
ATOM 4598 O O . THR B 1 28 ? -22.781 9.977 25.078 1 52.62 28 THR B O 1
ATOM 4601 N N . ASN B 1 29 ? -23.859 11.648 24.516 1 56.06 29 ASN B N 1
ATOM 4602 C CA . ASN B 1 29 ? -25.234 11.148 24.516 1 56.06 29 ASN B CA 1
ATOM 4603 C C . ASN B 1 29 ? -25.562 10.391 23.234 1 56.06 29 ASN B C 1
ATOM 4605 O O . ASN B 1 29 ? -26.719 10.07 22.969 1 56.06 29 ASN B O 1
ATOM 4609 N N . GLY B 1 30 ? -24.516 9.977 22.266 1 79.88 30 GLY B N 1
ATOM 4610 C CA . GLY B 1 30 ? -24.938 9.258 21.078 1 79.88 30 GLY B CA 1
ATOM 4611 C C . GLY B 1 30 ? -24.078 8.055 20.766 1 79.88 30 GLY B C 1
ATOM 4612 O O . GLY B 1 30 ? -23.141 7.75 21.5 1 79.88 30 GLY B O 1
ATOM 4613 N N . THR B 1 31 ? -24.609 7.355 19.812 1 90.06 31 THR B N 1
ATOM 4614 C CA . THR B 1 31 ? -23.938 6.148 19.328 1 90.06 31 THR B CA 1
ATOM 4615 C C . THR B 1 31 ? -23.078 6.453 18.109 1 90.06 31 THR B C 1
ATOM 4617 O O . THR B 1 31 ? -23.578 6.953 17.109 1 90.06 31 THR B O 1
ATOM 4620 N N . VAL B 1 32 ? -21.766 6.168 18.219 1 94.12 32 VAL B N 1
ATOM 4621 C CA . VAL B 1 32 ? -20.875 6.395 17.094 1 94.12 32 VAL B CA 1
ATOM 4622 C C . VAL B 1 32 ? -21.125 5.352 16.016 1 94.12 32 VAL B C 1
ATOM 4624 O O . VAL B 1 32 ? -21.203 4.152 16.297 1 94.12 32 VAL B O 1
ATOM 4627 N N . LEU B 1 33 ? -21.328 5.84 14.781 1 95.06 33 LEU B N 1
ATOM 4628 C CA . LEU B 1 33 ? -21.594 4.973 13.641 1 95.06 33 LEU B CA 1
ATOM 4629 C C . LEU B 1 33 ? -20.344 4.746 12.812 1 95.06 33 LEU B C 1
ATOM 4631 O O . LEU B 1 33 ? -20.141 3.664 12.258 1 95.06 33 LEU B O 1
ATOM 4635 N N . ALA B 1 34 ? -19.516 5.742 12.672 1 97.06 34 ALA B N 1
ATOM 4636 C CA . ALA B 1 34 ? -18.297 5.699 11.867 1 97.06 34 ALA B CA 1
ATOM 4637 C C . ALA B 1 34 ? -17.312 6.777 12.312 1 97.06 34 ALA B C 1
ATOM 4639 O O . ALA B 1 34 ? -17.703 7.773 12.922 1 97.06 34 ALA B O 1
ATOM 4640 N N . VAL B 1 35 ? -16.094 6.555 12.055 1 97.69 35 VAL B N 1
ATOM 4641 C CA . VAL B 1 35 ? -15.07 7.555 12.328 1 97.69 35 VAL B CA 1
ATOM 4642 C C . VAL B 1 35 ? -14.156 7.699 11.109 1 97.69 35 VAL B C 1
ATOM 4644 O O . VAL B 1 35 ? -13.969 6.75 10.352 1 97.69 35 VAL B O 1
ATOM 4647 N N . PHE B 1 36 ? -13.719 8.898 10.867 1 98.19 36 PHE B N 1
ATOM 4648 C CA . PHE B 1 36 ? -12.625 9.227 9.961 1 98.19 36 PHE B CA 1
ATOM 4649 C C . PHE B 1 36 ? -11.461 9.859 10.719 1 98.19 36 PHE B C 1
ATOM 4651 O O . PHE B 1 36 ? -11.609 10.93 11.305 1 98.19 36 PHE B O 1
ATOM 4658 N N . ILE B 1 37 ? -10.312 9.188 10.711 1 98.56 37 ILE B N 1
ATOM 4659 C CA . ILE B 1 37 ? -9.117 9.672 11.398 1 98.56 37 ILE B CA 1
ATOM 4660 C C . ILE B 1 37 ? -8.055 10.062 10.367 1 98.56 37 ILE B C 1
ATOM 4662 O O . ILE B 1 37 ? -7.578 9.219 9.609 1 98.56 37 ILE B O 1
ATOM 4666 N N . TYR B 1 38 ? -7.75 11.336 10.242 1 98.38 38 TYR B N 1
ATOM 4667 C CA . TYR B 1 38 ? -6.52 11.75 9.578 1 98.38 38 TYR B CA 1
ATOM 4668 C C . TYR B 1 38 ? -5.375 11.891 10.578 1 98.38 38 TYR B C 1
ATOM 4670 O O . TYR B 1 38 ? -5.5 12.594 11.578 1 98.38 38 TYR B O 1
ATOM 4678 N N . HIS B 1 39 ? -4.312 11.25 10.32 1 98.25 39 HIS B N 1
ATOM 4679 C CA . HIS B 1 39 ? -3.207 11.172 11.273 1 98.25 39 HIS B CA 1
ATOM 4680 C C . HIS B 1 39 ? -1.906 11.664 10.641 1 98.25 39 HIS B C 1
ATOM 4682 O O . HIS B 1 39 ? -1.547 11.242 9.539 1 98.25 39 HIS B O 1
ATOM 4688 N N . ASN B 1 40 ? -1.247 12.641 11.281 1 97.44 40 ASN B N 1
ATOM 4689 C CA . ASN B 1 40 ? 0.107 13.023 10.898 1 97.44 40 ASN B CA 1
ATOM 4690 C C . ASN B 1 40 ? 1.098 11.883 11.125 1 97.44 40 ASN B C 1
ATOM 4692 O O . ASN B 1 40 ? 0.928 11.078 12.039 1 97.44 40 ASN B O 1
ATOM 4696 N N . HIS B 1 41 ? 2.092 11.773 10.258 1 96.88 41 HIS B N 1
ATOM 4697 C CA . HIS B 1 41 ? 3.076 10.719 10.477 1 96.88 41 HIS B CA 1
ATOM 4698 C C . HIS B 1 41 ? 3.771 10.891 11.828 1 96.88 41 HIS B C 1
ATOM 4700 O O . HIS B 1 41 ? 3.713 11.961 12.43 1 96.88 41 HIS B O 1
ATOM 4706 N N . CYS B 1 42 ? 4.406 9.828 12.312 1 96.06 42 CYS B N 1
ATOM 4707 C CA . CYS B 1 42 ? 4.973 9.797 13.648 1 96.06 42 CYS B CA 1
ATOM 4708 C C . CYS B 1 42 ? 6.445 10.188 13.633 1 96.06 42 CYS B C 1
ATOM 4710 O O . CYS B 1 42 ? 6.957 10.656 12.609 1 96.06 42 CYS B O 1
ATOM 4712 N N . ASP B 1 43 ? 7.035 10.078 14.734 1 93.75 43 ASP B N 1
ATOM 4713 C CA . ASP B 1 43 ? 8.391 10.57 14.969 1 93.75 43 ASP B CA 1
ATOM 4714 C C . ASP B 1 43 ? 9.352 10.055 13.898 1 93.75 43 ASP B C 1
ATOM 4716 O O . ASP B 1 43 ? 9.203 8.93 13.406 1 93.75 43 ASP B O 1
ATOM 4720 N N . ARG B 1 44 ? 10.312 10.859 13.594 1 93.06 44 ARG B N 1
ATOM 4721 C CA . ARG B 1 44 ? 11.398 10.602 12.656 1 93.06 44 ARG B CA 1
ATOM 4722 C C . ARG B 1 44 ? 12.617 11.461 12.984 1 93.06 44 ARG B C 1
ATOM 4724 O O . ARG B 1 44 ? 12.531 12.391 13.781 1 93.06 44 ARG B O 1
ATOM 4731 N N . THR B 1 45 ? 13.695 11.141 12.398 1 91.25 45 THR B N 1
ATOM 4732 C CA . THR B 1 45 ? 14.844 12.039 12.484 1 91.25 45 THR B CA 1
ATOM 4733 C C . THR B 1 45 ? 14.555 13.344 11.75 1 91.25 45 THR B C 1
ATOM 4735 O O . THR B 1 45 ? 13.609 13.43 10.969 1 91.25 45 THR B O 1
ATOM 4738 N N . SER B 1 46 ? 15.367 14.367 12.125 1 94.25 46 SER B N 1
ATOM 4739 C CA . SER B 1 46 ? 15.211 15.633 11.406 1 94.25 46 SER B CA 1
ATOM 4740 C C . SER B 1 46 ? 15.422 15.445 9.914 1 94.25 46 SER B C 1
ATOM 4742 O O . SER B 1 46 ? 16.156 14.547 9.484 1 94.25 46 SER B O 1
ATOM 4744 N N . LEU B 1 47 ? 14.734 16.25 9.148 1 93.25 47 LEU B N 1
ATOM 4745 C CA . LEU B 1 47 ? 14.875 16.188 7.699 1 93.25 47 LEU B CA 1
ATOM 4746 C C . LEU B 1 47 ? 16.297 16.484 7.27 1 93.25 47 LEU B C 1
ATOM 4748 O O . LEU B 1 47 ? 16.859 15.82 6.395 1 93.25 47 LEU B O 1
ATOM 4752 N N . TYR B 1 48 ? 16.766 17.594 7.848 1 92.25 48 TYR B N 1
ATOM 4753 C CA . TYR B 1 48 ? 18.156 17.984 7.641 1 92.25 48 TYR B CA 1
ATOM 4754 C C . TYR B 1 48 ? 19.062 17.312 8.664 1 92.25 48 TYR B C 1
ATOM 4756 O O . TYR B 1 48 ? 18.781 17.344 9.859 1 92.25 48 TYR B O 1
ATOM 4764 N N . SER B 1 49 ? 20.094 16.625 8.094 1 89 49 SER B N 1
ATOM 4765 C CA . SER B 1 49 ? 20.984 15.844 8.961 1 89 49 SER B CA 1
ATOM 4766 C C . SER B 1 49 ? 22.172 16.672 9.414 1 89 49 SER B C 1
ATOM 4768 O O . SER B 1 49 ? 22.453 17.734 8.836 1 89 49 SER B O 1
ATOM 4770 N N . SER B 1 50 ? 22.859 16.188 10.406 1 88.31 50 SER B N 1
ATOM 4771 C CA . SER B 1 50 ? 23.969 16.906 11.023 1 88.31 50 SER B CA 1
ATOM 4772 C C . SER B 1 50 ? 25.156 17.016 10.07 1 88.31 50 SER B C 1
ATOM 4774 O O . SER B 1 50 ? 26.047 17.828 10.273 1 88.31 50 SER B O 1
ATOM 4776 N N . ASP B 1 51 ? 25.094 16.188 9.031 1 88.31 51 ASP B N 1
ATOM 4777 C CA . ASP B 1 51 ? 26.188 16.234 8.07 1 88.31 51 ASP B CA 1
ATOM 4778 C C . ASP B 1 51 ? 25.922 17.281 6.984 1 88.31 51 ASP B C 1
ATOM 4780 O O . ASP B 1 51 ? 26.672 17.391 6.023 1 88.31 51 ASP B O 1
ATOM 4784 N N . GLY B 1 52 ? 24.859 17.984 7.16 1 86.75 52 GLY B N 1
ATOM 4785 C CA . GLY B 1 52 ? 24.562 19.094 6.262 1 86.75 52 GLY B CA 1
ATOM 4786 C C . GLY B 1 52 ? 23.797 18.656 5.02 1 86.75 52 GLY B C 1
ATOM 4787 O O . GLY B 1 52 ? 23.828 19.359 4 1 86.75 52 GLY B O 1
ATOM 4788 N N . THR B 1 53 ? 23.125 17.469 5.133 1 86.69 53 THR B N 1
ATOM 4789 C CA . THR B 1 53 ? 22.406 16.969 3.971 1 86.69 53 THR B CA 1
ATOM 4790 C C . THR B 1 53 ? 20.953 16.672 4.324 1 86.69 53 THR B C 1
ATOM 4792 O O . THR B 1 53 ? 20.594 16.578 5.504 1 86.69 53 THR B O 1
ATOM 4795 N N . TYR B 1 54 ? 20.156 16.656 3.268 1 87 54 TYR B N 1
ATOM 4796 C CA . TYR B 1 54 ? 18.75 16.25 3.426 1 87 54 TYR B CA 1
ATOM 4797 C C . TYR B 1 54 ? 18.625 14.742 3.396 1 87 54 TYR B C 1
ATOM 4799 O O . TYR B 1 54 ? 17.906 14.188 2.549 1 87 54 TYR B O 1
ATOM 4807 N N . SER B 1 55 ? 19.266 13.992 4.297 1 81.38 55 SER B N 1
ATOM 4808 C CA . SER B 1 55 ? 19.281 12.539 4.348 1 81.38 55 SER B CA 1
ATOM 4809 C C . SER B 1 55 ? 18.5 12.023 5.562 1 81.38 55 SER B C 1
ATOM 4811 O O . SER B 1 55 ? 18.516 10.828 5.852 1 81.38 55 SER B O 1
ATOM 4813 N N . GLY B 1 56 ? 17.828 12.945 6.184 1 86.69 56 GLY B N 1
ATOM 4814 C CA . GLY B 1 56 ? 17.078 12.555 7.367 1 86.69 56 GLY B CA 1
ATOM 4815 C C . GLY B 1 56 ? 15.633 12.188 7.062 1 86.69 56 GLY B C 1
ATOM 4816 O O . GLY B 1 56 ? 15.336 11.609 6.016 1 86.69 56 GLY B O 1
ATOM 4817 N N . GLY B 1 57 ? 14.781 12.336 8.117 1 89.19 57 GLY B N 1
ATOM 4818 C CA . GLY B 1 57 ? 13.383 11.945 7.977 1 89.19 57 GLY B CA 1
ATOM 4819 C C . GLY B 1 57 ? 13.164 10.453 8.109 1 89.19 57 GLY B C 1
ATOM 4820 O O . GLY B 1 57 ? 12.234 9.898 7.52 1 89.19 57 GLY B O 1
ATOM 4821 N N . LEU B 1 58 ? 14 9.828 8.836 1 86.62 58 LEU B N 1
ATOM 4822 C CA . LEU B 1 58 ? 13.992 8.375 8.93 1 86.62 58 LEU B CA 1
ATOM 4823 C C . LEU B 1 58 ? 13.125 7.91 10.086 1 86.62 58 LEU B C 1
ATOM 4825 O O . LEU B 1 58 ? 13.156 8.492 11.172 1 86.62 58 LEU B O 1
ATOM 4829 N N . PHE B 1 59 ? 12.367 6.895 9.773 1 89.94 59 PHE B N 1
ATOM 4830 C CA . PHE B 1 59 ? 11.469 6.281 10.75 1 89.94 59 PHE B CA 1
ATOM 4831 C C . PHE B 1 59 ? 12.227 5.27 11.609 1 89.94 59 PHE B C 1
ATOM 4833 O O . PHE B 1 59 ? 13.008 4.473 11.094 1 89.94 59 PHE B O 1
ATOM 4840 N N . GLY B 1 60 ? 12.109 5.316 12.969 1 85.44 60 GLY B N 1
ATOM 4841 C CA . GLY B 1 60 ? 12.758 4.391 13.883 1 85.44 60 GLY B CA 1
ATOM 4842 C C . GLY B 1 60 ? 11.852 3.949 15.023 1 85.44 60 GLY B C 1
ATOM 4843 O O . GLY B 1 60 ? 10.625 4.004 14.906 1 85.44 60 GLY B O 1
ATOM 4844 N N . SER B 1 61 ? 12.422 3.496 16.078 1 85.75 61 SER B N 1
ATOM 4845 C CA . SER B 1 61 ? 11.688 2.939 17.219 1 85.75 61 SER B CA 1
ATOM 4846 C C . SER B 1 61 ? 10.812 3.994 17.875 1 85.75 61 SER B C 1
ATOM 4848 O O . SER B 1 61 ? 9.672 3.713 18.25 1 85.75 61 SER B O 1
ATOM 4850 N N . PRO B 1 62 ? 11.352 5.262 17.984 1 87 62 PRO B N 1
ATOM 4851 C CA . PRO B 1 62 ? 10.484 6.266 18.609 1 87 62 PRO B CA 1
ATOM 4852 C C . PRO B 1 62 ? 9.211 6.523 17.812 1 87 62 PRO B C 1
ATOM 4854 O O . PRO B 1 62 ? 8.133 6.66 18.391 1 87 62 PRO B O 1
ATOM 4857 N N . GLY B 1 63 ? 9.367 6.574 16.5 1 92 63 GLY B N 1
ATOM 4858 C CA . GLY B 1 63 ? 8.188 6.754 15.664 1 92 63 GLY B CA 1
ATOM 4859 C C . GLY B 1 63 ? 7.227 5.582 15.727 1 92 63 GLY B C 1
ATOM 4860 O O . GLY B 1 63 ? 6.012 5.773 15.812 1 92 63 GLY B O 1
ATOM 4861 N N . ALA B 1 64 ? 7.75 4.371 15.695 1 91.19 64 ALA B N 1
ATOM 4862 C CA . ALA B 1 64 ? 6.926 3.17 15.781 1 91.19 64 ALA B CA 1
ATOM 4863 C C . ALA B 1 64 ? 6.168 3.123 17.109 1 91.19 64 ALA B C 1
ATOM 4865 O O . ALA B 1 64 ? 4.977 2.807 17.125 1 91.19 64 ALA B O 1
ATOM 4866 N N . THR B 1 65 ? 6.859 3.457 18.172 1 89.75 65 THR B N 1
ATOM 4867 C CA . THR B 1 65 ? 6.238 3.463 19.484 1 89.75 65 THR B CA 1
ATOM 4868 C C . THR B 1 65 ? 5.148 4.527 19.562 1 89.75 65 THR B C 1
ATOM 4870 O O . THR B 1 65 ? 4.062 4.273 20.094 1 89.75 65 THR B O 1
ATOM 4873 N N . MET B 1 66 ? 5.48 5.676 19.062 1 92.38 66 MET B N 1
ATOM 4874 C CA . MET B 1 66 ? 4.527 6.781 19.062 1 92.38 66 MET B CA 1
ATOM 4875 C C . MET B 1 66 ? 3.24 6.383 18.344 1 92.38 66 MET B C 1
ATOM 4877 O O . MET B 1 66 ? 2.146 6.543 18.875 1 92.38 66 MET B O 1
ATOM 4881 N N . CYS B 1 67 ? 3.373 5.82 17.141 1 95.06 67 CYS B N 1
ATOM 4882 C CA . CYS B 1 67 ? 2.207 5.465 16.344 1 95.06 67 CYS B CA 1
ATOM 4883 C C . CYS B 1 67 ? 1.464 4.285 16.953 1 95.06 67 CYS B C 1
ATOM 4885 O O . CYS B 1 67 ? 0.232 4.246 16.938 1 95.06 67 CYS B O 1
ATOM 4887 N N . PHE B 1 68 ? 2.182 3.299 17.453 1 91.62 68 PHE B N 1
ATOM 4888 C CA . PHE B 1 68 ? 1.555 2.156 18.109 1 91.62 68 PHE B CA 1
ATOM 4889 C C . PHE B 1 68 ? 0.721 2.605 19.312 1 91.62 68 PHE B C 1
ATOM 4891 O O . PHE B 1 68 ? -0.408 2.146 19.484 1 91.62 68 PHE B O 1
ATOM 4898 N N . THR B 1 69 ? 1.291 3.504 20.109 1 91.25 69 THR B N 1
ATOM 4899 C CA . THR B 1 69 ? 0.605 4.023 21.297 1 91.25 69 THR B CA 1
ATOM 4900 C C . THR B 1 69 ? -0.631 4.824 20.891 1 91.25 69 THR B C 1
ATOM 4902 O O . THR B 1 69 ? -1.68 4.719 21.531 1 91.25 69 THR B O 1
ATOM 4905 N N . ASP B 1 70 ? -0.49 5.562 19.859 1 95.06 70 ASP B N 1
ATOM 4906 C CA . ASP B 1 70 ? -1.639 6.312 19.359 1 95.06 70 ASP B CA 1
ATOM 4907 C C . ASP B 1 70 ? -2.732 5.375 18.859 1 95.06 70 ASP B C 1
ATOM 4909 O O . ASP B 1 70 ? -3.92 5.625 19.062 1 95.06 70 ASP B O 1
ATOM 4913 N N . GLY B 1 71 ? -2.297 4.379 18.078 1 95.25 71 GLY B N 1
ATOM 4914 C CA . GLY B 1 71 ? -3.264 3.369 17.672 1 95.25 71 GLY B CA 1
ATOM 4915 C C . GLY B 1 71 ? -4.004 2.75 18.844 1 95.25 71 GLY B C 1
ATOM 4916 O O . GLY B 1 71 ? -5.223 2.568 18.797 1 95.25 71 GLY B O 1
ATOM 4917 N N . THR B 1 72 ? -3.297 2.488 19.891 1 91.81 72 THR B N 1
ATOM 4918 C CA . THR B 1 72 ? -3.889 1.912 21.094 1 91.81 72 THR B CA 1
ATOM 4919 C C . THR B 1 72 ? -4.871 2.887 21.734 1 91.81 72 THR B C 1
ATOM 4921 O O . THR B 1 72 ? -5.91 2.477 22.25 1 91.81 72 THR B O 1
ATOM 4924 N N . PHE B 1 73 ? -4.512 4.184 21.781 1 93.88 73 PHE B N 1
ATOM 4925 C CA . PHE B 1 73 ? -5.41 5.223 22.281 1 93.88 73 PHE B CA 1
ATOM 4926 C C . PHE B 1 73 ? -6.758 5.148 21.562 1 93.88 73 PHE B C 1
ATOM 4928 O O . PHE B 1 73 ? -7.809 5.188 22.203 1 93.88 73 PHE B O 1
ATOM 4935 N N . TYR B 1 74 ? -6.785 4.953 20.281 1 96 74 TYR B N 1
ATOM 4936 C CA . TYR B 1 74 ? -8.023 4.949 19.531 1 96 74 TYR B CA 1
ATOM 4937 C C . TYR B 1 74 ? -8.711 3.592 19.609 1 96 74 TYR B C 1
ATOM 4939 O O . TYR B 1 74 ? -9.938 3.498 19.484 1 96 74 TYR B O 1
ATOM 4947 N N . TRP B 1 75 ? -7.93 2.51 19.75 1 93.81 75 TRP B N 1
ATOM 4948 C CA . TRP B 1 75 ? -8.547 1.235 20.094 1 93.81 75 TRP B CA 1
ATOM 4949 C C . TRP B 1 75 ? -9.398 1.37 21.359 1 93.81 75 TRP B C 1
ATOM 4951 O O . TRP B 1 75 ? -10.539 0.914 21.391 1 93.81 75 TRP B O 1
ATOM 4961 N N . ASN B 1 76 ? -8.844 2.008 22.375 1 92.56 76 ASN B N 1
ATOM 4962 C CA . ASN B 1 76 ? -9.539 2.203 23.641 1 92.56 76 ASN B CA 1
ATOM 4963 C C . ASN B 1 76 ? -10.812 3.029 23.453 1 92.56 76 ASN B C 1
ATOM 4965 O O . ASN B 1 76 ? -11.797 2.814 24.156 1 92.56 76 ASN B O 1
ATOM 4969 N N . LYS B 1 77 ? -10.766 3.848 22.562 1 93.44 77 LYS B N 1
ATOM 4970 C CA . LYS B 1 77 ? -11.867 4.785 22.375 1 93.44 77 LYS B CA 1
ATOM 4971 C C . LYS B 1 77 ? -12.961 4.184 21.5 1 93.44 77 LYS B C 1
ATOM 4973 O O . LYS B 1 77 ? -14.148 4.297 21.812 1 93.44 77 LYS B O 1
ATOM 4978 N N . TYR B 1 78 ? -12.602 3.486 20.422 1 95.81 78 TYR B N 1
ATOM 4979 C CA . TYR B 1 78 ? -13.594 3.209 19.406 1 95.81 78 TYR B CA 1
ATOM 4980 C C . TYR B 1 78 ? -13.836 1.711 19.266 1 95.81 78 TYR B C 1
ATOM 4982 O O . TYR B 1 78 ? -14.805 1.286 18.625 1 95.81 78 TYR B O 1
ATOM 4990 N N . LEU B 1 79 ? -12.945 0.835 19.828 1 93.38 79 LEU B N 1
ATOM 4991 C CA . LEU B 1 79 ? -13.086 -0.595 19.578 1 93.38 79 LEU B CA 1
ATOM 4992 C C . LEU B 1 79 ? -13.227 -1.367 20.891 1 93.38 79 LEU B C 1
ATOM 4994 O O . LEU B 1 79 ? -13.727 -2.496 20.891 1 93.38 79 LEU B O 1
ATOM 4998 N N . ARG B 1 80 ? -12.711 -0.794 21.938 1 90.69 80 ARG B N 1
ATOM 4999 C CA . ARG B 1 80 ? -12.852 -1.461 23.219 1 90.69 80 ARG B CA 1
ATOM 5000 C C . ARG B 1 80 ? -14.32 -1.666 23.578 1 90.69 80 ARG B C 1
ATOM 5002 O O . ARG B 1 80 ? -15.125 -0.739 23.469 1 90.69 80 ARG B O 1
ATOM 5009 N N . GLU B 1 81 ? -14.672 -2.836 24.078 1 87.06 81 GLU B N 1
ATOM 5010 C CA . GLU B 1 81 ? -16.062 -3.219 24.328 1 87.06 81 GLU B CA 1
ATOM 5011 C C . GLU B 1 81 ? -16.703 -2.314 25.375 1 87.06 81 GLU B C 1
ATOM 5013 O O . GLU B 1 81 ? -17.891 -1.968 25.25 1 87.06 81 GLU B O 1
ATOM 5018 N N . ALA B 1 82 ? -16.016 -1.887 26.344 1 88.62 82 ALA B N 1
ATOM 5019 C CA . ALA B 1 82 ? -16.578 -1.121 27.453 1 88.62 82 ALA B CA 1
ATOM 5020 C C . ALA B 1 82 ? -16.594 0.372 27.141 1 88.62 82 ALA B C 1
ATOM 5022 O O . ALA B 1 82 ? -17.094 1.174 27.922 1 88.62 82 ALA B O 1
ATOM 5023 N N . SER B 1 83 ? -16.109 0.73 25.969 1 90.31 83 SER B N 1
ATOM 5024 C CA . SER B 1 83 ? -16.047 2.15 25.641 1 90.31 83 SER B CA 1
ATOM 5025 C C . SER B 1 83 ? -17.438 2.703 25.312 1 90.31 83 SER B C 1
ATOM 5027 O O . SER B 1 83 ? -18.188 2.09 24.547 1 90.31 83 SER B O 1
ATOM 5029 N N . ALA B 1 84 ? -17.719 3.914 25.828 1 87.88 84 ALA B N 1
ATOM 5030 C CA . ALA B 1 84 ? -18.969 4.59 25.516 1 87.88 84 ALA B CA 1
ATOM 5031 C C . ALA B 1 84 ? -19 5.062 24.062 1 87.88 84 ALA B C 1
ATOM 5033 O O . ALA B 1 84 ? -20.062 5.355 23.516 1 87.88 84 ALA B O 1
ATOM 5034 N N . LEU B 1 85 ? -17.797 5.098 23.422 1 92 85 LEU B N 1
ATOM 5035 C CA . LEU B 1 85 ? -17.703 5.605 22.047 1 92 85 LEU B CA 1
ATOM 5036 C C . LEU B 1 85 ? -17.406 4.473 21.078 1 92 85 LEU B C 1
ATOM 5038 O O . LEU B 1 85 ? -17.047 4.723 19.922 1 92 85 LEU B O 1
ATOM 5042 N N . LYS B 1 86 ? -17.578 3.283 21.547 1 93.19 86 LYS B N 1
ATOM 5043 C CA . LYS B 1 86 ? -17.375 2.158 20.641 1 93.19 86 LYS B CA 1
ATOM 5044 C C . LYS B 1 86 ? -18.219 2.291 19.375 1 93.19 86 LYS B C 1
ATOM 5046 O O . LYS B 1 86 ? -19.422 2.578 19.469 1 93.19 86 LYS B O 1
ATOM 5051 N N . ILE B 1 87 ? -17.625 2.084 18.25 1 95.62 87 ILE B N 1
ATOM 5052 C CA . ILE B 1 87 ? -18.359 2.18 16.984 1 95.62 87 ILE B CA 1
ATOM 5053 C C . ILE B 1 87 ? -19.406 1.07 16.906 1 95.62 87 ILE B C 1
ATOM 5055 O O . ILE B 1 87 ? -19.094 -0.104 17.109 1 95.62 87 ILE B O 1
ATOM 5059 N N . TYR B 1 88 ? -20.578 1.448 16.578 1 93.25 88 TYR B N 1
ATOM 5060 C CA . TYR B 1 88 ? -21.719 0.536 16.5 1 93.25 88 TYR B CA 1
ATOM 5061 C C . TYR B 1 88 ? -21.484 -0.544 15.453 1 93.25 88 TYR B C 1
ATOM 5063 O O . TYR B 1 88 ? -21.109 -0.243 14.312 1 93.25 88 TYR B O 1
ATOM 5071 N N . GLY B 1 89 ? -21.641 -1.823 15.852 1 90.5 89 GLY B N 1
ATOM 5072 C CA . GLY B 1 89 ? -21.609 -2.932 14.914 1 90.5 89 GLY B CA 1
ATOM 5073 C C . GLY B 1 89 ? -20.219 -3.424 14.602 1 90.5 89 GLY B C 1
ATOM 5074 O O . GLY B 1 89 ? -20.016 -4.227 13.688 1 90.5 89 GLY B O 1
ATOM 5075 N N . THR B 1 90 ? -19.203 -2.916 15.336 1 91.94 90 THR B N 1
ATOM 5076 C CA . THR B 1 90 ? -17.828 -3.373 15.086 1 91.94 90 THR B CA 1
ATOM 5077 C C . THR B 1 90 ? -17.375 -4.312 16.203 1 91.94 90 THR B C 1
ATOM 5079 O O . THR B 1 90 ? -18.016 -4.414 17.234 1 91.94 90 THR B O 1
ATOM 5082 N N . THR B 1 91 ? -16.359 -5.059 15.891 1 88.25 91 THR B N 1
ATOM 5083 C CA . THR B 1 91 ? -15.656 -5.871 16.875 1 88.25 91 THR B CA 1
ATOM 5084 C C . THR B 1 91 ? -14.18 -5.484 16.953 1 88.25 91 THR B C 1
ATOM 5086 O O . THR B 1 91 ? -13.75 -4.547 16.281 1 88.25 91 THR B O 1
ATOM 5089 N N . GLN B 1 92 ? -13.484 -6.152 17.797 1 87.81 92 GLN B N 1
ATOM 5090 C CA . GLN B 1 92 ? -12.055 -5.898 17.938 1 87.81 92 GLN B CA 1
ATOM 5091 C C . GLN B 1 92 ? -11.258 -6.66 16.875 1 87.81 92 GLN B C 1
ATOM 5093 O O . GLN B 1 92 ? -10.047 -6.473 16.766 1 87.81 92 GLN B O 1
ATOM 5098 N N . ILE B 1 93 ? -11.953 -7.492 16.109 1 85.06 93 ILE B N 1
ATOM 5099 C CA . ILE B 1 93 ? -11.328 -8.242 15.023 1 85.06 93 ILE B CA 1
ATOM 5100 C C . ILE B 1 93 ? -11.406 -7.441 13.727 1 85.06 93 ILE B C 1
ATOM 5102 O O . ILE B 1 93 ? -12.453 -6.895 13.391 1 85.06 93 ILE B O 1
ATOM 5106 N N . TYR B 1 94 ? -10.328 -7.348 13.141 1 88.94 94 TYR B N 1
ATOM 5107 C CA . TYR B 1 94 ? -10.281 -6.652 11.859 1 88.94 94 TYR B CA 1
ATOM 5108 C C . TYR B 1 94 ? -11.312 -7.215 10.891 1 88.94 94 TYR B C 1
ATOM 5110 O O . TYR B 1 94 ? -11.469 -8.438 10.781 1 88.94 94 TYR B O 1
ATOM 5118 N N . ASN B 1 95 ? -11.984 -6.273 10.234 1 87.88 95 ASN B N 1
ATOM 5119 C CA . ASN B 1 95 ? -12.977 -6.625 9.227 1 87.88 95 ASN B CA 1
ATOM 5120 C C . ASN B 1 95 ? -12.805 -5.797 7.953 1 87.88 95 ASN B C 1
ATOM 5122 O O . ASN B 1 95 ? -12.922 -4.57 7.988 1 87.88 95 ASN B O 1
ATOM 5126 N N . GLU B 1 96 ? -12.57 -6.434 6.867 1 85.31 96 GLU B N 1
ATOM 5127 C CA . GLU B 1 96 ? -12.273 -5.766 5.602 1 85.31 96 GLU B CA 1
ATOM 5128 C C . GLU B 1 96 ? -13.508 -5.031 5.066 1 85.31 96 GLU B C 1
ATOM 5130 O O . GLU B 1 96 ? -13.383 -4.125 4.238 1 85.31 96 GLU B O 1
ATOM 5135 N N . ASP B 1 97 ? -14.641 -5.348 5.523 1 84.94 97 ASP B N 1
ATOM 5136 C CA . ASP B 1 97 ? -15.875 -4.781 4.977 1 84.94 97 ASP B CA 1
ATOM 5137 C C . ASP B 1 97 ? -16.062 -3.332 5.422 1 84.94 97 ASP B C 1
ATOM 5139 O O . ASP B 1 97 ? -16.75 -2.559 4.758 1 84.94 97 ASP B O 1
ATOM 5143 N N . TYR B 1 98 ? -15.414 -2.975 6.605 1 92.69 98 TYR B N 1
ATOM 5144 C CA . TYR B 1 98 ? -15.758 -1.626 7.051 1 92.69 98 TYR B CA 1
ATOM 5145 C C . TYR B 1 98 ? -14.523 -0.89 7.555 1 92.69 98 TYR B C 1
ATOM 5147 O O . TYR B 1 98 ? -14.625 0.231 8.062 1 92.69 98 TYR B O 1
ATOM 5155 N N . VAL B 1 99 ? -13.312 -1.517 7.477 1 95.31 99 VAL B N 1
ATOM 5156 C CA . VAL B 1 99 ? -12.078 -0.844 7.863 1 95.31 99 VAL B CA 1
ATOM 5157 C C . VAL B 1 99 ? -11.305 -0.428 6.617 1 95.31 99 VAL B C 1
ATOM 5159 O O . VAL B 1 99 ? -11.062 -1.248 5.727 1 95.31 99 VAL B O 1
ATOM 5162 N N . ASN B 1 100 ? -10.984 0.833 6.551 1 96.06 100 ASN B N 1
ATOM 5163 C CA . ASN B 1 100 ? -10.195 1.382 5.457 1 96.06 100 ASN B CA 1
ATOM 5164 C C . ASN B 1 100 ? -8.961 2.125 5.973 1 96.06 100 ASN B C 1
ATOM 5166 O O . ASN B 1 100 ? -9.062 2.916 6.914 1 96.06 100 ASN B O 1
ATOM 5170 N N . ALA B 1 101 ? -7.824 1.829 5.457 1 97.62 101 ALA B N 1
ATOM 5171 C CA . ALA B 1 101 ? -6.586 2.533 5.766 1 97.62 101 ALA B CA 1
ATOM 5172 C C . ALA B 1 101 ? -5.836 2.916 4.492 1 97.62 101 ALA B C 1
ATOM 5174 O O . ALA B 1 101 ? -5.594 2.068 3.629 1 97.62 101 ALA B O 1
ATOM 5175 N N . GLU B 1 102 ? -5.504 4.195 4.363 1 97.31 102 GLU B N 1
ATOM 5176 C CA . GLU B 1 102 ? -4.918 4.719 3.133 1 97.31 102 GLU B CA 1
ATOM 5177 C C . GLU B 1 102 ? -3.77 5.68 3.432 1 97.31 102 GLU B C 1
ATOM 5179 O O . GLU B 1 102 ? -3.846 6.469 4.371 1 97.31 102 GLU B O 1
ATOM 5184 N N . VAL B 1 103 ? -2.684 5.562 2.641 1 97.38 103 VAL B N 1
ATOM 5185 C CA . VAL B 1 103 ? -1.53 6.438 2.84 1 97.38 103 VAL B CA 1
ATOM 5186 C C . VAL B 1 103 ? -0.869 6.734 1.497 1 97.38 103 VAL B C 1
ATOM 5188 O O . VAL B 1 103 ? -1.012 5.965 0.544 1 97.38 103 VAL B O 1
ATOM 5191 N N . PRO B 1 104 ? -0.183 7.922 1.415 1 96.12 104 PRO B N 1
ATOM 5192 C CA . PRO B 1 104 ? 0.694 8.078 0.252 1 96.12 104 PRO B CA 1
ATOM 5193 C C . PRO B 1 104 ? 1.831 7.059 0.229 1 96.12 104 PRO B C 1
ATOM 5195 O O . PRO B 1 104 ? 2.277 6.602 1.284 1 96.12 104 PRO B O 1
ATOM 5198 N N . ASN B 1 105 ? 2.25 6.668 -0.967 1 95.56 105 ASN B N 1
ATOM 5199 C CA . ASN B 1 105 ? 3.348 5.719 -1.124 1 95.56 105 ASN B CA 1
ATOM 5200 C C . ASN B 1 105 ? 4.691 6.355 -0.776 1 95.56 105 ASN B C 1
ATOM 5202 O O . ASN B 1 105 ? 5.555 6.508 -1.642 1 95.56 105 ASN B O 1
ATOM 5206 N N . VAL B 1 106 ? 4.816 6.727 0.477 1 94.06 106 VAL B N 1
ATOM 5207 C CA . VAL B 1 106 ? 6.004 7.293 1.108 1 94.06 106 VAL B CA 1
ATOM 5208 C C . VAL B 1 106 ? 6.406 6.441 2.312 1 94.06 106 VAL B C 1
ATOM 5210 O O . VAL B 1 106 ? 5.547 6.016 3.092 1 94.06 106 VAL B O 1
ATOM 5213 N N . ASP B 1 107 ? 7.68 6.184 2.486 1 91.62 107 ASP B N 1
ATOM 5214 C CA . ASP B 1 107 ? 8.156 5.223 3.477 1 91.62 107 ASP B CA 1
ATOM 5215 C C . ASP B 1 107 ? 7.648 5.578 4.871 1 91.62 107 ASP B C 1
ATOM 5217 O O . ASP B 1 107 ? 7.035 4.746 5.547 1 91.62 107 ASP B O 1
ATOM 5221 N N . ILE B 1 108 ? 7.824 6.785 5.281 1 93.25 108 ILE B N 1
ATOM 5222 C CA . ILE B 1 108 ? 7.469 7.176 6.641 1 93.25 108 ILE B CA 1
ATOM 5223 C C . ILE B 1 108 ? 5.957 7.051 6.836 1 93.25 108 ILE B C 1
ATOM 5225 O O . ILE B 1 108 ? 5.492 6.711 7.926 1 93.25 108 ILE B O 1
ATOM 5229 N N . SER B 1 109 ? 5.184 7.348 5.805 1 96.25 109 SER B N 1
ATOM 5230 C CA . SER B 1 109 ? 3.73 7.234 5.906 1 96.25 109 SER B CA 1
ATOM 5231 C C . SER B 1 109 ? 3.299 5.781 6.066 1 96.25 109 SER B C 1
ATOM 5233 O O . SER B 1 109 ? 2.467 5.469 6.918 1 96.25 109 SER B O 1
ATOM 5235 N N . ILE B 1 110 ? 3.877 4.918 5.27 1 96.94 110 ILE B N 1
ATOM 5236 C CA . ILE B 1 110 ? 3.537 3.5 5.32 1 96.94 110 ILE B CA 1
ATOM 5237 C C . ILE B 1 110 ? 3.967 2.914 6.664 1 96.94 110 ILE B C 1
ATOM 5239 O O . ILE B 1 110 ? 3.199 2.191 7.305 1 96.94 110 ILE B O 1
ATOM 5243 N N . GLN B 1 111 ? 5.168 3.254 7.109 1 94.81 111 GLN B N 1
ATOM 5244 C CA . GLN B 1 111 ? 5.703 2.729 8.359 1 94.81 111 GLN B CA 1
ATOM 5245 C C . GLN B 1 111 ? 4.887 3.215 9.555 1 94.81 111 GLN B C 1
ATOM 5247 O O . GLN B 1 111 ? 4.523 2.424 10.43 1 94.81 111 GLN B O 1
ATOM 5252 N N . SER B 1 112 ? 4.555 4.504 9.531 1 96.69 112 SER B N 1
ATOM 5253 C CA . SER B 1 112 ? 3.729 5.082 10.594 1 96.69 112 SER B CA 1
ATOM 5254 C C . SER B 1 112 ? 2.35 4.43 10.633 1 96.69 112 SER B C 1
ATOM 5256 O O . SER B 1 112 ? 1.862 4.062 11.703 1 96.69 112 SER B O 1
ATOM 5258 N N . ALA B 1 113 ? 1.777 4.309 9.477 1 97.88 113 ALA B N 1
ATOM 5259 C CA . ALA B 1 113 ? 0.438 3.73 9.398 1 97.88 113 ALA B CA 1
ATOM 5260 C C . ALA B 1 113 ? 0.44 2.279 9.867 1 97.88 113 ALA B C 1
ATOM 5262 O O . ALA B 1 113 ? -0.5 1.833 10.531 1 97.88 113 ALA B O 1
ATOM 5263 N N . THR B 1 114 ? 1.454 1.535 9.461 1 95.5 114 THR B N 1
ATOM 5264 C CA . THR B 1 114 ? 1.552 0.14 9.875 1 95.5 114 THR B CA 1
ATOM 5265 C C . THR B 1 114 ? 1.611 0.03 11.398 1 95.5 114 THR B C 1
ATOM 5267 O O . THR B 1 114 ? 0.881 -0.762 11.992 1 95.5 114 THR B O 1
ATOM 5270 N N . ALA B 1 115 ? 2.465 0.818 12.016 1 93.69 115 ALA B N 1
ATOM 5271 C CA . ALA B 1 115 ? 2.582 0.799 13.469 1 93.69 115 ALA B CA 1
ATOM 5272 C C . ALA B 1 115 ? 1.271 1.214 14.133 1 93.69 115 ALA B C 1
ATOM 5274 O O . ALA B 1 115 ? 0.849 0.608 15.117 1 93.69 115 ALA B O 1
ATOM 5275 N N . PHE B 1 116 ? 0.669 2.275 13.625 1 96.25 116 PHE B N 1
ATOM 5276 C CA . PHE B 1 116 ? -0.602 2.762 14.148 1 96.25 116 PHE B CA 1
ATOM 5277 C C . PHE B 1 116 ? -1.658 1.664 14.109 1 96.25 116 PHE B C 1
ATOM 5279 O O . PHE B 1 116 ? -2.334 1.413 15.109 1 96.25 116 PHE B O 1
ATOM 5286 N N . MET B 1 117 ? -1.8 0.994 12.953 1 96 117 MET B N 1
ATOM 5287 C CA . MET B 1 117 ? -2.832 -0.022 12.773 1 96 117 MET B CA 1
ATOM 5288 C C . MET B 1 117 ? -2.566 -1.233 13.656 1 96 117 MET B C 1
ATOM 5290 O O . MET B 1 117 ? -3.502 -1.891 14.117 1 96 117 MET B O 1
ATOM 5294 N N . GLN B 1 118 ? -1.327 -1.499 13.914 1 91.5 118 GLN B N 1
ATOM 5295 C CA . GLN B 1 118 ? -0.989 -2.566 14.852 1 91.5 118 GLN B CA 1
ATOM 5296 C C . GLN B 1 118 ? -1.474 -2.238 16.25 1 91.5 118 GLN B C 1
ATOM 5298 O O . GLN B 1 118 ? -1.814 -3.139 17.031 1 91.5 118 GLN B O 1
ATOM 5303 N N . GLY B 1 119 ? -1.45 -0.978 16.594 1 91.75 119 GLY B N 1
ATOM 5304 C CA . GLY B 1 119 ? -1.999 -0.548 17.859 1 91.75 119 GLY B CA 1
ATOM 5305 C C . GLY B 1 119 ? -3.514 -0.632 17.922 1 91.75 119 GLY B C 1
ATOM 5306 O O . GLY B 1 119 ? -4.082 -0.971 18.953 1 91.75 119 GLY B O 1
ATOM 5307 N N . VAL B 1 120 ? -4.156 -0.343 16.828 1 94.69 120 VAL B N 1
ATOM 5308 C CA . VAL B 1 120 ? -5.613 -0.37 16.75 1 94.69 120 VAL B CA 1
ATOM 5309 C C . VAL B 1 120 ? -6.105 -1.814 16.797 1 94.69 120 VAL B C 1
ATOM 5311 O O . VAL B 1 120 ? -7.082 -2.119 17.484 1 94.69 120 VAL B O 1
ATOM 5314 N 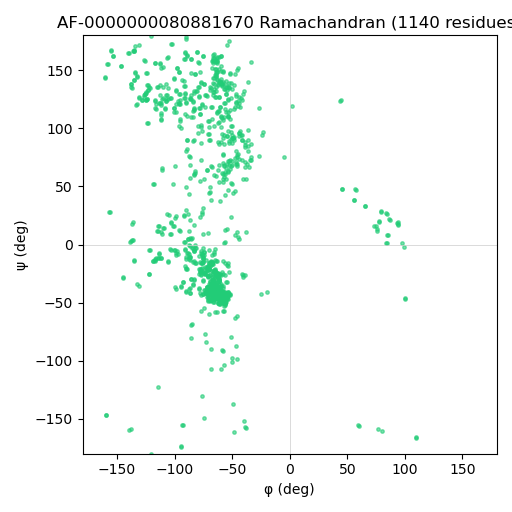N . PHE B 1 121 ? -5.496 -2.66 16.047 1 90.06 121 PHE B N 1
ATOM 5315 C CA . PHE B 1 121 ? -5.922 -4.051 15.977 1 90.06 121 PHE B CA 1
ATOM 5316 C C . PHE B 1 121 ? -4.895 -4.969 16.625 1 90.06 121 PHE B C 1
ATOM 5318 O O . PHE B 1 121 ? -4.297 -5.812 15.961 1 90.06 121 PHE B O 1
ATOM 5325 N N . LYS B 1 122 ? -4.789 -4.77 17.875 1 84.19 122 LYS B N 1
ATOM 5326 C CA . LYS B 1 122 ? -3.895 -5.57 18.719 1 84.19 122 LYS B CA 1
ATOM 5327 C C . LYS B 1 122 ? -4.375 -7.016 18.797 1 84.19 122 LYS B C 1
ATOM 5329 O O . LYS B 1 122 ? -5.508 -7.32 18.422 1 84.19 122 LYS B O 1
ATOM 5334 N N . PRO B 1 123 ? -3.477 -7.859 19.234 1 77 123 PRO B N 1
ATOM 5335 C CA . PRO B 1 123 ? -3.881 -9.258 19.391 1 77 123 PRO B CA 1
ATOM 5336 C C . PRO B 1 123 ? -5.109 -9.422 20.297 1 77 123 PRO B C 1
ATOM 5338 O O . PRO B 1 123 ? -5.254 -8.703 21.281 1 77 123 PRO B O 1
ATOM 5341 N N . VAL B 1 124 ? -6.078 -10.141 19.828 1 72.69 124 VAL B N 1
ATOM 5342 C CA . VAL B 1 124 ? -7.281 -10.398 20.609 1 72.69 124 VAL B CA 1
ATOM 5343 C C . VAL B 1 124 ? -7.203 -11.789 21.234 1 72.69 124 VAL B C 1
ATOM 5345 O O . VAL B 1 124 ? -6.715 -12.734 20.609 1 72.69 124 VAL B O 1
ATOM 5348 N N . ASP B 1 125 ? -7.117 -11.82 22.641 1 55.03 125 ASP B N 1
ATOM 5349 C CA . ASP B 1 125 ? -7.184 -13.109 23.328 1 55.03 125 ASP B CA 1
ATOM 5350 C C . ASP B 1 125 ? -8.516 -13.797 23.062 1 55.03 125 ASP B C 1
ATOM 5352 O O . ASP B 1 125 ? -9.578 -13.219 23.312 1 55.03 125 ASP B O 1
ATOM 5356 N N . LEU B 1 126 ? -8.664 -14.508 22.047 1 47.34 126 LEU B N 1
ATOM 5357 C CA . LEU B 1 126 ? -9.938 -15.172 21.797 1 47.34 126 LEU B CA 1
ATOM 5358 C C . LEU B 1 126 ? -10.516 -15.758 23.078 1 47.34 126 LEU B C 1
ATOM 5360 O O . LEU B 1 126 ? -11.656 -16.234 23.078 1 47.34 126 LEU B O 1
ATOM 5364 N N . VAL B 1 127 ? -9.773 -16.109 24.109 1 40.16 127 VAL B N 1
ATOM 5365 C CA . VAL B 1 127 ? -10.617 -16.719 25.125 1 40.16 127 VAL B CA 1
ATOM 5366 C C . VAL B 1 127 ? -11.883 -15.875 25.328 1 40.16 127 VAL B C 1
ATOM 5368 O O . VAL B 1 127 ? -12.984 -16.406 25.406 1 40.16 127 VAL B O 1
ATOM 5371 N N . SER B 1 128 ? -11.867 -14.672 25.734 1 35.59 128 SER B N 1
ATOM 5372 C CA . SER B 1 128 ? -12.977 -13.883 26.266 1 35.59 128 SER B CA 1
ATOM 5373 C C . SER B 1 128 ? -13.875 -13.383 25.141 1 35.59 128 SER B C 1
ATOM 5375 O O . SER B 1 128 ? -14.984 -12.898 25.375 1 35.59 128 SER B O 1
ATOM 5377 N N . SER B 1 129 ? -13.32 -12.914 24 1 35.78 129 SER B N 1
ATOM 5378 C CA . SER B 1 129 ? -14.219 -12.188 23.109 1 35.78 129 SER B CA 1
ATOM 5379 C C . SER B 1 129 ? -15.117 -13.141 22.328 1 35.78 129 SER B C 1
ATOM 5381 O O . SER B 1 129 ? -15.977 -12.711 21.562 1 35.78 129 SER B O 1
ATOM 5383 N N . VAL B 1 130 ? -14.539 -14.227 21.828 1 36.25 130 VAL B N 1
ATOM 5384 C CA . VAL B 1 130 ? -15.43 -15.047 21.016 1 36.25 130 VAL B CA 1
ATOM 5385 C C . VAL B 1 130 ? -16.5 -15.68 21.891 1 36.25 130 VAL B C 1
ATOM 5387 O O . VAL B 1 130 ? -16.234 -16.625 22.641 1 36.25 130 VAL B O 1
ATOM 5390 N N . THR B 1 131 ? -17.406 -14.992 22.469 1 33.38 131 THR B N 1
ATOM 5391 C CA . THR B 1 131 ? -18.594 -15.656 23 1 33.38 131 THR B CA 1
ATOM 5392 C C . THR B 1 131 ? -19.062 -16.75 22.047 1 33.38 131 THR B C 1
ATOM 5394 O O . THR B 1 131 ? -18.578 -16.844 20.906 1 33.38 131 THR B O 1
ATOM 5397 N N . SER B 1 132 ? -20.516 -17.078 22.047 1 31.5 132 SER B N 1
ATOM 5398 C CA . SER B 1 132 ? -21.375 -18.25 21.828 1 31.5 132 SER B CA 1
ATOM 5399 C C . SER B 1 132 ? -21.391 -18.656 20.359 1 31.5 132 SER B C 1
ATOM 5401 O O . SER B 1 132 ? -21.844 -19.766 20.031 1 31.5 132 SER B O 1
ATOM 5403 N N . GLY B 1 133 ? -21.391 -17.75 19.297 1 31.75 133 GLY B N 1
ATOM 5404 C CA . GLY B 1 133 ? -22.062 -18.344 18.141 1 31.75 133 GLY B CA 1
ATOM 5405 C C . GLY B 1 133 ? -21.141 -19.188 17.297 1 31.75 133 GLY B C 1
ATOM 5406 O O . GLY B 1 133 ? -19.906 -19.109 17.422 1 31.75 133 GLY B O 1
ATOM 5407 N N . PRO B 1 134 ? -21.656 -20.328 16.609 1 33.59 134 PRO B N 1
ATOM 5408 C CA . PRO B 1 134 ? -21.016 -21.359 15.773 1 33.59 134 PRO B CA 1
ATOM 5409 C C . PRO B 1 134 ? -19.953 -20.781 14.836 1 33.59 134 PRO B C 1
ATOM 5411 O O . PRO B 1 134 ? -19.219 -21.531 14.211 1 33.59 134 PRO B O 1
ATOM 5414 N N . SER B 1 135 ? -20.078 -19.625 14.508 1 32.78 135 SER B N 1
ATOM 5415 C CA . SER B 1 135 ? -19.297 -19.125 13.375 1 32.78 135 SER B CA 1
ATOM 5416 C C . SER B 1 135 ? -17.844 -18.922 13.758 1 32.78 135 SER B C 1
ATOM 5418 O O . SER B 1 135 ? -17.031 -18.5 12.93 1 32.78 135 SER B O 1
ATOM 5420 N N . LEU B 1 136 ? -17.453 -19.016 14.992 1 36.66 136 LEU B N 1
ATOM 5421 C CA . LEU B 1 136 ? -16.109 -18.609 15.391 1 36.66 136 LEU B CA 1
ATOM 5422 C C . LEU B 1 136 ? -15.062 -19.625 14.945 1 36.66 136 LEU B C 1
ATOM 5424 O O . LEU B 1 136 ? -13.922 -19.266 14.664 1 36.66 136 LEU B O 1
ATOM 5428 N N . LEU B 1 137 ? -15.289 -20.922 15.359 1 37.03 137 LEU B N 1
ATOM 5429 C CA . LEU B 1 137 ? -14.297 -21.984 15.211 1 37.03 137 LEU B CA 1
ATOM 5430 C C . LEU B 1 137 ? -13.914 -22.156 13.742 1 37.03 137 LEU B C 1
ATOM 5432 O O . LEU B 1 137 ? -12.867 -22.734 13.438 1 37.03 137 LEU B O 1
ATOM 5436 N N . GLU B 1 138 ? -15 -22.266 13.023 1 36.66 138 GLU B N 1
ATOM 5437 C CA . GLU B 1 138 ? -14.633 -22.5 11.633 1 36.66 138 GLU B CA 1
ATOM 5438 C C . GLU B 1 138 ? -13.648 -21.438 11.125 1 36.66 138 GLU B C 1
ATOM 5440 O O . GLU B 1 138 ? -13.016 -21.609 10.086 1 36.66 138 GLU B O 1
ATOM 5445 N N . SER B 1 139 ? -13.68 -20.203 11.828 1 36.44 139 SER B N 1
ATOM 5446 C CA . SER B 1 139 ? -12.867 -19.047 11.477 1 36.44 139 SER B CA 1
ATOM 5447 C C . SER B 1 139 ? -11.477 -19.125 12.109 1 36.44 139 SER B C 1
ATOM 5449 O O . SER B 1 139 ? -11.117 -18.297 12.945 1 36.44 139 SER B O 1
ATOM 5451 N N . ASP B 1 140 ? -11.125 -20.156 12.742 1 39.25 140 ASP B N 1
ATOM 5452 C CA . ASP B 1 140 ? -9.75 -20.25 13.219 1 39.25 140 ASP B CA 1
ATOM 5453 C C . ASP B 1 140 ? -8.812 -19.391 12.383 1 39.25 140 ASP B C 1
ATOM 5455 O O . ASP B 1 140 ? -7.816 -18.859 12.891 1 39.25 140 ASP B O 1
ATOM 5459 N N . ASN B 1 141 ? -9.039 -19.469 11.117 1 42.75 141 ASN B N 1
ATOM 5460 C CA . ASN B 1 141 ? -8.195 -18.656 10.242 1 42.75 141 ASN B CA 1
ATOM 5461 C C . ASN B 1 141 ? -8.383 -17.172 10.5 1 42.75 141 ASN B C 1
ATOM 5463 O O . ASN B 1 141 ? -7.684 -16.344 9.922 1 42.75 141 ASN B O 1
ATOM 5467 N N . SER B 1 142 ? -9.531 -16.875 11.266 1 46.69 142 SER B N 1
ATOM 5468 C CA . SER B 1 142 ? -9.812 -15.445 11.383 1 46.69 142 SER B CA 1
ATOM 5469 C C . SER B 1 142 ? -9.047 -14.828 12.555 1 46.69 142 SER B C 1
ATOM 5471 O O . SER B 1 142 ? -9 -13.602 12.688 1 46.69 142 SER B O 1
ATOM 5473 N N . THR B 1 143 ? -8.406 -15.859 13.461 1 56.62 143 THR B N 1
ATOM 5474 C CA . THR B 1 143 ? -7.766 -15.164 14.578 1 56.62 143 THR B CA 1
ATOM 5475 C C . THR B 1 143 ? -6.25 -15.312 14.508 1 56.62 143 THR B C 1
ATOM 5477 O O . THR B 1 143 ? -5.738 -16.312 14.008 1 56.62 143 THR B O 1
ATOM 5480 N N . PHE B 1 144 ? -5.527 -14.219 14.578 1 58.53 144 PHE B N 1
ATOM 5481 C CA . PHE B 1 144 ? -4.074 -14.109 14.539 1 58.53 144 PHE B CA 1
ATOM 5482 C C . PHE B 1 144 ? -3.469 -14.539 15.875 1 58.53 144 PHE B C 1
ATOM 5484 O O . PHE B 1 144 ? -2.252 -14.469 16.062 1 58.53 144 PHE B O 1
ATOM 5491 N N . MET B 1 145 ? -4.203 -15.125 16.859 1 57 145 MET B N 1
ATOM 5492 C CA . MET B 1 145 ? -3.717 -15.359 18.219 1 57 145 MET B CA 1
ATOM 5493 C C . MET B 1 145 ? -2.461 -16.219 18.203 1 57 145 MET B C 1
ATOM 5495 O O . MET B 1 145 ? -1.525 -15.984 18.969 1 57 145 MET B O 1
ATOM 5499 N N . ASN B 1 146 ? -2.424 -17.109 17.359 1 64.81 146 ASN B N 1
ATOM 5500 C CA . ASN B 1 146 ? -1.243 -17.969 17.328 1 64.81 146 ASN B CA 1
ATOM 5501 C C . ASN B 1 146 ? -0.328 -17.641 16.156 1 64.81 146 ASN B C 1
ATOM 5503 O O . ASN B 1 146 ? 0.513 -18.453 15.773 1 64.81 146 ASN B O 1
ATOM 5507 N N . GLY B 1 147 ? -0.518 -16.438 15.844 1 73.62 147 GLY B N 1
ATOM 5508 C CA . GLY B 1 147 ? 0.326 -16.016 14.734 1 73.62 147 GLY B CA 1
ATOM 5509 C C . GLY B 1 147 ? 1.66 -15.453 15.18 1 73.62 147 GLY B C 1
ATOM 5510 O O . GLY B 1 147 ? 1.945 -15.383 16.375 1 73.62 147 GLY B O 1
ATOM 5511 N N . PRO B 1 148 ? 2.414 -15.148 14.211 1 76.81 148 PRO B N 1
ATOM 5512 C CA . PRO B 1 148 ? 3.729 -14.586 14.523 1 76.81 148 PRO B CA 1
ATOM 5513 C C . PRO B 1 148 ? 3.635 -13.25 15.258 1 76.81 148 PRO B C 1
ATOM 5515 O O . PRO B 1 148 ? 2.586 -12.602 15.234 1 76.81 148 PRO B O 1
ATOM 5518 N N . LEU B 1 149 ? 4.746 -12.836 16.031 1 75.5 149 LEU B N 1
ATOM 5519 C CA . LEU B 1 149 ? 4.906 -11.562 16.719 1 75.5 149 LEU B CA 1
ATOM 5520 C C . LEU B 1 149 ? 3.746 -11.305 17.672 1 75.5 149 LEU B C 1
ATOM 5522 O O . LEU B 1 149 ? 3.152 -10.227 17.672 1 75.5 149 LEU B O 1
ATOM 5526 N N . SER B 1 150 ? 3.301 -12.227 18.281 1 72.31 150 SER B N 1
ATOM 5527 C CA . SER B 1 150 ? 2.32 -12.203 19.359 1 72.31 150 SER B CA 1
ATOM 5528 C C . SER B 1 150 ? 0.906 -12.016 18.828 1 72.31 150 SER B C 1
ATOM 5530 O O . SER B 1 150 ? 0.039 -11.477 19.516 1 72.31 150 SER B O 1
ATOM 5532 N N . GLY B 1 151 ? 0.688 -12.297 17.594 1 73.44 151 GLY B N 1
ATOM 5533 C CA . GLY B 1 151 ? -0.648 -12.469 17.047 1 73.44 151 GLY B CA 1
ATOM 5534 C C . GLY B 1 151 ? -1.311 -11.156 16.672 1 73.44 151 GLY B C 1
ATOM 5535 O O . GLY B 1 151 ? -2.533 -11.023 16.766 1 73.44 151 GLY B O 1
ATOM 5536 N N . TYR B 1 152 ? -0.612 -10.109 16.344 1 77.31 152 TYR B N 1
ATOM 5537 C CA . TYR B 1 152 ? -1.346 -8.922 15.914 1 77.31 152 TYR B CA 1
ATOM 5538 C C . TYR B 1 152 ? -2.105 -9.203 14.625 1 77.31 152 TYR B C 1
ATOM 5540 O O . TYR B 1 152 ? -1.78 -10.141 13.891 1 77.31 152 TYR B O 1
ATOM 5548 N N . GLN B 1 153 ? -3.088 -8.484 14.383 1 85.75 153 GLN B N 1
ATOM 5549 C CA . GLN B 1 153 ? -3.916 -8.648 13.195 1 85.75 153 GLN B CA 1
ATOM 5550 C C . GLN B 1 153 ? -3.338 -7.887 12.008 1 85.75 153 GLN B C 1
ATOM 5552 O O . GLN B 1 153 ? -2.936 -6.73 12.148 1 85.75 153 GLN B O 1
ATOM 5557 N N . TYR B 1 154 ? -3.117 -8.508 10.961 1 89.94 154 TYR B N 1
ATOM 5558 C CA . TYR B 1 154 ? -2.568 -7.895 9.758 1 89.94 154 TYR B CA 1
ATOM 5559 C C . TYR B 1 154 ? -3.637 -7.094 9.016 1 89.94 154 TYR B C 1
ATOM 5561 O O . TYR B 1 154 ? -4.512 -7.672 8.367 1 89.94 154 TYR B O 1
ATOM 5569 N N . THR B 1 155 ? -3.592 -5.805 9.148 1 92.69 155 THR B N 1
ATOM 5570 C CA . THR B 1 155 ? -4.562 -4.926 8.516 1 92.69 155 THR B CA 1
ATOM 5571 C C . THR B 1 155 ? -4.012 -4.367 7.207 1 92.69 155 THR B C 1
ATOM 5573 O O . THR B 1 155 ? -2.963 -3.719 7.195 1 92.69 155 THR B O 1
ATOM 5576 N N . PRO B 1 156 ? -4.695 -4.562 6.137 1 95.94 156 PRO B N 1
ATOM 5577 C CA . PRO B 1 156 ? -4.199 -4.055 4.852 1 95.94 156 PRO B CA 1
ATOM 5578 C C . PRO B 1 156 ? -4.227 -2.531 4.77 1 95.94 156 PRO B C 1
ATOM 5580 O O . PRO B 1 156 ? -5.211 -1.904 5.172 1 95.94 156 PRO B O 1
ATOM 5583 N N . ILE B 1 157 ? -3.152 -1.974 4.281 1 97.81 157 ILE B N 1
ATOM 5584 C CA . ILE B 1 157 ? -3.035 -0.539 4.047 1 97.81 157 ILE B CA 1
ATOM 5585 C C . ILE B 1 157 ? -2.848 -0.273 2.557 1 97.81 157 ILE B C 1
ATOM 5587 O O . ILE B 1 157 ? -1.959 -0.847 1.923 1 97.81 157 ILE B O 1
ATOM 5591 N N . THR B 1 158 ? -3.711 0.535 1.986 1 97.38 158 THR B N 1
ATOM 5592 C CA . THR B 1 158 ? -3.57 0.96 0.598 1 97.38 158 THR B CA 1
ATOM 5593 C C . THR B 1 158 ? -2.537 2.076 0.476 1 97.38 158 THR B C 1
ATOM 5595 O O . THR B 1 158 ? -2.596 3.066 1.206 1 97.38 158 THR B O 1
ATOM 5598 N N . THR B 1 159 ? -1.559 1.924 -0.388 1 97.12 159 THR B N 1
ATOM 5599 C CA . THR B 1 159 ? -0.544 2.945 -0.623 1 97.12 159 THR B CA 1
ATOM 5600 C C . THR B 1 159 ? -0.716 3.568 -2.006 1 97.12 159 THR B C 1
ATOM 5602 O O . THR B 1 159 ? -0.808 2.857 -3.008 1 97.12 159 THR B O 1
ATOM 5605 N N . TYR B 1 160 ? -0.827 4.887 -2.086 1 95.44 160 TYR B N 1
ATOM 5606 C CA . TYR B 1 160 ? -1.096 5.582 -3.338 1 95.44 160 TYR B CA 1
ATOM 5607 C C . TYR B 1 160 ? 0.184 6.176 -3.918 1 95.44 160 TYR B C 1
ATOM 5609 O O . TYR B 1 160 ? 0.806 7.047 -3.305 1 95.44 160 TYR B O 1
ATOM 5617 N N . ARG B 1 161 ? 0.519 5.699 -5.078 1 93.81 161 ARG B N 1
ATOM 5618 C CA . ARG B 1 161 ? 1.584 6.324 -5.855 1 93.81 161 ARG B CA 1
ATOM 5619 C C . ARG B 1 161 ? 1.068 7.551 -6.602 1 93.81 161 ARG B C 1
ATOM 5621 O O . ARG B 1 161 ? -0.141 7.715 -6.773 1 93.81 161 ARG B O 1
ATOM 5628 N N . SER B 1 162 ? 1.994 8.367 -7.09 1 90.88 162 SER B N 1
ATOM 5629 C CA . SER B 1 162 ? 1.618 9.57 -7.82 1 90.88 162 SER B CA 1
ATOM 5630 C C . SER B 1 162 ? 0.947 9.227 -9.141 1 90.88 162 SER B C 1
ATOM 5632 O O . SER B 1 162 ? 0.247 10.062 -9.727 1 90.88 162 SER B O 1
ATOM 5634 N N . THR B 1 163 ? 1.104 7.957 -9.594 1 91.31 163 THR B N 1
ATOM 5635 C CA . THR B 1 163 ? 0.543 7.566 -10.883 1 91.31 163 THR B CA 1
ATOM 5636 C C . THR B 1 163 ? -0.901 7.102 -10.727 1 91.31 163 THR B C 1
ATOM 5638 O O . THR B 1 163 ? -1.615 6.93 -11.719 1 91.31 163 THR B O 1
ATOM 5641 N N . ASP B 1 164 ? -1.365 6.863 -9.555 1 93.5 164 ASP B N 1
ATOM 5642 C CA . ASP B 1 164 ? -2.758 6.523 -9.273 1 93.5 164 ASP B CA 1
ATOM 5643 C C . ASP B 1 164 ? -3.613 7.781 -9.141 1 93.5 164 ASP B C 1
ATOM 5645 O O . ASP B 1 164 ? -3.4 8.594 -8.242 1 93.5 164 ASP B O 1
ATOM 5649 N N . PRO B 1 165 ? -4.648 7.957 -9.891 1 92.56 165 PRO B N 1
ATOM 5650 C CA . PRO B 1 165 ? -5.457 9.18 -9.82 1 92.56 165 PRO B CA 1
ATOM 5651 C C . PRO B 1 165 ? -6.094 9.391 -8.453 1 92.56 165 PRO B C 1
ATOM 5653 O O . PRO B 1 165 ? -6.32 10.539 -8.047 1 92.56 165 PRO B O 1
ATOM 5656 N N . GLN B 1 166 ? -6.316 8.375 -7.723 1 93.31 166 GLN B N 1
ATOM 5657 C CA . GLN B 1 166 ? -6.965 8.5 -6.422 1 93.31 166 GLN B CA 1
ATOM 5658 C C . GLN B 1 166 ? -6.008 9.078 -5.387 1 93.31 166 GLN B C 1
ATOM 5660 O O . GLN B 1 166 ? -6.43 9.469 -4.293 1 93.31 166 GLN B O 1
ATOM 5665 N N . SER B 1 167 ? -4.754 9.227 -5.805 1 94.56 167 SER B N 1
ATOM 5666 C CA . SER B 1 167 ? -3.752 9.789 -4.906 1 94.56 167 SER B CA 1
ATOM 5667 C C . SER B 1 167 ? -4.043 11.258 -4.609 1 94.56 167 SER B C 1
ATOM 5669 O O . SER B 1 167 ? -3.564 11.797 -3.609 1 94.56 167 SER B O 1
ATOM 5671 N N . VAL B 1 168 ? -4.883 11.914 -5.348 1 94.44 168 VAL B N 1
ATOM 5672 C CA . VAL B 1 168 ? -5.109 13.352 -5.238 1 94.44 168 VAL B CA 1
ATOM 5673 C C . VAL B 1 168 ? -5.73 13.672 -3.881 1 94.44 168 VAL B C 1
ATOM 5675 O O . VAL B 1 168 ? -5.574 14.781 -3.369 1 94.44 168 VAL B O 1
ATOM 5678 N N . TYR B 1 169 ? -6.348 12.695 -3.277 1 94.06 169 TYR B N 1
ATOM 5679 C CA . TYR B 1 169 ? -7.133 12.953 -2.074 1 94.06 169 TYR B CA 1
ATOM 5680 C C . TYR B 1 169 ? -6.27 12.812 -0.823 1 94.06 169 TYR B C 1
ATOM 5682 O O . TYR B 1 169 ? -6.645 13.289 0.251 1 94.06 169 TYR B O 1
ATOM 5690 N N . VAL B 1 170 ? -5.152 12.086 -0.943 1 91.19 170 VAL B N 1
ATOM 5691 C CA . VAL B 1 170 ? -4.453 11.766 0.296 1 91.19 170 VAL B CA 1
ATOM 5692 C C . VAL B 1 170 ? -2.955 12 0.121 1 91.19 170 VAL B C 1
ATOM 5694 O O . VAL B 1 170 ? -2.201 11.992 1.097 1 91.19 170 VAL B O 1
ATOM 5697 N N . ALA B 1 171 ? -2.496 12.164 -1.127 1 87.12 171 ALA B N 1
ATOM 5698 C CA . ALA B 1 171 ? -1.06 12.172 -1.384 1 87.12 171 ALA B CA 1
ATOM 5699 C C . ALA B 1 171 ? -0.611 13.5 -1.975 1 87.12 171 ALA B C 1
ATOM 5701 O O . ALA B 1 171 ? 0.087 13.531 -2.99 1 87.12 171 ALA B O 1
ATOM 5702 N N . SER B 1 172 ? -0.95 14.555 -1.351 1 76.88 172 SER B N 1
ATOM 5703 C CA . SER B 1 172 ? -0.586 15.883 -1.837 1 76.88 172 SER B CA 1
ATOM 5704 C C . SER B 1 172 ? 0.928 16.062 -1.871 1 76.88 172 SER B C 1
ATOM 5706 O O . SER B 1 172 ? 1.456 16.766 -2.734 1 76.88 172 SER B O 1
ATOM 5708 N N . SER B 1 173 ? 1.556 15.383 -1.037 1 72.44 173 SER B N 1
ATOM 5709 C CA . SER B 1 173 ? 3.006 15.508 -0.934 1 72.44 173 SER B CA 1
ATOM 5710 C C . SER B 1 173 ? 3.701 14.883 -2.141 1 72.44 173 SER B C 1
ATOM 5712 O O . SER B 1 173 ? 4.828 15.258 -2.475 1 72.44 173 SER B O 1
ATOM 5714 N N . LEU B 1 174 ? 3.012 13.93 -2.701 1 79.44 174 LEU B N 1
ATOM 5715 C CA . LEU B 1 174 ? 3.578 13.227 -3.85 1 79.44 174 LEU B CA 1
ATOM 5716 C C . LEU B 1 174 ? 3.178 13.906 -5.152 1 79.44 174 LEU B C 1
ATOM 5718 O O . LEU B 1 174 ? 3.98 14 -6.086 1 79.44 174 LEU B O 1
ATOM 5722 N N . LEU B 1 175 ? 1.865 14.305 -5.094 1 79.88 175 LEU B N 1
ATOM 5723 C CA . LEU B 1 175 ? 1.28 14.914 -6.285 1 79.88 175 LEU B CA 1
ATOM 5724 C C . LEU B 1 175 ? 1.351 16.438 -6.215 1 79.88 175 LEU B C 1
ATOM 5726 O O . LEU B 1 175 ? 0.88 17.031 -5.246 1 79.88 175 LEU B O 1
ATOM 5730 N N . GLN B 1 176 ? 2.17 16.969 -6.922 1 79.19 176 GLN B N 1
ATOM 5731 C CA . GLN B 1 176 ? 2.328 18.422 -6.801 1 79.19 176 GLN B CA 1
ATOM 5732 C C . GLN B 1 176 ? 1.305 19.156 -7.656 1 79.19 176 GLN B C 1
ATOM 5734 O O . GLN B 1 176 ? 1.319 19.047 -8.883 1 79.19 176 GLN B O 1
ATOM 5739 N N . CYS B 1 177 ? 0.401 19.766 -7.02 1 91.56 177 CYS B N 1
ATOM 5740 C CA . CYS B 1 177 ? -0.537 20.703 -7.637 1 91.56 177 CYS B CA 1
ATOM 5741 C C . CYS B 1 177 ? 0.179 21.953 -8.117 1 91.56 177 CYS B C 1
ATOM 5743 O O . CYS B 1 177 ? 0.742 22.703 -7.309 1 91.56 177 CYS B O 1
ATOM 5745 N N . ASN B 1 178 ? 0.122 22.188 -9.414 1 92.19 178 ASN B N 1
ATOM 5746 C CA . ASN B 1 178 ? 0.858 23.297 -10.008 1 92.19 178 ASN B CA 1
ATOM 5747 C C . ASN B 1 178 ? 0.424 24.641 -9.422 1 92.19 178 ASN B C 1
ATOM 5749 O O . ASN B 1 178 ? 1.263 25.438 -9.008 1 92.19 178 ASN B O 1
ATOM 5753 N N . TYR B 1 179 ? -0.86 24.922 -9.305 1 93.62 179 TYR B N 1
ATOM 5754 C CA . TYR B 1 179 ? -1.343 26.203 -8.836 1 93.62 179 TYR B CA 1
ATOM 5755 C C . TYR B 1 179 ? -1.074 26.375 -7.344 1 93.62 179 TYR B C 1
ATOM 5757 O O . TYR B 1 179 ? -0.954 27.5 -6.852 1 93.62 179 TYR B O 1
ATOM 5765 N N . GLN B 1 180 ? -1.011 25.297 -6.617 1 94.94 180 GLN B N 1
ATOM 5766 C CA . GLN B 1 180 ? -0.584 25.406 -5.227 1 94.94 180 GLN B CA 1
ATOM 5767 C C . GLN B 1 180 ? 0.875 25.844 -5.133 1 94.94 180 GLN B C 1
ATOM 5769 O O . GLN B 1 180 ? 1.223 26.688 -4.301 1 94.94 180 GLN B O 1
ATOM 5774 N N . ARG B 1 181 ? 1.695 25.234 -5.957 1 93.31 181 ARG B N 1
ATOM 5775 C CA . ARG B 1 181 ? 3.105 25.609 -5.977 1 93.31 181 ARG B CA 1
ATOM 5776 C C . ARG B 1 181 ? 3.279 27.078 -6.359 1 93.31 181 ARG B C 1
ATOM 5778 O O . ARG B 1 181 ? 4.066 27.797 -5.742 1 93.31 181 ARG B O 1
ATOM 5785 N N . VAL B 1 182 ? 2.555 27.484 -7.371 1 92.62 182 VAL B N 1
ATOM 5786 C CA . VAL B 1 182 ? 2.611 28.859 -7.816 1 92.62 182 VAL B CA 1
ATOM 5787 C C . VAL B 1 182 ? 2.168 29.797 -6.68 1 92.62 182 VAL B C 1
ATOM 5789 O O . VAL B 1 182 ? 2.84 30.781 -6.383 1 92.62 182 VAL B O 1
ATOM 5792 N N . SER B 1 183 ? 1.076 29.469 -6.102 1 94.38 183 SER B N 1
ATOM 5793 C CA . SER B 1 183 ? 0.546 30.266 -5.004 1 94.38 183 SER B CA 1
ATOM 5794 C C . SER B 1 183 ? 1.54 30.344 -3.85 1 94.38 183 SER B C 1
ATOM 5796 O O . SER B 1 183 ? 1.748 31.422 -3.279 1 94.38 183 SER B O 1
ATOM 5798 N N . ALA B 1 184 ? 2.119 29.25 -3.48 1 93.5 184 ALA B N 1
ATOM 5799 C CA . ALA B 1 184 ? 3.127 29.203 -2.424 1 93.5 184 ALA B CA 1
ATOM 5800 C C . ALA B 1 184 ? 4.316 30.094 -2.766 1 93.5 184 ALA B C 1
ATOM 5802 O O . ALA B 1 184 ? 4.832 30.812 -1.903 1 93.5 184 ALA B O 1
ATOM 5803 N N . ASN B 1 185 ? 4.672 30.062 -3.975 1 92.94 185 ASN B N 1
ATOM 5804 C CA . ASN B 1 185 ? 5.812 30.859 -4.41 1 92.94 185 ASN B CA 1
ATOM 5805 C C . ASN B 1 185 ? 5.504 32.344 -4.348 1 92.94 185 ASN B C 1
ATOM 5807 O O . ASN B 1 185 ? 6.395 33.156 -4.086 1 92.94 185 ASN B O 1
ATOM 5811 N N . LEU B 1 186 ? 4.32 32.719 -4.594 1 94.25 186 LEU B N 1
ATOM 5812 C CA . LEU B 1 186 ? 3.916 34.125 -4.504 1 94.25 186 LEU B CA 1
ATOM 5813 C C . LEU B 1 186 ? 4.121 34.656 -3.09 1 94.25 186 LEU B C 1
ATOM 5815 O O . LEU B 1 186 ? 4.348 35.844 -2.9 1 94.25 186 LEU B O 1
ATOM 5819 N N . TYR B 1 187 ? 4.098 33.844 -2.162 1 96.12 187 TYR B N 1
ATOM 5820 C CA . TYR B 1 187 ? 4.32 34.25 -0.787 1 96.12 187 TYR B CA 1
ATOM 5821 C C . TYR B 1 187 ? 5.715 34.844 -0.622 1 96.12 187 TYR B C 1
ATOM 5823 O O . TYR B 1 187 ? 5.895 35.844 0.089 1 96.12 187 TYR B O 1
ATOM 5831 N N . TYR B 1 188 ? 6.68 34.312 -1.242 1 94.75 188 TYR B N 1
ATOM 5832 C CA . TYR B 1 188 ? 8.07 34.719 -1.082 1 94.75 188 TYR B CA 1
ATOM 5833 C C . TYR B 1 188 ? 8.289 36.125 -1.647 1 94.75 188 TYR B C 1
ATOM 5835 O O . TYR B 1 188 ? 9.297 36.781 -1.358 1 94.75 188 TYR B O 1
ATOM 5843 N N . GLY B 1 189 ? 7.398 36.594 -2.404 1 93.38 189 GLY B N 1
ATOM 5844 C CA . GLY B 1 189 ? 7.461 37.938 -2.92 1 93.38 189 GLY B CA 1
ATOM 5845 C C . GLY B 1 189 ? 6.512 38.906 -2.215 1 93.38 189 GLY B C 1
ATOM 5846 O O . GLY B 1 189 ? 6.355 40.062 -2.633 1 93.38 189 GLY B O 1
ATOM 5847 N N . SER B 1 190 ? 5.91 38.531 -1.172 1 95 190 SER B N 1
ATOM 5848 C CA . SER B 1 190 ? 4.898 39.312 -0.478 1 95 190 SER B CA 1
ATOM 5849 C C . SER B 1 190 ? 5.527 40.219 0.573 1 95 190 SER B C 1
ATOM 5851 O O . SER B 1 190 ? 6.672 40 0.984 1 95 190 SER B O 1
ATOM 5853 N N . ASP B 1 191 ? 4.754 41.25 1.029 1 95 191 ASP B N 1
ATOM 5854 C CA . ASP B 1 191 ? 5.18 42.125 2.105 1 95 191 ASP B CA 1
ATOM 5855 C C . ASP B 1 191 ? 5.32 41.375 3.422 1 95 191 ASP B C 1
ATOM 5857 O O . ASP B 1 191 ? 6.234 41.656 4.207 1 95 191 ASP B O 1
ATOM 5861 N N . ASP B 1 192 ? 4.406 40.469 3.559 1 95.75 192 ASP B N 1
ATOM 5862 C CA . ASP B 1 192 ? 4.453 39.656 4.785 1 95.75 192 ASP B CA 1
ATOM 5863 C C . ASP B 1 192 ? 5.762 38.875 4.887 1 95.75 192 ASP B C 1
ATOM 5865 O O . ASP B 1 192 ? 6.383 38.844 5.953 1 95.75 192 ASP B O 1
ATOM 5869 N N . TYR B 1 193 ? 6.203 38.25 3.832 1 97.19 193 TYR B N 1
ATOM 5870 C CA . TYR B 1 193 ? 7.457 37.531 3.828 1 97.19 193 TYR B CA 1
ATOM 5871 C C . TYR B 1 193 ? 8.641 38.438 4.102 1 97.19 193 TYR B C 1
ATOM 5873 O O . TYR B 1 193 ? 9.516 38.125 4.91 1 97.19 193 TYR B O 1
ATOM 5881 N N . ASP B 1 194 ? 8.633 39.562 3.443 1 97.06 194 ASP B N 1
ATOM 5882 C CA . ASP B 1 194 ? 9.719 40.531 3.605 1 97.06 194 ASP B CA 1
ATOM 5883 C C . ASP B 1 194 ? 9.836 41 5.059 1 97.06 194 ASP B C 1
ATOM 5885 O O . ASP B 1 194 ? 10.938 41.094 5.598 1 97.06 194 ASP B O 1
ATOM 5889 N N . GLU B 1 195 ? 8.703 41.281 5.602 1 97.56 195 GLU B N 1
ATOM 5890 C CA . GLU B 1 195 ? 8.68 41.688 6.996 1 97.56 195 GLU B CA 1
ATOM 5891 C C . GLU B 1 195 ? 9.234 40.625 7.918 1 97.56 195 GLU B C 1
ATOM 5893 O O . GLU B 1 195 ? 10.07 40.906 8.773 1 97.56 195 GLU B O 1
ATOM 5898 N N . ALA B 1 196 ? 8.797 39.406 7.695 1 97.75 196 ALA B N 1
ATOM 5899 C CA . ALA B 1 196 ? 9.266 38.281 8.516 1 97.75 196 ALA B CA 1
ATOM 5900 C C . ALA B 1 196 ? 10.766 38.062 8.32 1 97.75 196 ALA B C 1
ATOM 5902 O O . ALA B 1 196 ? 11.484 37.75 9.273 1 97.75 196 ALA B O 1
ATOM 5903 N N . TYR B 1 197 ? 11.203 38.156 7.105 1 97.88 197 TYR B N 1
ATOM 5904 C CA . TYR B 1 197 ? 12.609 37.969 6.762 1 97.88 197 TYR B CA 1
ATOM 5905 C C . TYR B 1 197 ? 13.484 38.969 7.504 1 97.88 197 TYR B C 1
ATOM 5907 O O . TYR B 1 197 ? 14.453 38.594 8.164 1 97.88 197 TYR B O 1
ATOM 5915 N N . VAL B 1 198 ? 13.109 40.219 7.496 1 97.69 198 VAL B N 1
ATOM 5916 C CA . VAL B 1 198 ? 13.891 41.312 8.109 1 97.69 198 VAL B CA 1
ATOM 5917 C C . VAL B 1 198 ? 13.82 41.188 9.625 1 97.69 198 VAL B C 1
ATOM 5919 O O . VAL B 1 198 ? 14.844 41.25 10.312 1 97.69 198 VAL B O 1
ATOM 5922 N N . GLU B 1 199 ? 12.633 40.938 10.117 1 97.62 199 GLU B N 1
ATOM 5923 C CA . GLU B 1 199 ? 12.414 40.844 11.555 1 97.62 199 GLU B CA 1
ATOM 5924 C C . GLU B 1 199 ? 13.195 39.688 12.18 1 97.62 199 GLU B C 1
ATOM 5926 O O . GLU B 1 199 ? 13.641 39.781 13.32 1 97.62 199 GLU B O 1
ATOM 5931 N N . SER B 1 200 ? 13.375 38.656 11.438 1 98.12 200 SER B N 1
ATOM 5932 C CA . SER B 1 200 ? 13.938 37.438 12.008 1 98.12 200 SER B CA 1
ATOM 5933 C C . SER B 1 200 ? 15.438 37.344 11.758 1 98.12 200 SER B C 1
ATOM 5935 O O . SER B 1 200 ? 16.125 36.5 12.328 1 98.12 200 SER B O 1
ATOM 5937 N N . MET B 1 201 ? 15.977 38.156 11.016 1 97.69 201 MET B N 1
ATOM 5938 C CA . MET B 1 201 ? 17.359 38.031 10.531 1 97.69 201 MET B CA 1
ATOM 5939 C C . MET B 1 201 ? 18.328 37.938 11.703 1 97.69 201 MET B C 1
ATOM 5941 O O . MET B 1 201 ? 19.141 37.031 11.773 1 97.69 201 MET B O 1
ATOM 5945 N N . SER B 1 202 ? 18.297 38.969 12.594 1 97.88 202 SER B N 1
ATOM 5946 C CA . SER B 1 202 ? 19.234 39 13.711 1 97.88 202 SER B CA 1
ATOM 5947 C C . SER B 1 202 ? 19.047 37.781 14.617 1 97.88 202 SER B C 1
ATOM 5949 O O . SER B 1 202 ? 20.031 37.281 15.18 1 97.88 202 SER B O 1
ATOM 5951 N N . PHE B 1 203 ? 17.875 37.312 14.828 1 98.44 203 PHE B N 1
ATOM 5952 C CA . PHE B 1 203 ? 17.562 36.156 15.641 1 98.44 203 PHE B CA 1
ATOM 5953 C C . PHE B 1 203 ? 18.234 34.906 15.086 1 98.44 203 PHE B C 1
ATOM 5955 O O . PHE B 1 203 ? 18.969 34.219 15.797 1 98.44 203 PHE B O 1
ATOM 5962 N N . TYR B 1 204 ? 18.031 34.656 13.711 1 98.69 204 TYR B N 1
ATOM 5963 C CA . TYR B 1 204 ? 18.594 33.438 13.094 1 98.69 204 TYR B CA 1
ATOM 5964 C C . TYR B 1 204 ? 20.125 33.5 13.102 1 98.69 204 TYR B C 1
ATOM 5966 O O . TYR B 1 204 ? 20.781 32.5 13.367 1 98.69 204 TYR B O 1
ATOM 5974 N N . VAL B 1 205 ? 20.688 34.656 12.828 1 97.94 205 VAL B N 1
ATOM 5975 C CA . VAL B 1 205 ? 22.141 34.812 12.852 1 97.94 205 VAL B CA 1
ATOM 5976 C C . VAL B 1 205 ? 22.656 34.531 14.258 1 97.94 205 VAL B C 1
ATOM 5978 O O . VAL B 1 205 ? 23.703 33.875 14.406 1 97.94 205 VAL B O 1
ATOM 5981 N N . SER B 1 206 ? 21.953 34.938 15.273 1 98.12 206 SER B N 1
ATOM 5982 C CA . SER B 1 206 ? 22.375 34.781 16.656 1 98.12 206 SER B CA 1
ATOM 5983 C C . SER B 1 206 ? 22.391 33.312 17.047 1 98.12 206 SER B C 1
ATOM 5985 O O . SER B 1 206 ? 23.094 32.906 17.984 1 98.12 206 SER B O 1
ATOM 5987 N N . LEU B 1 207 ? 21.656 32.438 16.391 1 98.56 207 LEU B N 1
ATOM 5988 C CA . LEU B 1 207 ? 21.516 31.031 16.75 1 98.56 207 LEU B CA 1
ATOM 5989 C C . LEU B 1 207 ? 22.578 30.188 16.062 1 98.56 207 LEU B C 1
ATOM 5991 O O . LEU B 1 207 ? 22.781 29.016 16.422 1 98.56 207 LEU B O 1
ATOM 5995 N N . TYR B 1 208 ? 23.297 30.719 15.078 1 98.12 208 TYR B N 1
ATOM 5996 C CA . TYR B 1 208 ? 24.188 29.938 14.227 1 98.12 208 TYR B CA 1
ATOM 5997 C C . TYR B 1 208 ? 25.312 29.328 15.039 1 98.12 208 TYR B C 1
ATOM 5999 O O . TYR B 1 208 ? 25.422 28.109 15.141 1 98.12 208 TYR B O 1
ATOM 6007 N N . GLU B 1 209 ? 26.125 30.031 15.742 1 97.5 209 GLU B N 1
ATOM 6008 C CA . GLU B 1 209 ? 27.344 29.531 16.391 1 97.5 209 GLU B CA 1
ATOM 6009 C C . GLU B 1 209 ? 27.016 28.578 17.531 1 97.5 209 GLU B C 1
ATOM 6011 O O . GLU B 1 209 ? 27.609 27.5 17.625 1 97.5 209 GLU B O 1
ATOM 6016 N N . PRO B 1 210 ? 25.984 28.953 18.344 1 97.69 210 PRO B N 1
ATOM 6017 C CA . PRO B 1 210 ? 25.781 28.094 19.5 1 97.69 210 PRO B CA 1
ATOM 6018 C C . PRO B 1 210 ? 25.047 26.797 19.141 1 97.69 210 PRO B C 1
ATOM 6020 O O . PRO B 1 210 ? 25.234 25.781 19.797 1 97.69 210 PRO B O 1
ATOM 6023 N N . TYR B 1 211 ? 24.281 26.797 18.094 1 97.94 211 TYR B N 1
ATOM 6024 C CA . TYR B 1 211 ? 23.359 25.672 18 1 97.94 211 TYR B CA 1
ATOM 6025 C C . TYR B 1 211 ? 23.422 25.031 16.625 1 97.94 211 TYR B C 1
ATOM 6027 O O . TYR B 1 211 ? 23.188 23.828 16.484 1 97.94 211 TYR B O 1
ATOM 6035 N N . PHE B 1 212 ? 23.625 25.766 15.508 1 98.06 212 PHE B N 1
ATOM 6036 C CA . PHE B 1 212 ? 23.359 25.234 14.172 1 98.06 212 PHE B CA 1
ATOM 6037 C C . PHE B 1 212 ? 24.656 25.109 13.375 1 98.06 212 PHE B C 1
ATOM 6039 O O . PHE B 1 212 ? 24.688 24.438 12.336 1 98.06 212 PHE B O 1
ATOM 6046 N N . ALA B 1 213 ? 25.75 25.703 13.891 1 96.44 213 ALA B N 1
ATOM 6047 C CA . ALA B 1 213 ? 27.031 25.594 13.195 1 96.44 213 ALA B CA 1
ATOM 6048 C C . ALA B 1 213 ? 27.453 24.141 13.039 1 96.44 213 ALA B C 1
ATOM 6050 O O . ALA B 1 213 ? 27.297 23.328 13.961 1 96.44 213 ALA B O 1
ATOM 6051 N N . GLY B 1 214 ? 28 23.766 11.852 1 93.56 214 GLY B N 1
ATOM 6052 C CA . GLY B 1 214 ? 28.375 22.391 11.555 1 93.56 214 GLY B CA 1
ATOM 6053 C C . GLY B 1 214 ? 27.344 21.656 10.703 1 93.56 214 GLY B C 1
ATOM 6054 O O . GLY B 1 214 ? 27.703 20.984 9.734 1 93.56 214 GLY B O 1
ATOM 6055 N N . ALA B 1 215 ? 26.094 21.844 11.148 1 94.19 215 ALA B N 1
ATOM 6056 C CA . ALA B 1 215 ? 25.016 21.203 10.383 1 94.19 215 ALA B CA 1
ATOM 6057 C C . ALA B 1 215 ? 24.547 22.109 9.25 1 94.19 215 ALA B C 1
ATOM 6059 O O . ALA B 1 215 ? 24.297 21.641 8.133 1 94.19 215 ALA B O 1
ATOM 6060 N N . PHE B 1 216 ? 24.5 23.359 9.539 1 96.94 216 PHE B N 1
ATOM 6061 C CA . PHE B 1 216 ? 24.047 24.344 8.562 1 96.94 216 PHE B CA 1
ATOM 6062 C C . PHE B 1 216 ? 25.172 25.312 8.219 1 96.94 216 PHE B C 1
ATOM 6064 O O . PHE B 1 216 ? 26.094 25.5 9.008 1 96.94 216 PHE B O 1
ATOM 6071 N N . ARG B 1 217 ? 25.031 25.859 7.078 1 95.75 217 ARG B N 1
ATOM 6072 C CA . ARG B 1 217 ? 25.891 26.984 6.734 1 95.75 217 ARG B CA 1
ATOM 6073 C C . ARG B 1 217 ? 25.297 28.297 7.258 1 95.75 217 ARG B C 1
ATOM 6075 O O . ARG B 1 217 ? 24.094 28.406 7.453 1 95.75 217 ARG B O 1
ATOM 6082 N N . LYS B 1 218 ? 26.125 29.297 7.398 1 95.81 218 LYS B N 1
ATOM 6083 C CA . LYS B 1 218 ? 25.703 30.578 7.949 1 95.81 218 LYS B CA 1
ATOM 6084 C C . LYS B 1 218 ? 24.656 31.234 7.062 1 95.81 218 LYS B C 1
ATOM 6086 O O . LYS B 1 218 ? 23.734 31.891 7.562 1 95.81 218 LYS B O 1
ATOM 6091 N N . ASP B 1 219 ? 24.734 31.078 5.773 1 93.56 219 ASP B N 1
ATOM 6092 C CA . ASP B 1 219 ? 23.828 31.734 4.832 1 93.56 219 ASP B CA 1
ATOM 6093 C C . ASP B 1 219 ? 22.453 31.047 4.824 1 93.56 219 ASP B C 1
ATOM 6095 O O . ASP B 1 219 ? 21.484 31.562 4.273 1 93.56 219 ASP B O 1
ATOM 6099 N N . GLN B 1 220 ? 22.344 29.906 5.484 1 95.81 220 GLN B N 1
ATOM 6100 C CA . GLN B 1 220 ? 21.078 29.188 5.562 1 95.81 220 GLN B CA 1
ATOM 6101 C C . GLN B 1 220 ? 20.266 29.641 6.758 1 95.81 220 GLN B C 1
ATOM 6103 O O . GLN B 1 220 ? 19.094 29.281 6.883 1 95.81 220 GLN B O 1
ATOM 6108 N N . MET B 1 221 ? 20.875 30.484 7.602 1 97.94 221 MET B N 1
ATOM 6109 C CA . MET B 1 221 ? 20.203 30.953 8.812 1 97.94 221 MET B CA 1
ATOM 6110 C C . MET B 1 221 ? 19.281 32.125 8.5 1 97.94 221 MET B C 1
ATOM 6112 O O . MET B 1 221 ? 19.469 33.219 9.016 1 97.94 221 MET B O 1
ATOM 6116 N N . ILE B 1 222 ? 18.234 31.875 7.648 1 97.44 222 ILE B N 1
ATOM 6117 C CA . ILE B 1 222 ? 17.297 32.906 7.191 1 97.44 222 ILE B CA 1
ATOM 6118 C C . ILE B 1 222 ? 15.867 32.375 7.273 1 97.44 222 ILE B C 1
ATOM 6120 O O . ILE B 1 222 ? 15.648 31.156 7.406 1 97.44 222 ILE B O 1
ATOM 6124 N N . TYR B 1 223 ? 14.883 33.188 7.164 1 98.38 223 TYR B N 1
ATOM 6125 C CA . TYR B 1 223 ? 13.461 32.906 7.32 1 98.38 223 TYR B CA 1
ATOM 6126 C C . TYR B 1 223 ? 13 31.875 6.289 1 98.38 223 TYR B C 1
ATOM 6128 O O . TYR B 1 223 ? 12.125 31.062 6.566 1 98.38 223 TYR B O 1
ATOM 6136 N N . TYR B 1 224 ? 13.609 31.859 5.148 1 97.5 224 TYR B N 1
ATOM 6137 C CA . TYR B 1 224 ? 13.289 30.891 4.109 1 97.5 224 TYR B CA 1
ATOM 6138 C C . TYR B 1 224 ? 13.383 29.469 4.645 1 97.5 224 TYR B C 1
ATOM 6140 O O . TYR B 1 224 ? 12.625 28.594 4.234 1 97.5 224 TYR B O 1
ATOM 6148 N N . ASN B 1 225 ? 14.289 29.219 5.605 1 97.69 225 ASN B N 1
ATOM 6149 C CA . ASN B 1 225 ? 14.555 27.891 6.148 1 97.69 225 ASN B CA 1
ATOM 6150 C C . ASN B 1 225 ? 13.922 27.703 7.523 1 97.69 225 ASN B C 1
ATOM 6152 O O . ASN B 1 225 ? 14.336 26.844 8.297 1 97.69 225 ASN B O 1
ATOM 6156 N N . ALA B 1 226 ? 12.938 28.562 7.809 1 98.62 226 ALA B N 1
ATOM 6157 C CA . ALA B 1 226 ? 12.359 28.578 9.148 1 98.62 226 ALA B CA 1
ATOM 6158 C C . ALA B 1 226 ? 11.891 27.172 9.555 1 98.62 226 ALA B C 1
ATOM 6160 O O . ALA B 1 226 ? 12.133 26.734 10.68 1 98.62 226 ALA B O 1
ATOM 6161 N N . TYR B 1 227 ? 11.25 26.5 8.648 1 98.06 227 TYR B N 1
ATOM 6162 C CA . TYR B 1 227 ? 10.719 25.188 9 1 98.06 227 TYR B CA 1
ATOM 6163 C C . TYR B 1 227 ? 11.844 24.188 9.219 1 98.06 227 TYR B C 1
ATOM 6165 O O . TYR B 1 227 ? 11.82 23.406 10.18 1 98.06 227 TYR B O 1
ATOM 6173 N N . VAL B 1 228 ? 12.805 24.109 8.305 1 97.81 228 VAL B N 1
ATOM 6174 C CA . VAL B 1 228 ? 13.875 23.125 8.375 1 97.81 228 VAL B CA 1
ATOM 6175 C C . VAL B 1 228 ? 14.719 23.359 9.625 1 97.81 228 VAL B C 1
ATOM 6177 O O . VAL B 1 228 ? 15.172 22.406 10.266 1 97.81 228 VAL B O 1
ATOM 6180 N N . LEU B 1 229 ? 14.914 24.641 9.969 1 98.44 229 LEU B N 1
ATOM 6181 C CA . LEU B 1 229 ? 15.656 24.969 11.18 1 98.44 229 LEU B CA 1
ATOM 6182 C C . LEU B 1 229 ? 14.883 24.531 12.422 1 98.44 229 LEU B C 1
ATOM 6184 O O . LEU B 1 229 ? 15.461 23.938 13.344 1 98.44 229 LEU B O 1
ATOM 6188 N N . TYR B 1 230 ? 13.648 24.812 12.422 1 98.5 230 TYR B N 1
ATOM 6189 C CA . TYR B 1 230 ? 12.812 24.359 13.531 1 98.5 230 TYR B CA 1
ATOM 6190 C C . TYR B 1 230 ? 12.797 22.844 13.633 1 98.5 230 TYR B C 1
ATOM 6192 O O . TYR B 1 230 ? 12.953 22.281 14.719 1 98.5 230 TYR B O 1
ATOM 6200 N N . ASP B 1 231 ? 12.523 22.203 12.523 1 97.88 231 ASP B N 1
ATOM 6201 C CA . ASP B 1 231 ? 12.469 20.734 12.477 1 97.88 231 ASP B CA 1
ATOM 6202 C C . ASP B 1 231 ? 13.766 20.125 13.008 1 97.88 231 ASP B C 1
ATOM 6204 O O . ASP B 1 231 ? 13.727 19.172 13.789 1 97.88 231 ASP B O 1
ATOM 6208 N N . TYR B 1 232 ? 14.898 20.688 12.562 1 97.56 232 TYR B N 1
ATOM 6209 C CA . TYR B 1 232 ? 16.203 20.219 13.023 1 97.56 232 TYR B CA 1
ATOM 6210 C C . TYR B 1 232 ? 16.312 20.328 14.539 1 97.56 232 TYR B C 1
ATOM 6212 O O . TYR B 1 232 ? 16.703 19.375 15.211 1 97.56 232 TYR B O 1
ATOM 6220 N N . ALA B 1 233 ? 15.945 21.453 15.078 1 98 233 ALA B N 1
ATOM 6221 C CA . ALA B 1 233 ? 16.031 21.688 16.516 1 98 233 ALA B CA 1
ATOM 6222 C C . ALA B 1 233 ? 15.047 20.797 17.266 1 98 233 ALA B C 1
ATOM 6224 O O . ALA B 1 233 ? 15.414 20.156 18.266 1 98 233 ALA B O 1
ATOM 6225 N N . ASN B 1 234 ? 13.836 20.75 16.812 1 96.75 234 ASN B N 1
ATOM 6226 C CA . ASN B 1 234 ? 12.773 20.016 17.484 1 96.75 234 ASN B CA 1
ATOM 6227 C C . ASN B 1 234 ? 13.102 18.516 17.562 1 96.75 234 ASN B C 1
ATOM 6229 O O . ASN B 1 234 ? 13.047 17.938 18.641 1 96.75 234 ASN B O 1
ATOM 6233 N N . GLN B 1 235 ? 13.461 17.906 16.453 1 94.62 235 GLN B N 1
ATOM 6234 C CA . GLN B 1 235 ? 13.711 16.469 16.406 1 94.62 235 GLN B CA 1
ATOM 6235 C C . GLN B 1 235 ? 14.953 16.094 17.203 1 94.62 235 GLN B C 1
ATOM 6237 O O . GLN B 1 235 ? 14.984 15.062 17.875 1 94.62 235 GLN B O 1
ATOM 6242 N N . ASN B 1 236 ? 15.945 16.922 17.109 1 94.19 236 ASN B N 1
ATOM 6243 C CA . ASN B 1 236 ? 17.172 16.594 17.828 1 94.19 236 ASN B CA 1
ATOM 6244 C C . ASN B 1 236 ? 17.047 16.844 19.328 1 94.19 236 ASN B C 1
ATOM 6246 O O . ASN B 1 236 ? 17.641 16.125 20.125 1 94.19 236 ASN B O 1
ATOM 6250 N N . ARG B 1 237 ? 16.234 17.812 19.734 1 94.31 237 ARG B N 1
ATOM 6251 C CA . ARG B 1 237 ? 15.914 17.969 21.156 1 94.31 237 ARG B CA 1
ATOM 6252 C C . ARG B 1 237 ? 15.18 16.75 21.688 1 94.31 237 ARG B C 1
ATOM 6254 O O . ARG B 1 237 ? 15.516 16.234 22.766 1 94.31 237 ARG B O 1
ATOM 6261 N N . LEU B 1 238 ? 14.242 16.312 20.938 1 88.81 238 LEU B N 1
ATOM 6262 C CA . LEU B 1 238 ? 13.469 15.133 21.328 1 88.81 238 LEU B CA 1
ATOM 6263 C C . LEU B 1 238 ? 14.375 13.906 21.438 1 88.81 238 LEU B C 1
ATOM 6265 O O . LEU B 1 238 ? 14.133 13.023 22.266 1 88.81 238 LEU B O 1
ATOM 6269 N N . ALA B 1 239 ? 15.406 13.906 20.609 1 87.62 239 ALA B N 1
ATOM 6270 C CA . ALA B 1 239 ? 16.344 12.789 20.609 1 87.62 239 ALA B CA 1
ATOM 6271 C C . ALA B 1 239 ? 17.406 12.953 21.688 1 87.62 239 ALA B C 1
ATOM 6273 O O . ALA B 1 239 ? 18.312 12.125 21.812 1 87.62 239 ALA B O 1
ATOM 6274 N N . GLY B 1 240 ? 17.422 14.062 22.438 1 88.81 240 GLY B N 1
ATOM 6275 C CA . GLY B 1 240 ? 18.297 14.242 23.594 1 88.81 240 GLY B CA 1
ATOM 6276 C C . GLY B 1 240 ? 19.594 14.953 23.234 1 88.81 240 GLY B C 1
ATOM 6277 O O . GLY B 1 240 ? 20.562 14.875 23.984 1 88.81 240 GLY B O 1
ATOM 6278 N N . ASN B 1 241 ? 19.625 15.633 22.125 1 92.62 241 ASN B N 1
ATOM 6279 C CA . ASN B 1 241 ? 20.812 16.391 21.75 1 92.62 241 ASN B CA 1
ATOM 6280 C C . ASN B 1 241 ? 21.141 17.469 22.781 1 92.62 241 ASN B C 1
ATOM 6282 O O . ASN B 1 241 ? 20.422 18.469 22.875 1 92.62 241 ASN B O 1
ATOM 6286 N N . GLU B 1 242 ? 22.219 17.422 23.391 1 93.12 242 GLU B N 1
ATOM 6287 C CA . GLU B 1 242 ? 22.562 18.297 24.5 1 93.12 242 GLU B CA 1
ATOM 6288 C C . GLU B 1 242 ? 22.734 19.75 24.047 1 93.12 242 GLU B C 1
ATOM 6290 O O . GLU B 1 242 ? 22.344 20.672 24.75 1 93.12 242 GLU B O 1
ATOM 6295 N N . THR B 1 243 ? 23.359 19.875 22.938 1 95.38 243 THR B N 1
ATOM 6296 C CA . THR B 1 243 ? 23.578 21.219 22.406 1 95.38 243 THR B CA 1
ATOM 6297 C C . THR B 1 243 ? 22.25 21.938 22.188 1 95.38 243 THR B C 1
ATOM 6299 O O . THR B 1 243 ? 22.094 23.078 22.609 1 95.38 243 THR B O 1
ATOM 6302 N N . LEU B 1 244 ? 21.344 21.328 21.594 1 96.62 244 LEU B N 1
ATOM 6303 C CA . LEU B 1 244 ? 20.062 21.953 21.266 1 96.62 244 LEU B CA 1
ATOM 6304 C C . LEU B 1 244 ? 19.172 22.031 22.5 1 96.62 244 LEU B C 1
ATOM 6306 O O . LEU B 1 244 ? 18.328 22.938 22.609 1 96.62 244 LEU B O 1
ATOM 6310 N N . LEU B 1 245 ? 19.375 21.156 23.422 1 96.06 245 LEU B N 1
ATOM 6311 C CA . LEU B 1 245 ? 18.641 21.203 24.672 1 96.06 245 LEU B CA 1
ATOM 6312 C C . LEU B 1 245 ? 19.078 22.406 25.516 1 96.06 245 LEU B C 1
ATOM 6314 O O . LEU B 1 245 ? 18.344 22.844 26.391 1 96.06 245 LEU B O 1
ATOM 6318 N N . ALA B 1 246 ? 20.234 22.891 25.234 1 97.5 246 ALA B N 1
ATOM 6319 C CA . ALA B 1 246 ? 20.75 24.062 25.953 1 97.5 246 ALA B CA 1
ATOM 6320 C C . ALA B 1 246 ? 20.078 25.344 25.453 1 97.5 246 ALA B C 1
ATOM 6322 O O . ALA B 1 246 ? 20.141 26.391 26.109 1 97.5 246 ALA B O 1
ATOM 6323 N N . MET B 1 247 ? 19.438 25.297 24.312 1 97.94 247 MET B N 1
ATOM 6324 C CA . MET B 1 247 ? 18.688 26.438 23.797 1 97.94 247 MET B CA 1
ATOM 6325 C C . MET B 1 247 ? 17.547 26.812 24.734 1 97.94 247 MET B C 1
ATOM 6327 O O . MET B 1 247 ? 16.859 25.938 25.25 1 97.94 247 MET B O 1
ATOM 6331 N N . SER B 1 248 ? 17.375 28.125 24.953 1 97.5 248 SER B N 1
ATOM 6332 C CA . SER B 1 248 ? 16.297 28.562 25.828 1 97.5 248 SER B CA 1
ATOM 6333 C C . SER B 1 248 ? 14.93 28.203 25.25 1 97.5 248 SER B C 1
ATOM 6335 O O . SER B 1 248 ? 14.766 28.156 24.031 1 97.5 248 SER B O 1
ATOM 6337 N N . ASP B 1 249 ? 14.031 28 26.109 1 96.25 249 ASP B N 1
ATOM 6338 C CA . ASP B 1 249 ? 12.68 27.703 25.672 1 96.25 249 ASP B CA 1
ATOM 6339 C C . ASP B 1 249 ? 12.109 28.844 24.828 1 96.25 249 ASP B C 1
ATOM 6341 O O . ASP B 1 249 ? 11.352 28.625 23.891 1 96.25 249 ASP B O 1
ATOM 6345 N N . ASP B 1 250 ? 12.477 30.047 25.156 1 97.25 250 ASP B N 1
ATOM 6346 C CA . ASP B 1 250 ? 12 31.219 24.422 1 97.25 250 ASP B CA 1
ATOM 6347 C C . ASP B 1 250 ? 12.523 31.203 22.984 1 97.25 250 ASP B C 1
ATOM 6349 O O . ASP B 1 250 ? 11.773 31.469 22.047 1 97.25 250 ASP B O 1
ATOM 6353 N N . ASP B 1 251 ? 13.805 30.891 22.859 1 98.19 251 ASP B N 1
ATOM 6354 C CA . ASP B 1 251 ? 14.391 30.828 21.516 1 98.19 251 ASP B CA 1
ATOM 6355 C C . ASP B 1 251 ? 13.766 29.688 20.703 1 98.19 251 ASP B C 1
ATOM 6357 O O . ASP B 1 251 ? 13.484 29.859 19.516 1 98.19 251 ASP B O 1
ATOM 6361 N N . PHE B 1 252 ? 13.57 28.594 21.391 1 98.31 252 PHE B N 1
ATOM 6362 C CA . PHE B 1 252 ? 12.969 27.453 20.719 1 98.31 252 PHE B CA 1
ATOM 6363 C C . PHE B 1 252 ? 11.547 27.781 20.266 1 98.31 252 PHE B C 1
ATOM 6365 O O . PHE B 1 252 ? 11.133 27.422 19.156 1 98.31 252 PHE B O 1
ATOM 6372 N N . GLN B 1 253 ? 10.828 28.406 21.125 1 97.56 253 GLN B N 1
ATOM 6373 C CA . GLN B 1 253 ? 9.469 28.812 20.781 1 97.56 253 GLN B CA 1
ATOM 6374 C C . GLN B 1 253 ? 9.477 29.812 19.625 1 97.56 253 GLN B C 1
ATOM 6376 O O . GLN B 1 253 ? 8.602 29.75 18.75 1 97.56 253 GLN B O 1
ATOM 6381 N N . ARG B 1 254 ? 10.383 30.734 19.625 1 98.12 254 ARG B N 1
ATOM 6382 C CA . ARG B 1 254 ? 10.484 31.688 18.531 1 98.12 254 ARG B CA 1
ATOM 6383 C C . ARG B 1 254 ? 10.797 31 17.203 1 98.12 254 ARG B C 1
ATOM 6385 O O . ARG B 1 254 ? 10.281 31.391 16.156 1 98.12 254 ARG B O 1
ATOM 6392 N N . LEU B 1 255 ? 11.68 29.922 17.234 1 98.69 255 LEU B N 1
ATOM 6393 C CA . LEU B 1 255 ? 11.891 29.078 16.062 1 98.69 255 LEU B CA 1
ATOM 6394 C C . LEU B 1 255 ? 10.57 28.531 15.539 1 98.69 255 LEU B C 1
ATOM 6396 O O . LEU B 1 255 ? 10.297 28.578 14.344 1 98.69 255 LEU B O 1
ATOM 6400 N N . ARG B 1 256 ? 9.797 28.062 16.391 1 98.19 256 ARG B N 1
ATOM 6401 C CA . ARG B 1 256 ? 8.516 27.469 16.031 1 98.19 256 ARG B CA 1
ATOM 6402 C C . ARG B 1 256 ? 7.562 28.5 15.461 1 98.19 256 ARG B C 1
ATOM 6404 O O . ARG B 1 256 ? 6.844 28.234 14.5 1 98.19 256 ARG B O 1
ATOM 6411 N N . VAL B 1 257 ? 7.504 29.656 16.047 1 98.19 257 VAL B N 1
ATOM 6412 C CA . VAL B 1 257 ? 6.59 30.719 15.625 1 98.19 257 VAL B CA 1
ATOM 6413 C C . VAL B 1 257 ? 6.879 31.094 14.172 1 98.19 257 VAL B C 1
ATOM 6415 O O . VAL B 1 257 ? 5.957 31.234 13.367 1 98.19 257 VAL B O 1
ATOM 6418 N N . TYR B 1 258 ? 8.172 31.234 13.789 1 98.69 258 TYR B N 1
ATOM 6419 C CA . TYR B 1 258 ? 8.516 31.578 12.414 1 98.69 258 TYR B CA 1
ATOM 6420 C C . TYR B 1 258 ? 8.211 30.422 11.477 1 98.69 258 TYR B C 1
ATOM 6422 O O . TYR B 1 258 ? 7.809 30.625 10.328 1 98.69 258 TYR B O 1
ATOM 6430 N N . ALA B 1 259 ? 8.422 29.203 11.961 1 98.69 259 ALA B N 1
ATOM 6431 C CA . ALA B 1 259 ? 8.055 28.031 11.164 1 98.69 259 ALA B CA 1
ATOM 6432 C C . ALA B 1 259 ? 6.551 27.984 10.922 1 98.69 259 ALA B C 1
ATOM 6434 O O . ALA B 1 259 ? 6.102 27.688 9.812 1 98.69 259 ALA B O 1
ATOM 6435 N N . ASN B 1 260 ? 5.785 28.266 11.953 1 98.44 260 ASN B N 1
ATOM 6436 C CA . ASN B 1 260 ? 4.332 28.328 11.828 1 98.44 260 ASN B CA 1
ATOM 6437 C C . ASN B 1 260 ? 3.9 29.328 10.758 1 98.44 260 ASN B C 1
ATOM 6439 O O . ASN B 1 260 ? 3.092 29 9.891 1 98.44 260 ASN B O 1
ATOM 6443 N N . ARG B 1 261 ? 4.43 30.531 10.906 1 97.94 261 ARG B N 1
ATOM 6444 C CA . ARG B 1 261 ? 4.078 31.609 9.992 1 97.94 261 ARG B CA 1
ATOM 6445 C C . ARG B 1 261 ? 4.398 31.234 8.547 1 97.94 261 ARG B C 1
ATOM 6447 O O . ARG B 1 261 ? 3.572 31.406 7.652 1 97.94 261 ARG B O 1
ATOM 6454 N N . LEU B 1 262 ? 5.531 30.672 8.367 1 98.5 262 LEU B N 1
ATOM 6455 C CA . LEU B 1 262 ? 5.961 30.281 7.027 1 98.5 262 LEU B CA 1
ATOM 6456 C C . LEU B 1 262 ? 5.07 29.188 6.465 1 98.5 262 LEU B C 1
ATOM 6458 O O . LEU B 1 262 ? 4.566 29.297 5.344 1 98.5 262 LEU B O 1
ATOM 6462 N N . GLN B 1 263 ? 4.836 28.141 7.223 1 98.06 263 GLN B N 1
ATOM 6463 C CA . GLN B 1 263 ? 4.137 26.953 6.719 1 98.06 263 GLN B CA 1
ATOM 6464 C C . GLN B 1 263 ? 2.65 27.25 6.52 1 98.06 263 GLN B C 1
ATOM 6466 O O . GLN B 1 263 ? 2.037 26.75 5.578 1 98.06 263 GLN B O 1
ATOM 6471 N N . PHE B 1 264 ? 2.07 28.031 7.371 1 98.12 264 PHE B N 1
ATOM 6472 C CA . PHE B 1 264 ? 0.669 28.375 7.188 1 98.12 264 PHE B CA 1
ATOM 6473 C C . PHE B 1 264 ? 0.479 29.188 5.91 1 98.12 264 PHE B C 1
ATOM 6475 O O . PHE B 1 264 ? -0.489 28.984 5.176 1 98.12 264 PHE B O 1
ATOM 6482 N N . ASN B 1 265 ? 1.404 30.109 5.633 1 97.81 265 ASN B N 1
ATOM 6483 C CA . ASN B 1 265 ? 1.297 30.953 4.449 1 97.81 265 ASN B CA 1
ATOM 6484 C C . ASN B 1 265 ? 1.543 30.156 3.17 1 97.81 265 ASN B C 1
ATOM 6486 O O . ASN B 1 265 ? 1.07 30.547 2.098 1 97.81 265 ASN B O 1
ATOM 6490 N N . ILE B 1 266 ? 2.146 29.031 3.324 1 96.25 266 ILE B N 1
ATOM 6491 C CA . ILE B 1 266 ? 2.498 28.234 2.158 1 96.25 266 ILE B CA 1
ATOM 6492 C C . ILE B 1 266 ? 1.386 27.234 1.871 1 96.25 266 ILE B C 1
ATOM 6494 O O . ILE B 1 266 ? 1.074 26.953 0.71 1 96.25 266 ILE B O 1
ATOM 6498 N N . PHE B 1 267 ? 0.703 26.75 2.939 1 96.06 267 PHE B N 1
ATOM 6499 C CA . PHE B 1 267 ? -0.137 25.578 2.717 1 96.06 267 PHE B CA 1
ATOM 6500 C C . PHE B 1 267 ? -1.586 25.875 3.086 1 96.06 267 PHE B C 1
ATOM 6502 O O . PHE B 1 267 ? -2.479 25.062 2.818 1 96.06 267 PHE B O 1
ATOM 6509 N N . ALA B 1 268 ? -1.891 27.047 3.623 1 97 268 ALA B N 1
ATOM 6510 C CA . ALA B 1 268 ? -3.217 27.094 4.234 1 97 268 ALA B CA 1
ATOM 6511 C C . ALA B 1 268 ? -3.855 28.469 4.055 1 97 268 ALA B C 1
ATOM 6513 O O . ALA B 1 268 ? -5.082 28.594 4.031 1 97 268 ALA B O 1
ATOM 6514 N N . ASN B 1 269 ? -3.027 29.531 3.955 1 96 269 ASN B N 1
ATOM 6515 C CA . ASN B 1 269 ? -3.537 30.906 4.02 1 96 269 ASN B CA 1
ATOM 6516 C C . ASN B 1 269 ? -4.512 31.188 2.881 1 96 269 ASN B C 1
ATOM 6518 O O . ASN B 1 269 ? -4.113 31.25 1.716 1 96 269 ASN B O 1
ATOM 6522 N N . THR B 1 270 ? -5.758 31.438 3.189 1 94 270 THR B N 1
ATOM 6523 C CA . THR B 1 270 ? -6.801 31.656 2.191 1 94 270 THR B CA 1
ATOM 6524 C C . THR B 1 270 ? -7.082 33.156 2.023 1 94 270 THR B C 1
ATOM 6526 O O . THR B 1 270 ? -7.914 33.531 1.198 1 94 270 THR B O 1
ATOM 6529 N N . THR B 1 271 ? -6.504 33.969 2.754 1 91.25 271 THR B N 1
ATOM 6530 C CA . THR B 1 271 ? -6.871 35.375 2.791 1 91.25 271 THR B CA 1
ATOM 6531 C C . THR B 1 271 ? -6.324 36.094 1.569 1 91.25 271 THR B C 1
ATOM 6533 O O . THR B 1 271 ? -6.699 37.25 1.309 1 91.25 271 THR B O 1
ATOM 6536 N N . VAL B 1 272 ? -5.551 35.438 0.807 1 89.94 272 VAL B N 1
ATOM 6537 C CA . VAL B 1 272 ? -4.98 36.094 -0.377 1 89.94 272 VAL B CA 1
ATOM 6538 C C . VAL B 1 272 ? -5.949 35.938 -1.552 1 89.94 272 VAL B C 1
ATOM 6540 O O . VAL B 1 272 ? -5.719 36.531 -2.621 1 89.94 272 VAL B O 1
ATOM 6543 N N . ALA B 1 273 ? -6.945 35.156 -1.353 1 91.38 273 ALA B N 1
ATOM 6544 C CA . ALA B 1 273 ? -7.938 34.938 -2.4 1 91.38 273 ALA B CA 1
ATOM 6545 C C . ALA B 1 273 ? -8.672 36.219 -2.736 1 91.38 273 ALA B C 1
ATOM 6547 O O . ALA B 1 273 ? -9 37.031 -1.842 1 91.38 273 ALA B O 1
ATOM 6548 N N . THR B 1 274 ? -8.977 36.438 -4.039 1 91.06 274 THR B N 1
ATOM 6549 C CA . THR B 1 274 ? -9.703 37.625 -4.465 1 91.06 274 THR B CA 1
ATOM 6550 C C . THR B 1 274 ? -11.023 37.25 -5.125 1 91.06 274 THR B C 1
ATOM 6552 O O . THR B 1 274 ? -11.898 38.094 -5.301 1 91.06 274 THR B O 1
ATOM 6555 N N . LEU B 1 275 ? -11.164 36 -5.465 1 91.75 275 LEU B N 1
ATOM 6556 C CA . LEU B 1 275 ? -12.398 35.5 -6.059 1 91.75 275 LEU B CA 1
ATOM 6557 C C . LEU B 1 275 ? -13.258 34.781 -5.02 1 91.75 275 LEU B C 1
ATOM 6559 O O . LEU B 1 275 ? -12.727 34.094 -4.148 1 91.75 275 LEU B O 1
ATOM 6563 N N . PRO B 1 276 ? -14.578 34.969 -5.141 1 90.31 276 PRO B N 1
ATOM 6564 C CA . PRO B 1 276 ? -15.445 34.281 -4.184 1 90.31 276 PRO B CA 1
ATOM 6565 C C . PRO B 1 276 ? -15.438 32.781 -4.363 1 90.31 276 PRO B C 1
ATOM 6567 O O . PRO B 1 276 ? -15.539 32.031 -3.381 1 90.31 276 PRO B O 1
ATOM 6570 N N . ASP B 1 277 ? -15.375 32.375 -5.578 1 93.19 277 ASP B N 1
ATOM 6571 C CA . ASP B 1 277 ? -15.273 30.953 -5.875 1 93.19 277 ASP B CA 1
ATOM 6572 C C . ASP B 1 277 ? -13.812 30.5 -5.934 1 93.19 277 ASP B C 1
ATOM 6574 O O . ASP B 1 277 ? -13.086 30.859 -6.871 1 93.19 277 ASP B O 1
ATOM 6578 N N . TRP B 1 278 ? -13.445 29.719 -4.965 1 94.69 278 TRP B N 1
ATOM 6579 C CA . TRP B 1 278 ? -12.047 29.312 -4.855 1 94.69 278 TRP B CA 1
ATOM 6580 C C . TRP B 1 278 ? -11.633 28.469 -6.059 1 94.69 278 TRP B C 1
ATOM 6582 O O . TRP B 1 278 ? -10.445 28.375 -6.379 1 94.69 278 TRP B O 1
ATOM 6592 N N . ALA B 1 279 ? -12.617 27.781 -6.688 1 93.25 279 ALA B N 1
ATOM 6593 C CA . ALA B 1 279 ? -12.32 26.844 -7.766 1 93.25 279 ALA B CA 1
ATOM 6594 C C . ALA B 1 279 ? -12.469 27.516 -9.133 1 93.25 279 ALA B C 1
ATOM 6596 O O . ALA B 1 279 ? -12.477 26.828 -10.156 1 93.25 279 ALA B O 1
ATOM 6597 N N . ASP B 1 280 ? -12.586 28.75 -9.133 1 91.38 280 ASP B N 1
ATOM 6598 C CA . ASP B 1 280 ? -12.797 29.484 -10.383 1 91.38 280 ASP B CA 1
ATOM 6599 C C . ASP B 1 280 ? -11.633 29.266 -11.344 1 91.38 280 ASP B C 1
ATOM 6601 O O . ASP B 1 280 ? -10.469 29.281 -10.93 1 91.38 280 ASP B O 1
ATOM 6605 N N . ASP B 1 281 ? -11.898 29.125 -12.586 1 86.5 281 ASP B N 1
ATOM 6606 C CA . ASP B 1 281 ? -10.906 28.875 -13.625 1 86.5 281 ASP B CA 1
ATOM 6607 C C . ASP B 1 281 ? -10.023 30.109 -13.844 1 86.5 281 ASP B C 1
ATOM 6609 O O . ASP B 1 281 ? -8.891 29.984 -14.32 1 86.5 281 ASP B O 1
ATOM 6613 N N . ALA B 1 282 ? -10.5 31.25 -13.562 1 87.56 282 ALA B N 1
ATOM 6614 C CA . ALA B 1 282 ? -9.727 32.469 -13.75 1 87.56 282 ALA B CA 1
ATOM 6615 C C . ALA B 1 282 ? -8.508 32.5 -12.828 1 87.56 282 ALA B C 1
ATOM 6617 O O . ALA B 1 282 ? -7.527 33.188 -13.094 1 87.56 282 ALA B O 1
ATOM 6618 N N . TYR B 1 283 ? -8.453 31.594 -11.797 1 88.75 283 TYR B N 1
ATOM 6619 C CA . TYR B 1 283 ? -7.363 31.484 -10.836 1 88.75 283 TYR B CA 1
ATOM 6620 C C . TYR B 1 283 ? -6.914 32.844 -10.359 1 88.75 283 TYR B C 1
ATOM 6622 O O . TYR B 1 283 ? -6.52 33.688 -11.172 1 88.75 283 TYR B O 1
ATOM 6630 N N . ASP B 1 284 ? -6.875 33.219 -9.148 1 88.94 284 ASP B N 1
ATOM 6631 C CA . ASP B 1 284 ? -6.555 34.531 -8.625 1 88.94 284 ASP B CA 1
ATOM 6632 C C . ASP B 1 284 ? -5.262 34.5 -7.812 1 88.94 284 ASP B C 1
ATOM 6634 O O . ASP B 1 284 ? -5.02 35.406 -6.996 1 88.94 284 ASP B O 1
ATOM 6638 N N . GLY B 1 285 ? -4.578 33.406 -7.93 1 90 285 GLY B N 1
ATOM 6639 C CA . GLY B 1 285 ? -3.305 33.312 -7.234 1 90 285 GLY B CA 1
ATOM 6640 C C . GLY B 1 285 ? -3.393 32.594 -5.914 1 90 285 GLY B C 1
ATOM 6641 O O . GLY B 1 285 ? -2.379 32.375 -5.242 1 90 285 GLY B O 1
ATOM 6642 N N . ASP B 1 286 ? -4.543 32.156 -5.613 1 92.12 286 ASP B N 1
ATOM 6643 C CA . ASP B 1 286 ? -4.699 31.422 -4.363 1 92.12 286 ASP B CA 1
ATOM 6644 C C . ASP B 1 286 ? -5.109 29.984 -4.617 1 92.12 286 ASP B C 1
ATOM 6646 O O . ASP B 1 286 ? -6.16 29.719 -5.211 1 92.12 286 ASP B O 1
ATOM 6650 N N . ARG B 1 287 ? -4.281 29.062 -4.145 1 94.44 287 ARG B N 1
ATOM 6651 C CA . ARG B 1 287 ? -4.555 27.625 -4.129 1 94.44 287 ARG B CA 1
ATOM 6652 C C . ARG B 1 287 ? -3.742 26.922 -3.049 1 94.44 287 ARG B C 1
ATOM 6654 O O . ARG B 1 287 ? -3.441 25.734 -3.166 1 94.44 287 ARG B O 1
ATOM 6661 N N . ARG B 1 288 ? -3.438 27.656 -2.016 1 95.06 288 ARG B N 1
ATOM 6662 C CA . ARG B 1 288 ? -2.533 27.141 -0.991 1 95.06 288 ARG B CA 1
ATOM 6663 C C . ARG B 1 288 ? -3.168 25.984 -0.237 1 95.06 288 ARG B C 1
ATOM 6665 O O . ARG B 1 288 ? -2.469 25.062 0.194 1 95.06 288 ARG B O 1
ATOM 6672 N N . GLU B 1 289 ? -4.438 25.984 -0.136 1 96.25 289 GLU B N 1
ATOM 6673 C CA . GLU B 1 289 ? -5.164 25.062 0.735 1 96.25 289 GLU B CA 1
ATOM 6674 C C . GLU B 1 289 ? -5.727 23.891 -0.053 1 96.25 289 GLU B C 1
ATOM 6676 O O . GLU B 1 289 ? -6.648 23.203 0.407 1 96.25 289 GLU B O 1
ATOM 6681 N N . VAL B 1 290 ? -5.199 23.562 -1.192 1 95.81 290 VAL B N 1
ATOM 6682 C CA . VAL B 1 290 ? -5.773 22.562 -2.09 1 95.81 290 VAL B CA 1
ATOM 6683 C C . VAL B 1 290 ? -5.746 21.188 -1.422 1 95.81 290 VAL B C 1
ATOM 6685 O O . VAL B 1 290 ? -6.668 20.391 -1.604 1 95.81 290 VAL B O 1
ATOM 6688 N N . ALA B 1 291 ? -4.723 20.859 -0.647 1 96.19 291 ALA B N 1
ATOM 6689 C CA . ALA B 1 291 ? -4.609 19.547 -0.005 1 96.19 291 ALA B CA 1
ATOM 6690 C C . ALA B 1 291 ? -5.758 19.312 0.97 1 96.19 291 ALA B C 1
ATOM 6692 O O . ALA B 1 291 ? -6.301 18.219 1.043 1 96.19 291 ALA B O 1
ATOM 6693 N N . GLY B 1 292 ? -6.117 20.328 1.703 1 97.25 292 GLY B N 1
ATOM 6694 C CA . GLY B 1 292 ? -7.25 20.219 2.609 1 97.25 292 GLY B CA 1
ATOM 6695 C C . GLY B 1 292 ? -8.578 20.078 1.89 1 97.25 292 GLY B C 1
ATOM 6696 O O . GLY B 1 292 ? -9.484 19.391 2.383 1 97.25 292 GLY B O 1
ATOM 6697 N N . ARG B 1 293 ? -8.688 20.766 0.751 1 97.56 293 ARG B N 1
ATOM 6698 C CA . ARG B 1 293 ? -9.906 20.656 -0.041 1 97.56 293 ARG B CA 1
ATOM 6699 C C . ARG B 1 293 ? -10.094 19.25 -0.595 1 97.56 293 ARG B C 1
ATOM 6701 O O . ARG B 1 293 ? -11.211 18.734 -0.652 1 97.56 293 ARG B O 1
ATOM 6708 N N . ALA B 1 294 ? -9 18.641 -1.01 1 97 294 ALA B N 1
ATOM 6709 C CA . ALA B 1 294 ? -9.055 17.25 -1.457 1 97 294 ALA B CA 1
ATOM 6710 C C . ALA B 1 294 ? -9.43 16.312 -0.309 1 97 294 ALA B C 1
ATOM 6712 O O . ALA B 1 294 ? -10.289 15.445 -0.463 1 97 294 ALA B O 1
ATOM 6713 N N . LEU B 1 295 ? -8.797 16.469 0.832 1 97.75 295 LEU B N 1
ATOM 6714 C CA . LEU B 1 295 ? -9.109 15.656 2.004 1 97.75 295 LEU B CA 1
ATOM 6715 C C . LEU B 1 295 ? -10.57 15.805 2.396 1 97.75 295 LEU B C 1
ATOM 6717 O O . LEU B 1 295 ? -11.219 14.828 2.775 1 97.75 295 LEU B O 1
ATOM 6721 N N . ALA B 1 296 ? -11.078 17.047 2.322 1 98.25 296 ALA B N 1
ATOM 6722 C CA . ALA B 1 296 ? -12.484 17.297 2.623 1 98.25 296 ALA B CA 1
ATOM 6723 C C . ALA B 1 296 ? -13.391 16.453 1.724 1 98.25 296 ALA B C 1
ATOM 6725 O O . ALA B 1 296 ? -14.398 15.914 2.18 1 98.25 296 ALA B O 1
ATOM 6726 N N . GLY B 1 297 ? -13.031 16.438 0.474 1 97.62 297 GLY B N 1
ATOM 6727 C CA . GLY B 1 297 ? -13.781 15.586 -0.44 1 97.62 297 GLY B CA 1
ATOM 6728 C C . GLY B 1 297 ? -13.797 14.125 -0.035 1 97.62 297 GLY B C 1
ATOM 6729 O O . GLY B 1 297 ? -14.836 13.469 -0.086 1 97.62 297 GLY B O 1
ATOM 6730 N N . LYS B 1 298 ? -12.672 13.633 0.375 1 97.06 298 LYS B N 1
ATOM 6731 C CA . LYS B 1 298 ? -12.547 12.25 0.806 1 97.06 298 LYS B CA 1
ATOM 6732 C C . LYS B 1 298 ? -13.391 11.977 2.049 1 97.06 298 LYS B C 1
ATOM 6734 O O . LYS B 1 298 ? -14.086 10.961 2.129 1 97.06 298 LYS B O 1
ATOM 6739 N N . ILE B 1 299 ? -13.32 12.836 3.006 1 98 299 ILE B N 1
ATOM 6740 C CA . ILE B 1 299 ? -14.078 12.688 4.246 1 98 299 ILE B CA 1
ATOM 6741 C C . ILE B 1 299 ? -15.57 12.625 3.932 1 98 299 ILE B C 1
ATOM 6743 O O . ILE B 1 299 ? -16.281 11.727 4.398 1 98 299 ILE B O 1
ATOM 6747 N N . ALA B 1 300 ? -16.047 13.594 3.123 1 97.69 300 ALA B N 1
ATOM 6748 C CA . ALA B 1 300 ? -17.453 13.648 2.75 1 97.69 300 ALA B CA 1
ATOM 6749 C C . ALA B 1 300 ? -17.875 12.367 2.031 1 97.69 300 ALA B C 1
ATOM 6751 O O . ALA B 1 300 ? -18.938 11.805 2.324 1 97.69 300 ALA B O 1
ATOM 6752 N N . LEU B 1 301 ? -17.047 11.914 1.155 1 95.81 301 LEU B N 1
ATOM 6753 C CA . LEU B 1 301 ? -17.344 10.711 0.389 1 95.81 301 LEU B CA 1
ATOM 6754 C C . LEU B 1 301 ? -17.469 9.5 1.307 1 95.81 301 LEU B C 1
ATOM 6756 O O . LEU B 1 301 ? -18.391 8.695 1.162 1 95.81 301 LEU B O 1
ATOM 6760 N N . MET B 1 302 ? -16.531 9.32 2.234 1 95.94 302 MET B N 1
ATOM 6761 C CA . MET B 1 302 ? -16.547 8.164 3.125 1 95.94 302 MET B CA 1
ATOM 6762 C C . MET B 1 302 ? -17.812 8.156 3.986 1 95.94 302 MET B C 1
ATOM 6764 O O . MET B 1 302 ? -18.422 7.105 4.195 1 95.94 302 MET B O 1
ATOM 6768 N N . PHE B 1 303 ? -18.203 9.281 4.434 1 96.44 303 PHE B N 1
ATOM 6769 C CA . PHE B 1 303 ? -19.391 9.344 5.277 1 96.44 303 PHE B CA 1
ATOM 6770 C C . PHE B 1 303 ? -20.656 9.141 4.449 1 96.44 303 PHE B C 1
ATOM 6772 O O . PHE B 1 303 ? -21.609 8.508 4.906 1 96.44 303 PHE B O 1
ATOM 6779 N N . ARG B 1 304 ? -20.703 9.703 3.238 1 94.81 304 ARG B N 1
ATOM 6780 C CA . ARG B 1 304 ? -21.828 9.414 2.355 1 94.81 304 ARG B CA 1
ATOM 6781 C C . ARG B 1 304 ? -21.984 7.91 2.137 1 94.81 304 ARG B C 1
ATOM 6783 O O . ARG B 1 304 ? -23.094 7.379 2.188 1 94.81 304 ARG B O 1
ATOM 6790 N N . ASN B 1 305 ? -20.844 7.25 1.947 1 91.69 305 ASN B N 1
ATOM 6791 C CA . ASN B 1 305 ? -20.844 5.805 1.745 1 91.69 305 ASN B CA 1
ATOM 6792 C C . ASN B 1 305 ? -21.312 5.07 2.998 1 91.69 305 ASN B C 1
ATOM 6794 O O . ASN B 1 305 ? -22.047 4.082 2.904 1 91.69 305 ASN B O 1
ATOM 6798 N N . SER B 1 306 ? -20.859 5.539 4.129 1 91.5 306 SER B N 1
ATOM 6799 C CA . SER B 1 306 ? -21.281 4.934 5.391 1 91.5 306 SER B CA 1
ATOM 6800 C C . SER B 1 306 ? -22.797 5.023 5.574 1 91.5 306 SER B C 1
ATOM 6802 O O . SER B 1 306 ? -23.453 4.02 5.863 1 91.5 306 SER B O 1
ATOM 6804 N N . VAL B 1 307 ? -23.375 6.152 5.344 1 91.94 307 VAL B N 1
ATOM 6805 C CA . VAL B 1 307 ? -24.812 6.375 5.555 1 91.94 307 VAL B CA 1
ATOM 6806 C C . VAL B 1 307 ? -25.609 5.645 4.477 1 91.94 307 VAL B C 1
ATOM 6808 O O . VAL B 1 307 ? -26.625 5.027 4.77 1 91.94 307 VAL B O 1
ATOM 6811 N N . ALA B 1 308 ? -25.141 5.688 3.227 1 88.94 308 ALA B N 1
ATOM 6812 C CA . ALA B 1 308 ? -25.828 5.031 2.119 1 88.94 308 ALA B CA 1
ATOM 6813 C C . ALA B 1 308 ? -25.906 3.523 2.336 1 88.94 308 ALA B C 1
ATOM 6815 O O . ALA B 1 308 ? -26.844 2.871 1.874 1 88.94 308 ALA B O 1
ATOM 6816 N N . SER B 1 309 ? -24.953 2.967 3.041 1 85.38 309 SER B N 1
ATOM 6817 C CA . SER B 1 309 ? -24.938 1.532 3.307 1 85.38 309 SER B CA 1
ATOM 6818 C C . SER B 1 309 ? -25.75 1.185 4.543 1 85.38 309 SER B C 1
ATOM 6820 O O . SER B 1 309 ? -25.766 0.033 4.98 1 85.38 309 SER B O 1
ATOM 6822 N N . GLY B 1 310 ? -26.438 2.111 5.152 1 79.44 310 GLY B N 1
ATOM 6823 C CA . GLY B 1 310 ? -27.141 1.896 6.402 1 79.44 310 GLY B CA 1
ATOM 6824 C C . GLY B 1 310 ? -26.219 1.798 7.602 1 79.44 310 GLY B C 1
ATOM 6825 O O . GLY B 1 310 ? -26.562 1.201 8.617 1 79.44 310 GLY B O 1
ATOM 6826 N N . GLY B 1 311 ? -24.984 2.262 7.371 1 78.12 311 GLY B N 1
ATOM 6827 C CA . GLY B 1 311 ? -24.016 2.26 8.461 1 78.12 311 GLY B CA 1
ATOM 6828 C C . GLY B 1 311 ? -23.141 1.021 8.477 1 78.12 311 GLY B C 1
ATOM 6829 O O . GLY B 1 311 ? -22.469 0.747 9.469 1 78.12 311 GLY B O 1
ATOM 6830 N N . TRP B 1 312 ? -23.094 0.294 7.391 1 80.69 312 TRP B N 1
ATOM 6831 C CA . TRP B 1 312 ? -22.406 -0.999 7.438 1 80.69 312 TRP B CA 1
ATOM 6832 C C . TRP B 1 312 ? -21.062 -0.93 6.738 1 80.69 312 TRP B C 1
ATOM 6834 O O . TRP B 1 312 ? -20.203 -1.805 6.926 1 80.69 312 TRP B O 1
ATOM 6844 N N . GLN B 1 313 ? -20.875 0.131 5.977 1 87.31 313 GLN B N 1
ATOM 6845 C CA . GLN B 1 313 ? -19.594 0.308 5.305 1 87.31 313 GLN B CA 1
ATOM 6846 C C . GLN B 1 313 ? -18.844 1.513 5.863 1 87.31 313 GLN B C 1
ATOM 6848 O O . GLN B 1 313 ? -19.453 2.393 6.484 1 87.31 313 GLN B O 1
ATOM 6853 N N . ASN B 1 314 ? -17.609 1.505 5.742 1 94.19 314 ASN B N 1
ATOM 6854 C CA . ASN B 1 314 ? -16.766 2.641 6.078 1 94.19 314 ASN B CA 1
ATOM 6855 C C . ASN B 1 314 ? -16.953 3.076 7.531 1 94.19 314 ASN B C 1
ATOM 6857 O O . ASN B 1 314 ? -17.172 4.258 7.805 1 94.19 314 ASN B O 1
ATOM 6861 N N . LYS B 1 315 ? -16.938 2.164 8.453 1 96.56 315 LYS B N 1
ATOM 6862 C CA . LYS B 1 315 ? -17.125 2.457 9.875 1 96.56 315 LYS B CA 1
ATOM 6863 C C . LYS B 1 315 ? -15.852 3.01 10.492 1 96.56 315 LYS B C 1
ATOM 6865 O O . LYS B 1 315 ? -15.906 3.859 11.383 1 96.56 315 LYS B O 1
ATOM 6870 N N . PHE B 1 316 ? -14.727 2.449 10.055 1 97.56 316 PHE B N 1
ATOM 6871 C CA . PHE B 1 316 ? -13.414 2.912 10.508 1 97.56 316 PHE B CA 1
ATOM 6872 C C . PHE B 1 316 ? -12.555 3.326 9.32 1 97.56 316 PHE B C 1
ATOM 6874 O O . PHE B 1 316 ? -12.039 2.475 8.586 1 97.56 316 PHE B O 1
ATOM 6881 N N . ASN B 1 317 ? -12.406 4.613 9.133 1 98.19 317 ASN B N 1
ATOM 6882 C CA . ASN B 1 317 ? -11.617 5.168 8.039 1 98.19 317 ASN B CA 1
ATOM 6883 C C . ASN B 1 317 ? -10.367 5.871 8.547 1 98.19 317 ASN B C 1
ATOM 6885 O O . ASN B 1 317 ? -10.445 6.77 9.383 1 98.19 317 ASN B O 1
ATOM 6889 N N . PHE B 1 318 ? -9.266 5.406 8.07 1 98.5 318 PHE B N 1
ATOM 6890 C CA . PHE B 1 318 ? -7.977 5.926 8.516 1 98.5 318 PHE B CA 1
ATOM 6891 C C . PHE B 1 318 ? -7.148 6.406 7.324 1 98.5 318 PHE B C 1
ATOM 6893 O O . PHE B 1 318 ? -6.953 5.664 6.359 1 98.5 318 PHE B O 1
ATOM 6900 N N . VAL B 1 319 ? -6.711 7.656 7.328 1 98.25 319 VAL B N 1
ATOM 6901 C CA . VAL B 1 319 ? -5.773 8.227 6.371 1 98.25 319 VAL B CA 1
ATOM 6902 C C . VAL B 1 319 ? -4.582 8.836 7.113 1 98.25 319 VAL B C 1
ATOM 6904 O O . VAL B 1 319 ? -4.758 9.508 8.133 1 98.25 319 VAL B O 1
ATOM 6907 N N . LEU B 1 320 ? -3.418 8.516 6.703 1 97.81 320 LEU B N 1
ATOM 6908 C CA . LEU B 1 320 ? -2.225 9.094 7.309 1 97.81 320 LEU B CA 1
ATOM 6909 C C . LEU B 1 320 ? -1.385 9.82 6.262 1 97.81 320 LEU B C 1
ATOM 6911 O O . LEU B 1 320 ? -1.221 9.328 5.141 1 97.81 320 LEU B O 1
ATOM 6915 N N . GLY B 1 321 ? -0.922 11 6.586 1 94.94 321 GLY B N 1
ATOM 6916 C CA . GLY B 1 321 ? -0.074 11.828 5.738 1 94.94 321 GLY B CA 1
ATOM 6917 C C . GLY B 1 321 ? 0.699 12.875 6.508 1 94.94 321 GLY B C 1
ATOM 6918 O O . GLY B 1 321 ? 1.144 12.633 7.629 1 94.94 321 GLY B O 1
ATOM 6919 N N . ASP B 1 322 ? 0.9 14 5.879 1 93.5 322 ASP B N 1
ATOM 6920 C CA . ASP B 1 322 ? 1.702 15.07 6.473 1 93.5 322 ASP B CA 1
ATOM 6921 C C . ASP B 1 322 ? 0.814 16.188 7.027 1 93.5 322 ASP B C 1
ATOM 6923 O O . ASP B 1 322 ? -0.402 16.172 6.824 1 93.5 322 ASP B O 1
ATOM 6927 N N . TYR B 1 323 ? 1.405 17.078 7.68 1 95.94 323 TYR B N 1
ATOM 6928 C CA . TYR B 1 323 ? 0.702 18.141 8.406 1 95.94 323 TYR B CA 1
ATOM 6929 C C . TYR B 1 323 ? 0.091 19.156 7.445 1 95.94 323 TYR B C 1
ATOM 6931 O O . TYR B 1 323 ? -0.777 19.938 7.836 1 95.94 323 TYR B O 1
ATOM 6939 N N . ASP B 1 324 ? 0.592 19.25 6.219 1 94.62 324 ASP B N 1
ATOM 6940 C CA . ASP B 1 324 ? 0.105 20.266 5.297 1 94.62 324 ASP B CA 1
ATOM 6941 C C . ASP B 1 324 ? -1.393 20.109 5.043 1 94.62 324 ASP B C 1
ATOM 6943 O O . ASP B 1 324 ? -2.113 21.109 4.918 1 94.62 324 ASP B O 1
ATOM 6947 N N . LEU B 1 325 ? -1.865 18.828 5 1 96.44 325 LEU B N 1
ATOM 6948 C CA . LEU B 1 325 ? -3.295 18.594 4.832 1 96.44 325 LEU B CA 1
ATOM 6949 C C . LEU B 1 325 ? -4.074 19.094 6.043 1 96.44 325 LEU B C 1
ATOM 6951 O O . LEU B 1 325 ? -5.184 19.625 5.898 1 96.44 325 LEU B O 1
ATOM 6955 N N . MET B 1 326 ? -3.498 18.984 7.176 1 97.31 326 MET B N 1
ATOM 6956 C CA . MET B 1 326 ? -4.152 19.438 8.398 1 97.31 326 MET B CA 1
ATOM 6957 C C . MET B 1 326 ? -4.242 20.969 8.422 1 97.31 326 MET B C 1
ATOM 6959 O O . MET B 1 326 ? -5.316 21.531 8.656 1 97.31 326 MET B O 1
ATOM 6963 N N . LEU B 1 327 ? -3.121 21.641 8.125 1 97.38 327 LEU B N 1
ATOM 6964 C CA . LEU B 1 327 ? -3.117 23.109 8.094 1 97.38 327 LEU B CA 1
ATOM 6965 C C . LEU B 1 327 ? -4.137 23.625 7.086 1 97.38 327 LEU B C 1
ATOM 6967 O O . LEU B 1 327 ? -4.891 24.562 7.383 1 97.38 327 LEU B O 1
ATOM 6971 N N . SER B 1 328 ? -4.098 22.953 5.938 1 97.19 328 SER B N 1
ATOM 6972 C CA . SER B 1 328 ? -5.031 23.328 4.879 1 97.19 328 SER B CA 1
ATOM 6973 C C . SER B 1 328 ? -6.477 23.172 5.34 1 97.19 328 SER B C 1
ATOM 6975 O O . SER B 1 328 ? -7.305 24.062 5.109 1 97.19 328 SER B O 1
ATOM 6977 N N . PHE B 1 329 ? -6.734 22.109 5.969 1 98.12 329 PHE B N 1
ATOM 6978 C CA . PHE B 1 329 ? -8.102 21.859 6.418 1 98.12 329 PHE B CA 1
ATOM 6979 C C . PHE B 1 329 ? -8.492 22.828 7.523 1 98.12 329 PHE B C 1
ATOM 6981 O O . PHE B 1 329 ? -9.633 23.312 7.562 1 98.12 329 PHE B O 1
ATOM 6988 N N . PHE B 1 330 ? -7.633 23.141 8.438 1 98.25 330 PHE B N 1
ATOM 6989 C CA . PHE B 1 330 ? -7.914 24.094 9.5 1 98.25 330 PHE B CA 1
ATOM 6990 C C . PHE B 1 330 ? -8.406 25.406 8.914 1 98.25 330 PHE B C 1
ATOM 6992 O O . PHE B 1 330 ? -9.383 25.984 9.414 1 98.25 330 PHE B O 1
ATOM 6999 N N . ALA B 1 331 ? -7.738 25.797 7.906 1 97.62 331 ALA B N 1
ATOM 7000 C CA . ALA B 1 331 ? -8.062 27.094 7.301 1 97.62 331 ALA B CA 1
ATOM 7001 C C . ALA B 1 331 ? -9.438 27.062 6.641 1 97.62 331 ALA B C 1
ATOM 7003 O O . ALA B 1 331 ? -10.281 27.922 6.902 1 97.62 331 ALA B O 1
ATOM 7004 N N . ILE B 1 332 ? -9.711 26.016 5.855 1 97.5 332 ILE B N 1
ATOM 7005 C CA . ILE B 1 332 ? -10.93 26.016 5.059 1 97.5 332 ILE B CA 1
ATOM 7006 C C . ILE B 1 332 ? -12.125 25.688 5.949 1 97.5 332 ILE B C 1
ATOM 7008 O O . ILE B 1 332 ? -13.273 25.969 5.59 1 97.5 332 ILE B O 1
ATOM 7012 N N . ALA B 1 333 ? -11.867 25.062 7.09 1 97.25 333 ALA B N 1
ATOM 7013 C CA . ALA B 1 333 ? -12.938 24.75 8.031 1 97.25 333 ALA B CA 1
ATOM 7014 C C . ALA B 1 333 ? -13.125 25.859 9.047 1 97.25 333 ALA B C 1
ATOM 7016 O O . ALA B 1 333 ? -13.898 25.734 10 1 97.25 333 ALA B O 1
ATOM 7017 N N . ASN B 1 334 ? -12.367 26.922 8.93 1 95.62 334 ASN B N 1
ATOM 7018 C CA . ASN B 1 334 ? -12.469 28.141 9.742 1 95.62 334 ASN B CA 1
ATOM 7019 C C . ASN B 1 334 ? -12.117 27.859 11.203 1 95.62 334 ASN B C 1
ATOM 7021 O O . ASN B 1 334 ? -12.703 28.453 12.109 1 95.62 334 ASN B O 1
ATOM 7025 N N . LEU B 1 335 ? -11.242 26.984 11.422 1 96.12 335 LEU B N 1
ATOM 7026 C CA . LEU B 1 335 ? -10.828 26.656 12.781 1 96.12 335 LEU B CA 1
ATOM 7027 C C . LEU B 1 335 ? -9.922 27.75 13.344 1 96.12 335 LEU B C 1
ATOM 7029 O O . LEU B 1 335 ? -9.836 27.922 14.562 1 96.12 335 LEU B O 1
ATOM 7033 N N . THR B 1 336 ? -9.273 28.516 12.414 1 95 336 THR B N 1
ATOM 7034 C CA . THR B 1 336 ? -8.414 29.609 12.844 1 95 336 THR B CA 1
ATOM 7035 C C . THR B 1 336 ? -9.219 30.688 13.547 1 95 336 THR B C 1
ATOM 7037 O O . THR B 1 336 ? -8.68 31.453 14.352 1 95 336 THR B O 1
ATOM 7040 N N . SER B 1 337 ? -10.5 30.719 13.297 1 93.25 337 SER B N 1
ATOM 7041 C CA . SER B 1 337 ? -11.367 31.672 13.977 1 93.25 337 SER B CA 1
ATOM 7042 C C . SER B 1 337 ? -11.711 31.203 15.391 1 93.25 337 SER B C 1
ATOM 7044 O O . SER B 1 337 ? -12.133 32 16.234 1 93.25 337 SER B O 1
ATOM 7046 N N . ARG B 1 338 ? -11.562 29.875 15.609 1 91.25 338 ARG B N 1
ATOM 7047 C CA . ARG B 1 338 ? -11.891 29.312 16.922 1 91.25 338 ARG B CA 1
ATOM 7048 C C . ARG B 1 338 ? -10.711 29.453 17.875 1 91.25 338 ARG B C 1
ATOM 7050 O O . ARG B 1 338 ? -10.906 29.609 19.094 1 91.25 338 ARG B O 1
ATOM 7057 N N . SER B 1 339 ? -9.57 29.344 17.312 1 93.44 339 SER B N 1
ATOM 7058 C CA . SER B 1 339 ? -8.352 29.438 18.109 1 93.44 339 SER B CA 1
ATOM 7059 C C . SER B 1 339 ? -7.141 29.766 17.25 1 93.44 339 SER B C 1
ATOM 7061 O O . SER B 1 339 ? -7 29.25 16.141 1 93.44 339 SER B O 1
ATOM 7063 N N . ASP B 1 340 ? -6.188 30.562 17.781 1 94 340 ASP B N 1
ATOM 7064 C CA . ASP B 1 340 ? -4.941 30.891 17.109 1 94 340 ASP B CA 1
ATOM 7065 C C . ASP B 1 340 ? -4.039 29.672 16.984 1 94 340 ASP B C 1
ATOM 7067 O O . ASP B 1 340 ? -3.119 29.641 16.172 1 94 340 ASP B O 1
ATOM 7071 N N . ASN B 1 341 ? -4.344 28.672 17.734 1 93.56 341 ASN B N 1
ATOM 7072 C CA . ASN B 1 341 ? -3.549 27.438 17.703 1 93.56 341 ASN B CA 1
ATOM 7073 C C . ASN B 1 341 ? -3.617 26.766 16.328 1 93.56 341 ASN B C 1
ATOM 7075 O O . ASN B 1 341 ? -2.682 26.078 15.93 1 93.56 341 ASN B O 1
ATOM 7079 N N . PHE B 1 342 ? -4.645 27.031 15.609 1 96.94 342 PHE B N 1
ATOM 7080 C CA . PHE B 1 342 ? -4.867 26.344 14.344 1 96.94 342 PHE B CA 1
ATOM 7081 C C . PHE B 1 342 ? -4.047 27 13.227 1 96.94 342 PHE B C 1
ATOM 7083 O O . PHE B 1 342 ? -4.023 26.5 12.102 1 96.94 342 PHE B O 1
ATOM 7090 N N . TYR B 1 343 ? -3.297 28.125 13.531 1 96.56 343 TYR B N 1
ATOM 7091 C CA . TYR B 1 343 ? -2.309 28.672 12.609 1 96.56 343 TYR B CA 1
ATOM 7092 C C . TYR B 1 343 ? -0.987 27.922 12.719 1 96.56 343 TYR B C 1
ATOM 7094 O O . TYR B 1 343 ? -0.114 28.062 11.859 1 96.56 343 TYR B O 1
ATOM 7102 N N . GLY B 1 344 ? -0.813 27.156 13.789 1 97 344 GLY B N 1
ATOM 7103 C CA . GLY B 1 344 ? 0.466 26.531 14.094 1 97 344 GLY B CA 1
ATOM 7104 C C . GLY B 1 344 ? 0.605 25.141 13.508 1 97 344 GLY B C 1
ATOM 7105 O O . GLY B 1 344 ? -0.394 24.469 13.25 1 97 344 GLY B O 1
ATOM 7106 N N . LEU B 1 345 ? 1.812 24.688 13.375 1 97.12 345 LEU B N 1
ATOM 7107 C CA . LEU B 1 345 ? 2.139 23.328 12.938 1 97.12 345 LEU B CA 1
ATOM 7108 C C . LEU B 1 345 ? 1.642 22.297 13.945 1 97.12 345 LEU B C 1
ATOM 7110 O O . LEU B 1 345 ? 1.932 22.406 15.133 1 97.12 345 LEU B O 1
ATOM 7114 N N . PRO B 1 346 ? 0.873 21.328 13.406 1 96.44 346 PRO B N 1
ATOM 7115 C CA . PRO B 1 346 ? 0.589 20.203 14.297 1 96.44 346 PRO B CA 1
ATOM 7116 C C . PRO B 1 346 ? 1.843 19.422 14.672 1 96.44 346 PRO B C 1
ATOM 7118 O O . PRO B 1 346 ? 2.746 19.266 13.844 1 96.44 346 PRO B O 1
ATOM 7121 N N . ASP B 1 347 ? 1.847 18.922 15.875 1 95.06 347 ASP B N 1
ATOM 7122 C CA . ASP B 1 347 ? 2.93 18.031 16.281 1 95.06 347 ASP B CA 1
ATOM 7123 C C . ASP B 1 347 ? 2.896 16.719 15.484 1 95.06 347 ASP B C 1
ATOM 7125 O O . ASP B 1 347 ? 1.852 16.344 14.961 1 95.06 347 ASP B O 1
ATOM 7129 N N . LEU B 1 348 ? 4.008 16.094 15.438 1 95.5 348 LEU B N 1
ATOM 7130 C CA . LEU B 1 348 ? 4.023 14.75 14.852 1 95.5 348 LEU B CA 1
ATOM 7131 C C . LEU B 1 348 ? 3.107 13.805 15.625 1 95.5 348 LEU B C 1
ATOM 7133 O O . LEU B 1 348 ? 2.984 13.922 16.844 1 95.5 348 LEU B O 1
ATOM 7137 N N . GLY B 1 349 ? 2.393 12.977 14.883 1 96.5 349 GLY B N 1
ATOM 7138 C CA . GLY B 1 349 ? 1.496 12.023 15.508 1 96.5 349 GLY B CA 1
ATOM 7139 C C . GLY B 1 349 ? 0.137 12.609 15.844 1 96.5 349 GLY B C 1
ATOM 7140 O O . GLY B 1 349 ? -0.725 11.914 16.391 1 96.5 349 GLY B O 1
ATOM 7141 N N . SER B 1 350 ? -0.096 13.914 15.508 1 97.12 350 SER B N 1
ATOM 7142 C CA . SER B 1 350 ? -1.393 14.531 15.773 1 97.12 350 SER B CA 1
ATOM 7143 C C . SER B 1 350 ? -2.482 13.914 14.898 1 97.12 350 SER B C 1
ATOM 7145 O O . SER B 1 350 ? -2.191 13.312 13.859 1 97.12 350 SER B O 1
ATOM 7147 N N . SER B 1 351 ? -3.768 14.07 15.383 1 97.62 351 SER B N 1
ATOM 7148 C CA . SER B 1 351 ? -4.883 13.469 14.656 1 97.62 351 SER B CA 1
ATOM 7149 C C . SER B 1 351 ? -6.066 14.422 14.57 1 97.62 351 SER B C 1
ATOM 7151 O O . SER B 1 351 ? -6.375 15.125 15.531 1 97.62 351 SER B O 1
ATOM 7153 N N . MET B 1 352 ? -6.645 14.523 13.391 1 97.62 352 MET B N 1
ATOM 7154 C CA . MET B 1 352 ? -8 15.023 13.195 1 97.62 352 MET B CA 1
ATOM 7155 C C . MET B 1 352 ? -9 13.883 13.133 1 97.62 352 MET B C 1
ATOM 7157 O O . MET B 1 352 ? -8.812 12.922 12.391 1 97.62 352 MET B O 1
ATOM 7161 N N . VAL B 1 353 ? -10.047 14.016 13.922 1 97.19 353 VAL B N 1
ATOM 7162 C CA . VAL B 1 353 ? -11.016 12.93 14 1 97.19 353 VAL B CA 1
ATOM 7163 C C . VAL B 1 353 ? -12.422 13.461 13.719 1 97.19 353 VAL B C 1
ATOM 7165 O O . VAL B 1 353 ? -12.836 14.461 14.312 1 97.19 353 VAL B O 1
ATOM 7168 N N . PHE B 1 354 ? -13.094 12.852 12.797 1 97.12 354 PHE B N 1
ATOM 7169 C CA . PHE B 1 354 ? -14.516 13.07 12.539 1 97.12 354 PHE B CA 1
ATOM 7170 C C . PHE B 1 354 ? -15.344 11.875 13.016 1 97.12 354 PHE B C 1
ATOM 7172 O O . PHE B 1 354 ? -15.086 10.734 12.609 1 97.12 354 PHE B O 1
ATOM 7179 N N . GLU B 1 355 ? -16.266 12.109 13.859 1 95.5 355 GLU B N 1
ATOM 7180 C CA . GLU B 1 355 ? -17.172 11.07 14.336 1 95.5 355 GLU B CA 1
ATOM 7181 C C . GLU B 1 355 ? -18.578 11.258 13.758 1 95.5 355 GLU B C 1
ATOM 7183 O O . GLU B 1 355 ? -19.203 12.297 13.945 1 95.5 355 GLU B O 1
ATOM 7188 N N . LEU B 1 356 ? -19 10.312 13.016 1 95.25 356 LEU B N 1
ATOM 7189 C CA . LEU B 1 356 ? -20.406 10.188 12.641 1 95.25 356 LEU B CA 1
ATOM 7190 C C . LEU B 1 356 ? -21.203 9.484 13.734 1 95.25 356 LEU B C 1
ATOM 7192 O O . LEU B 1 356 ? -20.891 8.344 14.094 1 95.25 356 LEU B O 1
ATOM 7196 N N . TYR B 1 357 ? -22.172 10.203 14.305 1 92.38 357 TYR B N 1
ATOM 7197 C CA . TYR B 1 357 ? -22.891 9.594 15.414 1 92.38 357 TYR B CA 1
ATOM 7198 C C . TYR B 1 357 ? -24.375 9.922 15.328 1 92.38 357 TYR B C 1
ATOM 7200 O O . TYR B 1 357 ? -24.797 10.727 14.5 1 92.38 357 TYR B O 1
ATOM 7208 N N . THR B 1 358 ? -25.172 9.172 16.094 1 91.06 358 THR B N 1
ATOM 7209 C CA . THR B 1 358 ? -26.609 9.359 16.125 1 91.06 358 THR B CA 1
ATOM 7210 C C . THR B 1 358 ? -27.125 9.359 17.562 1 91.06 358 THR B C 1
ATOM 7212 O O . THR B 1 358 ? -26.578 8.688 18.422 1 91.06 358 THR B O 1
ATOM 7215 N N . ASP B 1 359 ? -28.172 10.117 17.766 1 85.75 359 ASP B N 1
ATOM 7216 C CA . ASP B 1 359 ? -28.875 10.102 19.047 1 85.75 359 ASP B CA 1
ATOM 7217 C C . ASP B 1 359 ? -30.141 9.266 18.969 1 85.75 359 ASP B C 1
ATOM 7219 O O . ASP B 1 359 ? -31.047 9.406 19.797 1 85.75 359 ASP B O 1
ATOM 7223 N N . ASP B 1 360 ? -30.125 8.523 17.953 1 84.31 360 ASP B N 1
ATOM 7224 C CA . ASP B 1 360 ? -31.281 7.652 17.781 1 84.31 360 ASP B CA 1
ATOM 7225 C C . ASP B 1 360 ? -31.406 6.652 18.922 1 84.31 360 ASP B C 1
ATOM 7227 O O . ASP B 1 360 ? -30.594 5.734 19.047 1 84.31 360 ASP B O 1
ATOM 7231 N N . PRO B 1 361 ? -32.438 6.762 19.734 1 81.94 361 PRO B N 1
ATOM 7232 C CA . PRO B 1 361 ? -32.531 5.879 20.891 1 81.94 361 PRO B CA 1
ATOM 7233 C C . PRO B 1 361 ? -32.938 4.457 20.516 1 81.94 361 PRO B C 1
ATOM 7235 O O . PRO B 1 361 ? -32.812 3.537 21.328 1 81.94 361 PRO B O 1
ATOM 7238 N N . THR B 1 362 ? -33.375 4.266 19.312 1 85.81 362 THR B N 1
ATOM 7239 C CA . THR B 1 362 ? -33.906 2.955 18.953 1 85.81 362 THR B CA 1
ATOM 7240 C C . THR B 1 362 ? -32.906 2.166 18.125 1 85.81 362 THR B C 1
ATOM 7242 O O . THR B 1 362 ? -33.125 0.986 17.828 1 85.81 362 THR B O 1
ATOM 7245 N N . LEU B 1 363 ? -31.875 2.727 17.797 1 85.75 363 LEU B N 1
ATOM 7246 C CA . LEU B 1 363 ? -30.922 2.045 16.922 1 85.75 363 LEU B CA 1
ATOM 7247 C C . LEU B 1 363 ? -30.547 0.685 17.5 1 85.75 363 LEU B C 1
ATOM 7249 O O . LEU B 1 363 ? -30.516 -0.312 16.766 1 85.75 363 LEU B O 1
ATOM 7253 N N . ARG B 1 364 ? -30.328 0.528 18.75 1 82.81 364 ARG B N 1
ATOM 7254 C CA . ARG B 1 364 ? -29.828 -0.693 19.375 1 82.81 364 ARG B CA 1
ATOM 7255 C C . ARG B 1 364 ? -30.938 -1.736 19.5 1 82.81 364 ARG B C 1
ATOM 7257 O O . ARG B 1 364 ? -30.672 -2.934 19.594 1 82.81 364 ARG B O 1
ATOM 7264 N N . THR B 1 365 ? -32.125 -1.25 19.484 1 85.81 365 THR B N 1
ATOM 7265 C CA . THR B 1 365 ? -33.25 -2.178 19.703 1 85.81 365 THR B CA 1
ATOM 7266 C C . THR B 1 365 ? -33.812 -2.668 18.375 1 85.81 365 THR B C 1
ATOM 7268 O O . THR B 1 365 ? -34.125 -3.846 18.234 1 85.81 365 THR B O 1
ATOM 7271 N N . ASP B 1 366 ? -33.844 -1.806 17.328 1 84.56 366 ASP B N 1
ATOM 7272 C CA . ASP B 1 366 ? -34.5 -2.229 16.094 1 84.56 366 ASP B CA 1
ATOM 7273 C C . ASP B 1 366 ? -33.5 -2.289 14.93 1 84.56 366 ASP B C 1
ATOM 7275 O O . ASP B 1 366 ? -33.812 -2.785 13.852 1 84.56 366 ASP B O 1
ATOM 7279 N N . GLY B 1 367 ? -32.375 -1.753 15.148 1 81.12 367 GLY B N 1
ATOM 7280 C CA . GLY B 1 367 ? -31.312 -1.817 14.148 1 81.12 367 GLY B CA 1
ATOM 7281 C C . GLY B 1 367 ? -31.531 -0.872 12.984 1 81.12 367 GLY B C 1
ATOM 7282 O O . GLY B 1 367 ? -30.875 -0.997 11.945 1 81.12 367 GLY B O 1
ATOM 7283 N N . GLN B 1 368 ? -32.469 0.048 13.148 1 84.06 368 GLN B N 1
ATOM 7284 C CA . GLN B 1 368 ? -32.812 0.978 12.07 1 84.06 368 GLN B CA 1
ATOM 7285 C C . GLN B 1 368 ? -32.281 2.383 12.383 1 84.06 368 GLN B C 1
ATOM 7287 O O . GLN B 1 368 ? -32.625 2.955 13.422 1 84.06 368 GLN B O 1
ATOM 7292 N N . LEU B 1 369 ? -31.516 2.953 11.492 1 87.5 369 LEU B N 1
ATOM 7293 C CA . LEU B 1 369 ? -30.906 4.27 11.68 1 87.5 369 LEU B CA 1
ATOM 7294 C C . LEU B 1 369 ? -31.828 5.367 11.148 1 87.5 369 LEU B C 1
ATOM 7296 O O . LEU B 1 369 ? -32.25 5.32 9.992 1 87.5 369 LEU B O 1
ATOM 7300 N N . ASP B 1 370 ? -32.188 6.285 12 1 86.69 370 ASP B N 1
ATOM 7301 C CA . ASP B 1 370 ? -32.875 7.492 11.578 1 86.69 370 ASP B CA 1
ATOM 7302 C C . ASP B 1 370 ? -31.906 8.508 10.969 1 86.69 370 ASP B C 1
ATOM 7304 O O . ASP B 1 370 ? -31.094 9.094 11.68 1 86.69 370 ASP B O 1
ATOM 7308 N N . PRO B 1 371 ? -32.031 8.734 9.711 1 86.38 371 PRO B N 1
ATOM 7309 C CA . PRO B 1 371 ? -31.062 9.617 9.062 1 86.38 371 PRO B CA 1
ATOM 7310 C C . PRO B 1 371 ? -31.078 11.039 9.625 1 86.38 371 PRO B C 1
ATOM 7312 O O . PRO B 1 371 ? -30.062 11.727 9.617 1 86.38 371 PRO B O 1
ATOM 7315 N N . GLU B 1 372 ? -32.188 11.461 10.18 1 88.56 372 GLU B N 1
ATOM 7316 C CA . GLU B 1 372 ? -32.312 12.828 10.672 1 88.56 372 GLU B CA 1
ATOM 7317 C C . GLU B 1 372 ? -31.609 13.008 12.008 1 88.56 372 GLU B C 1
ATOM 7319 O O . GLU B 1 372 ? -31.391 14.141 12.445 1 88.56 372 GLU B O 1
ATOM 7324 N N . SER B 1 373 ? -31.297 11.945 12.625 1 90.12 373 SER B N 1
ATOM 7325 C CA . SER B 1 373 ? -30.672 12 13.938 1 90.12 373 SER B CA 1
ATOM 7326 C C . SER B 1 373 ? -29.141 12.016 13.82 1 90.12 373 SER B C 1
ATOM 7328 O O . SER B 1 373 ? -28.438 12.125 14.828 1 90.12 373 SER B O 1
ATOM 7330 N N . ILE B 1 374 ? -28.625 11.875 12.594 1 92.81 374 ILE B N 1
ATOM 7331 C CA . ILE B 1 374 ? -27.203 11.703 12.383 1 92.81 374 ILE B CA 1
ATOM 7332 C C . ILE B 1 374 ? -26.5 13.055 12.492 1 92.81 374 ILE B C 1
ATOM 7334 O O . ILE B 1 374 ? -26.984 14.055 11.945 1 92.81 374 ILE B O 1
ATOM 7338 N N . LYS B 1 375 ? -25.375 13.062 13.211 1 91.94 375 LYS B N 1
ATOM 7339 C CA . LYS B 1 375 ? -24.562 14.258 13.422 1 91.94 375 LYS B CA 1
ATOM 7340 C C . LYS B 1 375 ? -23.078 13.953 13.242 1 91.94 375 LYS B C 1
ATOM 7342 O O . LYS B 1 375 ? -22.688 12.797 13.094 1 91.94 375 LYS B O 1
ATOM 7347 N N . ILE B 1 376 ? -22.297 15.047 13.141 1 94.12 376 ILE B N 1
ATOM 7348 C CA . ILE B 1 376 ? -20.859 14.945 13.023 1 94.12 376 ILE B CA 1
ATOM 7349 C C . ILE B 1 376 ? -20.188 15.727 14.164 1 94.12 376 ILE B C 1
ATOM 7351 O O . ILE B 1 376 ? -20.578 16.859 14.445 1 94.12 376 ILE B O 1
ATOM 7355 N N . ALA B 1 377 ? -19.234 15.125 14.812 1 93 377 ALA B N 1
ATOM 7356 C CA . ALA B 1 377 ? -18.344 15.82 15.742 1 93 377 ALA B CA 1
ATOM 7357 C C . ALA B 1 377 ? -16.906 15.82 15.227 1 93 377 ALA B C 1
ATOM 7359 O O . ALA B 1 377 ? -16.438 14.82 14.68 1 93 377 ALA B O 1
ATOM 7360 N N . PHE B 1 378 ? -16.281 17 15.344 1 95.25 378 PHE B N 1
ATOM 7361 C CA . PHE B 1 378 ? -14.875 17.125 14.961 1 95.25 378 PHE B CA 1
ATOM 7362 C C . PHE B 1 378 ? -13.992 17.25 16.203 1 95.25 378 PHE B C 1
ATOM 7364 O O . PHE B 1 378 ? -14.25 18.078 17.062 1 95.25 378 PHE B O 1
ATOM 7371 N N . GLY B 1 379 ? -12.953 16.391 16.234 1 94.31 379 GLY B N 1
ATOM 7372 C CA . GLY B 1 379 ? -11.953 16.469 17.297 1 94.31 379 GLY B CA 1
ATOM 7373 C C . GLY B 1 379 ? -10.539 16.609 16.766 1 94.31 379 GLY B C 1
ATOM 7374 O O . GLY B 1 379 ? -10.219 16.078 15.695 1 94.31 379 GLY B O 1
ATOM 7375 N N . PHE B 1 380 ? -9.75 17.312 17.547 1 95.75 380 PHE B N 1
ATOM 7376 C CA . PHE B 1 380 ? -8.328 17.453 17.234 1 95.75 380 PHE B CA 1
ATOM 7377 C C . PHE B 1 380 ? -7.48 17.094 18.453 1 95.75 380 PHE B C 1
ATOM 7379 O O . PHE B 1 380 ? -7.73 17.578 19.562 1 95.75 380 PHE B O 1
ATOM 7386 N N . ARG B 1 381 ? -6.598 16.156 18.25 1 95.06 381 ARG B N 1
ATOM 7387 C CA . ARG B 1 381 ? -5.59 15.781 19.234 1 95.06 381 ARG B CA 1
ATOM 7388 C C . ARG B 1 381 ? -4.191 16.156 18.766 1 95.06 381 ARG B C 1
ATOM 7390 O O . ARG B 1 381 ? -3.652 15.539 17.844 1 95.06 381 ARG B O 1
ATOM 7397 N N . ASN B 1 382 ? -3.6 17.172 19.375 1 92.69 382 ASN B N 1
ATOM 7398 C CA . ASN B 1 382 ? -2.297 17.672 18.953 1 92.69 382 ASN B CA 1
ATOM 7399 C C . ASN B 1 382 ? -1.159 16.953 19.672 1 92.69 382 ASN B C 1
ATOM 7401 O O . ASN B 1 382 ? -0.702 17.391 20.719 1 92.69 382 ASN B O 1
ATOM 7405 N N . GLY B 1 383 ? -0.691 15.898 19.109 1 85.31 383 GLY B N 1
ATOM 7406 C CA . GLY B 1 383 ? 0.377 15.102 19.688 1 85.31 383 GLY B CA 1
ATOM 7407 C C . GLY B 1 383 ? -0.093 13.75 20.188 1 85.31 383 GLY B C 1
ATOM 7408 O O . GLY B 1 383 ? -1.134 13.25 19.75 1 85.31 383 GLY B O 1
ATOM 7409 N N . THR B 1 384 ? 0.809 13.078 21.031 1 83.56 384 THR B N 1
ATOM 7410 C CA . THR B 1 384 ? 0.529 11.688 21.391 1 83.56 384 THR B CA 1
ATOM 7411 C C . THR B 1 384 ? 0.795 11.445 22.875 1 83.56 384 THR B C 1
ATOM 7413 O O . THR B 1 384 ? 0.669 10.32 23.359 1 83.56 384 THR B O 1
ATOM 7416 N N . THR B 1 385 ? 1.115 12.461 23.484 1 76.94 385 THR B N 1
ATOM 7417 C CA . THR B 1 385 ? 1.43 12.258 24.906 1 76.94 385 THR B CA 1
ATOM 7418 C C . THR B 1 385 ? 0.156 12.047 25.719 1 76.94 385 THR B C 1
ATOM 7420 O O . THR B 1 385 ? -0.949 12.266 25.219 1 76.94 385 THR B O 1
ATOM 7423 N N . VAL B 1 386 ? 0.27 11.531 26.875 1 73.12 386 VAL B N 1
ATOM 7424 C CA . VAL B 1 386 ? -0.847 11.211 27.75 1 73.12 386 VAL B CA 1
ATOM 7425 C C . VAL B 1 386 ? -1.661 12.469 28.047 1 73.12 386 VAL B C 1
ATOM 7427 O O . VAL B 1 386 ? -2.863 12.391 28.312 1 73.12 386 VAL B O 1
ATOM 7430 N N . ASP B 1 387 ? -1.047 13.57 27.922 1 71.31 387 ASP B N 1
ATOM 7431 C CA . ASP B 1 387 ? -1.715 14.836 28.203 1 71.31 387 ASP B CA 1
ATOM 7432 C C . ASP B 1 387 ? -2.508 15.32 27 1 71.31 387 ASP B C 1
ATOM 7434 O O . ASP B 1 387 ? -3.361 16.203 27.125 1 71.31 387 ASP B O 1
ATOM 7438 N N . ASP B 1 388 ? -2.174 14.688 25.938 1 78.5 388 ASP B N 1
ATOM 7439 C CA . ASP B 1 388 ? -2.889 15.094 24.719 1 78.5 388 ASP B CA 1
ATOM 7440 C C . ASP B 1 388 ? -4.242 14.391 24.625 1 78.5 388 ASP B C 1
ATOM 7442 O O . ASP B 1 388 ? -4.312 13.164 24.531 1 78.5 388 ASP B O 1
ATOM 7446 N N . THR B 1 389 ? -5.285 15.164 24.672 1 83.31 389 THR B N 1
ATOM 7447 C CA . THR B 1 389 ? -6.637 14.617 24.594 1 83.31 389 THR B CA 1
ATOM 7448 C C . THR B 1 389 ? -7.309 15.023 23.297 1 83.31 389 THR B C 1
ATOM 7450 O O . THR B 1 389 ? -6.883 15.977 22.641 1 83.31 389 THR B O 1
ATOM 7453 N N . LEU B 1 390 ? -8.172 14.234 22.875 1 90.56 390 LEU B N 1
ATOM 7454 C CA . LEU B 1 390 ? -9.008 14.609 21.734 1 90.56 390 LEU B CA 1
ATOM 7455 C C . LEU B 1 390 ? -9.984 15.719 22.125 1 90.56 390 LEU B C 1
ATOM 7457 O O . LEU B 1 390 ? -10.984 15.461 22.781 1 90.56 390 LEU B O 1
ATOM 7461 N N . THR B 1 391 ? -9.711 16.953 21.656 1 90.31 391 THR B N 1
ATOM 7462 C CA . THR B 1 391 ? -10.539 18.125 21.953 1 90.31 391 THR B CA 1
ATOM 7463 C C . THR B 1 391 ? -11.492 18.406 20.797 1 90.31 391 THR B C 1
ATOM 7465 O O . THR B 1 391 ? -11.078 18.469 19.641 1 90.31 391 THR B O 1
ATOM 7468 N N . TYR B 1 392 ? -12.727 18.609 21.125 1 90.25 392 TYR B N 1
ATOM 7469 C CA . TYR B 1 392 ? -13.734 18.812 20.094 1 90.25 392 TYR B CA 1
ATOM 7470 C C . TYR B 1 392 ? -13.906 20.297 19.781 1 90.25 392 TYR B C 1
ATOM 7472 O O . TYR B 1 392 ? -13.852 21.141 20.672 1 90.25 392 TYR B O 1
ATOM 7480 N N . TRP B 1 393 ? -14.086 20.656 18.531 1 90.75 393 TRP B N 1
ATOM 7481 C CA . TRP B 1 393 ? -14.219 22.016 18.047 1 90.75 393 TRP B CA 1
ATOM 7482 C C . TRP B 1 393 ? -15.375 22.141 17.047 1 90.75 393 TRP B C 1
ATOM 7484 O O . TRP B 1 393 ? -15.594 21.234 16.234 1 90.75 393 TRP B O 1
ATOM 7494 N N . PRO B 1 394 ? -16.109 23.219 17.094 1 91.56 394 PRO B N 1
ATOM 7495 C CA . PRO B 1 394 ? -17.078 23.438 16.016 1 91.56 394 PRO B CA 1
ATOM 7496 C C . PRO B 1 394 ? -16.422 23.688 14.664 1 91.56 394 PRO B C 1
ATOM 7498 O O . PRO B 1 394 ? -15.367 24.328 14.594 1 91.56 394 PRO B O 1
ATOM 7501 N N . LEU B 1 395 ? -17.047 23.188 13.695 1 93.69 395 LEU B N 1
ATOM 7502 C CA . LEU B 1 395 ? -16.531 23.375 12.344 1 93.69 395 LEU B CA 1
ATOM 7503 C C . LEU B 1 395 ? -17.219 24.547 11.656 1 93.69 395 LEU B C 1
ATOM 7505 O O . LEU B 1 395 ? -18.375 24.844 11.93 1 93.69 395 LEU B O 1
ATOM 7509 N N . PHE B 1 396 ? -16.375 25.141 10.812 1 93.81 396 PHE B N 1
ATOM 7510 C CA . PHE B 1 396 ? -16.891 26.203 9.961 1 93.81 396 PHE B CA 1
ATOM 7511 C C . PHE B 1 396 ? -17.453 27.344 10.797 1 93.81 396 PHE B C 1
ATOM 7513 O O . PHE B 1 396 ? -16.891 27.688 11.844 1 93.81 396 PHE B O 1
ATOM 7520 N N . ASP B 1 397 ? -18.328 28.156 10.352 1 83.69 397 ASP B N 1
ATOM 7521 C CA . ASP B 1 397 ? -18.922 29.312 11.031 1 83.69 397 ASP B CA 1
ATOM 7522 C C . ASP B 1 397 ? -20.203 28.938 11.766 1 83.69 397 ASP B C 1
ATOM 7524 O O . ASP B 1 397 ? -21.047 29.781 12.023 1 83.69 397 ASP B O 1
ATOM 7528 N N . GLU B 1 398 ? -20.188 27.609 12.062 1 78.25 398 GLU B N 1
ATOM 7529 C CA . GLU B 1 398 ? -21.406 27.125 12.695 1 78.25 398 GLU B CA 1
ATOM 7530 C C . GLU B 1 398 ? -21.266 27.078 14.211 1 78.25 398 GLU B C 1
ATOM 7532 O O . GLU B 1 398 ? -20.266 26.562 14.727 1 78.25 398 GLU B O 1
ATOM 7537 N N . ASP B 1 399 ? -22.141 27.781 14.828 1 71.44 399 ASP B N 1
ATOM 7538 C CA . ASP B 1 399 ? -22.156 27.688 16.281 1 71.44 399 ASP B CA 1
ATOM 7539 C C . ASP B 1 399 ? -22.812 26.391 16.75 1 71.44 399 ASP B C 1
ATOM 7541 O O . ASP B 1 399 ? -23.672 25.844 16.062 1 71.44 399 ASP B O 1
ATOM 7545 N N . PRO B 1 400 ? -22.203 25.859 17.734 1 65.44 400 PRO B N 1
ATOM 7546 C CA . PRO B 1 400 ? -22.828 24.625 18.234 1 65.44 400 PRO B CA 1
ATOM 7547 C C . PRO B 1 400 ? -24.328 24.75 18.453 1 65.44 400 PRO B C 1
ATOM 7549 O O . PRO B 1 400 ? -24.812 25.828 18.828 1 65.44 400 PRO B O 1
ATOM 7552 N N . GLN B 1 401 ? -25.016 23.953 17.688 1 57.91 401 GLN B N 1
ATOM 7553 C CA . GLN B 1 401 ? -26.453 23.938 17.922 1 57.91 401 GLN B CA 1
ATOM 7554 C C . GLN B 1 401 ? -26.812 23.156 19.172 1 57.91 401 GLN B C 1
ATOM 7556 O O . GLN B 1 401 ? -26.5 21.969 19.281 1 57.91 401 GLN B O 1
ATOM 7561 N N . GLY B 1 402 ? -27.359 23.75 19.953 1 54.31 402 GLY B N 1
ATOM 7562 C CA . GLY B 1 402 ? -27.859 23.156 21.188 1 54.31 402 GLY B CA 1
ATOM 7563 C C . GLY B 1 402 ? -26.781 22.984 22.234 1 54.31 402 GLY B C 1
ATOM 7564 O O . GLY B 1 402 ? -25.797 23.75 22.266 1 54.31 402 GLY B O 1
ATOM 7565 N N . ASP B 1 403 ? -27.125 22.094 23.172 1 50.78 403 ASP B N 1
ATOM 7566 C CA . ASP B 1 403 ? -26.328 21.891 24.375 1 50.78 403 ASP B CA 1
ATOM 7567 C C . ASP B 1 403 ? -25.062 21.109 24.078 1 50.78 403 ASP B C 1
ATOM 7569 O O . ASP B 1 403 ? -24.219 20.906 24.953 1 50.78 403 ASP B O 1
ATOM 7573 N N . GLU B 1 404 ? -25.062 20.516 22.766 1 55.84 404 GLU B N 1
ATOM 7574 C CA . GLU B 1 404 ? -23.828 19.766 22.547 1 55.84 404 GLU B CA 1
ATOM 7575 C C . GLU B 1 404 ? -22.797 20.594 21.797 1 55.84 404 GLU B C 1
ATOM 7577 O O . GLU B 1 404 ? -23.094 21.125 20.703 1 55.84 404 GLU B O 1
ATOM 7582 N N . PRO B 1 405 ? -21.875 21.094 22.453 1 56.06 405 PRO B N 1
ATOM 7583 C CA . PRO B 1 405 ? -21 22.141 21.922 1 56.06 405 PRO B CA 1
ATOM 7584 C C . PRO B 1 405 ? -20.359 21.734 20.594 1 56.06 405 PRO B C 1
ATOM 7586 O O . PRO B 1 405 ? -20.016 22.609 19.781 1 56.06 405 PRO B O 1
ATOM 7589 N N . ALA B 1 406 ? -20.328 20.469 20.141 1 65.5 406 ALA B N 1
ATOM 7590 C CA . ALA B 1 406 ? -19.406 20.281 19.016 1 65.5 406 ALA B CA 1
ATOM 7591 C C . ALA B 1 406 ? -20.031 19.406 17.922 1 65.5 406 ALA B C 1
ATOM 7593 O O . ALA B 1 406 ? -19.391 19.141 16.906 1 65.5 406 ALA B O 1
ATOM 7594 N N . GLY B 1 407 ? -21.375 19.266 17.969 1 82.62 407 GLY B N 1
ATOM 7595 C CA . GLY B 1 407 ? -21.953 18.406 16.953 1 82.62 407 GLY B CA 1
ATOM 7596 C C . GLY B 1 407 ? -22.688 19.172 15.859 1 82.62 407 GLY B C 1
ATOM 7597 O O . GLY B 1 407 ? -23.312 20.188 16.125 1 82.62 407 GLY B O 1
ATOM 7598 N N . MET B 1 408 ? -22.484 18.844 14.617 1 88.56 408 MET B N 1
ATOM 7599 C CA . MET B 1 408 ? -23.156 19.391 13.445 1 88.56 408 MET B CA 1
ATOM 7600 C C . MET B 1 408 ? -24.078 18.344 12.805 1 88.56 408 MET B C 1
ATOM 7602 O O . MET B 1 408 ? -23.703 17.172 12.695 1 88.56 408 MET B O 1
ATOM 7606 N N . VAL B 1 409 ? -25.328 18.859 12.453 1 90.88 409 VAL B N 1
ATOM 7607 C CA . VAL B 1 409 ? -26.234 17.953 11.742 1 90.88 409 VAL B CA 1
ATOM 7608 C C . VAL B 1 409 ? -25.578 17.469 10.453 1 90.88 409 VAL B C 1
ATOM 7610 O O . VAL B 1 409 ? -24.922 18.234 9.75 1 90.88 409 VAL B O 1
ATOM 7613 N N . TYR B 1 410 ? -25.781 16.266 10.195 1 93.75 410 TYR B N 1
ATOM 7614 C CA . TYR B 1 410 ? -25.094 15.586 9.102 1 93.75 410 TYR B CA 1
ATOM 7615 C C . TYR B 1 410 ? -25.312 16.312 7.781 1 93.75 410 TYR B C 1
ATOM 7617 O O . TYR B 1 410 ? -24.344 16.594 7.055 1 93.75 410 TYR B O 1
ATOM 7625 N N . ASP B 1 411 ? -26.531 16.656 7.402 1 93.19 411 ASP B N 1
ATOM 7626 C CA . ASP B 1 411 ? -26.812 17.312 6.129 1 93.19 411 ASP B CA 1
ATOM 7627 C C . ASP B 1 411 ? -26.125 18.672 6.043 1 93.19 411 ASP B C 1
ATOM 7629 O O 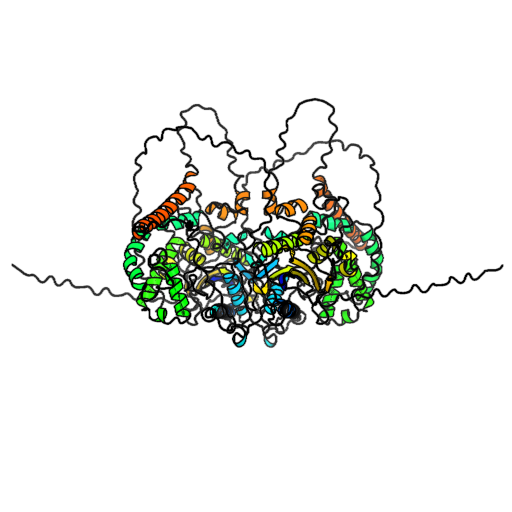. ASP B 1 411 ? -25.641 19.062 4.984 1 93.19 411 ASP B O 1
ATOM 7633 N N . ARG B 1 412 ? -26.141 19.391 7.156 1 93.44 412 ARG B N 1
ATOM 7634 C CA . ARG B 1 412 ? -25.469 20.688 7.195 1 93.44 412 ARG B CA 1
ATOM 7635 C C . ARG B 1 412 ? -23.953 20.531 7.027 1 93.44 412 ARG B C 1
ATOM 7637 O O . ARG B 1 412 ? -23.328 21.312 6.324 1 93.44 412 ARG B O 1
ATOM 7644 N N . PHE B 1 413 ? -23.438 19.578 7.664 1 95.62 413 PHE B N 1
ATOM 7645 C CA . PHE B 1 413 ? -22.031 19.266 7.523 1 95.62 413 PHE B CA 1
ATOM 7646 C C . PHE B 1 413 ? -21.672 19.016 6.062 1 95.62 413 PHE B C 1
ATOM 7648 O O . PHE B 1 413 ? -20.703 19.562 5.551 1 95.62 413 PHE B O 1
ATOM 7655 N N . LEU B 1 414 ? -22.422 18.156 5.344 1 96.56 414 LEU B N 1
ATOM 7656 C CA . LEU B 1 414 ? -22.156 17.828 3.951 1 96.56 414 LEU B CA 1
ATOM 7657 C C . LEU B 1 414 ? -22.281 19.047 3.059 1 96.56 414 LEU B C 1
ATOM 7659 O O . LEU B 1 414 ? -21.5 19.219 2.109 1 96.56 414 LEU B O 1
ATOM 7663 N N . GLU B 1 415 ? -23.25 19.844 3.375 1 95.94 415 GLU B N 1
ATOM 7664 C CA . GLU B 1 415 ? -23.406 21.094 2.627 1 95.94 415 GLU B CA 1
ATOM 7665 C C . GLU B 1 415 ? -22.141 21.953 2.732 1 95.94 415 GLU B C 1
ATOM 7667 O O . GLU B 1 415 ? -21.641 22.469 1.726 1 95.94 415 GLU B O 1
ATOM 7672 N N . LYS B 1 416 ? -21.672 22.156 3.98 1 96.38 416 LYS B N 1
ATOM 7673 C CA . LYS B 1 416 ? -20.484 22.953 4.203 1 96.38 416 LYS B CA 1
ATOM 7674 C C . LYS B 1 416 ? -19.25 22.312 3.557 1 96.38 416 LYS B C 1
ATOM 7676 O O . LYS B 1 416 ? -18.453 23 2.908 1 96.38 416 LYS B O 1
ATOM 7681 N N . MET B 1 417 ? -19.141 21.016 3.678 1 97.56 417 MET B N 1
ATOM 7682 C CA . MET B 1 417 ? -18.031 20.281 3.059 1 97.56 417 MET B CA 1
ATOM 7683 C C . MET B 1 417 ? -18.062 20.438 1.542 1 97.56 417 MET B C 1
ATOM 7685 O O . MET B 1 417 ? -17.016 20.625 0.911 1 97.56 417 MET B O 1
ATOM 7689 N N . ASP B 1 418 ? -19.188 20.375 0.993 1 96.19 418 ASP B N 1
ATOM 7690 C CA . ASP B 1 418 ? -19.328 20.438 -0.458 1 96.19 418 ASP B CA 1
ATOM 7691 C C . ASP B 1 418 ? -18.891 21.812 -0.985 1 96.19 418 ASP B C 1
ATOM 7693 O O . ASP B 1 418 ? -18.453 21.938 -2.131 1 96.19 418 ASP B O 1
ATOM 7697 N N . THR B 1 419 ? -19.016 22.812 -0.163 1 95.81 419 THR B N 1
ATOM 7698 C CA . THR B 1 419 ? -18.641 24.156 -0.582 1 95.81 419 THR B CA 1
ATOM 7699 C C . THR B 1 419 ? -17.125 24.297 -0.649 1 95.81 419 THR B C 1
ATOM 7701 O O . THR B 1 419 ? -16.594 25.094 -1.445 1 95.81 419 THR B O 1
ATOM 7704 N N . VAL B 1 420 ? -16.438 23.5 0.096 1 97.12 420 VAL B N 1
ATOM 7705 C CA . VAL B 1 420 ? -15.008 23.766 0.224 1 97.12 420 VAL B CA 1
ATOM 7706 C C . VAL B 1 420 ? -14.211 22.625 -0.421 1 97.12 420 VAL B C 1
ATOM 7708 O O . VAL B 1 420 ? -13 22.75 -0.618 1 97.12 420 VAL B O 1
ATOM 7711 N N . SER B 1 421 ? -14.797 21.516 -0.856 1 97.75 421 SER B N 1
ATOM 7712 C CA . SER B 1 421 ? -14.086 20.281 -1.18 1 97.75 421 SER B CA 1
ATOM 7713 C C . SER B 1 421 ? -13.836 20.156 -2.68 1 97.75 421 SER B C 1
ATOM 7715 O O . SER B 1 421 ? -14.531 20.797 -3.48 1 97.75 421 SER B O 1
ATOM 7717 N N . ILE B 1 422 ? -12.789 19.469 -2.975 1 96.56 422 ILE B N 1
ATOM 7718 C CA . ILE B 1 422 ? -12.617 18.891 -4.301 1 96.56 422 ILE B CA 1
ATOM 7719 C C . ILE B 1 422 ? -13.398 17.578 -4.391 1 96.56 422 ILE B C 1
ATOM 7721 O O . ILE B 1 422 ? -13.234 16.688 -3.553 1 96.56 422 ILE B O 1
ATOM 7725 N N . LYS B 1 423 ? -14.148 17.422 -5.445 1 94.19 423 LYS B N 1
ATOM 7726 C CA . LYS B 1 423 ? -15.141 16.344 -5.441 1 94.19 423 LYS B CA 1
ATOM 7727 C C . LYS B 1 423 ? -14.773 15.25 -6.441 1 94.19 423 LYS B C 1
ATOM 7729 O O . LYS B 1 423 ? -15.352 14.164 -6.43 1 94.19 423 LYS B O 1
ATOM 7734 N N . SER B 1 424 ? -13.812 15.516 -7.293 1 93.06 424 SER B N 1
ATOM 7735 C CA . SER B 1 424 ? -13.422 14.523 -8.289 1 93.06 424 SER B CA 1
ATOM 7736 C C . SER B 1 424 ? -11.969 14.703 -8.719 1 93.06 424 SER B C 1
ATOM 7738 O O . SER B 1 424 ? -11.383 15.766 -8.492 1 93.06 424 SER B O 1
ATOM 7740 N N . VAL B 1 425 ? -11.492 13.656 -9.305 1 93.94 425 VAL B N 1
ATOM 7741 C CA . VAL B 1 425 ? -10.141 13.719 -9.852 1 93.94 425 VAL B CA 1
ATOM 7742 C C . VAL B 1 425 ? -10.07 14.789 -10.938 1 93.94 425 VAL B C 1
ATOM 7744 O O . VAL B 1 425 ? -9.102 15.547 -11.016 1 93.94 425 VAL B O 1
ATOM 7747 N N . GLY B 1 426 ? -11.109 14.844 -11.781 1 93 426 GLY B N 1
ATOM 7748 C CA . GLY B 1 426 ? -11.164 15.859 -12.82 1 93 426 GLY B CA 1
ATOM 7749 C C . GLY B 1 426 ? -11.133 17.281 -12.273 1 93 426 GLY B C 1
ATOM 7750 O O . GLY B 1 426 ? -10.445 18.141 -12.82 1 93 426 GLY B O 1
ATOM 7751 N N . GLN B 1 427 ? -11.859 17.5 -11.195 1 94.69 427 GLN B N 1
ATOM 7752 C CA . GLN B 1 427 ? -11.844 18.828 -10.57 1 94.69 427 GLN B CA 1
ATOM 7753 C C . GLN B 1 427 ? -10.461 19.156 -10.023 1 94.69 427 GLN B C 1
ATOM 7755 O O . GLN B 1 427 ? -9.992 20.281 -10.133 1 94.69 427 GLN B O 1
ATOM 7760 N N . TRP B 1 428 ? -9.828 18.188 -9.406 1 95.94 428 TRP B N 1
ATOM 7761 C CA . TRP B 1 428 ? -8.469 18.406 -8.922 1 95.94 428 TRP B CA 1
ATOM 7762 C C . TRP B 1 428 ? -7.539 18.797 -10.062 1 95.94 428 TRP B C 1
ATOM 7764 O O . TRP B 1 428 ? -6.734 19.734 -9.93 1 95.94 428 TRP B O 1
ATOM 7774 N N . CYS B 1 429 ? -7.629 18.078 -11.172 1 93.62 429 CYS B N 1
ATOM 7775 C CA . CYS B 1 429 ? -6.805 18.375 -12.336 1 93.62 429 CYS B CA 1
ATOM 7776 C C . CYS B 1 429 ? -7.016 19.812 -12.797 1 93.62 429 CYS B C 1
ATOM 7778 O O . CYS B 1 429 ? -6.055 20.531 -13.086 1 93.62 429 CYS B O 1
ATOM 7780 N N . SER B 1 430 ? -8.242 20.234 -12.766 1 93.31 430 SER B N 1
ATOM 7781 C CA . SER B 1 430 ? -8.586 21.578 -13.227 1 93.31 430 SER B CA 1
ATOM 7782 C C . SER B 1 430 ? -8.086 22.641 -12.258 1 93.31 430 SER B C 1
ATOM 7784 O O . SER B 1 430 ? -7.398 23.578 -12.656 1 93.31 430 SER B O 1
ATOM 7786 N N . VAL B 1 431 ? -8.375 22.438 -10.977 1 95.31 431 VAL B N 1
ATOM 7787 C CA . VAL B 1 431 ? -8.055 23.469 -10 1 95.31 431 VAL B CA 1
ATOM 7788 C C . VAL B 1 431 ? -6.539 23.562 -9.828 1 95.31 431 VAL B C 1
ATOM 7790 O O . VAL B 1 431 ? -6.02 24.594 -9.391 1 95.31 431 VAL B O 1
ATOM 7793 N N . CYS B 1 432 ? -5.84 22.5 -10.195 1 94.94 432 CYS B N 1
ATOM 7794 C CA . CYS B 1 432 ? -4.387 22.469 -10.047 1 94.94 432 CYS B CA 1
ATOM 7795 C C . CYS B 1 432 ? -3.695 22.797 -11.359 1 94.94 432 CYS B C 1
ATOM 7797 O O . CYS B 1 432 ? -2.482 23.016 -11.391 1 94.94 432 CYS B O 1
ATOM 7799 N N . SER B 1 433 ? -4.434 22.906 -12.422 1 93.19 433 SER B N 1
ATOM 7800 C CA . SER B 1 433 ? -3.811 23 -13.742 1 93.19 433 SER B CA 1
ATOM 7801 C C . SER B 1 433 ? -2.693 21.969 -13.891 1 93.19 433 SER B C 1
ATOM 7803 O O . SER B 1 433 ? -1.565 22.328 -14.25 1 93.19 433 SER B O 1
ATOM 7805 N N . SER B 1 434 ? -3.008 20.734 -13.523 1 91.06 434 SER B N 1
ATOM 7806 C CA . SER B 1 434 ? -1.991 19.688 -13.461 1 91.06 434 SER B CA 1
ATOM 7807 C C . SER B 1 434 ? -1.745 19.078 -14.836 1 91.06 434 SER B C 1
ATOM 7809 O O . SER B 1 434 ? -2.678 18.922 -15.625 1 91.06 434 SER B O 1
ATOM 7811 N N . GLN B 1 435 ? -0.42 18.688 -15.031 1 85.81 435 GLN B N 1
ATOM 7812 C CA . GLN B 1 435 ? -0.053 18.062 -16.297 1 85.81 435 GLN B CA 1
ATOM 7813 C C . GLN B 1 435 ? 0.356 16.609 -16.109 1 85.81 435 GLN B C 1
ATOM 7815 O O . GLN B 1 435 ? 1.039 16.031 -16.953 1 85.81 435 GLN B O 1
ATOM 7820 N N . VAL B 1 436 ? -0.002 16.109 -14.945 1 87.19 436 VAL B N 1
ATOM 7821 C CA . VAL B 1 436 ? 0.287 14.695 -14.734 1 87.19 436 VAL B CA 1
ATOM 7822 C C . VAL B 1 436 ? -0.497 13.852 -15.734 1 87.19 436 VAL B C 1
ATOM 7824 O O . VAL B 1 436 ? -1.528 14.281 -16.25 1 87.19 436 VAL B O 1
ATOM 7827 N N . ASP B 1 437 ? -0.153 12.641 -16 1 84.19 437 ASP B N 1
ATOM 7828 C CA . ASP B 1 437 ? -0.631 11.844 -17.141 1 84.19 437 ASP B CA 1
ATOM 7829 C C . ASP B 1 437 ? -2.141 11.633 -17.062 1 84.19 437 ASP B C 1
ATOM 7831 O O . ASP B 1 437 ? -2.844 11.758 -18.062 1 84.19 437 ASP B O 1
ATOM 7835 N N . PHE B 1 438 ? -2.672 11.375 -15.898 1 88.5 438 PHE B N 1
ATOM 7836 C CA . PHE B 1 438 ? -4.098 11.086 -15.82 1 88.5 438 PHE B CA 1
ATOM 7837 C C . PHE B 1 438 ? -4.918 12.367 -15.977 1 88.5 438 PHE B C 1
ATOM 7839 O O . PHE B 1 438 ? -6.129 12.312 -16.188 1 88.5 438 PHE B O 1
ATOM 7846 N N . CYS B 1 439 ? -4.305 13.516 -15.844 1 89.44 439 CYS B N 1
ATOM 7847 C CA . CYS B 1 439 ? -4.988 14.781 -16.062 1 89.44 439 CYS B CA 1
ATOM 7848 C C . CYS B 1 439 ? -4.961 15.172 -17.531 1 89.44 439 CYS B C 1
ATOM 7850 O O . CYS B 1 439 ? -5.773 15.984 -17.984 1 89.44 439 CYS B O 1
ATOM 7852 N N . LYS B 1 440 ? -3.994 14.836 -18.359 1 79.56 440 LYS B N 1
ATOM 7853 C CA . LYS B 1 440 ? -3.906 15.141 -19.781 1 79.56 440 LYS B CA 1
ATOM 7854 C C . LYS B 1 440 ? -5.051 14.492 -20.547 1 79.56 440 LYS B C 1
ATOM 7856 O O . LYS B 1 440 ? -5.539 15.047 -21.531 1 79.56 440 LYS B O 1
ATOM 7861 N N . THR B 1 441 ? -5.418 13.398 -20.281 1 62.44 441 THR B N 1
ATOM 7862 C CA . THR B 1 441 ? -6.465 12.664 -20.984 1 62.44 441 THR B CA 1
ATOM 7863 C C . THR B 1 441 ? -7.836 13.258 -20.688 1 62.44 441 THR B C 1
ATOM 7865 O O . THR B 1 441 ? -8.75 13.18 -21.516 1 62.44 441 THR B O 1
ATOM 7868 N N . ASN B 1 442 ? -8.023 14.016 -19.625 1 48.97 442 ASN B N 1
ATOM 7869 C CA . ASN B 1 442 ? -9.297 14.602 -19.219 1 48.97 442 ASN B CA 1
ATOM 7870 C C . ASN B 1 442 ? -9.492 15.984 -19.812 1 48.97 442 ASN B C 1
ATOM 7872 O O . ASN B 1 442 ? -10.609 16.5 -19.859 1 48.97 442 ASN B O 1
ATOM 7876 N N . GLY B 1 443 ? -8.602 16.875 -20.344 1 42.62 443 GLY B N 1
ATOM 7877 C CA . GLY B 1 443 ? -8.688 18.25 -20.797 1 42.62 443 GLY B CA 1
ATOM 7878 C C . GLY B 1 443 ? -9.406 18.406 -22.109 1 42.62 443 GLY B C 1
ATOM 7879 O O . GLY B 1 443 ? -10.25 19.281 -22.281 1 42.62 443 GLY B O 1
ATOM 7880 N N . ASN B 1 444 ? -8.805 18.094 -23.359 1 37.16 444 ASN B N 1
ATOM 7881 C CA . ASN B 1 444 ? -9.094 18.859 -24.578 1 37.16 444 ASN B CA 1
ATOM 7882 C C . ASN B 1 444 ? -10.516 18.609 -25.078 1 37.16 444 ASN B C 1
ATOM 7884 O O . ASN B 1 444 ? -10.82 18.875 -26.234 1 37.16 444 ASN B O 1
ATOM 7888 N N . GLY B 1 445 ? -11.359 17.875 -24.703 1 33.47 445 GLY B N 1
ATOM 7889 C CA . GLY B 1 445 ? -12.562 17.812 -25.516 1 33.47 445 GLY B CA 1
ATOM 7890 C C . GLY B 1 445 ? -13.398 19.078 -25.453 1 33.47 445 GLY B C 1
ATOM 7891 O O . GLY B 1 445 ? -14.352 19.234 -26.219 1 33.47 445 GLY B O 1
ATOM 7892 N N . ASN B 1 446 ? -13.633 19.828 -24.406 1 30.09 446 ASN B N 1
ATOM 7893 C CA . ASN B 1 446 ? -14.773 20.75 -24.5 1 30.09 446 ASN B CA 1
ATOM 7894 C C . ASN B 1 446 ? -14.406 22.031 -25.219 1 30.09 446 ASN B C 1
ATOM 7896 O O . ASN B 1 446 ? -15.102 23.047 -25.094 1 30.09 446 ASN B O 1
ATOM 7900 N N . SER B 1 447 ? -13.273 22.406 -25.734 1 30.02 447 SER B N 1
ATOM 7901 C CA . SER B 1 447 ? -13.352 23.688 -26.453 1 30.02 447 SER B CA 1
ATOM 7902 C C . SER B 1 447 ? -14.016 23.516 -27.812 1 30.02 447 SER B C 1
ATOM 7904 O O . SER B 1 447 ? -13.375 23.672 -28.844 1 30.02 447 SER B O 1
ATOM 7906 N N . GLY B 1 448 ? -14.891 22.609 -28.109 1 27.47 448 GLY B N 1
ATOM 7907 C CA . GLY B 1 448 ? -15.594 22.719 -29.391 1 27.47 448 GLY B CA 1
ATOM 7908 C C . GLY B 1 448 ? -16.562 23.875 -29.438 1 27.47 448 GLY B C 1
ATOM 7909 O O . GLY B 1 448 ? -17.75 23.719 -29.156 1 27.47 448 GLY B O 1
ATOM 7910 N N . GLN B 1 449 ? -16.297 25.172 -29.078 1 25.78 449 GLN B N 1
ATOM 7911 C CA . GLN B 1 449 ? -17.141 26.234 -29.609 1 25.78 449 GLN B CA 1
ATOM 7912 C C . GLN B 1 449 ? -17.203 26.172 -31.141 1 25.78 449 GLN B C 1
ATOM 7914 O O . GLN B 1 449 ? -16.172 26.094 -31.812 1 25.78 449 GLN B O 1
ATOM 7919 N N . PRO B 1 450 ? -18.375 25.781 -31.656 1 25.61 450 PRO B N 1
ATOM 7920 C CA . PRO B 1 450 ? -18.578 26.047 -33.062 1 25.61 450 PRO B CA 1
ATOM 7921 C C . PRO B 1 450 ? -18.297 27.516 -33.438 1 25.61 450 PRO B C 1
ATOM 7923 O O . PRO B 1 450 ? -18.75 28.422 -32.75 1 25.61 450 PRO B O 1
ATOM 7926 N N . SER B 1 451 ? -17.172 27.906 -34.031 1 23.97 451 SER B N 1
ATOM 7927 C CA . SER B 1 451 ? -16.844 29.156 -34.688 1 23.97 451 SER B CA 1
ATOM 7928 C C . SER B 1 451 ? -17.891 29.531 -35.719 1 23.97 451 SER B C 1
ATOM 7930 O O . SER B 1 451 ? -17.938 28.938 -36.812 1 23.97 451 SER B O 1
ATOM 7932 N N . ASN B 1 452 ? -19.203 29.594 -35.406 1 22.66 452 ASN B N 1
ATOM 7933 C CA . ASN B 1 452 ? -19.984 30.297 -36.438 1 22.66 452 ASN B CA 1
ATOM 7934 C C . ASN B 1 452 ? -19.484 31.719 -36.625 1 22.66 452 ASN B C 1
ATOM 7936 O O . ASN B 1 452 ? -19.5 32.531 -35.719 1 22.66 452 ASN B O 1
ATOM 7940 N N . SER B 1 453 ? -18.469 31.875 -37.531 1 21.44 453 SER B N 1
ATOM 7941 C CA . SER B 1 453 ? -17.859 33.062 -38.062 1 21.44 453 SER B CA 1
ATOM 7942 C C . SER B 1 453 ? -18.891 33.969 -38.75 1 21.44 453 SER B C 1
ATOM 7944 O O . SER B 1 453 ? -19.391 33.656 -39.812 1 21.44 453 SER B O 1
ATOM 7946 N N . PRO B 1 454 ? -20.062 34.438 -38.156 1 25.47 454 PRO B N 1
ATOM 7947 C CA . PRO B 1 454 ? -20.531 35.5 -39.062 1 25.47 454 PRO B CA 1
ATOM 7948 C C . PRO B 1 454 ? -19.484 36.594 -39.281 1 25.47 454 PRO B C 1
ATOM 7950 O O . PRO B 1 454 ? -18.688 36.875 -38.375 1 25.47 454 PRO B O 1
ATOM 7953 N N . VAL B 1 455 ? -19.047 36.875 -40.594 1 24.53 455 VAL B N 1
ATOM 7954 C CA . VAL B 1 455 ? -18.062 37.75 -41.188 1 24.53 455 VAL B CA 1
ATOM 7955 C C . VAL B 1 455 ? -18.312 39.219 -40.781 1 24.53 455 VAL B C 1
ATOM 7957 O O . VAL B 1 455 ? -17.703 40.125 -41.312 1 24.53 455 VAL B O 1
ATOM 7960 N N . THR B 1 456 ? -19.344 39.531 -39.906 1 23.67 456 THR B N 1
ATOM 7961 C CA . THR B 1 456 ? -19.5 40.969 -40 1 23.67 456 THR B CA 1
ATOM 7962 C C . THR B 1 456 ? -18.25 41.688 -39.438 1 23.67 456 THR B C 1
ATOM 7964 O O . THR B 1 456 ? -17.609 41.188 -38.531 1 23.67 456 THR B O 1
ATOM 7967 N N . SER B 1 457 ? -17.594 42.688 -40.219 1 23.97 457 SER B N 1
ATOM 7968 C CA . SER B 1 457 ? -16.375 43.469 -40.312 1 23.97 457 SER B CA 1
ATOM 7969 C C . SER B 1 457 ? -16.141 44.281 -39.062 1 23.97 457 SER B C 1
ATOM 7971 O O . SER B 1 457 ? -15.141 45 -38.938 1 23.97 457 SER B O 1
ATOM 7973 N N . GLY B 1 458 ? -17.156 44.438 -38.156 1 23.91 458 GLY B N 1
ATOM 7974 C CA . GLY B 1 458 ? -16.859 45.656 -37.438 1 23.91 458 GLY B CA 1
ATOM 7975 C C . GLY B 1 458 ? -15.617 45.531 -36.562 1 23.91 458 GLY B C 1
ATOM 7976 O O . GLY B 1 458 ? -15.148 44.438 -36.281 1 23.91 458 GLY B O 1
ATOM 7977 N N . PRO B 1 459 ? -14.805 46.719 -36.25 1 27.61 459 PRO B N 1
ATOM 7978 C CA . PRO B 1 459 ? -13.469 46.812 -35.625 1 27.61 459 PRO B CA 1
ATOM 7979 C C . PRO B 1 459 ? -13.367 46.094 -34.281 1 27.61 459 PRO B C 1
ATOM 7981 O O . PRO B 1 459 ? -14.094 46.438 -33.344 1 27.61 459 PRO B O 1
ATOM 7984 N N . ASP B 1 460 ? -13.547 44.75 -34.344 1 24.84 460 ASP B N 1
ATOM 7985 C CA . ASP B 1 460 ? -13.789 43.938 -33.156 1 24.84 460 ASP B CA 1
ATOM 7986 C C . ASP B 1 460 ? -12.633 44.062 -32.188 1 24.84 460 ASP B C 1
ATOM 7988 O O . ASP B 1 460 ? -11.477 43.875 -32.531 1 24.84 460 ASP B O 1
ATOM 7992 N N . GLY B 1 461 ? -12.859 44.906 -31.141 1 23.16 461 GLY B N 1
ATOM 7993 C CA . GLY B 1 461 ? -11.938 45.188 -30.047 1 23.16 461 GLY B CA 1
ATOM 7994 C C . GLY B 1 461 ? -11.32 43.938 -29.453 1 23.16 461 GLY B C 1
ATOM 7995 O O . GLY B 1 461 ? -11.93 42.844 -29.484 1 23.16 461 GLY B O 1
ATOM 7996 N N . GLY B 1 462 ? -9.992 43.906 -29.484 1 25.2 462 GLY B N 1
ATOM 7997 C CA . GLY B 1 462 ? -8.93 42.938 -29.234 1 25.2 462 GLY B CA 1
ATOM 7998 C C . GLY B 1 462 ? -9.047 42.25 -27.891 1 25.2 462 GLY B C 1
ATOM 7999 O O . GLY B 1 462 ? -8.867 42.875 -26.844 1 25.2 462 GLY B O 1
ATOM 8000 N N . LYS B 1 463 ? -10.156 41.438 -27.734 1 25.23 463 LYS B N 1
ATOM 8001 C CA . LYS B 1 463 ? -10.164 40.719 -26.469 1 25.23 463 LYS B CA 1
ATOM 8002 C C . LYS B 1 463 ? -8.828 40 -26.234 1 25.23 463 LYS B C 1
ATOM 8004 O O . LYS B 1 463 ? -8.406 39.156 -27.016 1 25.23 463 LYS B O 1
ATOM 8009 N N . LYS B 1 464 ? -7.957 40.75 -25.562 1 25.97 464 LYS B N 1
ATOM 8010 C CA . LYS B 1 464 ? -6.66 40.281 -25.078 1 25.97 464 LYS B CA 1
ATOM 8011 C C . LYS B 1 464 ? -6.801 38.969 -24.312 1 25.97 464 LYS B C 1
ATOM 8013 O O . LYS B 1 464 ? -7.359 38.938 -23.219 1 25.97 464 LYS B O 1
ATOM 8018 N N . ARG B 1 465 ? -7.074 37.875 -25 1 26.25 465 ARG B N 1
ATOM 8019 C CA . ARG B 1 465 ? -6.926 36.531 -24.406 1 26.25 465 ARG B CA 1
ATOM 8020 C C . ARG B 1 465 ? -5.648 36.469 -23.578 1 26.25 465 ARG B C 1
ATOM 8022 O O . ARG B 1 465 ? -4.562 36.781 -24.078 1 26.25 465 ARG B O 1
ATOM 8029 N N . MET B 1 466 ? -5.852 36.719 -22.391 1 24.83 466 MET B N 1
ATOM 8030 C CA . MET B 1 466 ? -4.75 36.5 -21.453 1 24.83 466 MET B CA 1
ATOM 8031 C C . MET B 1 466 ? -3.979 35.25 -21.797 1 24.83 466 MET B C 1
ATOM 8033 O O . MET B 1 466 ? -4.555 34.156 -21.859 1 24.83 466 MET B O 1
ATOM 8037 N N . ALA B 1 467 ? -2.994 35.344 -22.75 1 26.05 467 ALA B N 1
ATOM 8038 C CA . ALA B 1 467 ? -2.045 34.344 -23.281 1 26.05 467 ALA B CA 1
ATOM 8039 C C . ALA B 1 467 ? -1.415 33.531 -22.156 1 26.05 467 ALA B C 1
ATOM 8041 O O . ALA B 1 467 ? -1.348 34 -21.016 1 26.05 467 ALA B O 1
ATOM 8042 N N . PRO B 1 468 ? -1.031 32.281 -22.516 1 31.62 468 PRO B N 1
ATOM 8043 C CA . PRO B 1 468 ? -0.299 31.234 -21.797 1 31.62 468 PRO B CA 1
ATOM 8044 C C . PRO B 1 468 ? 0.917 31.766 -21.047 1 31.62 468 PRO B C 1
ATOM 8046 O O . PRO B 1 468 ? 1.737 30.984 -20.562 1 31.62 468 PRO B O 1
ATOM 8049 N N . ALA B 1 469 ? 1.129 33.125 -21.031 1 30.36 469 ALA B N 1
ATOM 8050 C CA . ALA B 1 469 ? 2.348 33.844 -20.625 1 30.36 469 ALA B CA 1
ATOM 8051 C C . ALA B 1 469 ? 2.652 33.594 -19.156 1 30.36 469 ALA B C 1
ATOM 8053 O O . ALA B 1 469 ? 3.764 33.875 -18.688 1 30.36 469 ALA B O 1
ATOM 8054 N N . VAL B 1 470 ? 1.665 33.312 -18.438 1 29.53 470 VAL B N 1
ATOM 8055 C CA . VAL B 1 470 ? 1.959 33.406 -17.016 1 29.53 470 VAL B CA 1
ATOM 8056 C C . VAL B 1 470 ? 2.873 32.281 -16.594 1 29.53 470 VAL B C 1
ATOM 8058 O O . VAL B 1 470 ? 3.609 32.375 -15.617 1 29.53 470 VAL B O 1
ATOM 8061 N N . ALA B 1 471 ? 2.939 31.188 -17.297 1 31.84 471 ALA B N 1
ATOM 8062 C CA . ALA B 1 471 ? 3.752 30.047 -16.875 1 31.84 471 ALA B CA 1
ATOM 8063 C C . ALA B 1 471 ? 5.238 30.375 -16.938 1 31.84 471 ALA B C 1
ATOM 8065 O O . ALA B 1 471 ? 6.02 29.938 -16.094 1 31.84 471 ALA B O 1
ATOM 8066 N N . GLY B 1 472 ? 5.715 31.172 -17.891 1 30.81 472 GLY B N 1
ATOM 8067 C CA . GLY B 1 472 ? 7.098 31.516 -18.172 1 30.81 472 GLY B CA 1
ATOM 8068 C C . GLY B 1 472 ? 7.695 32.469 -17.141 1 30.81 472 GLY B C 1
ATOM 8069 O O . GLY B 1 472 ? 8.898 32.438 -16.891 1 30.81 472 GLY B O 1
ATOM 8070 N N . ILE B 1 473 ? 6.965 33.438 -16.688 1 30.47 473 ILE B N 1
ATOM 8071 C CA . ILE B 1 473 ? 7.516 34.531 -15.891 1 30.47 473 ILE B CA 1
ATOM 8072 C C . ILE B 1 473 ? 7.922 34 -14.516 1 30.47 473 ILE B C 1
ATOM 8074 O O . ILE B 1 473 ? 8.961 34.406 -13.977 1 30.47 473 ILE B O 1
ATOM 8078 N N . ILE B 1 474 ? 7.23 33.094 -14.031 1 31.97 474 ILE B N 1
ATOM 8079 C CA . ILE B 1 474 ? 7.52 32.656 -12.672 1 31.97 474 ILE B CA 1
ATOM 8080 C C . ILE B 1 474 ? 8.867 31.922 -12.641 1 31.97 474 ILE B C 1
ATOM 8082 O O . ILE B 1 474 ? 9.672 32.156 -11.727 1 31.97 474 ILE B O 1
ATOM 8086 N N . GLY B 1 475 ? 9.258 31.25 -13.68 1 34.34 475 GLY B N 1
ATOM 8087 C CA . GLY B 1 475 ? 10.602 30.703 -13.766 1 34.34 475 GLY B CA 1
ATOM 8088 C C . GLY B 1 475 ? 11.688 31.766 -13.766 1 34.34 475 GLY B C 1
ATOM 8089 O O . GLY B 1 475 ? 12.734 31.578 -13.141 1 34.34 475 GLY B O 1
ATOM 8090 N N . ALA B 1 476 ? 11.406 32.875 -14.461 1 35.41 476 ALA B N 1
ATOM 8091 C CA . ALA B 1 476 ? 12.398 33.938 -14.578 1 35.41 476 ALA B CA 1
ATOM 8092 C C . ALA B 1 476 ? 12.602 34.656 -13.242 1 35.41 476 ALA B C 1
ATOM 8094 O O . ALA B 1 476 ? 13.727 35 -12.875 1 35.41 476 ALA B O 1
ATOM 8095 N N . ILE B 1 477 ? 11.578 34.938 -12.547 1 34.12 477 ILE B N 1
ATOM 8096 C CA . ILE B 1 477 ? 11.742 35.656 -11.289 1 34.12 477 ILE B CA 1
ATOM 8097 C C . ILE B 1 477 ? 12.43 34.75 -10.266 1 34.12 477 ILE B C 1
ATOM 8099 O O . ILE B 1 477 ? 13.328 35.188 -9.547 1 34.12 477 ILE B O 1
ATOM 8103 N N . ILE B 1 478 ? 12.109 33.5 -10.32 1 35.75 478 ILE B N 1
ATOM 8104 C CA . ILE B 1 478 ? 12.828 32.625 -9.414 1 35.75 478 ILE B CA 1
ATOM 8105 C C . ILE B 1 478 ? 14.289 32.531 -9.844 1 35.75 478 ILE B C 1
ATOM 8107 O O . ILE B 1 478 ? 15.195 32.562 -9.008 1 35.75 478 ILE B O 1
ATOM 8111 N N . MET B 1 479 ? 14.555 32.531 -11.133 1 36.69 479 MET B N 1
ATOM 8112 C CA . MET B 1 479 ? 15.945 32.594 -11.57 1 36.69 479 MET B CA 1
ATOM 8113 C C . MET B 1 479 ? 16.562 33.938 -11.18 1 36.69 479 MET B C 1
ATOM 8115 O O . MET B 1 479 ? 17.719 34 -10.773 1 36.69 479 MET B O 1
ATOM 8119 N N . LEU B 1 480 ? 15.797 35 -11.289 1 37.19 480 LEU B N 1
ATOM 8120 C CA . LEU B 1 480 ? 16.375 36.281 -10.93 1 37.19 480 LEU B CA 1
ATOM 8121 C C . LEU B 1 480 ? 16.641 36.344 -9.43 1 37.19 480 LEU B C 1
ATOM 8123 O O . LEU B 1 480 ? 17.656 36.875 -9 1 37.19 480 LEU B O 1
ATOM 8127 N N . ALA B 1 481 ? 15.773 35.875 -8.664 1 38.09 481 ALA B N 1
ATOM 8128 C CA . ALA B 1 481 ? 16.047 35.906 -7.227 1 38.09 481 ALA B CA 1
ATOM 8129 C C . ALA B 1 481 ? 17.172 34.969 -6.859 1 38.09 481 ALA B C 1
ATOM 8131 O O . ALA B 1 481 ? 18.062 35.312 -6.078 1 38.09 481 ALA B O 1
ATOM 8132 N N . ILE B 1 482 ? 17.266 33.812 -7.48 1 38.59 482 ILE B N 1
ATOM 8133 C CA . ILE B 1 482 ? 18.422 32.938 -7.262 1 38.59 482 ILE B CA 1
ATOM 8134 C C . ILE B 1 482 ? 19.656 33.562 -7.922 1 38.59 482 ILE B C 1
ATOM 8136 O O . ILE B 1 482 ? 20.734 33.594 -7.32 1 38.59 482 ILE B O 1
ATOM 8140 N N . VAL B 1 483 ? 19.5 34.094 -9.133 1 42.69 483 VAL B N 1
ATOM 8141 C CA . VAL B 1 483 ? 20.641 34.75 -9.742 1 42.69 483 VAL B CA 1
ATOM 8142 C C . VAL B 1 483 ? 21 36 -8.938 1 42.69 483 VAL B C 1
ATOM 8144 O O . VAL B 1 483 ? 22.188 36.281 -8.758 1 42.69 483 VAL B O 1
ATOM 8147 N N . GLY B 1 484 ? 20.031 36.75 -8.406 1 40.22 484 GLY B N 1
ATOM 8148 C CA . GLY B 1 484 ? 20.359 37.875 -7.555 1 40.22 484 GLY B CA 1
ATOM 8149 C C . GLY B 1 484 ? 21.109 37.469 -6.297 1 40.22 484 GLY B C 1
ATOM 8150 O O . GLY B 1 484 ? 22.078 38.125 -5.914 1 40.22 484 GLY B O 1
ATOM 8151 N N . ILE B 1 485 ? 20.641 36.438 -5.699 1 40.16 485 ILE B N 1
ATOM 8152 C CA . ILE B 1 485 ? 21.359 36 -4.5 1 40.16 485 ILE B CA 1
ATOM 8153 C C . ILE B 1 485 ? 22.703 35.406 -4.887 1 40.16 485 ILE B C 1
ATOM 8155 O O . ILE B 1 485 ? 23.719 35.719 -4.262 1 40.16 485 ILE B O 1
ATOM 8159 N N . LEU B 1 486 ? 22.719 34.688 -5.957 1 41.78 486 LEU B N 1
ATOM 8160 C CA . LEU B 1 486 ? 24.031 34.219 -6.398 1 41.78 486 LEU B CA 1
ATOM 8161 C C . LEU B 1 486 ? 24.906 35.406 -6.848 1 41.78 486 LEU B C 1
ATOM 8163 O O . LEU B 1 486 ? 26.109 35.438 -6.57 1 41.78 486 LEU B O 1
ATOM 8167 N N . ALA B 1 487 ? 24.281 36.344 -7.508 1 40.94 487 ALA B N 1
ATOM 8168 C CA . ALA B 1 487 ? 25.047 37.531 -7.883 1 40.94 487 ALA B CA 1
ATOM 8169 C C . ALA B 1 487 ? 25.5 38.281 -6.648 1 40.94 487 ALA B C 1
ATOM 8171 O O . ALA B 1 487 ? 26.641 38.781 -6.594 1 40.94 487 ALA B O 1
ATOM 8172 N N . ALA B 1 488 ? 24.734 38.438 -5.629 1 40.16 488 ALA B N 1
ATOM 8173 C CA . ALA B 1 488 ? 25.172 39.094 -4.414 1 40.16 488 ALA B CA 1
ATOM 8174 C C . ALA B 1 488 ? 26.281 38.312 -3.717 1 40.16 488 ALA B C 1
ATOM 8176 O O . ALA B 1 488 ? 27.281 38.906 -3.275 1 40.16 488 ALA B O 1
ATOM 8177 N N . ILE B 1 489 ? 26.188 37.031 -3.695 1 40.28 489 ILE B N 1
ATOM 8178 C CA . ILE B 1 489 ? 27.266 36.25 -3.104 1 40.28 489 ILE B CA 1
ATOM 8179 C C . ILE B 1 489 ? 28.5 36.281 -4.008 1 40.28 489 ILE B C 1
ATOM 8181 O O . ILE B 1 489 ? 29.625 36.469 -3.527 1 40.28 489 ILE B O 1
ATOM 8185 N N . ALA B 1 490 ? 28.25 36.219 -5.27 1 37.97 490 ALA B N 1
ATOM 8186 C CA . ALA B 1 490 ? 29.406 36.281 -6.164 1 37.97 490 ALA B CA 1
ATOM 8187 C C . ALA B 1 490 ? 30.141 37.625 -6 1 37.97 490 ALA B C 1
ATOM 8189 O O . ALA B 1 490 ? 31.375 37.656 -6.047 1 37.97 490 ALA B O 1
ATOM 8190 N N . PHE B 1 491 ? 29.391 38.719 -5.852 1 37.41 491 PHE B N 1
ATOM 8191 C CA . PHE B 1 491 ? 30.078 40 -5.699 1 37.41 491 PHE B CA 1
ATOM 8192 C C . PHE B 1 491 ? 30.984 39.969 -4.469 1 37.41 491 PHE B C 1
ATOM 8194 O O . PHE B 1 491 ? 32.062 40.531 -4.48 1 37.41 491 PHE B O 1
ATOM 8201 N N . PHE B 1 492 ? 30.422 39.438 -3.355 1 33.84 492 PHE B N 1
ATOM 8202 C CA . PHE B 1 492 ? 31.25 39.5 -2.16 1 33.84 492 PHE B CA 1
ATOM 8203 C C . PHE B 1 492 ? 32.469 38.562 -2.289 1 33.84 492 PHE B C 1
ATOM 8205 O O . PHE B 1 492 ? 33.562 38.875 -1.806 1 33.84 492 PHE B O 1
ATOM 8212 N N . VAL B 1 493 ? 32.188 37.344 -2.732 1 33.56 493 VAL B N 1
ATOM 8213 C CA . VAL B 1 493 ? 33.281 36.406 -2.715 1 33.56 493 VAL B CA 1
ATOM 8214 C C . VAL B 1 493 ? 34.281 36.75 -3.809 1 33.56 493 VAL B C 1
ATOM 8216 O O . VAL B 1 493 ? 35.5 36.562 -3.637 1 33.56 493 VAL B O 1
ATOM 8219 N N . PHE B 1 494 ? 33.781 37.094 -4.957 1 36.44 494 PHE B N 1
ATOM 8220 C CA . PHE B 1 494 ? 34.781 37.125 -6.035 1 36.44 494 PHE B CA 1
ATOM 8221 C C . PHE B 1 494 ? 35.625 38.375 -5.957 1 36.44 494 PHE B C 1
ATOM 8223 O O . PHE B 1 494 ? 36.281 38.75 -6.93 1 36.44 494 PHE B O 1
ATOM 8230 N N . GLY B 1 495 ? 35.844 39.094 -4.91 1 31.52 495 GLY B N 1
ATOM 8231 C CA . GLY B 1 495 ? 37 39.938 -5.039 1 31.52 495 GLY B CA 1
ATOM 8232 C C . GLY B 1 495 ? 38.25 39.188 -5.488 1 31.52 495 GLY B C 1
ATOM 8233 O O . GLY B 1 495 ? 39 39.656 -6.355 1 31.52 495 GLY B O 1
ATOM 8234 N N . VAL B 1 496 ? 38.969 38.469 -4.605 1 28.58 496 VAL B N 1
ATOM 8235 C CA . VAL B 1 496 ? 40.406 38.312 -4.867 1 28.58 496 VAL B CA 1
ATOM 8236 C C . VAL B 1 496 ? 40.594 37.312 -5.996 1 28.58 496 VAL B C 1
ATOM 8238 O O . VAL B 1 496 ? 39.688 36.594 -6.371 1 28.58 496 VAL B O 1
ATOM 8241 N N . GLY B 1 497 ? 41.875 36.469 -5.961 1 28.52 497 GLY B N 1
ATOM 8242 C CA . GLY B 1 497 ? 42.906 35.781 -6.75 1 28.52 497 GLY B CA 1
ATOM 8243 C C . GLY B 1 497 ? 42.375 34.562 -7.469 1 28.52 497 GLY B C 1
ATOM 8244 O O . GLY B 1 497 ? 41.438 33.875 -6.984 1 28.52 497 GLY B O 1
ATOM 8245 N N . VAL B 1 498 ? 42.688 34.375 -8.812 1 26.28 498 VAL B N 1
ATOM 8246 C CA . VAL B 1 498 ? 42.312 33.531 -9.938 1 26.28 498 VAL B CA 1
ATOM 8247 C C . VAL B 1 498 ? 42.719 32.094 -9.633 1 26.28 498 VAL B C 1
ATOM 8249 O O . VAL B 1 498 ? 42.625 31.219 -10.5 1 26.28 498 VAL B O 1
ATOM 8252 N N . LYS B 1 499 ? 43.5 31.75 -8.516 1 25.03 499 LYS B N 1
ATOM 8253 C CA . LYS B 1 499 ? 44 30.422 -8.844 1 25.03 499 LYS B CA 1
ATOM 8254 C C . LYS B 1 499 ? 42.906 29.5 -9.336 1 25.03 499 LYS B C 1
ATOM 8256 O O . LYS B 1 499 ? 41.75 29.609 -8.898 1 25.03 499 LYS B O 1
ATOM 8261 N N . ARG B 1 500 ? 43.281 28.703 -10.461 1 24.41 500 ARG B N 1
ATOM 8262 C CA . ARG B 1 500 ? 42.75 27.672 -11.328 1 24.41 500 ARG B CA 1
ATOM 8263 C C . ARG B 1 500 ? 42.094 26.562 -10.516 1 24.41 500 ARG B C 1
ATOM 8265 O O . ARG B 1 500 ? 41.906 25.453 -11 1 24.41 500 ARG B O 1
ATOM 8272 N N . ASP B 1 501 ? 42 26.875 -9.234 1 20.77 501 ASP B N 1
ATOM 8273 C CA . ASP B 1 501 ? 41.656 25.656 -8.523 1 20.77 501 ASP B CA 1
ATOM 8274 C C . ASP B 1 501 ? 40.406 25 -9.133 1 20.77 501 ASP B C 1
ATOM 8276 O O . ASP B 1 501 ? 39.531 25.703 -9.625 1 20.77 501 ASP B O 1
ATOM 8280 N N . ARG B 1 502 ? 40.469 23.641 -9.312 1 21.56 502 ARG B N 1
ATOM 8281 C CA . ARG B 1 502 ? 39.656 22.531 -9.75 1 21.56 502 ARG B CA 1
ATOM 8282 C C . ARG B 1 502 ? 38.188 22.75 -9.359 1 21.56 502 ARG B C 1
ATOM 8284 O O . ARG B 1 502 ? 37.906 23.469 -8.406 1 21.56 502 ARG B O 1
ATOM 8291 N N . ARG B 1 503 ? 37.312 22.062 -10.117 1 23.3 503 ARG B N 1
ATOM 8292 C CA . ARG B 1 503 ? 35.938 21.781 -10.57 1 23.3 503 ARG B CA 1
ATOM 8293 C C . ARG B 1 503 ? 35 21.562 -9.391 1 23.3 503 ARG B C 1
ATOM 8295 O O . ARG B 1 503 ? 34.656 20.422 -9.062 1 23.3 503 ARG B O 1
ATOM 8302 N N . ARG B 1 504 ? 35.438 22.141 -8.25 1 21.55 504 ARG B N 1
ATOM 8303 C CA . ARG B 1 504 ? 34.5 21.656 -7.258 1 21.55 504 ARG B CA 1
ATOM 8304 C C . ARG B 1 504 ? 33.094 22.188 -7.547 1 21.55 504 ARG B C 1
ATOM 8306 O O . ARG B 1 504 ? 32.156 21.938 -6.785 1 21.55 504 ARG B O 1
ATOM 8313 N N . SER B 1 505 ? 32.969 23.078 -8.625 1 21.14 505 SER B N 1
ATOM 8314 C CA . SER B 1 505 ? 31.812 23.906 -8.336 1 21.14 505 SER B CA 1
ATOM 8315 C C . SER B 1 505 ? 30.531 23.094 -8.414 1 21.14 505 SER B C 1
ATOM 8317 O O . SER B 1 505 ? 30.047 22.797 -9.508 1 21.14 505 SER B O 1
ATOM 8319 N N . SER B 1 506 ? 30.531 21.891 -7.984 1 21.88 506 SER B N 1
ATOM 8320 C CA . SER B 1 506 ? 29.203 21.281 -7.969 1 21.88 506 SER B CA 1
ATOM 8321 C C . SER B 1 506 ? 28.172 22.203 -7.328 1 21.88 506 SER B C 1
ATOM 8323 O O . SER B 1 506 ? 28.078 22.266 -6.102 1 21.88 506 SER B O 1
ATOM 8325 N N . VAL B 1 507 ? 28.125 23.516 -7.676 1 20.22 507 VAL B N 1
ATOM 8326 C CA . VAL B 1 507 ? 27.188 24.547 -7.25 1 20.22 507 VAL B CA 1
ATOM 8327 C C . VAL B 1 507 ? 25.781 23.953 -7.141 1 20.22 507 VAL B C 1
ATOM 8329 O O . VAL B 1 507 ? 25.516 22.875 -7.703 1 20.22 507 VAL B O 1
ATOM 8332 N N . LEU B 1 508 ? 24.656 25.031 -7.242 1 20.8 508 LEU B N 1
ATOM 8333 C CA . LEU B 1 508 ? 23.438 25.375 -6.52 1 20.8 508 LEU B CA 1
ATOM 8334 C C . LEU B 1 508 ? 22.25 24.578 -7.055 1 20.8 508 LEU B C 1
ATOM 8336 O O . LEU B 1 508 ? 21.781 24.844 -8.164 1 20.8 508 LEU B O 1
ATOM 8340 N N . SER B 1 509 ? 22.297 23.453 -7.055 1 23.34 509 SER B N 1
ATOM 8341 C CA . SER B 1 509 ? 21.203 22.484 -7.086 1 23.34 509 SER B CA 1
ATOM 8342 C C . SER B 1 509 ? 19.938 23.078 -6.477 1 23.34 509 SER B C 1
ATOM 8344 O O . SER B 1 509 ? 19.938 23.531 -5.332 1 23.34 509 SER B O 1
ATOM 8346 N N . SER B 1 510 ? 19.109 24.016 -7.164 1 24.52 510 SER B N 1
ATOM 8347 C CA . SER B 1 510 ? 17.734 24.469 -7.297 1 24.52 510 SER B CA 1
ATOM 8348 C C . SER B 1 510 ? 16.812 23.719 -6.348 1 24.52 510 SER B C 1
ATOM 8350 O O . SER B 1 510 ? 16.812 22.484 -6.312 1 24.52 510 SER B O 1
ATOM 8352 N N . VAL B 1 511 ? 15.867 24.297 -5.117 1 23.83 511 VAL B N 1
ATOM 8353 C CA . VAL B 1 511 ? 15.398 24.625 -3.777 1 23.83 511 VAL B CA 1
ATOM 8354 C C . VAL B 1 511 ? 14.125 23.828 -3.467 1 23.83 511 VAL B C 1
ATOM 8356 O O . VAL B 1 511 ? 13.82 22.859 -4.148 1 23.83 511 VAL B O 1
ATOM 8359 N N . GLY B 1 512 ? 12.672 24.719 -3.045 1 25.77 512 GLY B N 1
ATOM 8360 C CA . GLY B 1 512 ? 11.891 24.266 -1.9 1 25.77 512 GLY B CA 1
ATOM 8361 C C . GLY B 1 512 ? 11.203 22.938 -2.127 1 25.77 512 GLY B C 1
ATOM 8362 O O . GLY B 1 512 ? 10.125 22.688 -1.585 1 25.77 512 GLY B O 1
ATOM 8363 N N . SER B 1 513 ? 11.141 22.609 -3 1 28.23 513 SER B N 1
ATOM 8364 C CA . SER B 1 513 ? 10.461 21.328 -2.949 1 28.23 513 SER B CA 1
ATOM 8365 C C . SER B 1 513 ? 11.016 20.453 -1.827 1 28.23 513 SER B C 1
ATOM 8367 O O . SER B 1 513 ? 10.82 19.234 -1.831 1 28.23 513 SER B O 1
ATOM 8369 N N . ILE B 1 514 ? 11.961 20.953 -0.749 1 27.42 514 ILE B N 1
ATOM 8370 C CA . ILE B 1 514 ? 12.914 20.094 -0.044 1 27.42 514 ILE B CA 1
ATOM 8371 C C . ILE B 1 514 ? 12.234 19.422 1.145 1 27.42 514 ILE B C 1
ATOM 8373 O O . ILE B 1 514 ? 12.719 18.422 1.664 1 27.42 514 ILE B O 1
ATOM 8377 N N . GLY B 1 515 ? 11.805 20.031 2.275 1 28.47 515 GLY B N 1
ATOM 8378 C CA . GLY B 1 515 ? 12.32 19.391 3.469 1 28.47 515 GLY B CA 1
ATOM 8379 C C . GLY B 1 515 ? 12.133 17.875 3.459 1 28.47 515 GLY B C 1
ATOM 8380 O O . GLY B 1 515 ? 11.531 17.328 2.533 1 28.47 515 GLY B O 1
ATOM 8381 N N . ARG B 1 516 ? 11.703 17.234 4.656 1 29.34 516 ARG B N 1
ATOM 8382 C CA . ARG B 1 516 ? 12.156 15.891 5.027 1 29.34 516 ARG B CA 1
ATOM 8383 C C . ARG B 1 516 ? 11.766 14.867 3.967 1 29.34 516 ARG B C 1
ATOM 8385 O O . ARG B 1 516 ? 12.617 14.133 3.457 1 29.34 516 ARG B O 1
ATOM 8392 N N . SER B 1 517 ? 10.719 14.156 4.586 1 33.56 517 SER B N 1
ATOM 8393 C CA . SER B 1 517 ? 10.609 12.758 4.977 1 33.56 517 SER B CA 1
ATOM 8394 C C . SER B 1 517 ? 10.289 11.867 3.777 1 33.56 517 SER B C 1
ATOM 8396 O O . SER B 1 517 ? 10.18 10.648 3.91 1 33.56 517 SER B O 1
ATOM 8398 N N . GLY B 1 518 ? 9.945 12.32 2.549 1 37.41 518 GLY B N 1
ATOM 8399 C CA . GLY B 1 518 ? 9.086 11.305 1.956 1 37.41 518 GLY B CA 1
ATOM 8400 C C . GLY B 1 518 ? 9.859 10.266 1.16 1 37.41 518 GLY B C 1
ATOM 8401 O O . GLY B 1 518 ? 10.43 10.578 0.112 1 37.41 518 GLY B O 1
ATOM 8402 N N . ARG B 1 519 ? 10.477 9.312 1.366 1 39.12 519 ARG B N 1
ATOM 8403 C CA . ARG B 1 519 ? 10.961 8.406 0.334 1 39.12 519 ARG B CA 1
ATOM 8404 C C . ARG B 1 519 ? 9.812 7.66 -0.333 1 39.12 519 ARG B C 1
ATOM 8406 O O . ARG B 1 519 ? 8.672 7.711 0.144 1 39.12 519 ARG B O 1
ATOM 8413 N N . LYS B 1 520 ? 9.062 6.605 -0.3 1 47.81 520 LYS B N 1
ATOM 8414 C CA . LYS B 1 520 ? 9.289 5.746 -1.46 1 47.81 520 LYS B CA 1
ATOM 8415 C C . LYS B 1 520 ? 8.547 6.277 -2.686 1 47.81 520 LYS B C 1
ATOM 8417 O O . LYS B 1 520 ? 7.328 6.477 -2.643 1 47.81 520 LYS B O 1
ATOM 8422 N N . GLU B 1 521 ? 8.969 7.125 -3.797 1 47.91 521 GLU B N 1
ATOM 8423 C CA . GLU B 1 521 ? 8.383 6.867 -5.113 1 47.91 521 GLU B CA 1
ATOM 8424 C C . GLU B 1 521 ? 9.352 6.098 -6.004 1 47.91 521 GLU B C 1
ATOM 8426 O O . GLU B 1 521 ? 9.148 6 -7.215 1 47.91 521 GLU B O 1
ATOM 8431 N N . LYS B 1 522 ? 9.977 5.387 -6.277 1 41.81 522 LYS B N 1
ATOM 8432 C CA . LYS B 1 522 ? 10.82 4.844 -7.344 1 41.81 522 LYS B CA 1
ATOM 8433 C C . LYS B 1 522 ? 10 3.98 -8.297 1 41.81 522 LYS B C 1
ATOM 8435 O O . LYS B 1 522 ? 9.141 3.211 -7.867 1 41.81 522 LYS B O 1
ATOM 8440 N N . MET B 1 523 ? 9.148 3.924 -9.539 1 37.38 523 MET B N 1
ATOM 8441 C CA . MET B 1 523 ? 9.5 3.281 -10.805 1 37.38 523 MET B CA 1
ATOM 8442 C C . MET B 1 523 ? 10.289 4.23 -11.695 1 37.38 523 MET B C 1
ATOM 8444 O O . MET B 1 523 ? 9.734 5.164 -12.273 1 37.38 523 MET B O 1
ATOM 8448 N N . ASP B 1 524 ? 11.508 4.73 -11.781 1 33.91 524 ASP B N 1
ATOM 8449 C CA . ASP B 1 524 ? 12.102 5.41 -12.922 1 33.91 524 ASP B CA 1
ATOM 8450 C C . ASP B 1 524 ? 12.078 4.516 -14.164 1 33.91 524 ASP B C 1
ATOM 8452 O O . ASP B 1 524 ? 11.781 4.984 -15.266 1 33.91 524 ASP B O 1
ATOM 8456 N N . SER B 1 525 ? 13.18 3.691 -14.438 1 32.09 525 SER B N 1
ATOM 8457 C CA . SER B 1 525 ? 13.203 3.312 -15.844 1 32.09 525 SER B CA 1
ATOM 8458 C C . SER B 1 525 ? 11.805 2.973 -16.344 1 32.09 525 SER B C 1
ATOM 8460 O O . SER B 1 525 ? 11.289 1.884 -16.078 1 32.09 525 SER B O 1
ATOM 8462 N N . GLU B 1 526 ? 11.023 3.797 -16.516 1 33.34 526 GLU B N 1
ATOM 8463 C CA . GLU B 1 526 ? 9.805 3.721 -17.312 1 33.34 526 GLU B CA 1
ATOM 8464 C C . GLU B 1 526 ? 10.023 2.912 -18.594 1 33.34 526 GLU B C 1
ATOM 8466 O O . GLU B 1 526 ? 10.906 3.234 -19.391 1 33.34 526 GLU B O 1
ATOM 8471 N N . ILE B 1 527 ? 9.844 1.758 -18.5 1 34.72 527 ILE B N 1
ATOM 8472 C CA . ILE B 1 527 ? 9.664 1.226 -19.844 1 34.72 527 ILE B CA 1
ATOM 8473 C C . ILE B 1 527 ? 8.898 2.23 -20.688 1 34.72 527 ILE B C 1
ATOM 8475 O O . ILE B 1 527 ? 7.711 2.482 -20.453 1 34.72 527 ILE B O 1
ATOM 8479 N N . GLU B 1 528 ? 9.602 3.217 -21.188 1 32.19 528 GLU B N 1
ATOM 8480 C CA . GLU B 1 528 ? 9.156 4.328 -22.016 1 32.19 528 GLU B CA 1
ATOM 8481 C C . GLU B 1 528 ? 8.211 3.854 -23.109 1 32.19 528 GLU B C 1
ATOM 8483 O O . GLU B 1 528 ? 8.445 2.814 -23.734 1 32.19 528 GLU B O 1
ATOM 8488 N N . LEU B 1 529 ? 7.145 4.352 -23.266 1 29.66 529 LEU B N 1
ATOM 8489 C CA . LEU B 1 529 ? 6.371 4.281 -24.5 1 29.66 529 LEU B CA 1
ATOM 8490 C C . LEU B 1 529 ? 7.195 4.766 -25.688 1 29.66 529 LEU B C 1
ATOM 8492 O O . LEU B 1 529 ? 7.738 5.871 -25.672 1 29.66 529 LEU B O 1
ATOM 8496 N N . PRO B 1 530 ? 7.867 3.967 -26.547 1 25.28 530 PRO B N 1
ATOM 8497 C CA . PRO B 1 530 ? 8.594 4.422 -27.734 1 25.28 530 PRO B CA 1
ATOM 8498 C C . PRO B 1 530 ? 7.82 5.457 -28.531 1 25.28 530 PRO B C 1
ATOM 8500 O O . PRO B 1 530 ? 6.715 5.172 -29.016 1 25.28 530 PRO B O 1
ATOM 8503 N N . LEU B 1 531 ? 7.965 6.746 -28.422 1 23.8 531 LEU B N 1
ATOM 8504 C CA . LEU B 1 531 ? 7.465 7.73 -29.375 1 23.8 531 LEU B CA 1
ATOM 8505 C C . LEU B 1 531 ? 8.148 7.566 -30.719 1 23.8 531 LEU B C 1
ATOM 8507 O O . LEU B 1 531 ? 9.305 7.152 -30.797 1 23.8 531 LEU B O 1
ATOM 8511 N N . SER B 1 532 ? 7.426 7.605 -31.938 1 21.19 532 SER B N 1
ATOM 8512 C CA . SER B 1 532 ? 7.781 7.582 -33.344 1 21.19 532 SER B CA 1
ATOM 8513 C C . SER B 1 532 ? 8.844 8.633 -33.688 1 21.19 532 SER B C 1
ATOM 8515 O O . SER B 1 532 ? 8.836 9.719 -33.094 1 21.19 532 SER B O 1
ATOM 8517 N N . PRO B 1 533 ? 9.859 8.359 -34.531 1 21.12 533 PRO B N 1
ATOM 8518 C CA . PRO B 1 533 ? 11.086 9.047 -34.938 1 21.12 533 PRO B CA 1
ATOM 8519 C C . PRO B 1 533 ? 10.805 10.344 -35.688 1 21.12 533 PRO B C 1
ATOM 8521 O O . PRO B 1 533 ? 11.734 11.102 -35.969 1 21.12 533 PRO B O 1
ATOM 8524 N N . THR B 1 534 ? 9.727 10.477 -36.469 1 19.81 534 THR B N 1
ATOM 8525 C CA . THR B 1 534 ? 9.922 11.219 -37.688 1 19.81 534 THR B CA 1
ATOM 8526 C C . THR B 1 534 ? 10.156 12.703 -37.406 1 19.81 534 THR B C 1
ATOM 8528 O O . THR B 1 534 ? 10.297 13.508 -38.312 1 19.81 534 THR B O 1
ATOM 8531 N N . ALA B 1 535 ? 9.656 13.242 -36.281 1 19.34 535 ALA B N 1
ATOM 8532 C CA . ALA B 1 535 ? 9.352 14.664 -36.438 1 19.34 535 ALA B CA 1
ATOM 8533 C C . ALA B 1 535 ? 10.633 15.469 -36.656 1 19.34 535 ALA B C 1
ATOM 8535 O O . ALA B 1 535 ? 11.57 15.367 -35.875 1 19.34 535 ALA B O 1
ATOM 8536 N N . GLN B 1 536 ? 10.852 15.82 -37.906 1 18.55 536 GLN B N 1
ATOM 8537 C CA . GLN B 1 536 ? 11.93 16.609 -38.531 1 18.55 536 GLN B CA 1
ATOM 8538 C C . GLN B 1 536 ? 12.172 17.891 -37.719 1 18.55 536 GLN B C 1
ATOM 8540 O O . GLN B 1 536 ? 11.242 18.469 -37.156 1 18.55 536 GLN B O 1
ATOM 8545 N N . PRO B 1 537 ? 13.336 18.125 -37.375 1 19.58 537 PRO B N 1
ATOM 8546 C CA . PRO B 1 537 ? 13.758 19.297 -36.625 1 19.58 537 PRO B CA 1
ATOM 8547 C C . PRO B 1 537 ? 13.391 20.609 -37.312 1 19.58 537 PRO B C 1
ATOM 8549 O O . PRO B 1 537 ? 13.883 20.891 -38.406 1 19.58 537 PRO B O 1
ATOM 8552 N N . MET B 1 538 ? 12.055 20.797 -37.562 1 17.39 538 MET B N 1
ATOM 8553 C CA . MET B 1 538 ? 11.828 21.984 -38.375 1 17.39 538 MET B CA 1
ATOM 8554 C C . MET B 1 538 ? 12.492 23.203 -37.75 1 17.39 538 MET B C 1
ATOM 8556 O O . MET B 1 538 ? 12.43 23.406 -36.531 1 17.39 538 MET B O 1
ATOM 8560 N N . ALA B 1 539 ? 13.461 23.672 -38.469 1 19.75 539 ALA B N 1
ATOM 8561 C CA . ALA B 1 539 ? 14.328 24.828 -38.25 1 19.75 539 ALA B CA 1
ATOM 8562 C C . ALA B 1 539 ? 13.508 26.094 -38 1 19.75 539 ALA B C 1
ATOM 8564 O O . ALA B 1 539 ? 12.742 26.531 -38.875 1 19.75 539 ALA B O 1
ATOM 8565 N N . ARG B 1 540 ? 12.828 26.125 -36.844 1 19.42 540 ARG B N 1
ATOM 8566 C CA . ARG B 1 540 ? 11.961 27.266 -36.625 1 19.42 540 ARG B CA 1
ATOM 8567 C C . ARG B 1 540 ? 12.688 28.578 -36.938 1 19.42 540 ARG B C 1
ATOM 8569 O O . ARG B 1 540 ? 13.688 28.906 -36.312 1 19.42 540 ARG B O 1
ATOM 8576 N N . ASN B 1 541 ? 12.883 28.875 -38.156 1 17.97 541 ASN B N 1
ATOM 8577 C CA . ASN B 1 541 ? 13.422 30.172 -38.562 1 17.97 541 ASN B CA 1
ATOM 8578 C C . ASN B 1 541 ? 12.57 31.328 -38.031 1 17.97 541 ASN B C 1
ATOM 8580 O O . ASN B 1 541 ? 11.539 31.656 -38.594 1 17.97 541 ASN B O 1
ATOM 8584 N N . PHE B 1 542 ? 12.125 31.266 -36.781 1 17.86 542 PHE B N 1
ATOM 8585 C CA . PHE B 1 542 ? 11.219 32.312 -36.344 1 17.86 542 PHE B CA 1
ATOM 8586 C C . PHE B 1 542 ? 11.875 33.688 -36.5 1 17.86 542 PHE B C 1
ATOM 8588 O O . PHE B 1 542 ? 12.773 34.062 -35.75 1 17.86 542 PHE B O 1
ATOM 8595 N N . ASP B 1 543 ? 12.078 34.156 -37.625 1 17 543 ASP B N 1
ATOM 8596 C CA . ASP B 1 543 ? 12.68 35.469 -37.875 1 17 543 ASP B CA 1
ATOM 8597 C C . ASP B 1 543 ? 11.883 36.594 -37.156 1 17 543 ASP B C 1
ATOM 8599 O O . ASP B 1 543 ? 12.461 37.531 -36.656 1 17 543 ASP B O 1
ATOM 8603 N N . ASP B 1 544 ? 10.516 36.656 -37.25 1 17.92 544 ASP B N 1
ATOM 8604 C CA . ASP B 1 544 ? 10.047 37.969 -37.656 1 17.92 544 ASP B CA 1
ATOM 8605 C C . ASP B 1 544 ? 10.055 38.938 -36.5 1 17.92 544 ASP B C 1
ATOM 8607 O O . ASP B 1 544 ? 9.961 38.531 -35.344 1 17.92 544 ASP B O 1
ATOM 8611 N N . GLU B 1 545 ? 10.125 40.375 -36.625 1 18.23 545 GLU B N 1
ATOM 8612 C CA . GLU B 1 545 ? 10.5 41.688 -36.125 1 18.23 545 GLU B CA 1
ATOM 8613 C C . GLU B 1 545 ? 9.406 42.281 -35.25 1 18.23 545 GLU B C 1
ATOM 8615 O O . GLU B 1 545 ? 9.555 43.375 -34.719 1 18.23 545 GLU B O 1
ATOM 8620 N N . PHE B 1 546 ? 8.32 41.5 -34.812 1 17.83 546 PHE B N 1
ATOM 8621 C CA . PHE B 1 546 ? 7.223 42.438 -34.594 1 17.83 546 PHE B CA 1
ATOM 8622 C C . PHE B 1 546 ? 7.523 43.375 -33.438 1 17.83 546 PHE B C 1
ATOM 8624 O O . PHE B 1 546 ? 8.242 43 -32.5 1 17.83 546 PHE B O 1
ATOM 8631 N N . ASP B 1 547 ? 7.184 44.688 -33.562 1 17.89 547 ASP B N 1
ATOM 8632 C CA . ASP B 1 547 ? 7.328 46 -32.938 1 17.89 547 ASP B CA 1
ATOM 8633 C C . ASP B 1 547 ? 6.527 46.094 -31.641 1 17.89 547 ASP B C 1
ATOM 8635 O O . ASP B 1 547 ? 5.32 45.844 -31.625 1 17.89 547 ASP B O 1
ATOM 8639 N N . TYR B 1 548 ? 7.145 45.844 -30.422 1 17.09 548 TYR B N 1
ATOM 8640 C CA . TYR B 1 548 ? 6.754 45.719 -29.031 1 17.09 548 TYR B CA 1
ATOM 8641 C C . TYR B 1 548 ? 6.051 46.969 -28.547 1 17.09 548 TYR B C 1
ATOM 8643 O O . TYR B 1 548 ? 6.691 48.031 -28.359 1 17.09 548 TYR B O 1
ATOM 8651 N N . GLY B 1 549 ? 4.777 47.219 -29.141 1 17.66 549 GLY B N 1
ATOM 8652 C CA . GLY B 1 549 ? 4.137 48.469 -28.781 1 17.66 549 GLY B CA 1
ATOM 8653 C C . GLY B 1 549 ? 4.02 48.688 -27.281 1 17.66 549 GLY B C 1
ATOM 8654 O O . GLY B 1 549 ? 4.215 47.75 -26.5 1 17.66 549 GLY B O 1
ATOM 8655 N N . THR B 1 550 ? 3.506 49.906 -26.812 1 17.02 550 THR B N 1
ATOM 8656 C CA . THR B 1 550 ? 3.58 50.875 -25.719 1 17.02 550 THR B CA 1
ATOM 8657 C C . THR B 1 550 ? 2.701 50.438 -24.547 1 17.02 550 THR B C 1
ATOM 8659 O O . THR B 1 550 ? 1.507 50.188 -24.719 1 17.02 550 THR B O 1
ATOM 8662 N N . ALA B 1 551 ? 3.217 49.656 -23.562 1 17.17 551 ALA B N 1
ATOM 8663 C CA . ALA B 1 551 ? 2.73 49.031 -22.344 1 17.17 551 ALA B CA 1
ATOM 8664 C C . ALA B 1 551 ? 2.035 50.062 -21.438 1 17.17 551 ALA B C 1
ATOM 8666 O O . ALA B 1 551 ? 2.656 51.031 -20.984 1 17.17 551 ALA B O 1
ATOM 8667 N N . SER B 1 552 ? 0.702 50.281 -21.656 1 17.3 552 SER B N 1
ATOM 8668 C CA . SER B 1 552 ? -0.006 51.281 -20.875 1 17.3 552 SER B CA 1
ATOM 8669 C C . SER B 1 552 ? 0.007 50.969 -19.391 1 17.3 552 SER B C 1
ATOM 8671 O O . SER B 1 552 ? 0.171 49.781 -19.016 1 17.3 552 SER B O 1
ATOM 8673 N N . THR B 1 553 ? -0.267 51.938 -18.391 1 16.12 553 THR B N 1
ATOM 8674 C CA . THR B 1 553 ? -0.014 52.406 -17.031 1 16.12 553 THR B CA 1
ATOM 8675 C C . THR B 1 553 ? -0.97 51.75 -16.047 1 16.12 553 THR B C 1
ATOM 8677 O O . THR B 1 553 ? -0.983 52.094 -14.859 1 16.12 553 THR B O 1
ATOM 8680 N N . ALA B 1 554 ? -1.517 50.562 -16.297 1 16.28 554 ALA B N 1
ATOM 8681 C CA . ALA B 1 554 ? -2.67 50.469 -15.398 1 16.28 554 ALA B CA 1
ATOM 8682 C C . ALA B 1 554 ? -2.236 50.531 -13.938 1 16.28 554 ALA B C 1
ATOM 8684 O O . ALA B 1 554 ? -1.133 50.094 -13.586 1 16.28 554 ALA B O 1
ATOM 8685 N N . ALA B 1 555 ? -3.131 51.062 -12.953 1 16.45 555 ALA B N 1
ATOM 8686 C CA . ALA B 1 555 ? -3.227 51.594 -11.602 1 16.45 555 ALA B CA 1
ATOM 8687 C C . ALA B 1 555 ? -3.186 50.469 -10.57 1 16.45 555 ALA B C 1
ATOM 8689 O O . ALA B 1 555 ? -3.844 49.438 -10.734 1 16.45 555 ALA B O 1
ATOM 8690 N N . THR B 1 556 ? -2.223 50.375 -9.68 1 16.48 556 THR B N 1
ATOM 8691 C CA . THR B 1 556 ? -1.682 49.531 -8.625 1 16.48 556 THR B CA 1
ATOM 8692 C C . THR B 1 556 ? -2.672 49.406 -7.473 1 16.48 556 THR B C 1
ATOM 8694 O O . THR B 1 556 ? -2.875 50.344 -6.719 1 16.48 556 THR B O 1
ATOM 8697 N N . LYS B 1 557 ? -3.906 48.906 -7.648 1 18.58 557 LYS B N 1
ATOM 8698 C CA . LYS B 1 557 ? -4.758 48.938 -6.465 1 18.58 557 LYS B CA 1
ATOM 8699 C C . LYS B 1 557 ? -4.113 48.188 -5.301 1 18.58 557 LYS B C 1
ATOM 8701 O O . LYS B 1 557 ? -3.695 47.031 -5.453 1 18.58 557 LYS B O 1
ATOM 8706 N N . VAL B 1 558 ? -3.602 48.812 -4.156 1 17.45 558 VAL B N 1
ATOM 8707 C CA . VAL B 1 558 ? -2.857 48.531 -2.932 1 17.45 558 VAL B CA 1
ATOM 8708 C C . VAL B 1 558 ? -3.725 47.719 -1.966 1 17.45 558 VAL B C 1
ATOM 8710 O O . VAL B 1 558 ? -4.816 48.156 -1.597 1 17.45 558 VAL B O 1
ATOM 8713 N N . ALA B 1 559 ? -3.752 46.438 -1.972 1 20.67 559 ALA B N 1
ATOM 8714 C CA . ALA B 1 559 ? -4.484 45.594 -1.039 1 20.67 559 ALA B CA 1
ATOM 8715 C C . ALA B 1 559 ? -4.094 45.875 0.404 1 20.67 559 ALA B C 1
ATOM 8717 O O . ALA B 1 559 ? -2.939 46.219 0.687 1 20.67 559 ALA B O 1
ATOM 8718 N N . SER B 1 560 ? -5.027 46.25 1.243 1 19.75 560 SER B N 1
ATOM 8719 C CA . SER B 1 560 ? -4.973 46.656 2.643 1 19.75 560 SER B CA 1
ATOM 8720 C C . SER B 1 560 ? -4.301 45.594 3.504 1 19.75 560 SER B C 1
ATOM 8722 O O . SER B 1 560 ? -4.367 44.406 3.195 1 19.75 560 SER B O 1
ATOM 8724 N N . PRO B 1 561 ? -3.443 45.906 4.531 1 20.02 561 PRO B N 1
ATOM 8725 C CA . PRO B 1 561 ? -2.488 45.25 5.434 1 20.02 561 PRO B CA 1
ATOM 8726 C C . PRO B 1 561 ? -3.143 44.219 6.348 1 20.02 561 PRO B C 1
ATOM 8728 O O . PRO B 1 561 ? -4.207 44.469 6.914 1 20.02 561 PRO B O 1
ATOM 8731 N N . LEU B 1 562 ? -3.006 42.969 6.129 1 23.08 562 LEU B N 1
ATOM 8732 C CA . LEU B 1 562 ? -3.48 41.844 6.953 1 23.08 562 LEU B CA 1
ATOM 8733 C C . LEU B 1 562 ? -2.994 42 8.391 1 23.08 562 LEU B C 1
ATOM 8735 O O . LEU B 1 562 ? -1.87 42.438 8.633 1 23.08 562 LEU B O 1
ATOM 8739 N N . ALA B 1 563 ? -3.844 42 9.414 1 24.53 563 ALA B N 1
ATOM 8740 C CA . ALA B 1 563 ? -3.686 42.156 10.859 1 24.53 563 ALA B CA 1
ATOM 8741 C C . ALA B 1 563 ? -2.727 41.125 11.422 1 24.53 563 ALA B C 1
ATOM 8743 O O . ALA B 1 563 ? -2.578 40.031 10.852 1 24.53 563 ALA B O 1
ATOM 8744 N N . SER B 1 564 ? -1.721 41.469 12.312 1 20.92 564 SER B N 1
ATOM 8745 C CA . SER B 1 564 ? -0.551 40.875 12.945 1 20.92 564 SER B CA 1
ATOM 8746 C C . SER B 1 564 ? -0.935 39.656 13.781 1 20.92 564 SER B C 1
ATOM 8748 O O . SER B 1 564 ? -1.889 39.719 14.555 1 20.92 564 SER B O 1
ATOM 8750 N N . PRO B 1 565 ? -0.612 38.469 13.414 1 22.33 565 PRO B N 1
ATOM 8751 C CA . PRO B 1 565 ? -0.821 37.188 14.109 1 22.33 565 PRO B CA 1
ATOM 8752 C C . PRO B 1 565 ? -0.186 37.156 15.492 1 22.33 565 PRO B C 1
ATOM 8754 O O . PRO B 1 565 ? 1.04 37.094 15.617 1 22.33 565 PRO B O 1
ATOM 8757 N N . GLU B 1 566 ? -0.455 38 16.406 1 21.69 566 GLU B N 1
ATOM 8758 C CA . GLU B 1 566 ? 0.249 38 17.688 1 21.69 566 GLU B CA 1
ATOM 8759 C C . GLU B 1 566 ? 0.256 36.594 18.281 1 21.69 566 GLU B C 1
ATOM 8761 O O . GLU B 1 566 ? 1.312 36.062 18.641 1 21.69 566 GLU B O 1
ATOM 8766 N N . GLU B 1 567 ? -0.703 36.188 19.266 1 22.64 567 GLU B N 1
ATOM 8767 C CA . GLU B 1 567 ? -0.518 35.469 20.5 1 22.64 567 GLU B CA 1
ATOM 8768 C C . GLU B 1 567 ? -0.644 33.969 20.281 1 22.64 567 GLU B C 1
ATOM 8770 O O . GLU B 1 567 ? -1.746 33.406 20.328 1 22.64 567 GLU B O 1
ATOM 8775 N N . ALA B 1 568 ? -0.071 33.312 19.422 1 25.58 568 ALA B N 1
ATOM 8776 C CA . ALA B 1 568 ? -0.368 31.906 19.125 1 25.58 568 ALA B CA 1
ATOM 8777 C C . ALA B 1 568 ? 0.261 30.984 20.172 1 25.58 568 ALA B C 1
ATOM 8779 O O . ALA B 1 568 ? 1.437 30.625 20.062 1 25.58 568 ALA B O 1
ATOM 8780 N N . HIS B 1 569 ? -0.008 31.188 21.516 1 24.36 569 HIS B N 1
ATOM 8781 C CA . HIS B 1 569 ? 0.756 30.359 22.453 1 24.36 569 HIS B CA 1
ATOM 8782 C C . HIS B 1 569 ? 0.208 28.938 22.5 1 24.36 569 HIS B C 1
ATOM 8784 O O . HIS B 1 569 ? -0.999 28.734 22.656 1 24.36 569 HIS B O 1
ATOM 8790 N N . PHE B 1 570 ? 0.773 28.062 21.812 1 22.77 570 PHE B N 1
ATOM 8791 C CA . PHE B 1 570 ? 0.469 26.672 22.156 1 22.77 570 PHE B CA 1
ATOM 8792 C C . PHE B 1 570 ? 0.874 26.375 23.609 1 22.77 570 PHE B C 1
ATOM 8794 O O . PHE B 1 570 ? 1.729 27.062 24.172 1 22.77 570 PHE B O 1
ATOM 8801 N N . LYS B 1 571 ? 0.375 25.562 24.469 1 26.33 571 LYS B N 1
ATOM 8802 C CA . LYS B 1 571 ? 0.722 25.25 25.844 1 26.33 571 LYS B CA 1
ATOM 8803 C C . LYS B 1 571 ? 2.225 25.031 26 1 26.33 571 LYS B C 1
ATOM 8805 O O . LYS B 1 571 ? 2.865 24.438 25.141 1 26.33 571 LYS B O 1
ATOM 8810 N N . THR B 1 572 ? 2.949 26.031 27.109 1 21.28 572 THR B N 1
ATOM 8811 C CA . THR B 1 572 ? 3.945 25.641 28.094 1 21.28 572 THR B CA 1
ATOM 8812 C C . THR B 1 572 ? 3.453 24.453 28.906 1 21.28 572 THR B C 1
ATOM 8814 O O . THR B 1 572 ? 2.285 24.391 29.297 1 21.28 572 THR B O 1
#

InterPro domains:
  IPR029033 Histidine phosphatase superfamily [G3DSA:3.40.50.1240] (33-442)
  IPR029033 Histidine phosphatase superfamily [SSF53254] (62-434)

Solvent-accessible surface area (backbone atoms only — not comparable to full-atom values): 63796 Å² total; per-residue (Å²): 136,88,77,76,78,80,76,77,78,79,73,80,78,75,78,74,73,77,74,76,72,71,59,70,76,73,74,62,87,38,48,25,40,25,36,40,37,42,31,29,35,33,45,43,43,24,19,51,30,70,84,51,39,78,76,30,22,40,59,18,13,66,9,32,37,48,20,21,52,47,17,34,56,48,20,53,40,38,41,32,84,87,30,80,47,28,33,54,94,64,61,64,60,89,48,80,72,22,50,44,36,39,24,24,38,22,37,42,29,40,34,22,46,52,28,18,47,41,24,43,25,40,49,59,68,58,79,78,68,60,65,85,63,83,68,52,72,82,38,55,37,70,45,21,56,81,16,56,77,69,3,43,47,75,73,56,61,47,25,33,42,72,72,20,66,76,18,64,40,56,17,49,88,67,40,73,44,45,37,25,51,51,23,29,53,50,41,74,74,32,70,68,41,52,51,49,36,63,71,40,34,67,60,36,55,67,43,31,78,77,60,38,55,75,32,48,58,78,87,59,40,40,57,93,37,22,49,57,54,29,42,32,46,55,36,37,36,75,70,61,36,63,62,51,57,67,52,51,67,66,59,53,48,52,36,44,52,49,19,16,55,52,49,30,55,35,25,15,52,63,81,69,46,79,55,91,55,75,72,44,85,81,60,63,63,48,33,25,28,50,44,13,17,18,35,39,24,49,53,51,50,43,50,50,46,10,57,74,55,74,44,63,26,45,30,40,32,36,36,30,33,61,53,56,37,53,39,5,31,29,44,79,32,36,33,46,79,76,35,51,51,45,51,43,74,69,43,60,39,13,34,43,36,39,36,34,27,26,60,53,85,48,32,87,79,70,70,55,81,56,76,86,43,30,28,33,34,38,29,43,19,72,26,68,50,93,84,44,53,73,41,57,44,46,57,42,94,47,69,46,60,70,91,47,59,31,46,36,50,42,71,59,47,48,54,56,39,61,74,57,30,36,63,26,62,64,51,46,28,60,64,16,66,37,80,51,72,80,35,56,65,69,58,77,70,75,79,70,70,78,80,77,72,72,79,77,76,65,89,72,76,80,78,76,65,83,62,85,59,67,70,62,53,56,58,49,52,53,44,44,54,50,46,48,51,48,48,54,48,45,61,68,65,63,61,81,86,72,86,75,72,81,73,67,77,62,83,77,71,98,61,83,92,47,60,66,34,60,56,51,81,81,87,66,93,52,46,65,71,84,77,83,81,74,80,69,81,75,76,79,73,77,70,81,77,82,79,83,76,86,82,80,79,82,82,80,83,78,80,78,84,78,82,81,84,71,81,51,72,60,91,134,135,86,78,76,80,80,79,78,78,79,75,81,76,75,78,76,72,76,72,76,71,73,60,70,77,72,75,65,84,38,49,25,39,24,36,42,36,43,29,29,34,33,44,42,44,23,22,51,30,69,84,53,37,80,77,29,22,39,58,18,15,68,9,33,37,50,20,22,51,46,17,34,55,49,20,52,41,37,41,31,85,86,29,80,48,27,35,54,94,63,62,64,62,87,48,81,73,23,52,43,38,40,24,24,41,22,38,40,29,40,33,23,46,52,27,18,47,40,23,42,26,41,49,58,68,55,80,77,69,59,65,87,64,82,71,52,72,84,35,51,39,68,40,21,55,81,17,58,78,70,3,44,47,75,73,55,62,46,26,32,42,73,70,19,66,76,18,64,40,56,16,47,89,68,40,75,43,45,37,25,52,54,24,28,53,53,41,74,74,33,68,69,41,50,50,49,34,63,71,39,34,66,60,36,53,66,44,31,77,76,61,38,55,76,33,48,58,79,87,57,39,41,58,93,37,22,49,56,53,30,42,32,46,53,36,36,35,75,70,62,35,63,62,51,58,67,52,50,68,67,59,52,48,51,36,44,52,49,20,17,56,53,52,31,55,35,25,16,53,65,82,68,47,76,53,91,55,76,71,44,85,82,60,66,63,49,33,24,29,49,45,13,18,19,34,38,25,48,54,51,49,44,51,52,48,10,57,74,53,75,44,62,25,45,29,41,33,38,37,31,32,59,54,54,38,53,40,4,32,27,43,78,33,36,32,48,80,77,36,53,56,46,51,42,73,67,43,58,39,12,35,42,34,39,38,34,27,27,60,53,84,48,30,88,77,71,70,54,82,53,75,88,44,28,26,34,34,37,28,42,20,71,26,69,51,91,84,43,53,75,41,59,44,47,58,41,95,48,68,46,59,70,93,46,63,31,43,36,51,41,69,60,47,50,55,56,41,62,73,59,30,36,61,25,62,64,52,47,28,59,63,15,66,35,78,51,74,80,36,56,66,70,57,78,72,75,79,70,70,80,79,77,73,75,78,78,77,66,89,69,75,77,76,75,66,83,62,84,59,68,70,60,50,57,58,49,52,51,45,44,53,51,46,47,50,46,47,53,50,45,61,67,64,58,65,76,82,76,77,80,72,77,84,64,74,75,70,84,80,86,76,84,86,52,81,49,42,71,48,47,76,87,84,65,92,55,50,62,73,84,75,84,81,73,81,66,82,71,75,75,73,76,70,82,77,84,79,85,73,88,82,76,78,82,84,80,84,79,79,81,84,80,84,81,85,72,80,56,74,63,90,132